Protein AF-0000000068963842 (afdb_homodimer)

Nearest PDB structures (foldseek):
  5c1f-assembly1_B  TM=7.246E-01  e=3.738E-05  Schizosaccharomyces pombe 972h-
  7aan-assembly1_B  TM=7.174E-01  e=6.398E-05  Homo sapiens
  2efk-assembly1_A-2  TM=7.625E-01  e=1.760E-03  Homo sapiens
  2efl-assembly1_A-2  TM=6.367E-01  e=5.491E-04  Homo sapiens
  6xj1-assembly1_B  TM=7.177E-01  e=2.880E-03  Schizosaccharomyces pombe 972h-

pLDDT: mean 76.81, std 21.11, range [18.81, 98.31]

InterPro domains:
  IPR001060 FCH domain [PF00611] (25-94)
  IPR001060 FCH domain [SM00055] (15-101)
  IPR027267 AH/BAR domain superfamily [G3DSA:1.20.1270.60] (12-269)
  IPR027267 AH/BAR domain superfamily [SSF103657] (15-261)

Sequence (878 aa):
MGDGAGSGETGAAPPSFVGDLWTDFDVVVRCCENGYKSINELIAFLRERIRCERVHCRNLTKLSRRAVGQGEFGTLASAIDRLRVDVVQGANERLSYSSSLETDVLPELAEMKDLYEKVNGKLIQEGRRVTKALMDARDRMHRKADSDHAESASSSTTVAFFRAKFKPAKSDDDGGAGVARHLKQAESIYTDVMISVLEGVQSNEEARIRCFRAALRKIVVFETSLVANRSYDMKDMAAVMEGVDHTEVLQRFIASVRSQHHQRPASPSLTALARDVVQVLPGALATGQIDPAWSSAVHDAHQQWKARMPAAPRDPTPDEAEQIRVIAGIVHSCRSVQVDVVLSPDVFATAATAFRLVVAALLESNQFPLVADLLDIAARVRAQDDARTPMTTAIVESDECGRRLDLFRVWQATVDVVTRPSSGGDDVASSAAVSDQGTMGDGAGSGETGAAPPSFVGDLWTDFDVVVRCCENGYKSINELIAFLRERIRCERVHCRNLTKLSRRAVGQGEFGTLASAIDRLRVDVVQGANERLSYSSSLETDVLPELAEMKDLYEKVNGKLIQEGRRVTKALMDARDRMHRKADSDHAESASSSTTVAFFRAKFKPAKSDDDGGAGVARHLKQAESIYTDVMISVLEGVQSNEEARIRCFRAALRKIVVFETSLVANRSYDMKDMAAVMEGVDHTEVLQRFIASVRSQHHQRPASPSLTALARDVVQVLPGALATGQIDPAWSSAVHDAHQQWKARMPAAPRDPTPDEAEQIRVIAGIVHSCRSVQVDVVLSPDVFATAATAFRLVVAALLESNQFPLVADLLDIAARVRAQDDARTPMTTAIVESDECGRRLDLFRVWQATVDVVTRPSSGGDDVASSAAVSDQGT

Solvent-accessible surface area (backbone atoms only — not comparable to full-atom values): 46778 Å² total; per-residue (Å²): 132,79,83,73,74,68,74,73,69,78,70,71,76,76,69,40,49,47,80,73,35,50,81,37,58,68,58,53,51,50,49,53,54,43,50,52,50,27,51,51,27,46,52,51,50,50,52,50,50,35,50,48,49,50,52,42,28,52,48,34,49,58,56,44,71,53,77,55,42,73,81,52,38,54,37,50,28,51,31,47,49,48,56,37,49,46,39,43,50,54,25,51,50,49,48,51,45,39,48,47,43,59,68,67,35,48,54,57,52,52,50,48,46,53,50,51,51,54,54,47,48,54,35,51,51,50,44,50,50,37,50,50,49,34,50,52,34,48,51,52,44,49,52,49,51,53,49,52,52,52,47,55,70,65,56,70,63,84,69,65,61,63,52,65,72,72,48,75,75,70,70,72,60,48,54,64,52,41,42,51,49,48,33,50,50,30,50,54,50,31,52,55,49,43,46,52,32,33,48,49,48,49,53,49,50,43,50,49,45,50,49,50,35,52,43,48,43,47,52,45,51,49,49,47,50,49,44,52,53,50,50,53,52,45,55,54,48,46,54,43,32,67,56,43,39,54,63,57,19,48,40,45,47,52,49,53,52,50,54,54,41,70,72,36,79,64,72,66,49,56,46,53,41,16,44,66,27,47,65,47,47,51,50,27,67,70,70,42,46,63,59,68,70,53,50,51,48,36,52,49,40,49,54,52,54,70,68,54,68,75,71,57,96,65,82,75,49,74,67,47,49,51,39,47,49,53,43,48,53,52,53,57,62,39,58,71,62,85,59,80,33,66,17,47,60,68,43,33,52,50,50,40,51,24,50,17,42,32,39,25,27,30,42,72,63,66,37,51,73,59,40,52,52,49,43,57,47,28,52,34,27,20,25,62,86,40,77,83,51,36,38,35,56,59,26,56,69,24,84,62,18,31,74,51,38,50,62,40,47,52,50,47,50,53,50,48,62,68,64,54,74,82,77,74,80,75,80,83,72,78,85,62,82,67,83,82,69,80,121,132,79,82,73,76,69,76,74,68,78,72,69,76,76,71,43,48,49,80,72,35,52,78,37,55,69,58,53,52,49,49,51,52,44,51,52,51,26,51,52,26,48,53,51,48,50,55,50,52,35,50,47,49,52,52,42,28,53,49,33,49,58,57,44,69,53,77,54,42,72,83,52,38,55,38,51,29,51,32,47,47,48,56,39,50,46,40,43,49,54,25,51,51,49,48,50,47,38,49,46,43,59,68,67,36,48,53,58,53,51,50,49,47,54,50,51,51,53,53,46,50,53,35,51,50,52,45,50,50,37,51,49,49,34,52,50,34,49,49,52,42,50,52,49,51,52,48,52,50,54,49,56,69,66,57,70,66,83,68,67,64,61,48,66,72,73,46,73,76,68,69,72,61,47,54,64,51,41,41,50,51,47,33,51,51,31,48,52,49,31,53,55,49,42,48,52,32,32,48,49,48,48,53,49,49,44,49,48,45,50,50,50,36,51,43,50,43,49,51,46,51,49,51,46,50,50,43,52,53,49,52,52,52,45,54,55,49,46,53,42,31,67,56,43,38,54,63,57,20,48,39,44,47,52,50,54,51,49,54,54,41,69,70,36,83,65,73,67,50,56,47,54,42,16,46,66,29,48,65,51,47,51,49,26,67,73,69,41,44,64,59,68,69,50,50,50,49,36,52,51,42,49,53,52,55,70,67,54,69,76,70,55,94,69,83,77,49,73,66,50,48,51,40,48,49,53,44,49,54,52,53,57,63,40,58,70,62,85,60,78,34,64,18,46,60,68,43,34,54,48,49,41,51,25,50,19,44,33,41,23,26,31,42,74,65,67,38,50,72,59,40,52,53,48,42,58,49,28,51,36,28,22,25,64,87,40,77,82,50,35,40,35,56,60,27,57,67,24,83,64,20,32,72,51,38,49,62,40,48,52,50,46,50,52,50,48,61,67,63,55,76,82,79,72,79,72,78,86,73,82,71,83,66,71,78,79,62,86,119

Structure (mmCIF, N/CA/C/O backbone):
data_AF-0000000068963842-model_v1
#
loop_
_entity.id
_entity.type
_entity.pdbx_description
1 polymer 'FCH domain-containing protein'
#
loop_
_atom_site.group_PDB
_atom_site.id
_atom_site.type_symbol
_atom_site.label_atom_id
_atom_site.label_alt_id
_atom_site.label_comp_id
_atom_site.label_asym_id
_atom_site.label_entity_id
_atom_site.label_seq_id
_atom_site.pdbx_PDB_ins_code
_atom_site.Cartn_x
_atom_site.Cartn_y
_atom_site.Cartn_z
_atom_site.occupancy
_atom_site.B_iso_or_equiv
_atom_site.auth_seq_id
_atom_site.auth_comp_id
_atom_site.auth_asym_id
_atom_site.auth_atom_id
_atom_site.pdbx_PDB_model_num
ATOM 1 N N . MET A 1 1 ? -46 22.031 8.086 1 24.8 1 MET A N 1
ATOM 2 C CA . MET A 1 1 ? -45.438 23.359 7.836 1 24.8 1 MET A CA 1
ATOM 3 C C . MET A 1 1 ? -44.312 23.672 8.82 1 24.8 1 MET A C 1
ATOM 5 O O . MET A 1 1 ? -44.562 23.922 10 1 24.8 1 MET A O 1
ATOM 9 N N . GLY A 1 2 ? -43.375 22.781 9 1 28.22 2 GLY A N 1
ATOM 10 C CA . GLY A 1 2 ? -42.5 22.641 10.141 1 28.22 2 GLY A CA 1
ATOM 11 C C . GLY A 1 2 ? -41.594 23.844 10.336 1 28.22 2 GLY A C 1
ATOM 12 O O . GLY A 1 2 ? -41.094 24.422 9.359 1 28.22 2 GLY A O 1
ATOM 13 N N . ASP A 1 3 ? -41.906 24.672 11.352 1 28.47 3 ASP A N 1
ATOM 14 C CA . ASP A 1 3 ? -41.25 25.922 11.773 1 28.47 3 ASP A CA 1
ATOM 15 C C . ASP A 1 3 ? -39.75 25.75 11.875 1 28.47 3 ASP A C 1
ATOM 17 O O . ASP A 1 3 ? -39.25 24.953 12.688 1 28.47 3 ASP A O 1
ATOM 21 N N . GLY A 1 4 ? -39 25.688 10.781 1 28.83 4 GLY A N 1
ATOM 22 C CA . GLY A 1 4 ? -37.562 25.609 10.68 1 28.83 4 GLY A CA 1
ATOM 23 C C . GLY A 1 4 ? -36.844 26.734 11.406 1 28.83 4 GLY A C 1
ATOM 24 O O . GLY A 1 4 ? -36.812 27.875 10.922 1 28.83 4 GLY A O 1
ATOM 25 N N . ALA A 1 5 ? -37.031 26.781 12.789 1 36.19 5 ALA A N 1
ATOM 26 C CA . ALA A 1 5 ? -36.281 27.734 13.609 1 36.19 5 ALA A CA 1
ATOM 27 C C . ALA A 1 5 ? -34.844 27.844 13.156 1 36.19 5 ALA A C 1
ATOM 29 O O . ALA A 1 5 ? -34.125 26.828 13.102 1 36.19 5 ALA A O 1
ATOM 30 N N . GLY A 1 6 ? -34.719 28.672 12.195 1 31.09 6 GLY A N 1
ATOM 31 C CA . GLY A 1 6 ? -33.406 29.109 11.766 1 31.09 6 GLY A CA 1
ATOM 32 C C . GLY A 1 6 ? -32.469 29.422 12.914 1 31.09 6 GLY A C 1
ATOM 33 O O . GLY A 1 6 ? -32.75 30.297 13.734 1 31.09 6 GLY A O 1
ATOM 34 N N . SER A 1 7 ? -32.031 28.359 13.633 1 34.09 7 SER A N 1
ATOM 35 C CA . SER A 1 7 ? -30.969 28.578 14.609 1 34.09 7 SER A CA 1
ATOM 36 C C . SER A 1 7 ? -30.047 29.703 14.172 1 34.09 7 SER A C 1
ATOM 38 O O . SER A 1 7 ? -29.422 29.641 13.109 1 34.09 7 SER A O 1
ATOM 40 N N . GLY A 1 8 ? -30.531 30.953 14.297 1 33.06 8 GLY A N 1
ATOM 41 C CA . GLY A 1 8 ? -29.719 32.156 14.125 1 33.06 8 GLY A CA 1
ATOM 42 C C . GLY A 1 8 ? -28.297 31.984 14.617 1 33.06 8 GLY A C 1
ATOM 43 O O . GLY A 1 8 ? -28.062 31.812 15.812 1 33.06 8 GLY A O 1
ATOM 44 N N . GLU A 1 9 ? -27.469 31.156 13.977 1 38.06 9 GLU A N 1
ATOM 45 C CA . GLU A 1 9 ? -26.031 31.109 14.203 1 38.06 9 GLU A CA 1
ATOM 46 C C . GLU A 1 9 ? -25.5 32.469 14.625 1 38.06 9 GLU A C 1
ATOM 48 O O . GLU A 1 9 ? -25.641 33.469 13.898 1 38.06 9 GLU A O 1
ATOM 53 N N . THR A 1 10 ? -25.797 33 15.758 1 42 10 THR A N 1
ATOM 54 C CA . THR A 1 10 ? -25.094 34.125 16.328 1 42 10 THR A CA 1
ATOM 55 C C . THR A 1 10 ? -23.703 34.281 15.719 1 42 10 THR A C 1
ATOM 57 O O . THR A 1 10 ? -22.828 33.438 15.914 1 42 10 THR A O 1
ATOM 60 N N . GLY A 1 11 ? -23.531 34.656 14.523 1 47.09 11 GLY A N 1
ATOM 61 C CA . GLY A 1 11 ? -22.438 34.875 13.609 1 47.09 11 GLY A CA 1
ATOM 62 C C . GLY A 1 11 ? -21.234 35.531 14.281 1 47.09 11 GLY A C 1
ATOM 63 O O . GLY A 1 11 ? -21.266 36.719 14.617 1 47.09 11 GLY A O 1
ATOM 64 N N . ALA A 1 12 ? -20.516 34.938 15.141 1 56.62 12 ALA A N 1
ATOM 65 C CA . ALA A 1 12 ? -19.266 35.406 15.734 1 56.62 12 ALA A CA 1
ATOM 66 C C . ALA A 1 12 ? -18.484 36.281 14.75 1 56.62 12 ALA A C 1
ATOM 68 O O . ALA A 1 12 ? -18.547 36.062 13.539 1 56.62 12 ALA A O 1
ATOM 69 N N . ALA A 1 13 ? -18.312 37.531 15.031 1 71.81 13 ALA A N 1
ATOM 70 C CA . ALA A 1 13 ? -17.547 38.469 14.203 1 71.81 13 ALA A CA 1
ATOM 71 C C . ALA A 1 13 ? -16.312 37.781 13.609 1 71.81 13 ALA A C 1
ATOM 73 O O . ALA A 1 13 ? -15.758 36.844 14.219 1 71.81 13 ALA A O 1
ATOM 74 N N . PRO A 1 14 ? -16.109 38 12.305 1 83.25 14 PRO A N 1
ATOM 75 C CA . PRO A 1 14 ? -14.945 37.406 11.656 1 83.25 14 PRO A CA 1
ATOM 76 C C . PRO A 1 14 ? -13.641 37.688 12.406 1 83.25 14 PRO A C 1
ATOM 78 O O . PRO A 1 14 ? -13.508 38.75 13.023 1 83.25 14 PRO A O 1
ATOM 81 N N . PRO A 1 15 ? -12.852 36.719 12.555 1 87.12 15 PRO A N 1
ATOM 82 C CA . PRO A 1 15 ? -11.562 36.938 13.211 1 87.12 15 PRO A CA 1
ATOM 83 C C . PRO A 1 15 ? -10.773 38.062 12.586 1 87.12 15 PRO A C 1
ATOM 85 O O . PRO A 1 15 ? -10.773 38.25 11.367 1 87.12 15 PRO A O 1
ATOM 88 N N . SER A 1 16 ? -10.328 38.906 13.422 1 91.38 16 SER A N 1
ATOM 89 C CA . SER A 1 16 ? -9.531 40.031 12.961 1 91.38 16 SER A CA 1
ATOM 90 C C . SER A 1 16 ? -8.289 40.219 13.828 1 91.38 16 SER A C 1
ATOM 92 O O . SER A 1 16 ? -8.398 40.531 15.016 1 91.38 16 SER A O 1
ATOM 94 N N . PHE A 1 17 ? -7.125 40.156 13.188 1 93.94 17 PHE A N 1
ATOM 95 C CA . PHE A 1 17 ? -5.887 40.375 13.93 1 93.94 17 PHE A CA 1
ATOM 96 C C . PHE A 1 17 ? -5.805 41.812 14.43 1 93.94 17 PHE A C 1
ATOM 98 O O . PHE A 1 17 ? -5.359 42.062 15.555 1 93.94 17 PHE A O 1
ATOM 105 N N . VAL A 1 18 ? -6.352 42.688 13.562 1 90.69 18 VAL A N 1
ATOM 106 C CA . VAL A 1 18 ? -6.324 44.094 13.938 1 90.69 18 VAL A CA 1
ATOM 107 C C . VAL A 1 18 ? -7.219 44.312 15.156 1 90.69 18 VAL A C 1
ATOM 109 O O . VAL A 1 18 ? -6.828 45 16.094 1 90.69 18 VAL A O 1
ATOM 112 N N . GLY A 1 19 ? -8.312 43.688 15.156 1 84.44 19 GLY A N 1
ATOM 113 C CA . GLY A 1 19 ? -9.266 43.906 16.234 1 84.44 19 GLY A CA 1
ATOM 114 C C . GLY A 1 19 ? -8.914 43.125 17.484 1 84.44 19 GLY A C 1
ATOM 115 O O . GLY A 1 19 ? -9.102 43.625 18.609 1 84.44 19 GLY A O 1
ATOM 116 N N . ASP A 1 20 ? -8.305 42.031 17.312 1 84.56 20 ASP A N 1
ATOM 117 C CA . ASP A 1 20 ? -8.211 41.094 18.422 1 84.56 20 ASP A CA 1
ATOM 118 C C . ASP A 1 20 ? -6.773 41 18.938 1 84.56 20 ASP A C 1
ATOM 120 O O . ASP A 1 20 ? -6.535 40.594 20.062 1 84.56 20 ASP A O 1
ATOM 124 N N . LEU A 1 21 ? -5.766 41.375 18.078 1 87.44 21 LEU A N 1
ATOM 125 C CA . LEU A 1 21 ? -4.379 41.125 18.469 1 87.44 21 LEU A CA 1
ATOM 126 C C . LEU A 1 21 ? -3.533 42.375 18.359 1 87.44 21 LEU A C 1
ATOM 128 O O . LEU A 1 21 ? -2.318 42.312 18.172 1 87.44 21 LEU A O 1
ATOM 132 N N . TRP A 1 22 ? -4.145 43.438 18.516 1 83.31 22 TRP A N 1
ATOM 133 C CA . TRP A 1 22 ? -3.506 44.75 18.344 1 83.31 22 TRP A CA 1
ATOM 134 C C . TRP A 1 22 ? -2.293 44.875 19.25 1 83.31 22 TRP A C 1
ATOM 136 O O . TRP A 1 22 ? -1.243 45.375 18.828 1 83.31 22 TRP A O 1
ATOM 146 N N . THR A 1 23 ? -2.357 44.438 20.516 1 76.44 23 THR A N 1
ATOM 147 C CA . THR A 1 23 ? -1.284 44.625 21.484 1 76.44 23 THR A CA 1
ATOM 148 C C . THR A 1 23 ? -0.402 43.375 21.547 1 76.44 23 THR A C 1
ATOM 150 O O . THR A 1 23 ? 0.508 43.312 22.375 1 76.44 23 THR A O 1
ATOM 153 N N . ASP A 1 24 ? -0.691 42.469 20.734 1 83.44 24 ASP A N 1
ATOM 154 C CA . ASP A 1 24 ? -0.005 41.188 20.812 1 83.44 24 ASP A CA 1
ATOM 155 C C . ASP A 1 24 ? 0.812 40.906 19.562 1 83.44 24 ASP A C 1
ATOM 157 O O . ASP A 1 24 ? 0.747 39.812 19 1 83.44 24 ASP A O 1
ATOM 161 N N . PHE A 1 25 ? 1.501 41.906 19.109 1 89.38 25 PHE A N 1
ATOM 162 C CA . PHE A 1 25 ? 2.283 41.75 17.875 1 89.38 25 PHE A CA 1
ATOM 163 C C . PHE A 1 25 ? 3.285 40.594 18.016 1 89.38 25 PHE A C 1
ATOM 165 O O . PHE A 1 25 ? 3.547 39.875 17.047 1 89.38 25 PHE A O 1
ATOM 172 N N . ASP A 1 26 ? 3.863 40.344 19.203 1 86.12 26 ASP A N 1
ATOM 173 C CA . ASP A 1 26 ? 4.82 39.281 19.406 1 86.12 26 ASP A CA 1
ATOM 174 C C . ASP A 1 26 ? 4.16 37.906 19.219 1 86.12 26 ASP A C 1
ATOM 176 O O . ASP A 1 26 ? 4.793 36.969 18.719 1 86.12 26 ASP A O 1
ATOM 180 N N . VAL A 1 27 ? 2.926 37.812 19.656 1 89.75 27 VAL A N 1
ATOM 181 C CA . VAL A 1 27 ? 2.189 36.562 19.469 1 89.75 27 VAL A CA 1
ATOM 182 C C . VAL A 1 27 ? 1.932 36.312 17.984 1 89.75 27 VAL A C 1
ATOM 184 O O . VAL A 1 27 ? 1.99 35.188 17.516 1 89.75 27 VAL A O 1
ATOM 187 N N . VAL A 1 28 ? 1.626 37.406 17.281 1 95.31 28 VAL A N 1
ATOM 188 C CA . VAL A 1 28 ? 1.411 37.312 15.836 1 95.31 28 VAL A CA 1
ATOM 189 C C . VAL A 1 28 ? 2.689 36.844 15.148 1 95.31 28 VAL A C 1
ATOM 191 O O . VAL A 1 28 ? 2.641 36 14.242 1 95.31 28 VAL A O 1
ATOM 194 N N . VAL A 1 29 ? 3.811 37.344 15.586 1 93.69 29 VAL A N 1
ATOM 195 C CA . VAL A 1 29 ? 5.098 36.938 15.031 1 93.69 29 VAL A CA 1
ATOM 196 C C . VAL A 1 29 ? 5.32 35.469 15.297 1 93.69 29 VAL A C 1
ATOM 198 O O . VAL A 1 29 ? 5.738 34.719 14.398 1 93.69 29 VAL A O 1
ATOM 201 N N . ARG A 1 30 ? 5.016 34.969 16.438 1 91.69 30 ARG A N 1
ATOM 202 C CA . ARG A 1 30 ? 5.16 33.531 16.766 1 91.69 30 ARG A CA 1
ATOM 203 C C . ARG A 1 30 ? 4.23 32.688 15.93 1 91.69 30 ARG A C 1
ATOM 205 O O . ARG A 1 30 ? 4.586 31.562 15.539 1 91.69 30 ARG A O 1
ATOM 212 N N . CYS A 1 31 ? 3.041 33.188 15.703 1 94.5 31 CYS A N 1
ATOM 213 C CA . CYS A 1 31 ? 2.102 32.5 14.828 1 94.5 31 CYS A CA 1
ATOM 214 C C . CYS A 1 31 ? 2.707 32.281 13.453 1 94.5 31 CYS A C 1
ATOM 216 O O . CYS A 1 31 ? 2.604 31.188 12.898 1 94.5 31 CYS A O 1
ATOM 218 N N . CYS A 1 32 ? 3.326 33.312 12.914 1 95.69 32 CYS A N 1
ATOM 219 C CA . CYS A 1 32 ? 3.965 33.219 11.609 1 95.69 32 CYS A CA 1
ATOM 220 C C . CYS A 1 32 ? 5.086 32.188 11.625 1 95.69 32 CYS A C 1
ATOM 222 O O . CYS A 1 32 ? 5.23 31.422 10.688 1 95.69 32 CYS A O 1
ATOM 224 N N . GLU A 1 33 ? 5.855 32.219 12.695 1 93.88 33 GLU A N 1
ATOM 225 C CA . GLU A 1 33 ? 6.941 31.266 12.82 1 93.88 33 GLU A CA 1
ATOM 226 C C . GLU A 1 33 ? 6.41 29.844 12.883 1 93.88 33 GLU A C 1
ATOM 228 O O . GLU A 1 33 ? 6.965 28.938 12.25 1 93.88 33 GLU A O 1
ATOM 233 N N . ASN A 1 34 ? 5.383 29.672 13.617 1 93.06 34 ASN A N 1
ATOM 234 C CA . ASN A 1 34 ? 4.746 28.375 13.703 1 93.06 34 ASN A CA 1
ATOM 235 C C . ASN A 1 34 ? 4.16 27.938 12.359 1 93.06 34 ASN A C 1
ATOM 237 O O . ASN A 1 34 ? 4.199 26.766 12.008 1 93.06 34 ASN A O 1
ATOM 241 N N . GLY A 1 35 ? 3.551 28.922 11.688 1 96.56 35 GLY A N 1
ATOM 242 C CA . GLY A 1 35 ? 3.047 28.625 10.359 1 96.56 35 GLY A CA 1
ATOM 243 C C . GLY A 1 35 ? 4.121 28.125 9.414 1 96.56 35 GLY A C 1
ATOM 244 O O . GLY A 1 35 ? 3.912 27.156 8.68 1 96.56 35 GLY A O 1
ATOM 245 N N . TYR A 1 36 ? 5.227 28.766 9.492 1 96.31 36 TYR A N 1
ATOM 246 C CA . TYR A 1 36 ? 6.352 28.375 8.656 1 96.31 36 TYR A CA 1
ATOM 247 C C . TYR A 1 36 ? 6.828 26.969 9.016 1 96.31 36 TYR A C 1
ATOM 249 O O . TYR A 1 36 ? 7.09 26.141 8.133 1 96.31 36 TYR A O 1
ATOM 257 N N . LYS A 1 37 ? 6.984 26.703 10.258 1 95.38 37 LYS A N 1
ATOM 258 C CA . LYS A 1 37 ? 7.379 25.375 10.742 1 95.38 37 LYS A CA 1
ATOM 259 C C . LYS A 1 37 ? 6.395 24.312 10.273 1 95.38 37 LYS A C 1
ATOM 261 O O . LYS A 1 37 ? 6.805 23.219 9.859 1 95.38 37 LYS A O 1
ATOM 266 N N . SER A 1 38 ? 5.152 24.641 10.359 1 96.19 38 SER A N 1
ATOM 267 C CA . SER A 1 38 ? 4.105 23.703 9.969 1 96.19 38 SER A CA 1
ATOM 268 C C . SER A 1 38 ? 4.211 23.344 8.492 1 96.19 38 SER A C 1
ATOM 270 O O . SER A 1 38 ? 4.043 22.172 8.117 1 96.19 38 SER A O 1
ATOM 272 N N . ILE A 1 39 ? 4.445 24.297 7.629 1 97.44 39 ILE A N 1
ATOM 273 C CA . ILE A 1 39 ? 4.605 24.031 6.203 1 97.44 39 ILE A CA 1
ATOM 274 C C . ILE A 1 39 ? 5.793 23.094 5.984 1 97.44 39 ILE A C 1
ATOM 276 O O . ILE A 1 39 ? 5.699 22.125 5.227 1 97.44 39 ILE A O 1
ATOM 280 N N . ASN A 1 40 ? 6.871 23.359 6.688 1 96.44 40 ASN A N 1
ATOM 281 C CA . ASN A 1 40 ? 8.078 22.547 6.559 1 96.44 40 ASN A CA 1
ATOM 282 C C . ASN A 1 40 ? 7.832 21.109 7.016 1 96.44 40 ASN A C 1
ATOM 284 O O . ASN A 1 40 ? 8.297 20.156 6.379 1 96.44 40 ASN A O 1
ATOM 288 N N . GLU A 1 41 ? 7.145 21 8.07 1 95.94 41 GLU A N 1
ATOM 289 C CA . GLU A 1 41 ? 6.844 19.672 8.609 1 95.94 41 GLU A CA 1
ATOM 290 C C . GLU A 1 41 ? 5.969 18.875 7.645 1 95.94 41 GLU A C 1
ATOM 292 O O . GLU A 1 41 ? 6.184 17.688 7.449 1 95.94 41 GLU A O 1
ATOM 297 N N . LEU A 1 42 ? 4.973 19.531 7.066 1 97.06 42 LEU A N 1
ATOM 298 C CA . LEU A 1 42 ? 4.094 18.844 6.129 1 97.06 42 LEU A CA 1
ATOM 299 C C . LEU A 1 42 ? 4.863 18.406 4.887 1 97.06 42 LEU A C 1
ATOM 301 O O . LEU A 1 42 ? 4.688 17.281 4.406 1 97.06 42 LEU A O 1
ATOM 305 N N . ILE A 1 43 ? 5.707 19.297 4.406 1 97.56 43 ILE A N 1
ATOM 306 C CA . ILE A 1 43 ? 6.527 18.969 3.246 1 97.56 43 ILE A CA 1
ATOM 307 C C . ILE A 1 43 ? 7.422 17.766 3.566 1 97.56 43 ILE A C 1
ATOM 309 O O . ILE A 1 43 ? 7.504 16.812 2.783 1 97.56 43 ILE A O 1
ATOM 313 N N . ALA A 1 44 ? 8.039 17.766 4.715 1 96.75 44 ALA A N 1
ATOM 314 C CA . ALA A 1 44 ? 8.914 16.672 5.129 1 96.75 44 ALA A CA 1
ATOM 315 C C . ALA A 1 44 ? 8.133 15.375 5.27 1 96.75 44 ALA A C 1
ATOM 317 O O . ALA A 1 44 ? 8.617 14.305 4.883 1 96.75 44 ALA A O 1
ATOM 318 N N . PHE A 1 45 ? 6.973 15.469 5.77 1 97.44 45 PHE A N 1
ATOM 319 C CA . PHE A 1 45 ? 6.109 14.305 5.941 1 97.44 45 PHE A CA 1
ATOM 320 C C . PHE A 1 45 ? 5.77 13.68 4.594 1 97.44 45 PHE A C 1
ATOM 322 O O . PHE A 1 45 ? 5.863 12.461 4.43 1 97.44 45 PHE A O 1
ATOM 329 N N . LEU A 1 46 ? 5.441 14.5 3.711 1 97.5 46 LEU A N 1
ATOM 330 C CA . LEU A 1 46 ? 5.047 14.008 2.395 1 97.5 46 LEU A CA 1
ATOM 331 C C . LEU A 1 46 ? 6.242 13.414 1.655 1 97.5 46 LEU A C 1
ATOM 333 O O . LEU A 1 46 ? 6.113 12.398 0.967 1 97.5 46 LEU A O 1
ATOM 337 N N . ARG A 1 47 ? 7.379 14.047 1.771 1 97.62 47 ARG A N 1
ATOM 338 C CA . ARG A 1 47 ? 8.578 13.508 1.143 1 97.62 47 ARG A CA 1
ATOM 339 C C . ARG A 1 47 ? 8.914 12.125 1.688 1 97.62 47 ARG A C 1
ATOM 341 O O . ARG A 1 47 ? 9.297 11.227 0.931 1 97.62 47 ARG A O 1
ATOM 348 N N . GLU A 1 48 ? 8.734 11.977 2.953 1 97.31 48 GLU A N 1
ATOM 349 C CA . GLU A 1 48 ? 8.984 10.672 3.557 1 97.31 48 GLU A CA 1
ATOM 350 C C . GLU A 1 48 ? 7.938 9.648 3.119 1 97.31 48 GLU A C 1
ATOM 352 O O . GLU A 1 48 ? 8.258 8.477 2.912 1 97.31 48 GLU A O 1
ATOM 357 N N . ARG A 1 49 ? 6.746 10.062 3.035 1 96.81 49 ARG A N 1
ATOM 358 C CA . ARG A 1 49 ? 5.691 9.188 2.529 1 96.81 49 ARG A CA 1
ATOM 359 C C . ARG A 1 49 ? 6.016 8.695 1.123 1 96.81 49 ARG A C 1
ATOM 361 O O . ARG A 1 49 ? 5.863 7.508 0.824 1 96.81 49 ARG A O 1
ATOM 368 N N . ILE A 1 50 ? 6.453 9.633 0.327 1 97.38 50 ILE A N 1
ATOM 369 C CA . ILE A 1 50 ? 6.836 9.297 -1.041 1 97.38 50 ILE A CA 1
ATOM 370 C C . ILE A 1 50 ? 7.977 8.289 -1.026 1 97.38 50 ILE A C 1
ATOM 372 O O . ILE A 1 50 ? 7.953 7.301 -1.766 1 97.38 50 ILE A O 1
ATOM 376 N N . ARG A 1 51 ? 8.906 8.477 -0.199 1 97.25 51 ARG A N 1
ATOM 377 C CA . ARG A 1 51 ? 10.039 7.562 -0.089 1 97.25 51 ARG A CA 1
ATOM 378 C C . ARG A 1 51 ? 9.586 6.172 0.336 1 97.25 51 ARG A C 1
ATOM 380 O O . ARG A 1 51 ? 10.031 5.168 -0.223 1 97.25 51 ARG A O 1
ATOM 387 N N . CYS A 1 52 ? 8.703 6.105 1.342 1 96 52 CYS A N 1
ATOM 388 C CA . CYS A 1 52 ? 8.172 4.832 1.811 1 96 52 CYS A CA 1
ATOM 389 C C . CYS A 1 52 ? 7.484 4.078 0.679 1 96 52 CYS A C 1
ATOM 391 O O . CYS A 1 52 ? 7.703 2.875 0.505 1 96 52 CYS A O 1
ATOM 393 N N . GLU A 1 53 ? 6.746 4.781 -0.075 1 96.81 53 GLU A N 1
ATOM 394 C CA . GLU A 1 53 ? 6.035 4.164 -1.19 1 96.81 53 GLU A CA 1
ATOM 395 C C . GLU A 1 53 ? 7.004 3.65 -2.25 1 96.81 53 GLU A C 1
ATOM 397 O O . GLU A 1 53 ? 6.832 2.549 -2.773 1 96.81 53 GLU A O 1
ATOM 402 N N . ARG A 1 54 ? 7.969 4.422 -2.559 1 96.25 54 ARG A N 1
ATOM 403 C CA . ARG A 1 54 ? 8.93 4.035 -3.59 1 96.25 54 ARG A CA 1
ATOM 404 C C . ARG A 1 54 ? 9.719 2.805 -3.17 1 96.25 54 ARG A C 1
ATOM 406 O O . ARG A 1 54 ? 9.992 1.927 -3.99 1 96.25 54 ARG A O 1
ATOM 413 N N . VAL A 1 55 ? 10.062 2.746 -1.938 1 96.44 55 VAL A N 1
ATOM 414 C CA . VAL A 1 55 ? 10.766 1.576 -1.421 1 96.44 55 VAL A CA 1
ATOM 415 C C . VAL A 1 55 ? 9.867 0.345 -1.523 1 96.44 55 VAL A C 1
ATOM 417 O O . VAL A 1 55 ? 10.32 -0.726 -1.938 1 96.44 55 VAL A O 1
ATOM 420 N N . HIS A 1 56 ? 8.625 0.476 -1.158 1 96.69 56 HIS A N 1
ATOM 421 C CA . HIS A 1 56 ? 7.676 -0.629 -1.252 1 96.69 56 HIS A CA 1
ATOM 422 C C . HIS A 1 56 ? 7.508 -1.09 -2.695 1 96.69 56 HIS A C 1
ATOM 424 O O . HIS A 1 56 ? 7.492 -2.293 -2.971 1 96.69 56 HIS A O 1
ATOM 430 N N . CYS A 1 57 ? 7.449 -0.14 -3.574 1 95.69 57 CYS A N 1
ATOM 431 C CA . CYS A 1 57 ? 7.316 -0.455 -4.992 1 95.69 57 CYS A CA 1
ATOM 432 C C . CYS A 1 57 ? 8.523 -1.237 -5.492 1 95.69 57 CYS A C 1
ATOM 434 O O . CYS A 1 57 ? 8.375 -2.199 -6.246 1 95.69 57 CYS A O 1
ATOM 436 N N . ARG A 1 58 ? 9.664 -0.879 -5.121 1 94.94 58 ARG A N 1
ATOM 437 C CA . ARG A 1 58 ? 10.883 -1.578 -5.52 1 94.94 58 ARG A CA 1
ATOM 438 C C . ARG A 1 58 ? 10.875 -3.02 -5.02 1 94.94 58 ARG A C 1
ATOM 440 O O . ARG A 1 58 ? 11.258 -3.938 -5.75 1 94.94 58 ARG A O 1
ATOM 447 N N . ASN A 1 59 ? 10.445 -3.176 -3.775 1 95.69 59 ASN A N 1
ATOM 448 C CA . ASN A 1 59 ? 10.359 -4.516 -3.203 1 95.69 59 ASN A CA 1
ATOM 449 C C . ASN A 1 59 ? 9.352 -5.383 -3.951 1 95.69 59 ASN A C 1
ATOM 451 O O . ASN A 1 59 ? 9.625 -6.555 -4.223 1 95.69 59 ASN A O 1
ATOM 455 N N . LEU A 1 60 ? 8.234 -4.836 -4.316 1 94.62 60 LEU A N 1
ATOM 456 C CA . LEU A 1 60 ? 7.211 -5.57 -5.051 1 94.62 60 LEU A CA 1
ATOM 457 C C . LEU A 1 60 ? 7.695 -5.926 -6.453 1 94.62 60 LEU A C 1
ATOM 459 O O . LEU A 1 60 ? 7.434 -7.023 -6.945 1 94.62 60 LEU A O 1
ATOM 463 N N . THR A 1 61 ? 8.414 -4.977 -7.059 1 91.31 61 THR A N 1
ATOM 464 C CA . THR A 1 61 ? 8.961 -5.242 -8.383 1 91.31 61 THR A CA 1
ATOM 465 C C . THR A 1 61 ? 9.953 -6.398 -8.344 1 91.31 61 THR A C 1
ATOM 467 O O . THR A 1 61 ? 9.953 -7.262 -9.227 1 91.31 61 THR A O 1
ATOM 470 N N . LYS A 1 62 ? 10.766 -6.434 -7.359 1 93.12 62 LYS A N 1
ATOM 471 C CA . LYS A 1 62 ? 11.695 -7.543 -7.184 1 93.12 62 LYS A CA 1
ATOM 472 C C . LYS A 1 62 ? 10.945 -8.859 -6.988 1 93.12 62 LYS A C 1
ATOM 474 O O . LYS A 1 62 ? 11.344 -9.891 -7.543 1 93.12 62 LYS A O 1
ATOM 479 N N . LEU A 1 63 ? 9.883 -8.852 -6.215 1 94.56 63 LEU A N 1
ATOM 480 C CA . LEU A 1 63 ? 9.062 -10.031 -5.969 1 94.56 63 LEU A CA 1
ATOM 481 C C . LEU A 1 63 ? 8.461 -10.555 -7.266 1 94.56 63 LEU A C 1
ATOM 483 O O . LEU A 1 63 ? 8.398 -11.766 -7.48 1 94.56 63 LEU A O 1
ATOM 487 N N . SER A 1 64 ? 8.031 -9.641 -8.109 1 89.19 64 SER A N 1
ATOM 488 C CA . SER A 1 64 ? 7.336 -10.023 -9.336 1 89.19 64 SER A CA 1
ATOM 489 C C . SER A 1 64 ? 8.266 -10.766 -10.289 1 89.19 64 SER A C 1
ATOM 491 O O . SER A 1 64 ? 7.805 -11.461 -11.203 1 89.19 64 SER A O 1
ATOM 493 N N . ARG A 1 65 ? 9.555 -10.711 -10.148 1 86.69 65 ARG A N 1
ATOM 494 C CA . ARG A 1 65 ? 10.531 -11.352 -11.031 1 86.69 65 ARG A CA 1
ATOM 495 C C . ARG A 1 65 ? 10.805 -12.789 -10.586 1 86.69 65 ARG A C 1
ATOM 497 O O . ARG A 1 65 ? 11.414 -13.562 -11.328 1 86.69 65 ARG A O 1
ATOM 504 N N . ARG A 1 66 ? 10.328 -13.156 -9.477 1 87.25 66 ARG A N 1
ATOM 505 C CA . ARG A 1 66 ? 10.539 -14.508 -8.977 1 87.25 66 ARG A CA 1
ATOM 506 C C . ARG A 1 66 ? 9.727 -15.516 -9.781 1 87.25 66 ARG A C 1
ATOM 508 O O . ARG A 1 66 ? 8.594 -15.242 -10.172 1 87.25 66 ARG A O 1
ATOM 515 N N . ALA A 1 67 ? 10.391 -16.625 -9.945 1 83.06 67 ALA A N 1
ATOM 516 C CA . ALA A 1 67 ? 9.727 -17.703 -10.672 1 83.06 67 ALA A CA 1
ATOM 517 C C . ALA A 1 67 ? 8.633 -18.344 -9.828 1 83.06 67 ALA A C 1
ATOM 519 O O . ALA A 1 67 ? 8.852 -18.672 -8.656 1 83.06 67 ALA A O 1
ATOM 520 N N . VAL A 1 68 ? 7.41 -18.359 -10.391 1 89.62 68 VAL A N 1
ATOM 521 C CA . VAL A 1 68 ? 6.297 -19.016 -9.711 1 89.62 68 VAL A CA 1
ATOM 522 C C . VAL A 1 68 ? 5.402 -19.703 -10.734 1 89.62 68 VAL A C 1
ATOM 524 O O . VAL A 1 68 ? 4.973 -19.078 -11.711 1 89.62 68 VAL A O 1
ATOM 527 N N . GLY A 1 69 ? 5.227 -20.984 -10.5 1 85.31 69 GLY A N 1
ATOM 528 C CA . GLY A 1 69 ? 4.285 -21.734 -11.312 1 85.31 69 GLY A CA 1
ATOM 529 C C . GLY A 1 69 ? 4.816 -22.062 -12.695 1 85.31 69 GLY A C 1
ATOM 530 O O . GLY A 1 69 ? 4.051 -22.125 -13.664 1 85.31 69 GLY A O 1
ATOM 531 N N . GLN A 1 70 ? 6.23 -22.141 -12.633 1 80.81 70 GLN A N 1
ATOM 532 C CA . GLN A 1 70 ? 6.832 -22.516 -13.914 1 80.81 70 GLN A CA 1
ATOM 533 C C . GLN A 1 70 ? 6.535 -23.969 -14.266 1 80.81 70 GLN A C 1
ATOM 535 O O . GLN A 1 70 ? 6.699 -24.859 -13.43 1 80.81 70 GLN A O 1
ATOM 540 N N . GLY A 1 71 ? 5.656 -24.266 -15.141 1 84.25 71 GLY A N 1
ATOM 541 C CA . GLY A 1 71 ? 5.348 -25.609 -15.57 1 84.25 71 GLY A CA 1
ATOM 542 C C . GLY A 1 71 ? 3.881 -25.969 -15.414 1 84.25 71 GLY A C 1
ATOM 543 O O . GLY A 1 71 ? 3.471 -27.094 -15.727 1 84.25 71 GLY A O 1
ATOM 544 N N . GLU A 1 72 ? 3.277 -25.047 -14.773 1 93.56 72 GLU A N 1
ATOM 545 C CA . GLU A 1 72 ? 1.844 -25.297 -14.633 1 93.56 72 GLU A CA 1
ATOM 546 C C . GLU A 1 72 ? 1.125 -25.141 -15.969 1 93.56 72 GLU A C 1
ATOM 548 O O . GLU A 1 72 ? 1.671 -24.562 -16.906 1 93.56 72 GLU A O 1
ATOM 553 N N . PHE A 1 73 ? -0.054 -25.625 -16.031 1 92.81 73 PHE A N 1
ATOM 554 C CA . PHE A 1 73 ? -0.795 -25.641 -17.281 1 92.81 73 PHE A CA 1
ATOM 555 C C . PHE A 1 73 ? -2.182 -25.031 -17.109 1 92.81 73 PHE A C 1
ATOM 557 O O . PHE A 1 73 ? -2.689 -24.953 -15.992 1 92.81 73 PHE A O 1
ATOM 564 N N . GLY A 1 74 ? -2.738 -24.5 -18.219 1 93.06 74 GLY A N 1
ATOM 565 C CA . GLY A 1 74 ? -4.141 -24.141 -18.328 1 93.06 74 GLY A CA 1
ATOM 566 C C . GLY A 1 74 ? -4.531 -23 -17.391 1 93.06 74 GLY A C 1
ATOM 567 O O . GLY A 1 74 ? -3.822 -22 -17.297 1 93.06 74 GLY A O 1
ATOM 568 N N . THR A 1 75 ? -5.672 -23.234 -16.797 1 96.44 75 THR A N 1
ATOM 569 C CA . THR A 1 75 ? -6.273 -22.172 -15.977 1 96.44 75 THR A CA 1
ATOM 570 C C . THR A 1 75 ? -5.441 -21.922 -14.719 1 96.44 75 THR A C 1
ATOM 572 O O . THR A 1 75 ? -5.422 -20.812 -14.195 1 96.44 75 THR A O 1
ATOM 575 N N . LEU A 1 76 ? -4.754 -22.953 -14.242 1 97.62 76 LEU A N 1
ATOM 576 C CA . LEU A 1 76 ? -3.9 -22.75 -13.078 1 97.62 76 LEU A CA 1
ATOM 577 C C . LEU A 1 76 ? -2.697 -21.891 -13.422 1 97.62 76 LEU A C 1
ATOM 579 O O . LEU A 1 76 ? -2.326 -20.984 -12.656 1 97.62 76 LEU A O 1
ATOM 583 N N . ALA A 1 77 ? -2.104 -22.156 -14.562 1 93.88 77 ALA A N 1
ATOM 584 C CA . ALA A 1 77 ? -1.003 -21.312 -15.039 1 93.88 77 ALA A CA 1
ATOM 585 C C . ALA A 1 77 ? -1.434 -19.859 -15.164 1 93.88 77 ALA A C 1
ATOM 587 O O . ALA A 1 77 ? -0.713 -18.953 -14.734 1 93.88 77 ALA A O 1
ATOM 588 N N . SER A 1 78 ? -2.559 -19.641 -15.719 1 93.94 78 SER A N 1
ATOM 589 C CA . SER A 1 78 ? -3.1 -18.297 -15.898 1 93.94 78 SER A CA 1
ATOM 590 C C . SER A 1 78 ? -3.344 -17.609 -14.555 1 93.94 78 SER A C 1
ATOM 592 O O . SER A 1 78 ? -3.082 -16.422 -14.406 1 93.94 78 SER A O 1
ATOM 594 N N . ALA A 1 79 ? -3.865 -18.359 -13.648 1 97.12 79 ALA A N 1
ATOM 595 C CA . ALA A 1 79 ? -4.164 -17.797 -12.328 1 97.12 79 ALA A CA 1
ATOM 596 C C . ALA A 1 79 ? -2.889 -17.375 -11.609 1 97.12 79 ALA A C 1
ATOM 598 O O . ALA A 1 79 ? -2.83 -16.297 -11.023 1 97.12 79 ALA A O 1
ATOM 599 N N . ILE A 1 80 ? -1.896 -18.172 -11.664 1 95.25 80 ILE A N 1
ATOM 600 C CA . ILE A 1 80 ? -0.63 -17.875 -11 1 95.25 80 ILE A CA 1
ATOM 601 C C . ILE A 1 80 ? 0.038 -16.688 -11.68 1 95.25 80 ILE A C 1
ATOM 603 O O . ILE A 1 80 ? 0.586 -15.805 -11.008 1 95.25 80 ILE A O 1
ATOM 607 N N . ASP A 1 81 ? -0.035 -16.656 -12.977 1 91.56 81 ASP A N 1
ATOM 608 C CA . ASP A 1 81 ? 0.512 -15.516 -13.703 1 91.56 81 ASP A CA 1
ATOM 609 C C . ASP A 1 81 ? -0.218 -14.227 -13.336 1 91.56 81 ASP A C 1
ATOM 611 O O . ASP A 1 81 ? 0.401 -13.164 -13.227 1 91.56 81 ASP A O 1
ATOM 615 N N . ARG A 1 82 ? -1.5 -14.383 -13.203 1 93.81 82 ARG A N 1
ATOM 616 C CA . ARG A 1 82 ? -2.279 -13.203 -12.828 1 93.81 82 ARG A CA 1
ATOM 617 C C . ARG A 1 82 ? -1.86 -12.688 -11.461 1 93.81 82 ARG A C 1
ATOM 619 O O . ARG A 1 82 ? -1.865 -11.477 -11.219 1 93.81 82 ARG A O 1
ATOM 626 N N . LEU A 1 83 ? -1.546 -13.586 -10.547 1 94.25 83 LEU A N 1
ATOM 627 C CA . LEU A 1 83 ? -1.043 -13.203 -9.234 1 94.25 83 LEU A CA 1
ATOM 628 C C . LEU A 1 83 ? 0.238 -12.383 -9.352 1 94.25 83 LEU A C 1
ATOM 630 O O . LEU A 1 83 ? 0.392 -11.359 -8.688 1 94.25 83 LEU A O 1
ATOM 634 N N . ARG A 1 84 ? 1.104 -12.789 -10.203 1 91.12 84 ARG A N 1
ATOM 635 C CA . ARG A 1 84 ? 2.363 -12.094 -10.445 1 91.12 84 ARG A CA 1
ATOM 636 C C . ARG A 1 84 ? 2.117 -10.727 -11.078 1 91.12 84 ARG A C 1
ATOM 638 O O . ARG A 1 84 ? 2.701 -9.727 -10.656 1 91.12 84 ARG A O 1
ATOM 645 N N . VAL A 1 85 ? 1.294 -10.703 -12.078 1 89.44 85 VAL A N 1
ATOM 646 C CA . VAL A 1 85 ? 0.98 -9.477 -12.805 1 89.44 85 VAL A CA 1
ATOM 647 C C . VAL A 1 85 ? 0.338 -8.469 -11.852 1 89.44 85 VAL A C 1
ATOM 649 O O . VAL A 1 85 ? 0.593 -7.262 -11.945 1 89.44 85 VAL A O 1
ATOM 652 N N . ASP A 1 86 ? -0.445 -9.008 -10.953 1 94.38 86 ASP A N 1
ATOM 653 C CA . ASP A 1 86 ? -1.102 -8.133 -9.992 1 94.38 86 ASP A CA 1
ATOM 654 C C . ASP A 1 86 ? -0.077 -7.398 -9.125 1 94.38 86 ASP A C 1
ATOM 656 O O . ASP A 1 86 ? -0.266 -6.227 -8.789 1 94.38 86 ASP A O 1
ATOM 660 N N . VAL A 1 87 ? 0.95 -8.023 -8.742 1 94.38 87 VAL A N 1
ATOM 661 C CA . VAL A 1 87 ? 2 -7.406 -7.941 1 94.38 87 VAL A CA 1
ATOM 662 C C . VAL A 1 87 ? 2.639 -6.258 -8.719 1 94.38 87 VAL A C 1
ATOM 664 O O . VAL A 1 87 ? 2.867 -5.18 -8.164 1 94.38 87 VAL A O 1
ATOM 667 N N . VAL A 1 88 ? 2.812 -6.469 -10 1 90.75 88 VAL A N 1
ATOM 668 C CA . VAL A 1 88 ? 3.41 -5.453 -10.859 1 90.75 88 VAL A CA 1
ATOM 669 C C . VAL A 1 88 ? 2.451 -4.273 -11.008 1 90.75 88 VAL A C 1
ATOM 671 O O . VAL A 1 88 ? 2.857 -3.115 -10.914 1 90.75 88 VAL A O 1
ATOM 674 N N . GLN A 1 89 ? 1.271 -4.629 -11.227 1 91.56 89 GLN A N 1
ATOM 675 C CA . GLN A 1 89 ? 0.258 -3.594 -11.391 1 91.56 89 GLN A CA 1
ATOM 676 C C . GLN A 1 89 ? 0.105 -2.764 -10.117 1 91.56 89 GLN A C 1
ATOM 678 O O . GLN A 1 89 ? 0.022 -1.535 -10.18 1 91.56 89 GLN A O 1
ATOM 683 N N . GLY A 1 90 ? 0.041 -3.477 -9 1 93.31 90 GLY A N 1
ATOM 684 C CA . GLY A 1 90 ? -0.036 -2.775 -7.727 1 93.31 90 GLY A CA 1
ATOM 685 C C . GLY A 1 90 ? 1.141 -1.849 -7.484 1 93.31 90 GLY A C 1
ATOM 686 O O . GLY A 1 90 ? 0.964 -0.721 -7.02 1 93.31 90 GLY A O 1
ATOM 687 N N . ALA A 1 91 ? 2.303 -2.27 -7.824 1 94.06 91 ALA A N 1
ATOM 688 C CA . ALA A 1 91 ? 3.508 -1.455 -7.684 1 94.06 91 ALA A CA 1
ATOM 689 C C . ALA A 1 91 ? 3.445 -0.223 -8.578 1 94.06 91 ALA A C 1
ATOM 691 O O . ALA A 1 91 ? 3.764 0.887 -8.148 1 94.06 91 ALA A O 1
ATOM 692 N N . ASN A 1 92 ? 3.01 -0.4 -9.789 1 92 92 ASN A N 1
ATOM 693 C CA . ASN A 1 92 ? 2.934 0.701 -10.75 1 92 92 ASN A CA 1
ATOM 694 C C . ASN A 1 92 ? 1.921 1.754 -10.305 1 92 92 ASN A C 1
ATOM 696 O O . ASN A 1 92 ? 2.158 2.953 -10.461 1 92 92 ASN A O 1
ATOM 700 N N . GLU A 1 93 ? 0.83 1.328 -9.828 1 94.5 93 GLU A N 1
ATOM 701 C CA . GLU A 1 93 ? -0.199 2.244 -9.344 1 94.5 93 GLU A CA 1
ATOM 702 C C . GLU A 1 93 ? 0.306 3.072 -8.164 1 94.5 93 GLU A C 1
ATOM 704 O O . GLU A 1 93 ? 0.04 4.273 -8.086 1 94.5 93 GLU A O 1
ATOM 709 N N . ARG A 1 94 ? 1.007 2.477 -7.293 1 95.62 94 ARG A N 1
ATOM 710 C CA . ARG A 1 94 ? 1.562 3.174 -6.137 1 95.62 94 ARG A CA 1
ATOM 711 C C . ARG A 1 94 ? 2.66 4.145 -6.559 1 95.62 94 ARG A C 1
ATOM 713 O O . ARG A 1 94 ? 2.803 5.219 -5.973 1 95.62 94 ARG A O 1
ATOM 720 N N . LEU A 1 95 ? 3.375 3.744 -7.547 1 94.56 95 LEU A N 1
ATOM 721 C CA . LEU A 1 95 ? 4.383 4.645 -8.094 1 94.56 95 LEU A CA 1
ATOM 722 C C . LEU A 1 95 ? 3.729 5.883 -8.703 1 94.56 95 LEU A C 1
ATOM 724 O O . LEU A 1 95 ? 4.238 6.996 -8.555 1 94.56 95 LEU A O 1
ATOM 728 N N . SER A 1 96 ? 2.65 5.66 -9.375 1 94.19 96 SER A N 1
ATOM 729 C CA . SER A 1 96 ? 1.896 6.773 -9.938 1 94.19 96 SER A CA 1
ATOM 730 C C . SER A 1 96 ? 1.374 7.699 -8.844 1 94.19 96 SER A C 1
ATOM 732 O O . SER A 1 96 ? 1.433 8.922 -8.984 1 94.19 96 SER A O 1
ATOM 734 N N . TYR A 1 97 ? 0.895 7.09 -7.777 1 96.38 97 TYR A N 1
ATOM 735 C CA . TYR A 1 97 ? 0.444 7.852 -6.617 1 96.38 97 TYR A CA 1
ATOM 736 C C . TYR A 1 97 ? 1.571 8.711 -6.059 1 96.38 97 TYR A C 1
ATOM 738 O O . TYR A 1 97 ? 1.396 9.914 -5.836 1 96.38 97 TYR A O 1
ATOM 746 N N . SER A 1 98 ? 2.689 8.109 -5.852 1 96.75 98 SER A N 1
ATOM 747 C CA . SER A 1 98 ? 3.846 8.82 -5.32 1 96.75 98 SER A CA 1
ATOM 748 C C . SER A 1 98 ? 4.273 9.953 -6.246 1 96.75 98 SER A C 1
ATOM 750 O O . SER A 1 98 ? 4.625 11.039 -5.785 1 96.75 98 SER A O 1
ATOM 752 N N . SER A 1 99 ? 4.219 9.719 -7.52 1 96.12 99 SER A N 1
ATOM 753 C CA . SER A 1 99 ? 4.602 10.727 -8.508 1 96.12 99 SER A CA 1
ATOM 754 C C . SER A 1 99 ? 3.637 11.914 -8.492 1 96.12 99 SER A C 1
ATOM 756 O O . SER A 1 99 ? 4.047 13.055 -8.672 1 96.12 99 SER A O 1
ATOM 758 N N . SER A 1 100 ? 2.385 11.633 -8.312 1 96.62 100 SER A N 1
ATOM 759 C CA . SER A 1 100 ? 1.383 12.688 -8.242 1 96.62 100 SER A CA 1
ATOM 760 C C . SER A 1 100 ? 1.611 13.594 -7.039 1 96.62 100 SER A C 1
ATOM 762 O O . SER A 1 100 ? 1.442 14.812 -7.129 1 96.62 100 SER A O 1
ATOM 764 N N . LEU A 1 101 ? 1.981 13.016 -5.941 1 97.56 101 LEU A N 1
ATOM 765 C CA . LEU A 1 101 ? 2.295 13.82 -4.762 1 97.56 101 LEU A CA 1
ATOM 766 C C . LEU A 1 101 ? 3.502 14.711 -5.02 1 97.56 101 LEU A C 1
ATOM 768 O O . LEU A 1 101 ? 3.508 15.883 -4.633 1 97.56 101 LEU A O 1
ATOM 772 N N . GLU A 1 102 ? 4.438 14.188 -5.691 1 97.31 102 GLU A N 1
ATOM 773 C CA . GLU A 1 102 ? 5.703 14.875 -5.941 1 97.31 102 GLU A CA 1
ATOM 774 C C . GLU A 1 102 ? 5.527 16.016 -6.945 1 97.31 102 GLU A C 1
ATOM 776 O O . GLU A 1 102 ? 6.168 17.047 -6.824 1 97.31 102 GLU A O 1
ATOM 781 N N . THR A 1 103 ? 4.617 15.812 -7.883 1 97.12 103 THR A N 1
ATOM 782 C CA . THR A 1 103 ? 4.535 16.766 -8.984 1 97.12 103 THR A CA 1
ATOM 783 C C . THR A 1 103 ? 3.393 17.75 -8.766 1 97.12 103 THR A C 1
ATOM 785 O O . THR A 1 103 ? 3.453 18.891 -9.234 1 97.12 103 THR A O 1
ATOM 788 N N . ASP A 1 104 ? 2.398 17.312 -8.031 1 97.12 104 ASP A N 1
ATOM 789 C CA . ASP A 1 104 ? 1.195 18.141 -7.992 1 97.12 104 ASP A CA 1
ATOM 790 C C . ASP A 1 104 ? 0.978 18.734 -6.602 1 97.12 104 ASP A C 1
ATOM 792 O O . ASP A 1 104 ? 0.229 19.688 -6.441 1 97.12 104 ASP A O 1
ATOM 796 N N . VAL A 1 105 ? 1.566 18.141 -5.586 1 98.19 105 VAL A N 1
ATOM 797 C CA . VAL A 1 105 ? 1.271 18.594 -4.23 1 98.19 105 VAL A CA 1
ATOM 798 C C . VAL A 1 105 ? 2.486 19.312 -3.65 1 98.19 105 VAL A C 1
ATOM 800 O O . VAL A 1 105 ? 2.383 20.453 -3.207 1 98.19 105 VAL A O 1
ATOM 803 N N . LEU A 1 106 ? 3.633 18.75 -3.732 1 98.25 106 LEU A N 1
ATOM 804 C CA . LEU A 1 106 ? 4.836 19.25 -3.07 1 98.25 106 LEU A CA 1
ATOM 805 C C . LEU A 1 106 ? 5.242 20.609 -3.629 1 98.25 106 LEU A C 1
ATOM 807 O O . LEU A 1 106 ? 5.578 21.531 -2.869 1 98.25 106 LEU A O 1
ATOM 811 N N . PRO A 1 107 ? 5.172 20.844 -4.961 1 97.75 107 PRO A N 1
ATOM 812 C CA . PRO A 1 107 ? 5.594 22.141 -5.484 1 97.75 107 PRO A CA 1
ATOM 813 C C . PRO A 1 107 ? 4.711 23.281 -4.992 1 97.75 107 PRO A C 1
ATOM 815 O O . PRO A 1 107 ? 5.211 24.375 -4.719 1 97.75 107 PRO A O 1
ATOM 818 N N . GLU A 1 108 ? 3.449 23.031 -4.875 1 97.69 108 GLU A N 1
ATOM 819 C CA . GLU A 1 108 ? 2.537 24.062 -4.379 1 97.69 108 GLU A CA 1
ATOM 820 C C . GLU A 1 108 ? 2.861 24.438 -2.936 1 97.69 108 GLU A C 1
ATOM 822 O O . GLU A 1 108 ? 2.826 25.625 -2.572 1 97.69 108 GLU A O 1
ATOM 827 N N . LEU A 1 109 ? 3.129 23.469 -2.152 1 98.31 109 LEU A N 1
ATOM 828 C CA . LEU A 1 109 ? 3.492 23.719 -0.761 1 98.31 109 LEU A CA 1
ATOM 829 C C . LEU A 1 109 ? 4.828 24.453 -0.669 1 98.31 109 LEU A C 1
ATOM 831 O O . LEU A 1 109 ? 5 25.344 0.171 1 98.31 109 LEU A O 1
ATOM 835 N N . ALA A 1 110 ? 5.742 24.094 -1.493 1 97.75 110 ALA A N 1
ATOM 836 C CA . ALA A 1 110 ? 7.047 24.734 -1.512 1 97.75 110 ALA A CA 1
ATOM 837 C C . ALA A 1 110 ? 6.926 26.203 -1.914 1 97.75 110 ALA A C 1
ATOM 839 O O . ALA A 1 110 ? 7.59 27.078 -1.339 1 97.75 110 ALA A O 1
ATOM 840 N N . GLU A 1 111 ? 6.102 26.453 -2.877 1 98 111 GLU A N 1
ATOM 841 C CA . GLU A 1 111 ? 5.852 27.828 -3.295 1 98 111 GLU A CA 1
ATOM 842 C C . GLU A 1 111 ? 5.215 28.641 -2.17 1 98 111 GLU A C 1
ATOM 844 O O . GLU A 1 111 ? 5.594 29.781 -1.94 1 98 111 GLU A O 1
ATOM 849 N N . MET A 1 112 ? 4.258 28 -1.537 1 98.12 112 MET A N 1
ATOM 850 C CA . MET A 1 112 ? 3.627 28.656 -0.397 1 98.12 112 MET A CA 1
ATOM 851 C C . MET A 1 112 ? 4.648 28.953 0.697 1 98.12 112 MET A C 1
ATOM 853 O O . MET A 1 112 ? 4.613 30.016 1.314 1 98.12 112 MET A O 1
ATOM 857 N N . LYS A 1 113 ? 5.523 28.047 0.914 1 97.88 113 LYS A N 1
ATOM 858 C CA . LYS A 1 113 ? 6.566 28.219 1.92 1 97.88 113 LYS A CA 1
ATOM 859 C C . LYS A 1 113 ? 7.414 29.453 1.623 1 97.88 113 LYS A C 1
ATOM 861 O O . LYS A 1 113 ? 7.645 30.281 2.506 1 97.88 113 LYS A O 1
ATOM 866 N N . ASP A 1 114 ? 7.832 29.594 0.43 1 97.38 114 ASP A N 1
ATOM 867 C CA . ASP A 1 114 ? 8.688 30.703 0.027 1 97.38 114 ASP A CA 1
ATOM 868 C C . ASP A 1 114 ? 7.941 32.031 0.125 1 97.38 114 ASP A C 1
ATOM 870 O O . ASP A 1 114 ? 8.484 33.031 0.639 1 97.38 114 ASP A O 1
ATOM 874 N N . LEU A 1 115 ? 6.738 32 -0.37 1 97.38 115 LEU A N 1
ATOM 875 C CA . LEU A 1 115 ? 5.922 33.219 -0.32 1 97.38 115 LEU A CA 1
ATOM 876 C C . LEU A 1 115 ? 5.629 33.594 1.123 1 97.38 115 LEU A C 1
ATOM 878 O O . LEU A 1 115 ? 5.699 34.781 1.474 1 97.38 115 LEU A O 1
ATOM 882 N N . TYR A 1 116 ? 5.293 32.594 1.887 1 97.81 116 TYR A N 1
ATOM 883 C CA . TYR A 1 116 ? 4.953 32.812 3.289 1 97.81 116 TYR A CA 1
ATOM 884 C C . TYR A 1 116 ? 6.121 33.438 4.043 1 97.81 116 TYR A C 1
ATOM 886 O O . TYR A 1 116 ? 5.938 34.406 4.812 1 97.81 116 TYR A O 1
ATOM 894 N N . GLU A 1 117 ? 7.254 32.938 3.812 1 95.62 117 GLU A N 1
ATOM 895 C CA . GLU A 1 117 ? 8.461 33.438 4.469 1 95.62 117 GLU A CA 1
ATOM 896 C C . GLU A 1 117 ? 8.812 34.844 4.008 1 95.62 117 GLU A C 1
ATOM 898 O O . GLU A 1 117 ? 9.117 35.719 4.824 1 95.62 117 GLU A O 1
ATOM 903 N N . LYS A 1 118 ? 8.734 35.094 2.771 1 96.62 118 LYS A N 1
ATOM 904 C CA . LYS A 1 118 ? 9.102 36.375 2.199 1 96.62 118 LYS A CA 1
ATOM 905 C C . LYS A 1 118 ? 8.141 37.469 2.645 1 96.62 118 LYS A C 1
ATOM 907 O O . LYS A 1 118 ? 8.562 38.531 3.117 1 96.62 118 LYS A O 1
ATOM 912 N N . VAL A 1 119 ? 6.875 37.219 2.514 1 97.56 119 VAL A N 1
ATOM 913 C CA . VAL A 1 119 ? 5.863 38.219 2.803 1 97.56 119 VAL A CA 1
ATOM 914 C C . VAL A 1 119 ? 5.832 38.5 4.301 1 97.56 119 VAL A C 1
ATOM 916 O O . VAL A 1 119 ? 5.875 39.656 4.719 1 97.56 119 VAL A O 1
ATOM 919 N N . ASN A 1 120 ? 5.766 37.5 5.086 1 97.38 120 ASN A N 1
ATOM 920 C CA . ASN A 1 120 ? 5.73 37.719 6.531 1 97.38 120 ASN A CA 1
ATOM 921 C C . ASN A 1 120 ? 7.031 38.312 7.043 1 97.38 120 ASN A C 1
ATOM 923 O O . ASN A 1 120 ? 7.02 39.094 7.988 1 97.38 120 ASN A O 1
ATOM 927 N N . GLY A 1 121 ? 8.148 37.906 6.402 1 96.25 121 GLY A N 1
ATOM 928 C CA . GLY A 1 121 ? 9.406 38.531 6.785 1 96.25 121 GLY A CA 1
ATOM 929 C C . GLY A 1 121 ? 9.414 40.031 6.629 1 96.25 121 GLY A C 1
ATOM 930 O O . GLY A 1 121 ? 9.836 40.75 7.535 1 96.25 121 GLY A O 1
ATOM 931 N N . LYS A 1 122 ? 8.883 40.5 5.578 1 96.62 122 LYS A N 1
ATOM 932 C CA . LYS A 1 122 ? 8.805 41.938 5.309 1 96.62 122 LYS A CA 1
ATOM 933 C C . LYS A 1 122 ? 7.832 42.625 6.266 1 96.62 122 LYS A C 1
ATOM 935 O O . LYS A 1 122 ? 8.133 43.688 6.797 1 96.62 122 LYS A O 1
ATOM 940 N N . LEU A 1 123 ? 6.711 42 6.477 1 97.44 123 LEU A N 1
ATOM 941 C CA . LEU A 1 123 ? 5.688 42.594 7.332 1 97.44 123 LEU A CA 1
ATOM 942 C C . LEU A 1 123 ? 6.168 42.656 8.781 1 97.44 123 LEU A C 1
ATOM 944 O O . LEU A 1 123 ? 5.969 43.688 9.445 1 97.44 123 LEU A O 1
ATOM 948 N N . ILE A 1 124 ? 6.797 41.625 9.211 1 96.12 124 ILE A N 1
ATOM 949 C CA . ILE A 1 124 ? 7.293 41.562 10.578 1 96.12 124 ILE A CA 1
ATOM 950 C C . ILE A 1 124 ? 8.375 42.625 10.781 1 96.12 124 ILE A C 1
ATOM 952 O O . ILE A 1 124 ? 8.406 43.312 11.812 1 96.12 124 ILE A O 1
ATOM 956 N N . GLN A 1 125 ? 9.234 42.812 9.82 1 95.69 125 GLN A N 1
ATOM 957 C CA . GLN A 1 125 ? 10.273 43.844 9.898 1 95.69 125 GLN A CA 1
ATOM 958 C C . GLN A 1 125 ? 9.672 45.25 9.969 1 95.69 125 GLN A C 1
ATOM 960 O O . GLN A 1 125 ? 10.133 46.094 10.742 1 95.69 125 GLN A O 1
ATOM 965 N N . GLU A 1 126 ? 8.68 45.406 9.18 1 96.19 126 GLU A N 1
ATOM 966 C CA . GLU A 1 126 ? 7.996 46.688 9.211 1 96.19 126 GLU A CA 1
ATOM 967 C C . GLU A 1 126 ? 7.328 46.938 10.562 1 96.19 126 GLU A C 1
ATOM 969 O O . GLU A 1 126 ? 7.387 48.062 11.102 1 96.19 126 GLU A O 1
ATOM 974 N N . GLY A 1 127 ? 6.676 45.906 11.031 1 94.25 127 GLY A N 1
ATOM 975 C CA . GLY A 1 127 ? 6.059 46.031 12.344 1 94.25 127 GLY A CA 1
ATOM 976 C C . GLY A 1 127 ? 7.055 46.312 13.445 1 94.25 127 GLY A C 1
ATOM 977 O O . GLY A 1 127 ? 6.801 47.156 14.312 1 94.25 127 GLY A O 1
ATOM 978 N N . ARG A 1 128 ? 8.188 45.781 13.43 1 91.12 128 ARG A N 1
ATOM 979 C CA . ARG A 1 128 ? 9.234 46 14.422 1 91.12 128 ARG A CA 1
ATOM 980 C C . ARG A 1 128 ? 9.805 47.406 14.305 1 91.12 128 ARG A C 1
ATOM 982 O O . ARG A 1 128 ? 10.086 48.031 15.32 1 91.12 128 ARG A O 1
ATOM 989 N N . ARG A 1 129 ? 9.969 47.812 13.078 1 93.62 129 ARG A N 1
ATOM 990 C CA . ARG A 1 129 ? 10.523 49.156 12.82 1 93.62 129 ARG A CA 1
ATOM 991 C C . ARG A 1 129 ? 9.633 50.219 13.422 1 93.62 129 ARG A C 1
ATOM 993 O O . ARG A 1 129 ? 10.117 51.125 14.109 1 93.62 129 ARG A O 1
ATOM 1000 N N . VAL A 1 130 ? 8.359 50.094 13.148 1 91.56 130 VAL A N 1
ATOM 1001 C CA . VAL A 1 130 ? 7.449 51.156 13.617 1 91.56 130 VAL A CA 1
ATOM 1002 C C . VAL A 1 130 ? 7.273 51.031 15.125 1 91.56 130 VAL A C 1
ATOM 1004 O O . VAL A 1 130 ? 7.078 52.062 15.805 1 91.56 130 VAL A O 1
ATOM 1007 N N . THR A 1 131 ? 7.328 49.875 15.656 1 87.06 131 THR A N 1
ATOM 1008 C CA . THR A 1 131 ? 7.266 49.688 17.094 1 87.06 131 THR A CA 1
ATOM 1009 C C . THR A 1 131 ? 8.469 50.344 17.781 1 87.06 131 THR A C 1
ATOM 1011 O O . THR A 1 131 ? 8.32 51.031 18.781 1 87.06 131 THR A O 1
ATOM 1014 N N . LYS A 1 132 ? 9.633 50.125 17.25 1 87.5 132 LYS A N 1
ATOM 1015 C CA . LYS A 1 132 ? 10.852 50.719 17.781 1 87.5 132 LYS A CA 1
ATOM 1016 C C . LYS A 1 132 ? 10.805 52.25 17.688 1 87.5 132 LYS A C 1
ATOM 1018 O O . LYS A 1 132 ? 11.18 52.938 18.641 1 87.5 132 LYS A O 1
ATOM 1023 N N . ALA A 1 133 ? 10.328 52.75 16.562 1 87.62 133 ALA A N 1
ATOM 1024 C CA . ALA A 1 133 ? 10.234 54.188 16.359 1 87.62 133 ALA A CA 1
ATOM 1025 C C . ALA A 1 133 ? 9.289 54.812 17.391 1 87.62 133 ALA A C 1
ATOM 1027 O O . ALA A 1 133 ? 9.57 55.906 17.906 1 87.62 133 ALA A O 1
ATOM 1028 N N . LEU A 1 134 ? 8.227 54.125 17.578 1 84.56 134 LEU A N 1
ATOM 1029 C CA . LEU A 1 134 ? 7.262 54.625 18.562 1 84.56 134 LEU A CA 1
ATOM 1030 C C . LEU A 1 134 ? 7.867 54.594 19.953 1 84.56 134 LEU A C 1
ATOM 1032 O O . LEU A 1 134 ? 7.727 55.562 20.703 1 84.56 134 LEU A O 1
ATOM 1036 N N . MET A 1 135 ? 8.578 53.594 20.312 1 81.81 135 MET A N 1
ATOM 1037 C CA . MET A 1 135 ? 9.195 53.469 21.625 1 81.81 135 MET A CA 1
ATOM 1038 C C . MET A 1 135 ? 10.289 54.531 21.797 1 81.81 135 MET A C 1
ATOM 1040 O O . MET A 1 135 ? 10.43 55.125 22.875 1 81.81 135 MET A O 1
ATOM 1044 N N . ASP A 1 136 ? 11.078 54.781 20.766 1 82.75 136 ASP A N 1
ATOM 1045 C CA . ASP A 1 136 ? 12.117 55.812 20.812 1 82.75 136 ASP A CA 1
ATOM 1046 C C . ASP A 1 136 ? 11.508 57.188 21.031 1 82.75 136 ASP A C 1
ATOM 1048 O O . ASP A 1 136 ? 12.047 58 21.781 1 82.75 136 ASP A O 1
ATOM 1052 N N . ALA A 1 137 ? 10.422 57.406 20.266 1 80.94 137 ALA A N 1
ATOM 1053 C CA . ALA A 1 137 ? 9.742 58.688 20.406 1 80.94 137 ALA A CA 1
ATOM 1054 C C . ALA A 1 137 ? 9.195 58.844 21.828 1 80.94 137 ALA A C 1
ATOM 1056 O O . ALA A 1 137 ? 9.258 59.938 22.391 1 80.94 137 ALA A O 1
ATOM 1057 N N . ARG A 1 138 ? 8.797 57.844 22.359 1 74.19 138 ARG A N 1
ATOM 1058 C CA . ARG A 1 138 ? 8.281 57.844 23.734 1 74.19 138 ARG A CA 1
ATOM 1059 C C . ARG A 1 138 ? 9.406 58.094 24.734 1 74.19 138 ARG A C 1
ATOM 1061 O O . ARG A 1 138 ? 9.258 58.844 25.688 1 74.19 138 ARG A O 1
ATOM 1068 N N . ASP A 1 139 ? 10.5 57.469 24.594 1 76.06 139 ASP A N 1
ATOM 1069 C CA . ASP A 1 139 ? 11.664 57.594 25.453 1 76.06 139 ASP A CA 1
ATOM 1070 C C . ASP A 1 139 ? 12.195 59.031 25.422 1 76.06 139 ASP A C 1
ATOM 1072 O O . ASP A 1 139 ? 12.594 59.594 26.453 1 76.06 139 ASP A O 1
ATOM 1076 N N . ARG A 1 140 ? 12.188 59.594 24.25 1 75.81 140 ARG A N 1
ATOM 1077 C CA . ARG A 1 140 ? 12.633 60.969 24.109 1 75.81 140 ARG A CA 1
ATOM 1078 C C . ARG A 1 140 ? 11.719 61.938 24.875 1 75.81 140 ARG A C 1
ATOM 1080 O O . ARG A 1 140 ? 12.188 62.875 25.5 1 75.81 140 ARG A O 1
ATOM 1087 N N . MET A 1 141 ? 10.523 61.562 24.703 1 70.94 141 MET A N 1
ATOM 1088 C CA . MET A 1 141 ? 9.539 62.375 25.406 1 70.94 141 MET A CA 1
ATOM 1089 C C . MET A 1 141 ? 9.711 62.281 26.906 1 70.94 141 MET A C 1
ATOM 1091 O O . MET A 1 141 ? 9.625 63.281 27.625 1 70.94 141 MET A O 1
ATOM 1095 N N . HIS A 1 142 ? 10 61.125 27.375 1 65.19 142 HIS A N 1
ATOM 1096 C CA . HIS A 1 142 ? 10.195 60.906 28.797 1 65.19 142 HIS A CA 1
ATOM 1097 C C . HIS A 1 142 ? 11.477 61.562 29.297 1 65.19 142 HIS A C 1
ATOM 1099 O O . HIS A 1 142 ? 11.492 62.156 30.375 1 65.19 142 HIS A O 1
ATOM 1105 N N . ARG A 1 143 ? 12.484 61.594 28.609 1 70 143 ARG A N 1
ATOM 1106 C CA . ARG A 1 143 ? 13.75 62.25 28.984 1 70 143 ARG A CA 1
ATOM 1107 C C . ARG A 1 143 ? 13.594 63.75 29.062 1 70 143 ARG A C 1
ATOM 1109 O O . ARG A 1 143 ? 14.141 64.375 29.969 1 70 143 ARG A O 1
ATOM 1116 N N . LYS A 1 144 ? 12.805 64.188 28.094 1 65.31 144 LYS A N 1
ATOM 1117 C CA . LYS A 1 144 ? 12.57 65.625 28.109 1 65.31 144 LYS A CA 1
ATOM 1118 C C . LYS A 1 144 ? 11.75 66.062 29.328 1 65.31 144 LYS A C 1
ATOM 1120 O O . LYS A 1 144 ? 12.031 67.062 29.953 1 65.31 144 LYS A O 1
ATOM 1125 N N . ALA A 1 145 ? 10.852 65.25 29.594 1 56.91 145 ALA A N 1
ATOM 1126 C CA . ALA A 1 145 ? 10.023 65.5 30.766 1 56.91 145 ALA A CA 1
ATOM 1127 C C . ALA A 1 145 ? 10.852 65.438 32.031 1 56.91 145 ALA A C 1
ATOM 1129 O O . ALA A 1 145 ? 10.688 66.25 32.938 1 56.91 145 ALA A O 1
ATOM 1130 N N . ASP A 1 146 ? 11.703 64.562 32.156 1 59.47 146 ASP A N 1
ATOM 1131 C CA . ASP A 1 146 ? 12.586 64.438 33.312 1 59.47 146 ASP A CA 1
ATOM 1132 C C . ASP A 1 146 ? 13.523 65.625 33.406 1 59.47 146 ASP A C 1
ATOM 1134 O O . ASP A 1 146 ? 13.773 66.125 34.531 1 59.47 146 ASP A O 1
ATOM 1138 N N . SER A 1 147 ? 14.008 66.062 32.344 1 62.75 147 SER A N 1
ATOM 1139 C CA . SER A 1 147 ? 14.914 67.188 32.344 1 62.75 147 SER A CA 1
ATOM 1140 C C . SER A 1 147 ? 14.195 68.5 32.75 1 62.75 147 SER A C 1
ATOM 1142 O O . SER A 1 147 ? 14.75 69.312 33.5 1 62.75 147 SER A O 1
ATOM 1144 N N . ASP A 1 148 ? 13.055 68.625 32.25 1 52.53 148 ASP A N 1
ATOM 1145 C CA . ASP A 1 148 ? 12.273 69.812 32.594 1 52.53 148 ASP A CA 1
ATOM 1146 C C . ASP A 1 148 ? 11.922 69.812 34.094 1 52.53 148 ASP A C 1
ATOM 1148 O O . ASP A 1 148 ? 11.953 70.812 34.719 1 52.53 148 ASP A O 1
ATOM 1152 N N . HIS A 1 149 ? 11.695 68.688 34.562 1 50.75 149 HIS A N 1
ATOM 1153 C CA . HIS A 1 149 ? 11.422 68.562 35.969 1 50.75 149 HIS A CA 1
ATOM 1154 C C . HIS A 1 149 ? 12.656 68.875 36.812 1 50.75 149 HIS A C 1
ATOM 1156 O O . HIS A 1 149 ? 12.562 69.5 37.844 1 50.75 149 HIS A O 1
ATOM 1162 N N . ALA A 1 150 ? 13.656 68.5 36.375 1 51.97 150 ALA A N 1
ATOM 1163 C CA . ALA A 1 150 ? 14.906 68.75 37.062 1 51.97 150 ALA A CA 1
ATOM 1164 C C . ALA A 1 150 ? 15.258 70.25 37.031 1 51.97 150 ALA A C 1
ATOM 1166 O O . ALA A 1 150 ? 15.719 70.812 38.031 1 51.97 150 ALA A O 1
ATOM 1167 N N . GLU A 1 151 ? 15.031 70.812 35.969 1 51.62 151 GLU A N 1
ATOM 1168 C CA . GLU A 1 151 ? 15.312 72.25 35.844 1 51.62 151 GLU A CA 1
ATOM 1169 C C . GLU A 1 151 ? 14.336 73.125 36.656 1 51.62 151 GLU A C 1
ATOM 1171 O O . GLU A 1 151 ? 14.727 74.125 37.25 1 51.62 151 GLU A O 1
ATOM 1176 N N . SER A 1 152 ? 13.133 72.75 36.656 1 46.91 152 SER A N 1
ATOM 1177 C CA . SER A 1 152 ? 12.148 73.438 37.438 1 46.91 152 SER A CA 1
ATOM 1178 C C . SER A 1 152 ? 12.414 73.312 38.938 1 46.91 152 SER A C 1
ATOM 1180 O O . SER A 1 152 ? 12.211 74.25 39.719 1 46.91 152 SER A O 1
ATOM 1182 N N . ALA A 1 153 ? 12.914 72.312 39.312 1 43.94 153 ALA A N 1
ATOM 1183 C CA . ALA A 1 153 ? 13.258 72.125 40.719 1 43.94 153 ALA A CA 1
ATOM 1184 C C . ALA A 1 153 ? 14.469 72.938 41.094 1 43.94 153 ALA A C 1
ATOM 1186 O O . ALA A 1 153 ? 14.578 73.438 42.25 1 43.94 153 ALA A O 1
ATOM 1187 N N . SER A 1 154 ? 15.289 73.312 40.125 1 45.81 154 SER A N 1
ATOM 1188 C CA . SER A 1 154 ? 16.469 74.125 40.438 1 45.81 154 SER A CA 1
ATOM 1189 C C . SER A 1 154 ? 16.172 75.625 40.312 1 45.81 154 SER A C 1
ATOM 1191 O O . SER A 1 154 ? 16.859 76.438 40.938 1 45.81 154 SER A O 1
ATOM 1193 N N . SER A 1 155 ? 15.422 76.125 39.312 1 41.28 155 SER A N 1
ATOM 1194 C CA . SER A 1 155 ? 15.164 77.562 39.125 1 41.28 155 SER A CA 1
ATOM 1195 C C . SER A 1 155 ? 14.109 78.062 40.094 1 41.28 155 SER A C 1
ATOM 1197 O O . SER A 1 155 ? 13.586 79.188 39.938 1 41.28 155 SER A O 1
ATOM 1199 N N . SER A 1 156 ? 13.82 77.562 41.031 1 37.06 156 SER A N 1
ATOM 1200 C CA . SER A 1 156 ? 12.867 78.125 41.938 1 37.06 156 SER A CA 1
ATOM 1201 C C . SER A 1 156 ? 13.406 79.438 42.562 1 37.06 156 SER A C 1
ATOM 1203 O O . SER A 1 156 ? 12.883 79.938 43.562 1 37.06 156 SER A O 1
ATOM 1205 N N . THR A 1 157 ? 14.641 80.125 42.156 1 35 157 THR A N 1
ATOM 1206 C CA . THR A 1 157 ? 14.719 81.438 42.75 1 35 157 THR A CA 1
ATOM 1207 C C . THR A 1 157 ? 13.648 82.375 42.188 1 35 157 THR A C 1
ATOM 1209 O O . THR A 1 157 ? 13.047 82.062 41.156 1 35 157 THR A O 1
ATOM 1212 N N . THR A 1 158 ? 13.859 84 42.375 1 32.88 158 THR A N 1
ATOM 1213 C CA . THR A 1 158 ? 13.07 85.25 42.219 1 32.88 158 THR A CA 1
ATOM 1214 C C . THR A 1 158 ? 12.609 85.375 40.75 1 32.88 158 THR A C 1
ATOM 1216 O O . THR A 1 158 ? 11.5 85.812 40.5 1 32.88 158 THR A O 1
ATOM 1219 N N . VAL A 1 159 ? 13.586 85.562 39.719 1 33.78 159 VAL A N 1
ATOM 1220 C CA . VAL A 1 159 ? 13.508 86.188 38.406 1 33.78 159 VAL A CA 1
ATOM 1221 C C . VAL A 1 159 ? 12.57 85.438 37.5 1 33.78 159 VAL A C 1
ATOM 1223 O O . VAL A 1 159 ? 11.891 86.062 36.656 1 33.78 159 VAL A O 1
ATOM 1226 N N . ALA A 1 160 ? 12.469 84.25 37.562 1 35.66 160 ALA A N 1
ATOM 1227 C CA . ALA A 1 160 ? 11.836 83.438 36.5 1 35.66 160 ALA A CA 1
ATOM 1228 C C . ALA A 1 160 ? 10.32 83.562 36.562 1 35.66 160 ALA A C 1
ATOM 1230 O O . ALA A 1 160 ? 9.617 83.062 35.688 1 35.66 160 ALA A O 1
ATOM 1231 N N . PHE A 1 161 ? 9.742 84.125 37.688 1 33.12 161 PHE A N 1
ATOM 1232 C CA . PHE A 1 161 ? 8.297 84.25 37.781 1 33.12 161 PHE A CA 1
ATOM 1233 C C . PHE A 1 161 ? 7.77 85.25 36.781 1 33.12 161 PHE A C 1
ATOM 1235 O O . PHE A 1 161 ? 6.766 85.062 36.125 1 33.12 161 PHE A O 1
ATOM 1242 N N . PHE A 1 162 ? 8.438 86.562 36.844 1 31.16 162 PHE A N 1
ATOM 1243 C CA . PHE A 1 162 ? 8 87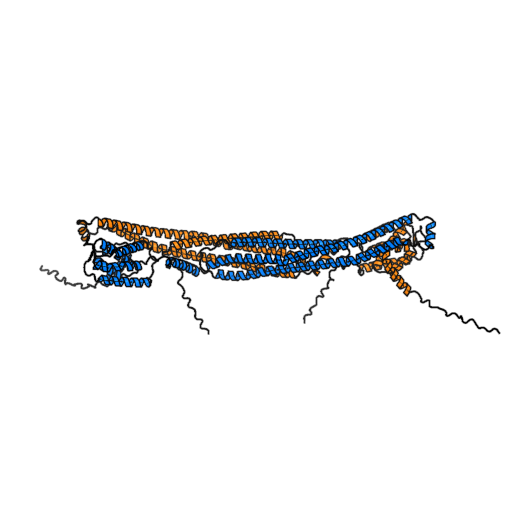.75 36.062 1 31.16 162 PHE A CA 1
ATOM 1244 C C . PHE A 1 162 ? 8.148 87.438 34.562 1 31.16 162 PHE A C 1
ATOM 1246 O O . PHE A 1 162 ? 7.312 87.875 33.75 1 31.16 162 PHE A O 1
ATOM 1253 N N . ARG A 1 163 ? 9.266 86.875 34.25 1 35.59 163 ARG A N 1
ATOM 1254 C CA . ARG A 1 163 ? 9.5 86.75 32.812 1 35.59 163 ARG A CA 1
ATOM 1255 C C . ARG A 1 163 ? 8.414 85.938 32.156 1 35.59 163 ARG A C 1
ATOM 1257 O O . ARG A 1 163 ? 8.102 86.125 30.984 1 35.59 163 ARG A O 1
ATOM 1264 N N . ALA A 1 164 ? 7.879 84.938 32.812 1 36.28 164 ALA A N 1
ATOM 1265 C CA . ALA A 1 164 ? 6.875 84.062 32.219 1 36.28 164 ALA A CA 1
ATOM 1266 C C . ALA A 1 164 ? 5.543 84.812 32.062 1 36.28 164 ALA A C 1
ATOM 1268 O O . ALA A 1 164 ? 4.602 84.25 31.469 1 36.28 164 ALA A O 1
ATOM 1269 N N . LYS A 1 165 ? 5.215 85.688 32.969 1 33.69 165 LYS A N 1
ATOM 1270 C CA . LYS A 1 165 ? 3.922 86.375 32.844 1 33.69 165 LYS A CA 1
ATOM 1271 C C . LYS A 1 165 ? 3.795 87.062 31.5 1 33.69 165 LYS A C 1
ATOM 1273 O O . LYS A 1 165 ? 2.715 87.062 30.891 1 33.69 165 LYS A O 1
ATOM 1278 N N . PHE A 1 166 ? 4.586 88.25 31.156 1 31.34 166 PHE A N 1
ATOM 1279 C CA . PHE A 1 166 ? 4.371 89.125 30.031 1 31.34 166 PHE A CA 1
ATOM 1280 C C . PHE A 1 166 ? 5.316 88.812 28.891 1 31.34 166 PHE A C 1
ATOM 1282 O O . PHE A 1 166 ? 5.324 89.5 27.859 1 31.34 166 PHE A O 1
ATOM 1289 N N . LYS A 1 167 ? 6.645 88.375 29.203 1 36.09 167 LYS A N 1
ATOM 1290 C CA . LYS A 1 167 ? 7.375 88.312 27.938 1 36.09 167 LYS A CA 1
ATOM 1291 C C . LYS A 1 167 ? 6.777 87.25 27 1 36.09 167 LYS A C 1
ATOM 1293 O O . LYS A 1 167 ? 6.312 86.188 27.438 1 36.09 167 LYS A O 1
ATOM 1298 N N . PRO A 1 168 ? 6.633 87.75 25.719 1 33.28 168 PRO A N 1
ATOM 1299 C CA . PRO A 1 168 ? 6.234 86.875 24.641 1 33.28 168 PRO A CA 1
ATOM 1300 C C . PRO A 1 168 ? 6.973 85.5 24.688 1 33.28 168 PRO A C 1
ATOM 1302 O O . PRO A 1 168 ? 8.172 85.5 24.969 1 33.28 168 PRO A O 1
ATOM 1305 N N . ALA A 1 169 ? 6.445 84.438 25.359 1 34.53 169 ALA A N 1
ATOM 1306 C CA . ALA A 1 169 ? 7.016 83.125 25.281 1 34.53 169 ALA A CA 1
ATOM 1307 C C . ALA A 1 169 ? 7.961 83 24.078 1 34.53 169 ALA A C 1
ATOM 1309 O O . ALA A 1 169 ? 7.52 83 22.938 1 34.53 169 ALA A O 1
ATOM 1310 N N . LYS A 1 170 ? 8.945 83.625 24.156 1 37.72 170 LYS A N 1
ATOM 1311 C CA . LYS A 1 170 ? 9.898 83.25 23.109 1 37.72 170 LYS A CA 1
ATOM 1312 C C . LYS A 1 170 ? 9.906 81.75 22.922 1 37.72 170 LYS A C 1
ATOM 1314 O O . LYS A 1 170 ? 9.898 81 23.891 1 37.72 170 LYS A O 1
ATOM 1319 N N . SER A 1 171 ? 9.43 81.188 21.828 1 35.06 171 SER A N 1
ATOM 1320 C CA . SER A 1 171 ? 9.172 79.875 21.188 1 35.06 171 SER A CA 1
ATOM 1321 C C . SER A 1 171 ? 10.32 78.875 21.422 1 35.06 171 SER A C 1
ATOM 1323 O O . SER A 1 171 ? 11.008 78.5 20.469 1 35.06 171 SER A O 1
ATOM 1325 N N . ASP A 1 172 ? 11.117 79.125 22.25 1 36.41 172 ASP A N 1
ATOM 1326 C CA . ASP A 1 172 ? 12.016 78 22.5 1 36.41 172 ASP A CA 1
ATOM 1327 C C . ASP A 1 172 ? 11.227 76.75 22.859 1 36.41 172 ASP A C 1
ATOM 1329 O O . ASP A 1 172 ? 11.812 75.75 23.266 1 36.41 172 ASP A O 1
ATOM 1333 N N . ASP A 1 173 ? 10.016 76.625 23.109 1 41.75 173 ASP A N 1
ATOM 1334 C CA . ASP A 1 173 ? 8.742 75.938 23.109 1 41.75 173 ASP A CA 1
ATOM 1335 C C . ASP A 1 173 ? 8.656 74.938 21.938 1 41.75 173 ASP A C 1
ATOM 1337 O O . ASP A 1 173 ? 7.66 74.25 21.781 1 41.75 173 ASP A O 1
ATOM 1341 N N . ASP A 1 174 ? 9.438 75.062 21.125 1 46.94 174 ASP A N 1
ATOM 1342 C CA . ASP A 1 174 ? 9.664 74.375 19.891 1 46.94 174 ASP A CA 1
ATOM 1343 C C . ASP A 1 174 ? 10.164 72.938 20.156 1 46.94 174 ASP A C 1
ATOM 1345 O O . ASP A 1 174 ? 9.812 72 19.438 1 46.94 174 ASP A O 1
ATOM 1349 N N . GLY A 1 175 ? 11.023 72.875 21.188 1 52.19 175 GLY A N 1
ATOM 1350 C CA . GLY A 1 175 ? 11.562 71.562 21.438 1 52.19 175 GLY A CA 1
ATOM 1351 C C . GLY A 1 175 ? 10.523 70.562 21.984 1 52.19 175 GLY A C 1
ATOM 1352 O O . GLY A 1 175 ? 10.406 69.438 21.484 1 52.19 175 GLY A O 1
ATOM 1353 N N . GLY A 1 176 ? 9.977 71.062 23.172 1 53.88 176 GLY A N 1
ATOM 1354 C CA . GLY A 1 176 ? 8.938 70.188 23.719 1 53.88 176 GLY A CA 1
ATOM 1355 C C . GLY A 1 176 ? 7.801 69.938 22.75 1 53.88 176 GLY A C 1
ATOM 1356 O O . GLY A 1 176 ? 7.328 68.812 22.609 1 53.88 176 GLY A O 1
ATOM 1357 N N . ALA A 1 177 ? 7.355 71.125 22.203 1 61.66 177 ALA A N 1
ATOM 1358 C CA . ALA A 1 177 ? 6.324 71 21.172 1 61.66 177 ALA A CA 1
ATOM 1359 C C . ALA A 1 177 ? 6.805 70.125 20.016 1 61.66 177 ALA A C 1
ATOM 1361 O O . ALA A 1 177 ? 6.016 69.375 19.422 1 61.66 177 ALA A O 1
ATOM 1362 N N . GLY A 1 178 ? 8.062 70.188 19.797 1 66.25 178 GLY A N 1
ATOM 1363 C CA . GLY A 1 178 ? 8.633 69.375 18.75 1 66.25 178 GLY A CA 1
ATOM 1364 C C . GLY A 1 178 ? 8.625 67.875 19.094 1 66.25 178 GLY A C 1
ATOM 1365 O O . GLY A 1 178 ? 8.273 67.062 18.25 1 66.25 178 GLY A O 1
ATOM 1366 N N . VAL A 1 179 ? 8.977 67.625 20.359 1 72.44 179 VAL A N 1
ATOM 1367 C CA . VAL A 1 179 ? 9.008 66.25 20.797 1 72.44 179 VAL A CA 1
ATOM 1368 C C . VAL A 1 179 ? 7.594 65.688 20.828 1 72.44 179 VAL A C 1
ATOM 1370 O O . VAL A 1 179 ? 7.371 64.5 20.438 1 72.44 179 VAL A O 1
ATOM 1373 N N . ALA A 1 180 ? 6.691 66.5 21.219 1 68.81 180 ALA A N 1
ATOM 1374 C CA . ALA A 1 180 ? 5.297 66.125 21.266 1 68.81 180 ALA A CA 1
ATOM 1375 C C . ALA A 1 180 ? 4.758 65.875 19.859 1 68.81 180 ALA A C 1
ATOM 1377 O O . ALA A 1 180 ? 4.023 64.875 19.609 1 68.81 180 ALA A O 1
ATOM 1378 N N . ARG A 1 181 ? 5.066 66.75 19 1 75.69 181 ARG A N 1
ATOM 1379 C CA . ARG A 1 181 ? 4.668 66.625 17.609 1 75.69 181 ARG A CA 1
ATOM 1380 C C . ARG A 1 181 ? 5.285 65.375 17 1 75.69 181 ARG A C 1
ATOM 1382 O O . ARG A 1 181 ? 4.625 64.625 16.25 1 75.69 181 ARG A O 1
ATOM 1389 N N . HIS A 1 182 ? 6.449 65.062 17.375 1 80.38 182 HIS A N 1
ATOM 1390 C CA . HIS A 1 182 ? 7.137 63.906 16.875 1 80.38 182 HIS A CA 1
ATOM 1391 C C . HIS A 1 182 ? 6.492 62.625 17.406 1 80.38 182 HIS A C 1
ATOM 1393 O O . HIS A 1 182 ? 6.41 61.625 16.688 1 80.38 182 HIS A O 1
ATOM 1399 N N . LEU A 1 183 ? 6.109 62.594 18.594 1 79.25 183 LEU A N 1
ATOM 1400 C CA . LEU A 1 183 ? 5.445 61.438 19.156 1 79.25 183 LEU A CA 1
ATOM 1401 C C . LEU A 1 183 ? 4.102 61.188 18.484 1 79.25 183 LEU A C 1
ATOM 1403 O O . LEU A 1 183 ? 3.768 60.031 18.156 1 79.25 183 LEU A O 1
ATOM 1407 N N . LYS A 1 184 ? 3.369 62.25 18.281 1 76.94 184 LYS A N 1
ATOM 1408 C CA . LYS A 1 184 ? 2.084 62.125 17.594 1 76.94 184 LYS A CA 1
ATOM 1409 C C . LYS A 1 184 ? 2.262 61.562 16.188 1 76.94 184 LYS A C 1
ATOM 1411 O O . LYS A 1 184 ? 1.458 60.75 15.727 1 76.94 184 LYS A O 1
ATOM 1416 N N . GLN A 1 185 ? 3.236 62.094 15.594 1 81.44 185 GLN A N 1
ATOM 1417 C CA . GLN A 1 185 ? 3.533 61.594 14.258 1 81.44 185 GLN A CA 1
ATOM 1418 C C . GLN A 1 185 ? 3.92 60.125 14.305 1 81.44 185 GLN A C 1
ATOM 1420 O O . GLN A 1 185 ? 3.479 59.344 13.461 1 81.44 185 GLN A O 1
ATOM 1425 N N . ALA A 1 186 ? 4.691 59.719 15.289 1 83.44 186 ALA A N 1
ATOM 1426 C CA . ALA A 1 186 ? 5.117 58.312 15.43 1 83.44 186 ALA A CA 1
ATOM 1427 C C . ALA A 1 186 ? 3.93 57.406 15.742 1 83.44 186 ALA A C 1
ATOM 1429 O O . ALA A 1 186 ? 3.865 56.281 15.258 1 83.44 186 ALA A O 1
ATOM 1430 N N . GLU A 1 187 ? 3.029 57.906 16.516 1 81.81 187 GLU A N 1
ATOM 1431 C CA . GLU A 1 187 ? 1.833 57.125 16.844 1 81.81 187 GLU A CA 1
ATOM 1432 C C . GLU A 1 187 ? 0.944 56.938 15.625 1 81.81 187 GLU A C 1
ATOM 1434 O O . GLU A 1 187 ? 0.392 55.844 15.43 1 81.81 187 GLU A O 1
ATOM 1439 N N . SER A 1 188 ? 0.766 58 14.859 1 83.75 188 SER A N 1
ATOM 1440 C CA . SER A 1 188 ? -0.03 57.906 13.633 1 83.75 188 SER A CA 1
ATOM 1441 C C . SER A 1 188 ? 0.581 56.906 12.656 1 83.75 188 SER A C 1
ATOM 1443 O O . SER A 1 188 ? -0.13 56.094 12.07 1 83.75 188 SER A O 1
ATOM 1445 N N . ILE A 1 189 ? 1.903 57 12.531 1 88.81 189 ILE A N 1
ATOM 1446 C CA . ILE A 1 189 ? 2.596 56.094 11.625 1 88.81 189 ILE A CA 1
ATOM 1447 C C . ILE A 1 189 ? 2.48 54.656 12.141 1 88.81 189 ILE A C 1
ATOM 1449 O O . ILE A 1 189 ? 2.232 53.719 11.375 1 88.81 189 ILE A O 1
ATOM 1453 N N . TYR A 1 190 ? 2.607 54.469 13.398 1 88.88 190 TYR A N 1
ATOM 1454 C CA . TYR A 1 190 ? 2.473 53.125 14.008 1 88.88 190 TYR A CA 1
ATOM 1455 C C . TYR A 1 190 ? 1.094 52.531 13.727 1 88.88 190 TYR A C 1
ATOM 1457 O O . TYR A 1 190 ? 0.977 51.375 13.328 1 88.88 190 TYR A O 1
ATOM 1465 N N . THR A 1 191 ? 0.056 53.375 13.961 1 87.75 191 THR A N 1
ATOM 1466 C CA . THR A 1 191 ? -1.311 52.906 13.781 1 87.75 191 THR A CA 1
ATOM 1467 C C . THR A 1 191 ? -1.553 52.469 12.336 1 87.75 191 THR A C 1
ATOM 1469 O O . THR A 1 191 ? -2.047 51.375 12.086 1 87.75 191 THR A O 1
ATOM 1472 N N . ASP A 1 192 ? -1.139 53.281 11.422 1 89.94 192 ASP A N 1
ATOM 1473 C CA . ASP A 1 192 ? -1.367 53 10.008 1 89.94 192 ASP A CA 1
ATOM 1474 C C . ASP A 1 192 ? -0.595 51.75 9.562 1 89.94 192 ASP A C 1
ATOM 1476 O O . ASP A 1 192 ? -1.155 50.875 8.914 1 89.94 192 ASP A O 1
ATOM 1480 N N . VAL A 1 193 ? 0.599 51.719 9.93 1 92.81 193 VAL A N 1
ATOM 1481 C CA . VAL A 1 193 ? 1.463 50.625 9.469 1 92.81 193 VAL A CA 1
ATOM 1482 C C . VAL A 1 193 ? 1.061 49.344 10.148 1 92.81 193 VAL A C 1
ATOM 1484 O O . VAL A 1 193 ? 1.024 48.281 9.508 1 92.81 193 VAL A O 1
ATOM 1487 N N . MET A 1 194 ? 0.726 49.406 11.406 1 92.12 194 MET A N 1
ATOM 1488 C CA . MET A 1 194 ? 0.384 48.219 12.141 1 92.12 194 MET A CA 1
ATOM 1489 C C . MET A 1 194 ? -0.924 47.625 11.625 1 92.12 194 MET A C 1
ATOM 1491 O O . MET A 1 194 ? -1.083 46.375 11.578 1 92.12 194 MET A O 1
ATOM 1495 N N . ILE A 1 195 ? -1.876 48.469 11.289 1 92.75 195 ILE A N 1
ATOM 1496 C CA . ILE A 1 195 ? -3.1 48 10.664 1 92.75 195 ILE A CA 1
ATOM 1497 C C . ILE A 1 195 ? -2.756 47.188 9.406 1 92.75 195 ILE A C 1
ATOM 1499 O O . ILE A 1 195 ? -3.227 46.062 9.234 1 92.75 195 ILE A O 1
ATOM 1503 N N . SER A 1 196 ? -1.867 47.75 8.586 1 94.5 196 SER A N 1
ATOM 1504 C CA . SER A 1 196 ? -1.464 47.125 7.348 1 94.5 196 SER A CA 1
ATOM 1505 C C . SER A 1 196 ? -0.714 45.812 7.625 1 94.5 196 SER A C 1
ATOM 1507 O O . SER A 1 196 ? -0.913 44.812 6.93 1 94.5 196 SER A O 1
ATOM 1509 N N . VAL A 1 197 ? 0.162 45.812 8.594 1 95.88 197 VAL A N 1
ATOM 1510 C CA . VAL A 1 197 ? 0.966 44.656 8.945 1 95.88 197 VAL A CA 1
ATOM 1511 C C . VAL A 1 197 ? 0.058 43.5 9.43 1 95.88 197 VAL A C 1
ATOM 1513 O O . VAL A 1 197 ? 0.15 42.375 8.945 1 95.88 197 VAL A O 1
ATOM 1516 N N . LEU A 1 198 ? -0.852 43.812 10.32 1 96 198 LEU A N 1
ATOM 1517 C CA . LEU A 1 198 ? -1.716 42.781 10.906 1 96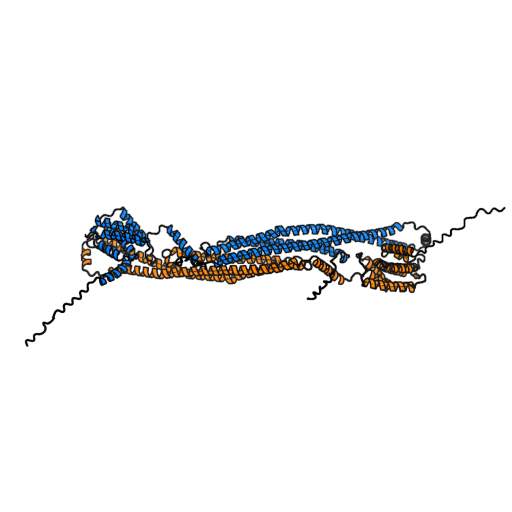 198 LEU A CA 1
ATOM 1518 C C . LEU A 1 198 ? -2.691 42.25 9.859 1 96 198 LEU A C 1
ATOM 1520 O O . LEU A 1 198 ? -2.955 41.031 9.82 1 96 198 LEU A O 1
ATOM 1524 N N . GLU A 1 199 ? -3.201 43.125 9.055 1 95.38 199 GLU A N 1
ATOM 1525 C CA . GLU A 1 199 ? -4.062 42.688 7.965 1 95.38 199 GLU A CA 1
ATOM 1526 C C . GLU A 1 199 ? -3.297 41.812 6.973 1 95.38 199 GLU A C 1
ATOM 1528 O O . GLU A 1 199 ? -3.83 40.844 6.469 1 95.38 199 GLU A O 1
ATOM 1533 N N . GLY A 1 200 ? -2.131 42.219 6.656 1 96.62 200 GLY A N 1
ATOM 1534 C CA . GLY A 1 200 ? -1.3 41.469 5.75 1 96.62 200 GLY A CA 1
ATOM 1535 C C . GLY A 1 200 ? -0.974 40.062 6.281 1 96.62 200 GLY A C 1
ATOM 1536 O O . GLY A 1 200 ? -1.075 39.094 5.551 1 96.62 200 GLY A O 1
ATOM 1537 N N . VAL A 1 201 ? -0.574 40 7.531 1 97.62 201 VAL A N 1
ATOM 1538 C CA . VAL A 1 201 ? -0.237 38.719 8.141 1 97.62 201 VAL A CA 1
ATOM 1539 C C . VAL A 1 201 ? -1.472 37.812 8.172 1 97.62 201 VAL A C 1
ATOM 1541 O O . VAL A 1 201 ? -1.383 36.625 7.891 1 97.62 201 VAL A O 1
ATOM 1544 N N . GLN A 1 202 ? -2.602 38.375 8.547 1 97.19 202 GLN A N 1
ATOM 1545 C CA . GLN A 1 202 ? -3.83 37.594 8.57 1 97.19 202 GLN A CA 1
ATOM 1546 C C . GLN A 1 202 ? -4.152 37.031 7.188 1 97.19 202 GLN A C 1
ATOM 1548 O O . GLN A 1 202 ? -4.52 35.875 7.055 1 97.19 202 GLN A O 1
ATOM 1553 N N . SER A 1 203 ? -4.078 37.875 6.215 1 96.81 203 SER A N 1
ATOM 1554 C CA . SER A 1 203 ? -4.34 37.438 4.848 1 96.81 203 SER A CA 1
ATOM 1555 C C . SER A 1 203 ? -3.404 36.281 4.441 1 96.81 203 SER A C 1
ATOM 1557 O O . SER A 1 203 ? -3.818 35.344 3.76 1 96.81 203 SER A O 1
ATOM 1559 N N . ASN A 1 204 ? -2.188 36.406 4.828 1 97.44 204 ASN A N 1
ATOM 1560 C CA . ASN A 1 204 ? -1.217 35.375 4.496 1 97.44 204 ASN A CA 1
ATOM 1561 C C . ASN A 1 204 ? -1.512 34.062 5.234 1 97.44 204 ASN A C 1
ATOM 1563 O O . ASN A 1 204 ? -1.284 32.969 4.703 1 97.44 204 ASN A O 1
ATOM 1567 N N . GLU A 1 205 ? -1.919 34.219 6.457 1 97.69 205 GLU A N 1
ATOM 1568 C CA . GLU A 1 205 ? -2.316 33.031 7.211 1 97.69 205 GLU A CA 1
ATOM 1569 C C . GLU A 1 205 ? -3.508 32.344 6.562 1 97.69 205 GLU A C 1
ATOM 1571 O O . GLU A 1 205 ? -3.541 31.125 6.473 1 97.69 205 GLU A O 1
ATOM 1576 N N . GLU A 1 206 ? -4.445 33.094 6.164 1 97.38 206 GLU A N 1
ATOM 1577 C CA . GLU A 1 206 ? -5.598 32.531 5.465 1 97.38 206 GLU A CA 1
ATOM 1578 C C . GLU A 1 206 ? -5.168 31.797 4.188 1 97.38 206 GLU A C 1
ATOM 1580 O O . GLU A 1 206 ? -5.66 30.719 3.889 1 97.38 206 GLU A O 1
ATOM 1585 N N . ALA A 1 207 ? -4.285 32.438 3.496 1 97.38 207 ALA A N 1
ATOM 1586 C CA . ALA A 1 207 ? -3.771 31.828 2.27 1 97.38 207 ALA A CA 1
ATOM 1587 C C . ALA A 1 207 ? -3.061 30.516 2.564 1 97.38 207 ALA A C 1
ATOM 1589 O O . ALA A 1 207 ? -3.199 29.547 1.813 1 97.38 207 ALA A O 1
ATOM 1590 N N . ARG A 1 208 ? -2.283 30.469 3.578 1 97.88 208 ARG A N 1
ATOM 1591 C CA . ARG A 1 208 ? -1.581 29.266 3.977 1 97.88 208 ARG A CA 1
ATOM 1592 C C . ARG A 1 208 ? -2.566 28.141 4.289 1 97.88 208 ARG A C 1
ATOM 1594 O O . ARG A 1 208 ? -2.396 27.016 3.828 1 97.88 208 ARG A O 1
ATOM 1601 N N . ILE A 1 209 ? -3.584 28.469 5.051 1 97.81 209 ILE A N 1
ATOM 1602 C CA . ILE A 1 209 ? -4.57 27.469 5.449 1 97.81 209 ILE A CA 1
ATOM 1603 C C . ILE A 1 209 ? -5.305 26.953 4.219 1 97.81 209 ILE A C 1
ATOM 1605 O O . ILE A 1 209 ? -5.543 25.75 4.094 1 97.81 209 ILE A O 1
ATOM 1609 N N . ARG A 1 210 ? -5.602 27.844 3.305 1 97.5 210 ARG A N 1
ATOM 1610 C CA . ARG A 1 210 ? -6.25 27.422 2.064 1 97.5 210 ARG A CA 1
ATOM 1611 C C . ARG A 1 210 ? -5.336 26.516 1.248 1 97.5 210 ARG A C 1
ATOM 1613 O O . ARG A 1 210 ? -5.801 25.547 0.636 1 97.5 210 ARG A O 1
ATOM 1620 N N . CYS A 1 211 ? -4.102 26.859 1.255 1 98.19 211 CYS A N 1
ATOM 1621 C CA . CYS A 1 211 ? -3.129 26.031 0.551 1 98.19 211 CYS A CA 1
ATOM 1622 C C . CYS A 1 211 ? -3.059 24.641 1.163 1 98.19 211 CYS A C 1
ATOM 1624 O O . CYS A 1 211 ? -3.041 23.641 0.442 1 98.19 211 CYS A O 1
ATOM 1626 N N . PHE A 1 212 ? -3.037 24.578 2.492 1 98 212 PHE A N 1
ATOM 1627 C CA . PHE A 1 212 ? -3.041 23.297 3.184 1 98 212 PHE A CA 1
ATOM 1628 C C . PHE A 1 212 ? -4.289 22.5 2.828 1 98 212 PHE A C 1
ATOM 1630 O O . PHE A 1 212 ? -4.199 21.312 2.523 1 98 212 PHE A O 1
ATOM 1637 N N . ARG A 1 213 ? -5.398 23.156 2.877 1 97.81 213 ARG A N 1
ATOM 1638 C CA . ARG A 1 213 ? -6.652 22.484 2.541 1 97.81 213 ARG A CA 1
ATOM 1639 C C . ARG A 1 213 ? -6.598 21.891 1.135 1 97.81 213 ARG A C 1
ATOM 1641 O O . ARG A 1 213 ? -6.992 20.75 0.921 1 97.81 213 ARG A O 1
ATOM 1648 N N . ALA A 1 214 ? -6.145 22.625 0.217 1 97.88 214 ALA A N 1
ATOM 1649 C CA . ALA A 1 214 ? -6.047 22.172 -1.167 1 97.88 214 ALA A CA 1
ATOM 1650 C C . ALA A 1 214 ? -5.109 20.984 -1.284 1 97.88 214 ALA A C 1
ATOM 1652 O O . ALA A 1 214 ? -5.414 20 -1.979 1 97.88 214 ALA A O 1
ATOM 1653 N N . ALA A 1 215 ? -3.986 21.094 -0.663 1 97.94 215 ALA A N 1
ATOM 1654 C CA . ALA A 1 215 ? -3.006 20 -0.693 1 97.94 215 ALA A CA 1
ATOM 1655 C C . ALA A 1 215 ? -3.582 18.719 -0.092 1 97.94 215 ALA A C 1
ATOM 1657 O O . ALA A 1 215 ? -3.457 17.641 -0.676 1 97.94 215 ALA A O 1
ATOM 1658 N N . LEU A 1 216 ? -4.23 18.859 1.018 1 97.38 216 LEU A N 1
ATOM 1659 C CA . LEU A 1 216 ? -4.805 17.719 1.71 1 97.38 216 LEU A CA 1
ATOM 1660 C C . LEU A 1 216 ? -5.914 17.078 0.88 1 97.38 216 LEU A C 1
ATOM 1662 O O . LEU A 1 216 ? -6.012 15.852 0.8 1 97.38 216 LEU A O 1
ATOM 1666 N N . ARG A 1 217 ? -6.699 17.906 0.297 1 97.19 217 ARG A N 1
ATOM 1667 C CA . ARG A 1 217 ? -7.75 17.391 -0.579 1 97.19 217 ARG A CA 1
ATOM 1668 C C . ARG A 1 217 ? -7.156 16.625 -1.754 1 97.19 217 ARG A C 1
ATOM 1670 O O . ARG A 1 217 ? -7.668 15.562 -2.129 1 97.19 217 ARG A O 1
ATOM 1677 N N . LYS A 1 218 ? -6.133 17.156 -2.332 1 97.5 218 LYS A N 1
ATOM 1678 C CA . LYS A 1 218 ? -5.48 16.469 -3.449 1 97.5 218 LYS A CA 1
ATOM 1679 C C . LYS A 1 218 ? -4.93 15.117 -3.021 1 97.5 218 LYS A C 1
ATOM 1681 O O . LYS A 1 218 ? -5.031 14.141 -3.766 1 97.5 218 LYS A O 1
ATOM 1686 N N . ILE A 1 219 ? -4.348 15.07 -1.875 1 97.38 219 ILE A N 1
ATOM 1687 C CA . ILE A 1 219 ? -3.807 13.82 -1.35 1 97.38 219 ILE A CA 1
ATOM 1688 C C . ILE A 1 219 ? -4.91 12.766 -1.287 1 97.38 219 ILE A C 1
ATOM 1690 O O . ILE A 1 219 ? -4.719 11.633 -1.729 1 97.38 219 ILE A O 1
ATOM 1694 N N . VAL A 1 220 ? -6.055 13.172 -0.761 1 97.31 220 VAL A N 1
ATOM 1695 C CA . VAL A 1 220 ? -7.168 12.242 -0.601 1 97.31 220 VAL A CA 1
ATOM 1696 C C . VAL A 1 220 ? -7.695 11.828 -1.972 1 97.31 220 VAL A C 1
ATOM 1698 O O . VAL A 1 220 ? -8.039 10.664 -2.184 1 97.31 220 VAL A O 1
ATOM 1701 N N . VAL A 1 221 ? -7.734 12.773 -2.873 1 97.44 221 VAL A N 1
ATOM 1702 C CA . VAL A 1 221 ? -8.211 12.461 -4.219 1 97.44 221 VAL A CA 1
ATOM 1703 C C . VAL A 1 221 ? -7.285 11.438 -4.871 1 97.44 221 VAL A C 1
ATOM 1705 O O . VAL A 1 221 ? -7.754 10.453 -5.457 1 97.44 221 VAL A O 1
ATOM 1708 N N . PHE A 1 222 ? -6.008 11.641 -4.785 1 97.5 222 PHE A N 1
ATOM 1709 C CA . PHE A 1 222 ? -5.051 10.719 -5.387 1 97.5 222 PHE A CA 1
ATOM 1710 C C . PHE A 1 222 ? -5.133 9.352 -4.73 1 97.5 222 PHE A C 1
ATOM 1712 O O . PHE A 1 222 ? -5.059 8.32 -5.41 1 97.5 222 PHE A O 1
ATOM 1719 N N . GLU A 1 223 ? -5.262 9.281 -3.449 1 96.94 223 GLU A N 1
ATOM 1720 C CA . GLU A 1 223 ? -5.363 8 -2.756 1 96.94 223 GLU A CA 1
ATOM 1721 C C . GLU A 1 223 ? -6.676 7.297 -3.094 1 96.94 223 GLU A C 1
ATOM 1723 O O . GLU A 1 223 ? -6.715 6.07 -3.209 1 96.94 223 GLU A O 1
ATOM 1728 N N . THR A 1 224 ? -7.738 8.078 -3.174 1 96.5 224 THR A N 1
ATOM 1729 C CA . THR A 1 224 ? -9.023 7.508 -3.562 1 96.5 224 THR A CA 1
ATOM 1730 C C . THR A 1 224 ? -8.938 6.875 -4.949 1 96.5 224 THR A C 1
ATOM 1732 O O . THR A 1 224 ? -9.492 5.801 -5.184 1 96.5 224 THR A O 1
ATOM 1735 N N . SER A 1 225 ? -8.258 7.543 -5.82 1 96.75 225 SER A N 1
ATOM 1736 C CA . SER A 1 225 ? -8.055 6.984 -7.152 1 96.75 225 SER A CA 1
ATOM 1737 C C . SER A 1 225 ? -7.266 5.684 -7.09 1 96.75 225 SER A C 1
ATOM 1739 O O . SER A 1 225 ? -7.562 4.734 -7.824 1 96.75 225 SER A O 1
ATOM 1741 N N . LEU A 1 226 ? -6.273 5.637 -6.293 1 96.38 226 LEU A N 1
ATOM 1742 C CA . LEU A 1 226 ? -5.473 4.43 -6.109 1 96.38 226 LEU A CA 1
ATOM 1743 C C . LEU A 1 226 ? -6.34 3.275 -5.617 1 96.38 226 LEU A C 1
ATOM 1745 O O . LEU A 1 226 ? -6.258 2.164 -6.145 1 96.38 226 LEU A O 1
ATOM 1749 N N . VAL A 1 227 ? -7.18 3.533 -4.637 1 96.5 227 VAL A N 1
ATOM 1750 C CA . VAL A 1 227 ? -8.047 2.52 -4.043 1 96.5 227 VAL A CA 1
ATOM 1751 C C . VAL A 1 227 ? -9.07 2.049 -5.074 1 96.5 227 VAL A C 1
ATOM 1753 O O . VAL A 1 227 ? -9.375 0.856 -5.16 1 96.5 227 VAL A O 1
ATOM 1756 N N . ALA A 1 228 ? -9.594 2.934 -5.848 1 96.12 228 ALA A N 1
ATOM 1757 C CA . ALA A 1 228 ? -10.562 2.584 -6.887 1 96.12 228 ALA A CA 1
ATOM 1758 C C . ALA A 1 228 ? -9.938 1.653 -7.922 1 96.12 228 ALA A C 1
ATOM 1760 O O . ALA A 1 228 ? -10.539 0.656 -8.32 1 96.12 228 ALA A O 1
ATOM 1761 N N . ASN A 1 229 ? -8.758 1.969 -8.352 1 95.06 229 ASN A N 1
ATOM 1762 C CA . ASN A 1 229 ? -8.047 1.123 -9.305 1 95.06 229 ASN A CA 1
ATOM 1763 C C . ASN A 1 229 ? -7.812 -0.277 -8.75 1 95.06 229 ASN A C 1
ATOM 1765 O O . ASN A 1 229 ? -7.992 -1.271 -9.453 1 95.06 229 ASN A O 1
ATOM 1769 N N . ARG A 1 230 ? -7.414 -0.327 -7.52 1 96.12 230 ARG A N 1
ATOM 1770 C CA . ARG A 1 230 ? -7.172 -1.616 -6.879 1 96.12 230 ARG A CA 1
ATOM 1771 C C . ARG A 1 230 ? -8.453 -2.439 -6.809 1 96.12 230 ARG A C 1
ATOM 1773 O O . ARG A 1 230 ? -8.422 -3.66 -6.969 1 96.12 230 ARG A O 1
ATOM 1780 N N . SER A 1 231 ? -9.539 -1.761 -6.531 1 95.31 231 SER A N 1
ATOM 1781 C CA . SER A 1 231 ? -10.828 -2.447 -6.469 1 95.31 231 SER A CA 1
ATOM 1782 C C . SER A 1 231 ? -11.164 -3.109 -7.797 1 95.31 231 SER A C 1
ATOM 1784 O O . SER A 1 231 ? -11.664 -4.238 -7.828 1 95.31 231 SER A O 1
ATOM 1786 N N . TYR A 1 232 ? -10.844 -2.449 -8.812 1 94.69 232 TYR A N 1
ATOM 1787 C CA . TYR A 1 232 ? -11.07 -3 -10.148 1 94.69 232 TYR A CA 1
ATOM 1788 C C . TYR A 1 232 ? -10.172 -4.199 -10.398 1 94.69 232 TYR A C 1
ATOM 1790 O O . TYR A 1 232 ? -10.625 -5.23 -10.906 1 94.69 232 TYR A O 1
ATOM 1798 N N . ASP A 1 233 ? -8.938 -4.055 -10.094 1 94.44 233 ASP A N 1
ATOM 1799 C CA . ASP A 1 233 ? -7.992 -5.152 -10.273 1 94.44 233 ASP A CA 1
ATOM 1800 C C . ASP A 1 233 ? -8.438 -6.395 -9.5 1 94.44 233 ASP A C 1
ATOM 1802 O O . ASP A 1 233 ? -8.273 -7.52 -9.984 1 94.44 233 ASP A O 1
ATOM 1806 N N . MET A 1 234 ? -8.984 -6.199 -8.305 1 95.88 234 MET A N 1
ATOM 1807 C CA . MET A 1 234 ? -9.375 -7.328 -7.465 1 95.88 234 MET A CA 1
ATOM 1808 C C . MET A 1 234 ? -10.547 -8.086 -8.07 1 95.88 234 MET A C 1
ATOM 1810 O O . MET A 1 234 ? -10.617 -9.312 -7.98 1 95.88 234 MET A O 1
ATOM 1814 N N . LYS A 1 235 ? -11.445 -7.406 -8.688 1 95.12 235 LYS A N 1
ATOM 1815 C CA . LYS A 1 235 ? -12.562 -8.07 -9.359 1 95.12 235 LYS A CA 1
ATOM 1816 C C . LYS A 1 235 ? -12.078 -8.953 -10.5 1 95.12 235 LYS A C 1
ATOM 1818 O O . LYS A 1 235 ? -12.523 -10.094 -10.641 1 95.12 235 LYS A O 1
ATOM 1823 N N . ASP A 1 236 ? -11.18 -8.359 -11.227 1 94.12 236 ASP A N 1
ATOM 1824 C CA . ASP A 1 236 ? -10.594 -9.117 -12.32 1 94.12 236 ASP A CA 1
ATOM 1825 C C . ASP A 1 236 ? -9.844 -10.344 -11.797 1 94.12 236 ASP A C 1
ATOM 1827 O O . ASP A 1 236 ? -9.977 -11.438 -12.344 1 94.12 236 ASP A O 1
ATOM 1831 N N . MET A 1 237 ? -9.094 -10.203 -10.766 1 95.62 237 MET A N 1
ATOM 1832 C CA . MET A 1 237 ? -8.336 -11.289 -10.164 1 95.62 237 MET A CA 1
ATOM 1833 C C . MET A 1 237 ? -9.266 -12.383 -9.641 1 95.62 237 MET A C 1
ATOM 1835 O O . MET A 1 237 ? -8.984 -13.57 -9.797 1 95.62 237 MET A O 1
ATOM 1839 N N . ALA A 1 238 ? -10.312 -11.969 -9.008 1 96.62 238 ALA A N 1
ATOM 1840 C CA . ALA A 1 238 ? -11.266 -12.93 -8.461 1 96.62 238 ALA A CA 1
ATOM 1841 C C . ALA A 1 238 ? -11.836 -13.828 -9.555 1 96.62 238 ALA A C 1
ATOM 1843 O O . ALA A 1 238 ? -11.969 -15.039 -9.367 1 96.62 238 ALA A O 1
ATOM 1844 N N . ALA A 1 239 ? -12.117 -13.266 -10.664 1 96.12 239 ALA A N 1
ATOM 1845 C CA . ALA A 1 239 ? -12.672 -14.023 -11.781 1 96.12 239 ALA A CA 1
ATOM 1846 C C . ALA A 1 239 ? -11.672 -15.047 -12.297 1 96.12 239 ALA A C 1
ATOM 1848 O O . ALA A 1 239 ? -12.039 -16.188 -12.586 1 96.12 239 ALA A O 1
ATOM 1849 N N . VAL A 1 240 ? -10.43 -14.648 -12.375 1 96.31 240 VAL A N 1
ATOM 1850 C CA . VAL A 1 240 ? -9.391 -15.539 -12.891 1 96.31 240 VAL A CA 1
ATOM 1851 C C . VAL A 1 240 ? -9.164 -16.688 -11.914 1 96.31 240 VAL A C 1
ATOM 1853 O O . VAL A 1 240 ? -9.031 -17.844 -12.32 1 96.31 240 VAL A O 1
ATOM 1856 N N . MET A 1 241 ? -9.141 -16.406 -10.617 1 97.12 241 MET A N 1
ATOM 1857 C CA . MET A 1 241 ? -8.906 -17.438 -9.609 1 97.12 241 MET A CA 1
ATOM 1858 C C . MET A 1 241 ? -10.062 -18.422 -9.555 1 97.12 241 MET A C 1
ATOM 1860 O O . MET A 1 241 ? -9.859 -19.625 -9.359 1 97.12 241 MET A O 1
ATOM 1864 N N . GLU A 1 242 ? -11.266 -17.875 -9.75 1 95.5 242 GLU A N 1
ATOM 1865 C CA . GLU A 1 242 ? -12.453 -18.734 -9.734 1 95.5 242 GLU A CA 1
ATOM 1866 C C . GLU A 1 242 ? -12.492 -19.641 -10.961 1 95.5 242 GLU A C 1
ATOM 1868 O O . GLU A 1 242 ? -13.102 -20.719 -10.922 1 95.5 242 GLU A O 1
ATOM 1873 N N . GLY A 1 243 ? -11.828 -19.266 -11.961 1 96.06 243 GLY A N 1
ATOM 1874 C CA . GLY A 1 243 ? -11.844 -20 -13.219 1 96.06 243 GLY A CA 1
ATOM 1875 C C . GLY A 1 243 ? -10.891 -21.188 -13.234 1 96.06 243 GLY A C 1
ATOM 1876 O O . GLY A 1 243 ? -10.859 -21.953 -14.195 1 96.06 243 GLY A O 1
ATOM 1877 N N . VAL A 1 244 ? -10.133 -21.422 -12.125 1 97.56 244 VAL A N 1
ATOM 1878 C CA . VAL A 1 244 ? -9.219 -22.547 -12.086 1 97.56 244 VAL A CA 1
ATOM 1879 C C . VAL A 1 244 ? -10.008 -23.859 -12.055 1 97.56 244 VAL A C 1
ATOM 1881 O O . VAL A 1 244 ? -10.82 -24.078 -11.148 1 97.56 244 VAL A O 1
ATOM 1884 N N . ASP A 1 245 ? -9.75 -24.672 -13.047 1 96.56 245 ASP A N 1
ATOM 1885 C CA . ASP A 1 245 ? -10.445 -25.938 -13.203 1 96.56 245 ASP A CA 1
ATOM 1886 C C . ASP A 1 245 ? -9.445 -27.094 -13.344 1 96.56 245 ASP A C 1
ATOM 1888 O O . ASP A 1 245 ? -8.758 -27.203 -14.359 1 96.56 245 ASP A O 1
ATOM 1892 N N . HIS A 1 246 ? -9.555 -27.984 -12.375 1 95.25 246 HIS A N 1
ATOM 1893 C CA . HIS A 1 246 ? -8.57 -29.062 -12.367 1 95.25 246 HIS A CA 1
ATOM 1894 C C . HIS A 1 246 ? -8.734 -29.969 -13.578 1 95.25 246 HIS A C 1
ATOM 1896 O O . HIS A 1 246 ? -7.746 -30.5 -14.094 1 95.25 246 HIS A O 1
ATOM 1902 N N . THR A 1 247 ? -9.938 -30.109 -14.117 1 95.69 247 THR A N 1
ATOM 1903 C CA . THR A 1 247 ? -10.164 -30.938 -15.297 1 95.69 247 THR A CA 1
ATOM 1904 C C . THR A 1 247 ? -9.492 -30.344 -16.516 1 95.69 247 THR A C 1
ATOM 1906 O O . THR A 1 247 ? -8.805 -31.031 -17.266 1 95.69 247 THR A O 1
ATOM 1909 N N . GLU A 1 248 ? -9.688 -29.109 -16.656 1 94.69 248 GLU A N 1
ATOM 1910 C CA . GLU A 1 248 ? -9.078 -28.406 -17.797 1 94.69 248 GLU A CA 1
ATOM 1911 C C . GLU A 1 248 ? -7.555 -28.422 -17.703 1 94.69 248 GLU A C 1
ATOM 1913 O O . GLU A 1 248 ? -6.867 -28.578 -18.703 1 94.69 248 GLU A O 1
ATOM 1918 N N . VAL A 1 249 ? -6.996 -28.328 -16.531 1 96.69 249 VAL A N 1
ATOM 1919 C CA . VAL A 1 249 ? -5.555 -28.312 -16.312 1 96.69 249 VAL A CA 1
ATOM 1920 C C . VAL A 1 249 ? -4.957 -29.656 -16.703 1 96.69 249 VAL A C 1
ATOM 1922 O O . VAL A 1 249 ? -3.971 -29.719 -17.438 1 96.69 249 VAL A O 1
ATOM 1925 N N . LEU A 1 250 ? -5.574 -30.703 -16.234 1 96.5 250 LEU A N 1
ATOM 1926 C CA . LEU A 1 250 ? -5.059 -32.031 -16.531 1 96.5 250 LEU A CA 1
ATOM 1927 C C . LEU A 1 250 ? -5.215 -32.344 -18.016 1 96.5 250 LEU A C 1
ATOM 1929 O O . LEU A 1 250 ? -4.348 -33 -18.609 1 96.5 250 LEU A O 1
ATOM 1933 N N . GLN A 1 251 ? -6.281 -31.859 -18.641 1 94.75 251 GLN A N 1
ATOM 1934 C CA . GLN A 1 251 ? -6.477 -32.062 -20.078 1 94.75 251 GLN A CA 1
ATOM 1935 C C . GLN A 1 251 ? -5.371 -31.375 -20.875 1 94.75 251 GLN A C 1
ATOM 1937 O O . GLN A 1 251 ? -4.863 -31.953 -21.844 1 94.75 251 GLN A O 1
ATOM 1942 N N . ARG A 1 252 ? -5.043 -30.281 -20.438 1 91.75 252 ARG A N 1
ATOM 1943 C CA . ARG A 1 252 ? -3.99 -29.547 -21.141 1 91.75 252 ARG A CA 1
ATOM 1944 C C . ARG A 1 252 ? -2.637 -30.219 -20.938 1 91.75 252 ARG A C 1
ATOM 1946 O O . ARG A 1 252 ? -1.814 -30.25 -21.859 1 91.75 252 ARG A O 1
ATOM 1953 N N . PHE A 1 253 ? -2.453 -30.719 -19.75 1 95.19 253 PHE A N 1
ATOM 1954 C CA . PHE A 1 253 ? -1.223 -31.453 -19.5 1 95.19 253 PHE A CA 1
ATOM 1955 C C . PHE A 1 253 ? -1.134 -32.688 -20.406 1 95.19 253 PHE A C 1
ATOM 1957 O O . PHE A 1 253 ? -0.129 -32.875 -21.094 1 95.19 253 PHE A O 1
ATOM 1964 N N . ILE A 1 254 ? -2.174 -33.406 -20.469 1 93.31 254 ILE A N 1
ATOM 1965 C CA . ILE A 1 254 ? -2.213 -34.625 -21.266 1 93.31 254 ILE A CA 1
ATOM 1966 C C . ILE A 1 254 ? -2.025 -34.25 -22.734 1 93.31 254 ILE A C 1
ATOM 1968 O O . ILE A 1 254 ? -1.277 -34.938 -23.453 1 93.31 254 ILE A O 1
ATOM 1972 N N . ALA A 1 255 ? -2.645 -33.219 -23.156 1 87.38 255 ALA A N 1
ATOM 1973 C CA . ALA A 1 255 ? -2.51 -32.75 -24.531 1 87.38 255 ALA A CA 1
ATOM 1974 C C . ALA A 1 255 ? -1.062 -32.375 -24.844 1 87.38 255 ALA A C 1
ATOM 1976 O O . ALA A 1 255 ? -0.576 -32.656 -25.953 1 87.38 255 ALA A O 1
ATOM 1977 N N . SER A 1 256 ? -0.439 -31.812 -23.906 1 85.88 256 SER A N 1
ATOM 1978 C CA . SER A 1 256 ? 0.954 -31.422 -24.094 1 85.88 256 SER A CA 1
ATOM 1979 C C . SER A 1 256 ? 1.854 -32.656 -24.25 1 85.88 256 SER A C 1
ATOM 1981 O O . SER A 1 256 ? 2.826 -32.625 -25 1 85.88 256 SER A O 1
ATOM 1983 N N . VAL A 1 257 ? 1.554 -33.656 -23.531 1 85.88 257 VAL A N 1
ATOM 1984 C CA . VAL A 1 257 ? 2.328 -34.906 -23.609 1 85.88 257 VAL A CA 1
ATOM 1985 C C . VAL A 1 257 ? 2.088 -35.594 -24.969 1 85.88 257 VAL A C 1
ATOM 1987 O O . VAL A 1 257 ? 3.031 -36.031 -25.609 1 85.88 257 VAL A O 1
ATOM 1990 N N . ARG A 1 258 ? 0.886 -35.531 -25.422 1 80.44 258 ARG A N 1
ATOM 1991 C CA . ARG A 1 258 ? 0.524 -36.156 -26.703 1 80.44 258 ARG A CA 1
ATOM 1992 C C . ARG A 1 258 ? 1.22 -35.438 -27.859 1 80.44 258 ARG A C 1
ATOM 1994 O O . ARG A 1 258 ? 1.662 -36.062 -28.812 1 80.44 258 ARG A O 1
ATOM 2001 N N . SER A 1 259 ? 1.214 -34.25 -27.688 1 75.69 259 SER A N 1
ATOM 2002 C CA . SER A 1 259 ? 1.844 -33.469 -28.734 1 75.69 259 SER A CA 1
ATOM 2003 C C . SER A 1 259 ? 3.34 -33.75 -28.828 1 75.69 259 SER A C 1
ATOM 2005 O O . SER A 1 259 ? 3.912 -33.75 -29.922 1 75.69 259 SER A O 1
ATOM 2007 N N . GLN A 1 260 ? 3.998 -34 -27.719 1 67.5 260 GLN A N 1
ATOM 2008 C CA . GLN A 1 260 ? 5.418 -34.344 -27.719 1 67.5 260 GLN A CA 1
ATOM 2009 C C . GLN A 1 260 ? 5.652 -35.688 -28.328 1 67.5 260 GLN A C 1
ATOM 2011 O O . GLN A 1 260 ? 6.68 -35.938 -28.969 1 67.5 260 GLN A O 1
ATOM 2016 N N . HIS A 1 261 ? 4.711 -36.594 -28.094 1 63.84 261 HIS A N 1
ATOM 2017 C CA . HIS A 1 261 ? 4.793 -37.938 -28.688 1 63.84 261 HIS A CA 1
ATOM 2018 C C . HIS A 1 261 ? 4.625 -37.875 -30.188 1 63.84 261 HIS A C 1
ATOM 2020 O O . HIS A 1 261 ? 5.246 -38.656 -30.922 1 63.84 261 HIS A O 1
ATOM 2026 N N . HIS A 1 262 ? 3.592 -37.125 -30.516 1 52.81 262 HIS A N 1
ATOM 2027 C CA . HIS A 1 262 ? 3.436 -37 -31.969 1 52.81 262 HIS A CA 1
ATOM 2028 C C . HIS A 1 262 ? 4.723 -36.5 -32.625 1 52.81 262 HIS A C 1
ATOM 2030 O O . HIS A 1 262 ? 4.984 -36.812 -33.781 1 52.81 262 HIS A O 1
ATOM 2036 N N . GLN A 1 263 ? 5.441 -35.688 -31.922 1 46.97 263 GLN A N 1
ATOM 2037 C CA . GLN A 1 263 ? 6.715 -35.312 -32.5 1 46.97 263 GLN A CA 1
ATOM 2038 C C . GLN A 1 263 ? 7.738 -36.438 -32.438 1 46.97 263 GLN A C 1
ATOM 2040 O O . GLN A 1 263 ? 8.711 -36.438 -33.188 1 46.97 263 GLN A O 1
ATOM 2045 N N . ARG A 1 264 ? 7.586 -37.281 -31.484 1 48.12 264 ARG A N 1
ATOM 2046 C CA . ARG A 1 264 ? 8.469 -38.469 -31.438 1 48.12 264 ARG A CA 1
ATOM 2047 C C . ARG A 1 264 ? 7.914 -39.594 -32.281 1 48.12 264 ARG A C 1
ATOM 2049 O O . ARG A 1 264 ? 6.711 -39.844 -32.281 1 48.12 264 ARG A O 1
ATOM 2056 N N . PRO A 1 265 ? 8.484 -40 -33.219 1 42.09 265 PRO A N 1
ATOM 2057 C CA . PRO A 1 265 ? 7.984 -41.125 -34 1 42.09 265 PRO A CA 1
ATOM 2058 C C . PRO A 1 265 ? 7.395 -42.25 -33.156 1 42.09 265 PRO A C 1
ATOM 2060 O O . PRO A 1 265 ? 7.996 -42.656 -32.156 1 42.09 265 PRO A O 1
ATOM 2063 N N . ALA A 1 266 ? 6.082 -42.188 -32.906 1 45.5 266 ALA A N 1
ATOM 2064 C CA . ALA A 1 266 ? 5.324 -43.188 -32.156 1 45.5 266 ALA A CA 1
ATOM 2065 C C . ALA A 1 266 ? 5.918 -44.562 -32.344 1 45.5 266 ALA A C 1
ATOM 2067 O O . ALA A 1 266 ? 6.332 -44.938 -33.438 1 45.5 266 ALA A O 1
ATOM 2068 N N . SER A 1 267 ? 6.555 -45.031 -31.469 1 49.09 267 SER A N 1
ATOM 2069 C CA . SER A 1 267 ? 6.938 -46.438 -31.625 1 49.09 267 SER A CA 1
ATOM 2070 C C . SER A 1 267 ? 5.824 -47.219 -32.281 1 49.09 267 SER A C 1
ATOM 2072 O O . SER A 1 267 ? 4.656 -47.094 -31.906 1 49.09 267 SER A O 1
ATOM 2074 N N . PRO A 1 268 ? 5.992 -47.625 -33.469 1 53.06 268 PRO A N 1
ATOM 2075 C CA . PRO A 1 268 ? 4.945 -48.312 -34.219 1 53.06 268 PRO A CA 1
ATOM 2076 C C . PRO A 1 268 ? 4.16 -49.312 -33.344 1 53.06 268 PRO A C 1
ATOM 2078 O O . PRO A 1 268 ? 4.715 -49.906 -32.406 1 53.06 268 PRO A O 1
ATOM 2081 N N . SER A 1 269 ? 2.887 -49 -33.312 1 63.19 269 SER A N 1
ATOM 2082 C CA . SER A 1 269 ? 2.051 -50 -32.656 1 63.19 269 SER A CA 1
ATOM 2083 C C . SER A 1 269 ? 2.467 -51.406 -33.062 1 63.19 269 SER A C 1
ATOM 2085 O O . SER A 1 269 ? 3.09 -51.594 -34.125 1 63.19 269 SER A O 1
ATOM 2087 N N . LEU A 1 270 ? 2.295 -52.281 -32.156 1 68.12 270 LEU A N 1
ATOM 2088 C CA . LEU A 1 270 ? 2.621 -53.656 -32.5 1 68.12 270 LEU A CA 1
ATOM 2089 C C . LEU A 1 270 ? 1.938 -54.062 -33.812 1 68.12 270 LEU A C 1
ATOM 2091 O O . LEU A 1 270 ? 2.512 -54.812 -34.625 1 68.12 270 LEU A O 1
ATOM 2095 N N . THR A 1 271 ? 0.797 -53.469 -34.031 1 71.12 271 THR A N 1
ATOM 2096 C CA . THR A 1 271 ? 0.064 -53.781 -35.25 1 71.12 271 THR A CA 1
ATOM 2097 C C . THR A 1 271 ? 0.753 -53.219 -36.469 1 71.12 271 THR A C 1
ATOM 2099 O O . THR A 1 271 ? 0.781 -53.844 -37.531 1 71.12 271 THR A O 1
ATOM 2102 N N . ALA A 1 272 ? 1.329 -52.156 -36.312 1 73 272 ALA A N 1
ATOM 2103 C CA . ALA A 1 272 ? 2.043 -51.531 -37.438 1 73 272 ALA A CA 1
ATOM 2104 C C . ALA A 1 272 ? 3.318 -52.312 -37.75 1 73 272 ALA A C 1
ATOM 2106 O O . ALA A 1 272 ? 3.631 -52.562 -38.906 1 73 272 ALA A O 1
ATOM 2107 N N . LEU A 1 273 ? 3.963 -52.688 -36.719 1 74.62 273 LEU A N 1
ATOM 2108 C CA . LEU A 1 273 ? 5.156 -53.5 -36.906 1 74.62 273 LEU A CA 1
ATOM 2109 C C . LEU A 1 273 ? 4.809 -54.812 -37.594 1 74.62 273 LEU A C 1
ATOM 2111 O O . LEU A 1 273 ? 5.523 -55.25 -38.5 1 74.62 273 LEU A O 1
ATOM 2115 N N . ALA A 1 274 ? 3.723 -55.406 -37.125 1 79.69 274 ALA A N 1
ATOM 2116 C CA . ALA A 1 274 ? 3.275 -56.688 -37.656 1 79.69 274 ALA A CA 1
ATOM 2117 C C . ALA A 1 274 ? 2.898 -56.562 -39.125 1 79.69 274 ALA A C 1
ATOM 2119 O O . ALA A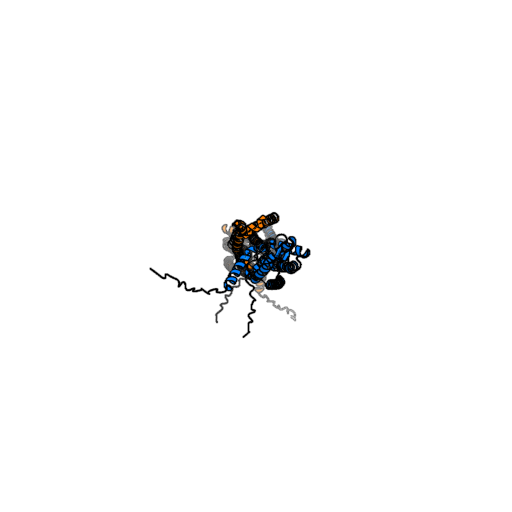 1 274 ? 3.189 -57.438 -39.938 1 79.69 274 ALA A O 1
ATOM 2120 N N . ARG A 1 275 ? 2.297 -55.469 -39.531 1 79 275 ARG A N 1
ATOM 2121 C CA . ARG A 1 275 ? 1.913 -55.219 -40.906 1 79 275 ARG A CA 1
ATOM 2122 C C . ARG A 1 275 ? 3.137 -55.188 -41.812 1 79 275 ARG A C 1
ATOM 2124 O O . ARG A 1 275 ? 3.109 -55.719 -42.938 1 79 275 ARG A O 1
ATOM 2131 N N . ASP A 1 276 ? 4.141 -54.688 -41.344 1 76.62 276 ASP A N 1
ATOM 2132 C CA . ASP A 1 276 ? 5.34 -54.531 -42.156 1 76.62 276 ASP A CA 1
ATOM 2133 C C . ASP A 1 276 ? 6.066 -55.875 -42.312 1 76.62 276 ASP A C 1
ATOM 2135 O O . ASP A 1 276 ? 6.668 -56.156 -43.375 1 76.62 276 ASP A O 1
ATOM 2139 N N . VAL A 1 277 ? 5.949 -56.625 -41.25 1 80.81 277 VAL A N 1
ATOM 2140 C CA . VAL A 1 277 ? 6.754 -57.844 -41.25 1 80.81 277 VAL A CA 1
ATOM 2141 C C . VAL A 1 277 ? 5.945 -59 -41.844 1 80.81 277 VAL A C 1
ATOM 2143 O O . VAL A 1 277 ? 6.516 -59.938 -42.406 1 80.81 277 VAL A O 1
ATOM 2146 N N . VAL A 1 278 ? 4.59 -58.844 -41.875 1 81.75 278 VAL A N 1
ATOM 2147 C CA . VAL A 1 278 ? 3.74 -59.938 -42.344 1 81.75 278 VAL A CA 1
ATOM 2148 C C . VAL A 1 278 ? 3.924 -60.125 -43.844 1 81.75 278 VAL A C 1
ATOM 2150 O O . VAL A 1 278 ? 3.734 -61.219 -44.375 1 81.75 278 VAL A O 1
ATOM 2153 N N . GLN A 1 279 ? 4.367 -59.125 -44.5 1 80.56 279 GLN A N 1
ATOM 2154 C CA . GLN A 1 279 ? 4.523 -59.156 -45.969 1 80.56 279 GLN A CA 1
ATOM 2155 C C . GLN A 1 279 ? 5.633 -60.125 -46.375 1 80.56 279 GLN A C 1
ATOM 2157 O O . GLN A 1 279 ? 5.68 -60.562 -47.531 1 80.56 279 GLN A O 1
ATOM 2162 N N . VAL A 1 280 ? 6.453 -60.469 -45.5 1 80.94 280 VAL A N 1
ATOM 2163 C CA . VAL A 1 280 ? 7.59 -61.344 -45.781 1 80.94 280 VAL A CA 1
ATOM 2164 C C . VAL A 1 280 ? 7.121 -62.781 -45.875 1 80.94 280 VAL A C 1
ATOM 2166 O O . VAL A 1 280 ? 7.738 -63.625 -46.562 1 80.94 280 VAL A O 1
ATOM 2169 N N . LEU A 1 281 ? 5.961 -63.062 -45.344 1 83.88 281 LEU A N 1
ATOM 2170 C CA . LEU A 1 281 ? 5.582 -64.438 -45.125 1 83.88 281 LEU A CA 1
ATOM 2171 C C . LEU A 1 281 ? 5.137 -65.125 -46.406 1 83.88 281 LEU A C 1
ATOM 2173 O O . LEU A 1 281 ? 5.609 -66.188 -46.75 1 83.88 281 LEU A O 1
ATOM 2177 N N . PRO A 1 282 ? 4.289 -64.5 -47.25 1 81.5 282 PRO A N 1
ATOM 2178 C CA . PRO A 1 282 ? 3.9 -65.188 -48.469 1 81.5 282 PRO A CA 1
ATOM 2179 C C . PRO A 1 282 ? 5.094 -65.5 -49.375 1 81.5 282 PRO A C 1
ATOM 2181 O O . PRO A 1 282 ? 5.184 -66.625 -49.938 1 81.5 282 PRO A O 1
ATOM 2184 N N . GLY A 1 283 ? 5.945 -64.562 -49.469 1 79.94 283 GLY A N 1
ATOM 2185 C CA . GLY A 1 283 ? 7.121 -64.812 -50.281 1 79.94 283 GLY A CA 1
ATOM 2186 C C . GLY A 1 283 ? 8.047 -65.875 -49.719 1 79.94 283 GLY A C 1
ATOM 2187 O O . GLY A 1 283 ? 8.539 -66.75 -50.469 1 79.94 283 GLY A O 1
ATOM 2188 N N . ALA A 1 284 ? 8.227 -65.812 -48.5 1 82.62 284 ALA A N 1
ATOM 2189 C CA . ALA A 1 284 ? 9.094 -66.812 -47.844 1 82.62 284 ALA A CA 1
ATOM 2190 C C . ALA A 1 284 ? 8.508 -68.25 -48 1 82.62 284 ALA A C 1
ATOM 2192 O O . ALA A 1 284 ? 9.242 -69.188 -48.25 1 82.62 284 ALA A O 1
ATOM 2193 N N . LEU A 1 285 ? 7.238 -68.375 -47.906 1 83.5 285 LEU A N 1
ATOM 2194 C CA . LEU A 1 285 ? 6.578 -69.688 -47.938 1 83.5 285 LEU A CA 1
ATOM 2195 C C . LEU A 1 285 ? 6.469 -70.188 -49.344 1 83.5 285 LEU A C 1
ATOM 2197 O O . LEU A 1 285 ? 6.492 -71.438 -49.562 1 83.5 285 LEU A O 1
ATOM 2201 N N . ALA A 1 286 ? 6.414 -69.312 -50.25 1 81.38 286 ALA A N 1
ATOM 2202 C CA . ALA A 1 286 ? 6.27 -69.688 -51.656 1 81.38 286 ALA A CA 1
ATOM 2203 C C . ALA A 1 286 ? 7.625 -70.062 -52.281 1 81.38 286 ALA A C 1
ATOM 2205 O O . ALA A 1 286 ? 7.762 -71 -53 1 81.38 286 ALA A O 1
ATOM 2206 N N . THR A 1 287 ? 8.594 -69.25 -52 1 81.69 287 THR A N 1
ATOM 2207 C CA . THR A 1 287 ? 9.859 -69.375 -52.719 1 81.69 287 THR A CA 1
ATOM 2208 C C . THR A 1 287 ? 10.938 -70 -51.781 1 81.69 287 THR A C 1
ATOM 2210 O O . THR A 1 287 ? 11.992 -70.438 -52.25 1 81.69 287 THR A O 1
ATOM 2213 N N . GLY A 1 288 ? 10.594 -70.062 -50.5 1 81 288 GLY A N 1
ATOM 2214 C CA . GLY A 1 288 ? 11.586 -70.562 -49.562 1 81 288 GLY A CA 1
ATOM 2215 C C . GLY A 1 288 ? 12.719 -69.562 -49.344 1 81 288 GLY A C 1
ATOM 2216 O O . GLY A 1 288 ? 13.75 -69.938 -48.75 1 81 288 GLY A O 1
ATOM 2217 N N . GLN A 1 289 ? 12.523 -68.375 -49.875 1 82.12 289 GLN A N 1
ATOM 2218 C CA . GLN A 1 289 ? 13.562 -67.375 -49.781 1 82.12 289 GLN A CA 1
ATOM 2219 C C . GLN A 1 289 ? 13 -66.062 -49.219 1 82.12 289 GLN A C 1
ATOM 2221 O O . GLN A 1 289 ? 11.797 -65.812 -49.312 1 82.12 289 GLN A O 1
ATOM 2226 N N . ILE A 1 290 ? 13.867 -65.375 -48.438 1 82.94 290 ILE A N 1
ATOM 2227 C CA . ILE A 1 290 ? 13.516 -64.062 -47.906 1 82.94 290 ILE A CA 1
ATOM 2228 C C . ILE A 1 290 ? 14.531 -63 -48.406 1 82.94 290 ILE A C 1
ATOM 2230 O O . ILE A 1 290 ? 15.734 -63.188 -48.25 1 82.94 290 ILE A O 1
ATOM 2234 N N . ASP A 1 291 ? 14.023 -62.031 -49.125 1 80.31 291 ASP A N 1
ATOM 2235 C CA . ASP A 1 291 ? 14.867 -60.906 -49.531 1 80.31 291 ASP A CA 1
ATOM 2236 C C . ASP A 1 291 ? 15.617 -60.312 -48.344 1 80.31 291 ASP A C 1
ATOM 2238 O O . ASP A 1 291 ? 15.031 -60.094 -47.281 1 80.31 291 ASP A O 1
ATOM 2242 N N . PRO A 1 292 ? 16.906 -60.188 -48.469 1 79.25 292 PRO A N 1
ATOM 2243 C CA . PRO A 1 292 ? 17.719 -59.625 -47.406 1 79.25 292 PRO A CA 1
ATOM 2244 C C . PRO A 1 292 ? 17.125 -58.344 -46.844 1 79.25 292 PRO A C 1
ATOM 2246 O O . PRO A 1 292 ? 17.219 -58.062 -45.625 1 79.25 292 PRO A O 1
ATOM 2249 N N . ALA A 1 293 ? 16.484 -57.594 -47.656 1 77.88 293 ALA A N 1
ATOM 2250 C CA . ALA A 1 293 ? 15.867 -56.375 -47.188 1 77.88 293 ALA A CA 1
ATOM 2251 C C . ALA A 1 293 ? 14.75 -56.656 -46.188 1 77.88 293 ALA A C 1
ATOM 2253 O O . ALA A 1 293 ? 14.602 -55.969 -45.188 1 77.88 293 ALA A O 1
ATOM 2254 N N . TRP A 1 294 ? 14.102 -57.656 -46.406 1 78.88 294 TRP A N 1
ATOM 2255 C CA . TRP A 1 294 ? 12.992 -58.031 -45.562 1 78.88 294 TRP A CA 1
ATOM 2256 C C . TRP A 1 294 ? 13.508 -58.656 -44.25 1 78.88 294 TRP A C 1
ATOM 2258 O O . TRP A 1 294 ? 12.922 -58.438 -43.188 1 78.88 294 TRP A O 1
ATOM 2268 N N . SER A 1 295 ? 14.609 -59.312 -44.406 1 81.06 295 SER A N 1
ATOM 2269 C CA . SER A 1 295 ? 15.219 -59.875 -43.188 1 81.06 295 SER A CA 1
ATOM 2270 C C . SER A 1 295 ? 15.633 -58.781 -42.219 1 81.06 295 SER A C 1
ATOM 2272 O O . SER A 1 295 ? 15.398 -58.875 -41 1 81.06 295 SER A O 1
ATOM 2274 N N . SER A 1 296 ? 16.109 -57.812 -42.781 1 79.88 296 SER A N 1
ATOM 2275 C CA . SER A 1 296 ? 16.5 -56.656 -41.938 1 79.88 296 SER A CA 1
ATOM 2276 C C . SER A 1 296 ? 15.289 -55.969 -41.344 1 79.88 296 SER A C 1
ATOM 2278 O O . SER A 1 296 ? 15.32 -55.562 -40.156 1 79.88 296 SER A O 1
ATOM 2280 N N . ALA A 1 297 ? 14.289 -55.875 -42.094 1 78.94 297 ALA A N 1
ATOM 2281 C CA . ALA A 1 297 ? 13.07 -55.25 -41.594 1 78.94 297 ALA A CA 1
ATOM 2282 C C . ALA A 1 297 ? 12.469 -56.031 -40.438 1 78.94 297 ALA A C 1
ATOM 2284 O O . ALA A 1 297 ? 11.992 -55.438 -39.469 1 78.94 297 ALA A O 1
ATOM 2285 N N . VAL A 1 298 ? 12.484 -57.312 -40.562 1 81.62 298 VAL A N 1
ATOM 2286 C CA . VAL A 1 298 ? 11.961 -58.156 -39.5 1 81.62 298 VAL A CA 1
ATOM 2287 C C . VAL A 1 298 ? 12.82 -58 -38.25 1 81.62 298 VAL A C 1
ATOM 2289 O O . VAL A 1 298 ? 12.289 -57.906 -37.125 1 81.62 298 VAL A O 1
ATOM 2292 N N . HIS A 1 299 ? 14.047 -57.938 -38.438 1 80.75 299 HIS A N 1
ATOM 2293 C CA . HIS A 1 299 ? 14.945 -57.75 -37.281 1 80.75 299 HIS A CA 1
ATOM 2294 C C . HIS A 1 299 ? 14.711 -56.406 -36.625 1 80.75 299 HIS A C 1
ATOM 2296 O O . HIS A 1 299 ? 14.625 -56.312 -35.375 1 80.75 299 HIS A O 1
ATOM 2302 N N . ASP A 1 300 ? 14.508 -55.469 -37.406 1 77.69 300 ASP A N 1
ATOM 2303 C CA . ASP A 1 300 ? 14.25 -54.125 -36.844 1 77.69 300 ASP A CA 1
ATOM 2304 C C . ASP A 1 300 ? 12.93 -54.094 -36.094 1 77.69 300 ASP A C 1
ATOM 2306 O O . ASP A 1 300 ? 12.852 -53.5 -35 1 77.69 300 ASP A O 1
ATOM 2310 N N . ALA A 1 301 ? 11.984 -54.625 -36.656 1 77 301 ALA A N 1
ATOM 2311 C CA . ALA A 1 301 ? 10.68 -54.688 -36 1 77 301 ALA A CA 1
ATOM 2312 C C . ALA A 1 301 ? 10.758 -55.438 -34.688 1 77 301 ALA A C 1
ATOM 2314 O O . ALA A 1 301 ? 10.117 -55.031 -33.688 1 77 301 ALA A O 1
ATOM 2315 N N . HIS A 1 302 ? 11.562 -56.406 -34.656 1 76.5 302 HIS A N 1
ATOM 2316 C CA . HIS A 1 302 ? 11.734 -57.188 -33.438 1 76.5 302 HIS A CA 1
ATOM 2317 C C . HIS A 1 302 ? 12.414 -56.375 -32.344 1 76.5 302 HIS A C 1
ATOM 2319 O O . HIS A 1 302 ? 12.008 -56.406 -31.172 1 76.5 302 HIS A O 1
ATOM 2325 N N . GLN A 1 303 ? 13.258 -55.625 -32.719 1 71.19 303 GLN A N 1
ATOM 2326 C CA . GLN A 1 303 ? 13.945 -54.75 -31.766 1 71.19 303 GLN A CA 1
ATOM 2327 C C . GLN A 1 303 ? 13.016 -53.688 -31.219 1 71.19 303 GLN A C 1
ATOM 2329 O O . GLN A 1 303 ? 13.047 -53.375 -30.016 1 71.19 303 GLN A O 1
ATOM 2334 N N . GLN A 1 304 ? 12.219 -53.25 -32.094 1 70.12 304 GLN A N 1
ATOM 2335 C CA . GLN A 1 304 ? 11.25 -52.25 -31.641 1 70.12 304 GLN A CA 1
ATOM 2336 C C . GLN A 1 304 ? 10.242 -52.844 -30.672 1 70.12 304 GLN A C 1
ATOM 2338 O O . GLN A 1 304 ? 9.844 -52.188 -29.703 1 70.12 304 GLN A O 1
ATOM 2343 N N . TRP A 1 305 ? 9.867 -54.062 -30.984 1 67.62 305 TRP A N 1
ATOM 2344 C CA . TRP A 1 305 ? 8.953 -54.781 -30.094 1 67.62 305 TRP A CA 1
ATOM 2345 C C . TRP A 1 305 ? 9.578 -54.969 -28.719 1 67.62 305 TRP A C 1
ATOM 2347 O O . TRP A 1 305 ? 8.922 -54.781 -27.703 1 67.62 305 TRP A O 1
ATOM 2357 N N . LYS A 1 306 ? 10.695 -55.281 -28.719 1 62.06 306 LYS A N 1
ATOM 2358 C CA . LYS A 1 306 ? 11.391 -55.562 -27.469 1 62.06 306 LYS A CA 1
ATOM 2359 C C . LYS A 1 306 ? 11.445 -54.312 -26.594 1 62.06 306 LYS A C 1
ATOM 2361 O O . LYS A 1 306 ? 11.383 -54.406 -25.359 1 62.06 306 LYS A O 1
ATOM 2366 N N . ALA A 1 307 ? 11.352 -53.312 -27.25 1 59.34 307 ALA A N 1
ATOM 2367 C CA . ALA A 1 307 ? 11.523 -52.031 -26.531 1 59.34 307 ALA A CA 1
ATOM 2368 C C . ALA A 1 307 ? 10.172 -51.469 -26.109 1 59.34 307 ALA A C 1
ATOM 2370 O O . ALA A 1 307 ? 10.117 -50.5 -25.344 1 59.34 307 ALA A O 1
ATOM 2371 N N . ARG A 1 308 ? 9.141 -52.125 -26.531 1 59.59 308 ARG A N 1
ATOM 2372 C CA . ARG A 1 308 ? 7.816 -51.531 -26.359 1 59.59 308 ARG A CA 1
ATOM 2373 C C . ARG A 1 308 ? 7.273 -51.812 -24.953 1 59.59 308 ARG A C 1
ATOM 2375 O O . ARG A 1 308 ? 7.457 -52.906 -24.422 1 59.59 308 ARG A O 1
ATOM 2382 N N . MET A 1 309 ? 6.676 -50.781 -24.234 1 55.41 309 MET A N 1
ATOM 2383 C CA . MET A 1 309 ? 5.965 -50.938 -22.969 1 55.41 309 MET A CA 1
ATOM 2384 C C . MET A 1 309 ? 4.559 -51.5 -23.203 1 55.41 309 MET A C 1
ATOM 2386 O O . MET A 1 309 ? 3.971 -51.281 -24.266 1 55.41 309 MET A O 1
ATOM 2390 N N . PRO A 1 310 ? 4.043 -52.438 -22.266 1 51.41 310 PRO A N 1
ATOM 2391 C CA . PRO A 1 310 ? 2.688 -52.969 -22.438 1 51.41 310 PRO A CA 1
ATOM 2392 C C . PRO A 1 310 ? 1.635 -51.875 -22.547 1 51.41 310 PRO A C 1
ATOM 2394 O O . PRO A 1 310 ? 1.728 -50.844 -21.859 1 51.41 310 PRO A O 1
ATOM 2397 N N . ALA A 1 311 ? 0.976 -51.906 -23.641 1 53.75 311 ALA A N 1
ATOM 2398 C CA . ALA A 1 311 ? -0.078 -50.906 -23.875 1 53.75 311 ALA A CA 1
ATOM 2399 C C . ALA A 1 311 ? -1.169 -51.031 -22.812 1 53.75 311 ALA A C 1
ATOM 2401 O O . ALA A 1 311 ? -1.366 -52.094 -22.219 1 53.75 311 ALA A O 1
ATOM 2402 N N . ALA A 1 312 ? -1.652 -49.969 -22.391 1 49 312 ALA A N 1
ATOM 2403 C CA . ALA A 1 312 ? -2.848 -50 -21.562 1 49 312 ALA A CA 1
ATOM 2404 C C . ALA A 1 312 ? -3.973 -50.781 -22.234 1 49 312 ALA A C 1
ATOM 2406 O O . ALA A 1 312 ? -4.074 -50.781 -23.453 1 49 312 ALA A O 1
ATOM 2407 N N . PRO A 1 313 ? -4.691 -51.688 -21.5 1 44.44 313 PRO A N 1
ATOM 2408 C CA . PRO A 1 313 ? -5.812 -52.406 -22.094 1 44.44 313 PRO A CA 1
ATOM 2409 C C . PRO A 1 313 ? -6.82 -51.5 -22.766 1 44.44 313 PRO A C 1
ATOM 2411 O O . PRO A 1 313 ? -7.277 -50.531 -22.156 1 44.44 313 PRO A O 1
ATOM 2414 N N . ARG A 1 314 ? -6.758 -51.375 -24.125 1 54.09 314 ARG A N 1
ATOM 2415 C CA . ARG A 1 314 ? -7.754 -50.562 -24.812 1 54.09 314 ARG A CA 1
ATOM 2416 C C . ARG A 1 314 ? -8.289 -51.25 -26.047 1 54.09 314 ARG A C 1
ATOM 2418 O O . ARG A 1 314 ? -7.699 -52.25 -26.516 1 54.09 314 ARG A O 1
ATOM 2425 N N . ASP A 1 315 ? -9.523 -50.875 -26.5 1 53.41 315 ASP A N 1
ATOM 2426 C CA . ASP A 1 315 ? -10.062 -51.344 -27.766 1 53.41 315 ASP A CA 1
ATOM 2427 C C . ASP A 1 315 ? -9.211 -50.844 -28.938 1 53.41 315 ASP A C 1
ATOM 2429 O O . ASP A 1 315 ? -8.617 -49.75 -28.859 1 53.41 315 ASP A O 1
ATOM 2433 N N . PRO A 1 316 ? -8.922 -51.656 -29.969 1 57.81 316 PRO A N 1
ATOM 2434 C CA . PRO A 1 316 ? -8.094 -51.25 -31.109 1 57.81 316 PRO A CA 1
ATOM 2435 C C . PRO A 1 316 ? -8.586 -49.969 -31.781 1 57.81 316 PRO A C 1
ATOM 2437 O O . PRO A 1 316 ? -9.797 -49.781 -31.938 1 57.81 316 PRO A O 1
ATOM 2440 N N . THR A 1 317 ? -7.797 -49.031 -32.094 1 65.88 317 THR A N 1
ATOM 2441 C CA . THR A 1 317 ? -8.109 -47.781 -32.812 1 65.88 317 THR A CA 1
ATOM 2442 C C . THR A 1 317 ? -8.5 -48.094 -34.25 1 65.88 317 THR A C 1
ATOM 2444 O O . THR A 1 317 ? -8.227 -49.219 -34.75 1 65.88 317 THR A O 1
ATOM 2447 N N . PRO A 1 318 ? -9.227 -47.219 -34.938 1 66.31 318 PRO A N 1
ATOM 2448 C CA . PRO A 1 318 ? -9.586 -47.469 -36.312 1 66.31 318 PRO A CA 1
ATOM 2449 C C . PRO A 1 318 ? -8.375 -47.75 -37.219 1 66.31 318 PRO A C 1
ATOM 2451 O O . PRO A 1 318 ? -8.438 -48.625 -38.094 1 66.31 318 PRO A O 1
ATOM 2454 N N . ASP A 1 319 ? -7.316 -47.156 -37 1 71.38 319 ASP A N 1
ATOM 2455 C CA . ASP A 1 319 ? -6.105 -47.406 -37.781 1 71.38 319 ASP A CA 1
ATOM 2456 C C . ASP A 1 319 ? -5.566 -48.812 -37.531 1 71.38 319 ASP A C 1
ATOM 2458 O O . ASP A 1 319 ? -5.148 -49.5 -38.438 1 71.38 319 ASP A O 1
ATOM 2462 N N . GLU A 1 320 ? -5.68 -49.094 -36.281 1 69.19 320 GLU A N 1
ATOM 2463 C CA . GLU A 1 320 ? -5.242 -50.438 -35.938 1 69.19 320 GLU A CA 1
ATOM 2464 C C . GLU A 1 320 ? -6.156 -51.5 -36.562 1 69.19 320 GLU A C 1
ATOM 2466 O O . GLU A 1 320 ? -5.688 -52.531 -37.031 1 69.19 320 GLU A O 1
ATOM 2471 N N . ALA A 1 321 ? -7.352 -51.125 -36.562 1 73.06 321 ALA A N 1
ATOM 2472 C CA . ALA A 1 321 ? -8.312 -52.031 -37.156 1 73.06 321 ALA A CA 1
ATOM 2473 C C . ALA A 1 321 ? -8.016 -52.219 -38.656 1 73.06 321 ALA A C 1
ATOM 2475 O O . ALA A 1 321 ? -8.125 -53.344 -39.188 1 73.06 321 ALA A O 1
ATOM 2476 N N . GLU A 1 322 ? -7.66 -51.219 -39.344 1 79.06 322 GLU A N 1
ATOM 2477 C CA . GLU A 1 322 ? -7.301 -51.281 -40.75 1 79.06 322 GLU A CA 1
ATOM 2478 C C . GLU A 1 322 ? -6.035 -52.125 -40.969 1 79.06 322 GLU A C 1
ATOM 2480 O O . GLU A 1 322 ? -5.953 -52.938 -41.875 1 79.06 322 GLU A O 1
ATOM 2485 N N . GLN A 1 323 ? -5.109 -51.906 -40.094 1 78.5 323 GLN A N 1
ATOM 2486 C CA . GLN A 1 323 ? -3.883 -52.688 -40.188 1 78.5 323 GLN A CA 1
ATOM 2487 C C . GLN A 1 323 ? -4.16 -54.156 -39.969 1 78.5 323 GLN A C 1
ATOM 2489 O O . GLN A 1 323 ? -3.598 -55 -40.656 1 78.5 323 GLN A O 1
ATOM 2494 N N . ILE A 1 324 ? -5.07 -54.312 -39.094 1 80.94 324 ILE A N 1
ATOM 2495 C CA . ILE A 1 324 ? -5.453 -55.688 -38.812 1 80.94 324 ILE A CA 1
ATOM 2496 C C . ILE A 1 324 ? -6.121 -56.312 -40.062 1 80.94 324 ILE A C 1
ATOM 2498 O O . ILE A 1 324 ? -5.887 -57.469 -40.375 1 80.94 324 ILE A O 1
ATOM 2502 N N . ARG A 1 325 ? -6.848 -55.531 -40.719 1 81.81 325 ARG A N 1
ATOM 2503 C CA . ARG A 1 325 ? -7.48 -56 -41.938 1 81.81 325 ARG A CA 1
ATOM 2504 C C . ARG A 1 325 ? -6.434 -56.344 -43 1 81.81 325 ARG A C 1
ATOM 2506 O O . ARG A 1 325 ? -6.559 -57.375 -43.688 1 81.81 325 ARG A O 1
ATOM 2513 N N . VAL A 1 326 ? -5.441 -55.562 -43.156 1 82.75 326 VAL A N 1
ATOM 2514 C CA . VAL A 1 326 ? -4.371 -55.812 -44.094 1 82.75 326 VAL A CA 1
ATOM 2515 C C . VAL A 1 326 ? -3.633 -57.094 -43.719 1 82.75 326 VAL A C 1
ATOM 2517 O O . VAL A 1 326 ? -3.357 -57.938 -44.562 1 82.75 326 VAL A O 1
ATOM 2520 N N . ILE A 1 327 ? -3.4 -57.156 -42.438 1 84.88 327 ILE A N 1
ATOM 2521 C CA . ILE A 1 327 ? -2.732 -58.375 -41.969 1 84.88 327 ILE A CA 1
ATOM 2522 C C . ILE A 1 327 ? -3.586 -59.594 -42.281 1 84.88 327 ILE A C 1
ATOM 2524 O O . ILE A 1 327 ? -3.07 -60.594 -42.75 1 84.88 327 ILE A O 1
ATOM 2528 N N . ALA A 1 328 ? -4.84 -59.438 -42.094 1 83.94 328 ALA A N 1
ATOM 2529 C CA . ALA A 1 328 ? -5.77 -60.531 -42.375 1 83.94 328 ALA A CA 1
ATOM 2530 C C . ALA A 1 328 ? -5.734 -60.938 -43.844 1 83.94 328 ALA A C 1
ATOM 2532 O O . ALA A 1 328 ? -5.738 -62.125 -44.188 1 83.94 328 ALA A O 1
ATOM 2533 N N . GLY A 1 329 ? -5.723 -60.031 -44.688 1 82.12 329 GLY A N 1
ATOM 2534 C CA . GLY A 1 329 ? -5.621 -60.281 -46.094 1 82.12 329 GLY A CA 1
ATOM 2535 C C . GLY A 1 329 ? -4.375 -61.062 -46.469 1 82.12 329 GLY A C 1
ATOM 2536 O O . GLY A 1 329 ? -4.441 -62.031 -47.25 1 82.12 329 GLY A O 1
ATOM 2537 N N . ILE A 1 330 ? -3.371 -60.719 -45.875 1 83.88 330 ILE A N 1
ATOM 2538 C CA . ILE A 1 330 ? -2.104 -61.375 -46.219 1 83.88 330 ILE A CA 1
ATOM 2539 C C . ILE A 1 330 ? -2.082 -62.781 -45.625 1 83.88 330 ILE A C 1
ATOM 2541 O O . ILE A 1 330 ? -1.614 -63.719 -46.25 1 83.88 330 ILE A O 1
ATOM 2545 N N . VAL A 1 331 ? -2.609 -62.906 -44.469 1 82.69 331 VAL A N 1
ATOM 2546 C CA . VAL A 1 331 ? -2.689 -64.25 -43.844 1 82.69 331 VAL A CA 1
ATOM 2547 C C . VAL A 1 331 ? -3.551 -65.125 -44.719 1 82.69 331 VAL A C 1
ATOM 2549 O O . VAL A 1 331 ? -3.207 -66.312 -44.906 1 82.69 331 VAL A O 1
ATOM 2552 N N . HIS A 1 332 ? -4.547 -64.562 -45.188 1 81.5 332 HIS A N 1
ATOM 2553 C CA . HIS A 1 332 ? -5.414 -65.375 -46.062 1 81.5 332 HIS A CA 1
ATOM 2554 C C . HIS A 1 332 ? -4.684 -65.812 -47.312 1 81.5 332 HIS A C 1
ATOM 2556 O O . HIS A 1 332 ? -4.855 -66.938 -47.781 1 81.5 332 HIS A O 1
ATOM 2562 N N . SER A 1 333 ? -3.865 -65 -47.75 1 79.94 333 SER A N 1
ATOM 2563 C CA . SER A 1 333 ? -3.09 -65.375 -48.938 1 79.94 333 SER A CA 1
ATOM 2564 C C . SER A 1 333 ? -2.076 -66.438 -48.656 1 79.94 333 SER A C 1
ATOM 2566 O O . SER A 1 333 ? -1.694 -67.25 -49.531 1 79.94 333 SER A O 1
ATOM 2568 N N . CYS A 1 334 ? -1.675 -66.562 -47.438 1 79.19 334 CYS A N 1
ATOM 2569 C CA . CYS A 1 334 ? -0.713 -67.562 -47.062 1 79.19 334 CYS A CA 1
ATOM 2570 C C . CYS A 1 334 ? -1.395 -68.938 -46.906 1 79.19 334 CYS A C 1
ATOM 2572 O O . CYS A 1 334 ? -0.727 -69.938 -46.844 1 79.19 334 CYS A O 1
ATOM 2574 N N . ARG A 1 335 ? -2.629 -68.938 -46.781 1 73.75 335 ARG A N 1
ATOM 2575 C CA . ARG A 1 335 ? -3.371 -70.125 -46.562 1 73.75 335 ARG A CA 1
ATOM 2576 C C . ARG A 1 335 ? -3.279 -71.062 -47.781 1 73.75 335 ARG A C 1
ATOM 2578 O O . ARG A 1 335 ? -3.584 -72.25 -47.688 1 73.75 335 ARG A O 1
ATOM 2585 N N . SER A 1 336 ? -2.943 -70.5 -48.812 1 67.56 336 SER A N 1
ATOM 2586 C CA . SER A 1 336 ? -2.812 -71.312 -50 1 67.56 336 SER A CA 1
ATOM 2587 C C . SER A 1 336 ? -1.629 -72.25 -49.906 1 67.56 336 SER A C 1
ATOM 2589 O O . SER A 1 336 ? -1.442 -73.125 -50.75 1 67.56 336 SER A O 1
ATOM 2591 N N . VAL A 1 337 ? -0.914 -72.125 -48.906 1 63 337 VAL A N 1
ATOM 2592 C CA . VAL A 1 337 ? 0.203 -73.062 -48.656 1 63 337 VAL A CA 1
ATOM 2593 C C . VAL A 1 337 ? -0.322 -74.375 -48.188 1 63 337 VAL A C 1
ATOM 2595 O O . VAL A 1 337 ? -0.857 -74.5 -47.094 1 63 337 VAL A O 1
ATOM 2598 N N . GLN A 1 338 ? -0.601 -75.375 -49.094 1 59.56 338 GLN A N 1
ATOM 2599 C CA . GLN A 1 338 ? -1.206 -76.688 -48.844 1 59.56 338 GLN A CA 1
ATOM 2600 C C . GLN A 1 338 ? -0.14 -77.75 -48.625 1 59.56 338 GLN A C 1
ATOM 2602 O O . GLN A 1 338 ? -0.449 -78.875 -48.219 1 59.56 338 GLN A O 1
ATOM 2607 N N . VAL A 1 339 ? 1.109 -77.375 -48.906 1 65.12 339 VAL A N 1
ATOM 2608 C CA . VAL A 1 339 ? 2.15 -78.375 -48.844 1 65.12 339 VAL A CA 1
ATOM 2609 C C . VAL A 1 339 ? 3.174 -78 -47.781 1 65.12 339 VAL A C 1
ATOM 2611 O O . VAL A 1 339 ? 3.305 -76.812 -47.406 1 65.12 339 VAL A O 1
ATOM 2614 N N . ASP A 1 340 ? 3.801 -79 -47.219 1 77.06 340 ASP A N 1
ATOM 2615 C CA . ASP A 1 340 ? 4.863 -78.812 -46.25 1 77.06 340 ASP A CA 1
ATOM 2616 C C . ASP A 1 340 ? 6.035 -78.062 -46.812 1 77.06 340 ASP A C 1
ATOM 2618 O O . ASP A 1 340 ? 6.543 -78.375 -47.906 1 77.06 340 ASP A O 1
ATOM 2622 N N . VAL A 1 341 ? 6.273 -76.938 -46.25 1 83.62 341 VAL A N 1
ATOM 2623 C CA . VAL A 1 341 ? 7.332 -76.062 -46.719 1 83.62 341 VAL A CA 1
ATOM 2624 C C . VAL A 1 341 ? 8.578 -76.25 -45.844 1 83.62 341 VAL A C 1
ATOM 2626 O O . VAL A 1 341 ? 8.492 -76.188 -44.625 1 83.62 341 VAL A O 1
ATOM 2629 N N . VAL A 1 342 ? 9.633 -76.562 -46.531 1 86 342 VAL A N 1
ATOM 2630 C CA . VAL A 1 342 ? 10.914 -76.75 -45.844 1 86 342 VAL A CA 1
ATOM 2631 C C . VAL A 1 342 ? 11.797 -75.5 -46.188 1 86 342 VAL A C 1
ATOM 2633 O O . VAL A 1 342 ? 12.031 -75.188 -47.344 1 86 342 VAL A O 1
ATOM 2636 N N . LEU A 1 343 ? 12.172 -74.812 -45.188 1 85.69 343 LEU A N 1
ATOM 2637 C CA . LEU A 1 343 ? 12.953 -73.625 -45.375 1 85.69 343 LEU A CA 1
ATOM 2638 C C . LEU A 1 343 ? 14.383 -73.812 -44.844 1 85.69 343 LEU A C 1
ATOM 2640 O O . LEU A 1 343 ? 14.617 -74.625 -43.969 1 85.69 343 LEU A O 1
ATOM 2644 N N . SER A 1 344 ? 15.289 -73 -45.531 1 86.94 344 SER A N 1
ATOM 2645 C CA . SER A 1 344 ? 16.641 -72.938 -45 1 86.94 344 SER A CA 1
ATOM 2646 C C . SER A 1 344 ? 16.656 -72.375 -43.594 1 86.94 344 SER A C 1
ATOM 2648 O O . SER A 1 344 ? 15.75 -71.625 -43.219 1 86.94 344 SER A O 1
ATOM 2650 N N . PRO A 1 345 ? 17.578 -72.812 -42.719 1 83.81 345 PRO A N 1
ATOM 2651 C CA . PRO A 1 345 ? 17.594 -72.375 -41.312 1 83.81 345 PRO A CA 1
ATOM 2652 C C . PRO A 1 345 ? 17.547 -70.875 -41.156 1 83.81 345 PRO A C 1
ATOM 2654 O O . PRO A 1 345 ? 16.875 -70.375 -40.25 1 83.81 345 PRO A O 1
ATOM 2657 N N . ASP A 1 346 ? 18.156 -70.188 -42.031 1 82 346 ASP A N 1
ATOM 2658 C CA . ASP A 1 346 ? 18.172 -68.75 -41.906 1 82 346 ASP A CA 1
ATOM 2659 C C . ASP A 1 346 ? 16.812 -68.125 -42.25 1 82 346 ASP A C 1
ATOM 2661 O O . ASP A 1 346 ? 16.328 -67.25 -41.562 1 82 346 ASP A O 1
ATOM 2665 N N . VAL A 1 347 ? 16.328 -68.688 -43.344 1 83.56 347 VAL A N 1
ATOM 2666 C CA . VAL A 1 347 ? 15.008 -68.188 -43.75 1 83.56 347 VAL A CA 1
ATOM 2667 C C . VAL A 1 347 ? 13.953 -68.625 -42.75 1 83.56 347 VAL A C 1
ATOM 2669 O O . VAL A 1 347 ? 13.047 -67.812 -42.438 1 83.56 347 VAL A O 1
ATOM 2672 N N . PHE A 1 348 ? 14.156 -69.75 -42.188 1 86.44 348 PHE A N 1
ATOM 2673 C CA . PHE A 1 348 ? 13.25 -70.25 -41.156 1 86.44 348 PHE A CA 1
ATOM 2674 C C . PHE A 1 348 ? 13.273 -69.312 -39.938 1 86.44 348 PHE A C 1
ATOM 2676 O O . PHE A 1 348 ? 12.219 -68.938 -39.406 1 86.44 348 PHE A O 1
ATOM 2683 N N . ALA A 1 349 ? 14.422 -68.938 -39.5 1 84 349 ALA A N 1
ATOM 2684 C CA . ALA A 1 349 ? 14.555 -68.062 -38.344 1 84 349 ALA A CA 1
ATOM 2685 C C . ALA A 1 349 ? 13.891 -66.75 -38.562 1 84 349 ALA A C 1
ATOM 2687 O O . ALA A 1 349 ? 13.188 -66.25 -37.688 1 84 349 ALA A O 1
ATOM 2688 N N . THR A 1 350 ? 14.102 -66.25 -39.719 1 83.88 350 THR A N 1
ATOM 2689 C CA . THR A 1 350 ? 13.523 -64.938 -40.031 1 83.88 350 THR A CA 1
ATOM 2690 C C . THR A 1 350 ? 12 -65.062 -40.156 1 83.88 350 THR A C 1
ATOM 2692 O O . THR A 1 350 ? 11.273 -64.188 -39.625 1 83.88 350 THR A O 1
ATOM 2695 N N . ALA A 1 351 ? 11.578 -66 -40.844 1 84.62 351 ALA A N 1
ATOM 2696 C CA . ALA A 1 351 ? 10.133 -66.25 -40.969 1 84.62 351 ALA A CA 1
ATOM 2697 C C . ALA A 1 351 ? 9.484 -66.5 -39.594 1 84.62 351 ALA A C 1
ATOM 2699 O O . ALA A 1 351 ? 8.398 -66 -39.344 1 84.62 351 ALA A O 1
ATOM 2700 N N . ALA A 1 352 ? 10.172 -67.188 -38.781 1 84.62 352 ALA A N 1
ATOM 2701 C CA . ALA A 1 352 ? 9.664 -67.438 -37.438 1 84.62 352 ALA A CA 1
ATOM 2702 C C . ALA A 1 352 ? 9.484 -66.125 -36.688 1 84.62 352 ALA A C 1
ATOM 2704 O O . 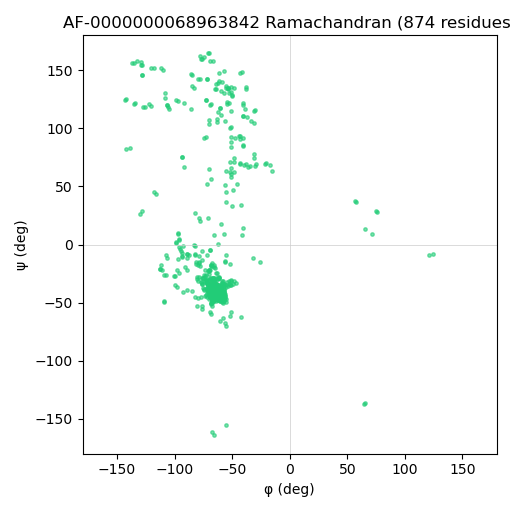ALA A 1 352 ? 8.469 -65.938 -36 1 84.62 352 ALA A O 1
ATOM 2705 N N . THR A 1 353 ? 10.445 -65.312 -36.781 1 82.94 353 THR A N 1
ATOM 2706 C CA . THR A 1 353 ? 10.367 -64 -36.125 1 82.94 353 THR A CA 1
ATOM 2707 C C . THR A 1 353 ? 9.188 -63.219 -36.656 1 82.94 353 THR A C 1
ATOM 2709 O O . THR A 1 353 ? 8.461 -62.594 -35.875 1 82.94 353 THR A O 1
ATOM 2712 N N . ALA A 1 354 ? 9.039 -63.219 -37.938 1 84.88 354 ALA A N 1
ATOM 2713 C CA . ALA A 1 354 ? 7.914 -62.5 -38.562 1 84.88 354 ALA A CA 1
ATOM 2714 C C . ALA A 1 354 ? 6.582 -63.062 -38.062 1 84.88 354 ALA A C 1
ATOM 2716 O O . ALA A 1 354 ? 5.691 -62.312 -37.656 1 84.88 354 ALA A O 1
ATOM 2717 N N . PHE A 1 355 ? 6.465 -64.375 -38.031 1 85.19 355 PHE A N 1
ATOM 2718 C CA . PHE A 1 355 ? 5.262 -65 -37.5 1 85.19 355 PHE A CA 1
ATOM 2719 C C . PHE A 1 355 ? 5 -64.562 -36.062 1 85.19 355 PHE A C 1
ATOM 2721 O O . PHE A 1 355 ? 3.871 -64.25 -35.719 1 85.19 355 PHE A O 1
ATOM 2728 N N . ARG A 1 356 ? 5.996 -64.562 -35.312 1 81.38 356 ARG A N 1
ATOM 2729 C CA . ARG A 1 356 ? 5.871 -64.25 -33.906 1 81.38 356 ARG A CA 1
ATOM 2730 C C . ARG A 1 356 ? 5.355 -62.812 -33.719 1 81.38 356 ARG A C 1
ATOM 2732 O O . ARG A 1 356 ? 4.461 -62.562 -32.906 1 81.38 356 ARG A O 1
ATOM 2739 N N . LEU A 1 357 ? 5.895 -61.938 -34.375 1 80.12 357 LEU A N 1
ATOM 2740 C CA . LEU A 1 357 ? 5.496 -60.531 -34.281 1 80.12 357 LEU A CA 1
ATOM 2741 C C . LEU A 1 357 ? 4.051 -60.344 -34.719 1 80.12 357 LEU A C 1
ATOM 2743 O O . LEU A 1 357 ? 3.293 -59.625 -34.062 1 80.12 357 LEU A O 1
ATOM 2747 N N . VAL A 1 358 ? 3.695 -61.062 -35.812 1 83.75 358 VAL A N 1
ATOM 2748 C CA . VAL A 1 358 ? 2.332 -60.938 -36.312 1 83.75 358 VAL A CA 1
ATOM 2749 C C . VAL A 1 358 ? 1.358 -61.562 -35.312 1 83.75 358 VAL A C 1
ATOM 2751 O O . VAL A 1 358 ? 0.326 -60.969 -35 1 83.75 358 VAL A O 1
ATOM 2754 N N . VAL A 1 359 ? 1.731 -62.656 -34.812 1 81.25 359 VAL A N 1
ATOM 2755 C CA . VAL A 1 359 ? 0.882 -63.312 -33.844 1 81.25 359 VAL A CA 1
ATOM 2756 C C . VAL A 1 359 ? 0.74 -62.469 -32.594 1 81.25 359 VAL A C 1
ATOM 2758 O O . VAL A 1 359 ? -0.365 -62.281 -32.062 1 81.25 359 VAL A O 1
ATOM 2761 N N . ALA A 1 360 ? 1.776 -61.906 -32.188 1 75.69 360 ALA A N 1
ATOM 2762 C CA . ALA A 1 360 ? 1.748 -61.062 -31 1 75.69 360 ALA A CA 1
ATOM 2763 C C . ALA A 1 360 ? 0.824 -59.875 -31.203 1 75.69 360 ALA A C 1
ATOM 2765 O O . ALA A 1 360 ? 0.045 -59.5 -30.328 1 75.69 360 ALA A O 1
ATOM 2766 N N . ALA A 1 361 ? 0.949 -59.281 -32.312 1 75.88 361 ALA A N 1
ATOM 2767 C CA . ALA A 1 361 ? 0.108 -58.125 -32.625 1 75.88 361 ALA A CA 1
ATOM 2768 C C . ALA A 1 361 ? -1.367 -58.5 -32.656 1 75.88 361 ALA A C 1
ATOM 2770 O O . ALA A 1 361 ? -2.219 -57.781 -32.156 1 75.88 361 ALA A O 1
ATOM 2771 N N . LEU A 1 362 ? -1.604 -59.719 -33.281 1 78.12 362 LEU A N 1
ATOM 2772 C CA . LEU A 1 362 ? -2.98 -60.188 -33.406 1 78.12 362 LEU A CA 1
ATOM 2773 C C . LEU A 1 362 ? -3.531 -60.594 -32.031 1 78.12 362 LEU A C 1
ATOM 2775 O O . LEU A 1 362 ? -4.715 -60.375 -31.75 1 78.12 362 LEU A O 1
ATOM 2779 N N . LEU A 1 363 ? -2.699 -61.031 -31.234 1 72.56 363 LEU A N 1
ATOM 2780 C CA . LEU A 1 363 ? -3.125 -61.406 -29.875 1 72.56 363 LEU A CA 1
ATOM 2781 C C . LEU A 1 363 ? -3.473 -60.156 -29.062 1 72.56 363 LEU A C 1
ATOM 2783 O O . LEU A 1 363 ? -4.465 -60.156 -28.328 1 72.56 363 LEU A O 1
ATOM 2787 N N . GLU A 1 364 ? -2.781 -59.188 -29.234 1 69.56 364 GLU A N 1
ATOM 2788 C CA . GLU A 1 364 ? -3.016 -57.938 -28.5 1 69.56 364 GLU A CA 1
ATOM 2789 C C . GLU A 1 364 ? -4.34 -57.312 -28.922 1 69.56 364 GLU A C 1
ATOM 2791 O O . GLU A 1 364 ? -4.977 -56.625 -28.109 1 69.56 364 GLU A O 1
ATOM 2796 N N . SER A 1 365 ? -4.672 -57.594 -30.156 1 68.5 365 SER A N 1
ATOM 2797 C CA . SER A 1 365 ? -5.918 -57.031 -30.656 1 68.5 365 SER A CA 1
ATOM 2798 C C . SER A 1 365 ? -7.059 -58.031 -30.562 1 68.5 365 SER A C 1
ATOM 2800 O O . SER A 1 365 ? -8.125 -57.844 -31.156 1 68.5 365 SER A O 1
ATOM 2802 N N . ASN A 1 366 ? -6.832 -59.125 -29.891 1 71.44 366 ASN A N 1
ATOM 2803 C CA . ASN A 1 366 ? -7.793 -60.188 -29.656 1 71.44 366 ASN A CA 1
ATOM 2804 C C . ASN A 1 366 ? -8.352 -60.75 -30.969 1 71.44 366 ASN A C 1
ATOM 2806 O O . ASN A 1 366 ? -9.539 -61.031 -31.078 1 71.44 366 ASN A O 1
ATOM 2810 N N . GLN A 1 367 ? -7.5 -60.844 -31.984 1 78.19 367 GLN A N 1
ATOM 2811 C CA . GLN A 1 367 ? -7.895 -61.438 -33.25 1 78.19 367 GLN A CA 1
ATOM 2812 C C . GLN A 1 367 ? -7.562 -62.906 -33.312 1 78.19 367 GLN A C 1
ATOM 2814 O O . GLN A 1 367 ? -6.738 -63.344 -34.125 1 78.19 367 GLN A O 1
ATOM 2819 N N . PHE A 1 368 ? -8.359 -63.656 -32.625 1 78.75 368 PHE A N 1
ATOM 2820 C CA . PHE A 1 368 ? -8 -65.062 -32.344 1 78.75 368 PHE A CA 1
ATOM 2821 C C . PHE A 1 368 ? -8.18 -65.938 -33.594 1 78.75 368 PHE A C 1
ATOM 2823 O O . PHE A 1 368 ? -7.348 -66.75 -33.875 1 78.75 368 PHE A O 1
ATOM 2830 N N . PRO A 1 369 ? -9.234 -65.688 -34.406 1 80.81 369 PRO A N 1
ATOM 2831 C CA . PRO A 1 369 ? -9.352 -66.5 -35.625 1 80.81 369 PRO A CA 1
ATOM 2832 C C . PRO A 1 369 ? -8.148 -66.375 -36.562 1 80.81 369 PRO A C 1
ATOM 2834 O O . PRO A 1 369 ? -7.695 -67.375 -37.125 1 80.81 369 PRO A O 1
ATOM 2837 N N . LEU A 1 370 ? -7.637 -65.25 -36.656 1 82.81 370 LEU A N 1
ATOM 2838 C CA . LEU A 1 370 ? -6.488 -65 -37.531 1 82.81 370 LEU A CA 1
ATOM 2839 C C . LEU A 1 370 ? -5.23 -65.625 -36.969 1 82.81 370 LEU A C 1
ATOM 2841 O O . LEU A 1 370 ? -4.375 -66.125 -37.719 1 82.81 370 LEU A O 1
ATOM 2845 N N . VAL A 1 371 ? -5.215 -65.625 -35.688 1 83.38 371 VAL A N 1
ATOM 2846 C CA . VAL A 1 371 ? -4.094 -66.25 -35.031 1 83.38 371 VAL A CA 1
ATOM 2847 C C . VAL A 1 371 ? -4.125 -67.75 -35.344 1 83.38 371 VAL A C 1
ATOM 2849 O O . VAL A 1 371 ? -3.092 -68.375 -35.656 1 83.38 371 VAL A O 1
ATOM 2852 N N . ALA A 1 372 ? -5.27 -68.312 -35.25 1 81.06 372 ALA A N 1
ATOM 2853 C CA . ALA A 1 372 ? -5.426 -69.75 -35.562 1 81.06 372 ALA A CA 1
ATOM 2854 C C . ALA A 1 372 ? -4.969 -70.062 -37 1 81.06 372 ALA A C 1
ATOM 2856 O O . ALA A 1 372 ? -4.27 -71 -37.219 1 81.06 372 ALA A O 1
ATOM 2857 N N . ASP A 1 373 ? -5.344 -69.25 -37.906 1 82.31 373 ASP A N 1
ATOM 2858 C CA . ASP A 1 373 ? -4.941 -69.438 -39.281 1 82.31 373 ASP A CA 1
ATOM 2859 C C . ASP A 1 373 ? -3.42 -69.375 -39.438 1 82.31 373 ASP A C 1
ATOM 2861 O O . ASP A 1 373 ? -2.838 -70.188 -40.125 1 82.31 373 ASP A O 1
ATOM 2865 N N . LEU A 1 374 ? -2.891 -68.5 -38.781 1 85.06 374 LEU A N 1
ATOM 2866 C CA . LEU A 1 374 ? -1.446 -68.312 -38.875 1 85.06 374 LEU A CA 1
ATOM 2867 C C . LEU A 1 374 ? -0.713 -69.5 -38.281 1 85.06 374 LEU A C 1
ATOM 2869 O O . LEU A 1 374 ? 0.306 -69.938 -38.812 1 85.06 374 LEU A O 1
ATOM 2873 N N . LEU A 1 375 ? -1.26 -69.938 -37.25 1 81.88 375 LEU A N 1
ATOM 2874 C CA . LEU A 1 375 ? -0.63 -71.062 -36.625 1 81.88 375 LEU A CA 1
ATOM 2875 C C . LEU A 1 375 ? -0.779 -72.312 -37.5 1 81.88 375 LEU A C 1
ATOM 2877 O O . LEU A 1 375 ? 0.12 -73.188 -37.531 1 81.88 375 LEU A O 1
ATOM 2881 N N . ASP A 1 376 ? -1.895 -72.438 -38.188 1 82.19 376 ASP A N 1
ATOM 2882 C CA . ASP A 1 376 ? -2.082 -73.5 -39.125 1 82.19 376 ASP A CA 1
ATOM 2883 C C . ASP A 1 376 ? -1.05 -73.438 -40.25 1 82.19 376 ASP A C 1
ATOM 2885 O O . ASP A 1 376 ? -0.507 -74.5 -40.656 1 82.19 376 ASP A O 1
ATOM 2889 N N . ILE A 1 377 ? -0.814 -72.312 -40.625 1 83.69 377 ILE A N 1
ATOM 2890 C CA . ILE A 1 377 ? 0.189 -72.125 -41.688 1 83.69 377 ILE A CA 1
ATOM 2891 C C . ILE A 1 377 ? 1.573 -72.5 -41.125 1 83.69 377 ILE A C 1
ATOM 2893 O O . ILE A 1 377 ? 2.34 -73.188 -41.781 1 83.69 377 ILE A O 1
ATOM 2897 N N . ALA A 1 378 ? 1.812 -72 -40 1 84.31 378 ALA A N 1
ATOM 2898 C CA . ALA A 1 378 ? 3.113 -72.188 -39.375 1 84.31 378 ALA A CA 1
ATOM 2899 C C . ALA A 1 378 ? 3.354 -73.688 -39.125 1 84.31 378 ALA A C 1
ATOM 2901 O O . ALA A 1 378 ? 4.496 -74.125 -39.125 1 84.31 378 ALA A O 1
ATOM 2902 N N . ALA A 1 379 ? 2.328 -74.438 -38.938 1 81.69 379 ALA A N 1
ATOM 2903 C CA . ALA A 1 379 ? 2.43 -75.875 -38.656 1 81.69 379 ALA A CA 1
ATOM 2904 C C . ALA A 1 379 ? 2.971 -76.625 -39.875 1 81.69 379 ALA A C 1
ATOM 2906 O O . ALA A 1 379 ? 3.484 -77.75 -39.75 1 81.69 379 ALA A O 1
ATOM 2907 N N . ARG A 1 380 ? 2.879 -76 -40.969 1 83.5 380 ARG A N 1
ATOM 2908 C CA . ARG A 1 380 ? 3.293 -76.625 -42.219 1 83.5 380 ARG A CA 1
ATOM 2909 C C . ARG A 1 380 ? 4.695 -76.188 -42.625 1 83.5 380 ARG A C 1
ATOM 2911 O O . ARG A 1 380 ? 5.195 -76.625 -43.656 1 83.5 380 ARG A O 1
ATOM 2918 N N . VAL A 1 381 ? 5.195 -75.438 -41.844 1 83.69 381 VAL A N 1
ATOM 2919 C CA . VAL A 1 381 ? 6.512 -74.938 -42.188 1 83.69 381 VAL A CA 1
ATOM 2920 C C . VAL A 1 381 ? 7.574 -75.562 -41.281 1 83.69 381 VAL A C 1
ATOM 2922 O O . VAL A 1 381 ? 7.402 -75.625 -40.062 1 83.69 381 VAL A O 1
ATOM 2925 N N . ARG A 1 382 ? 8.625 -76.062 -42 1 84.25 382 ARG A N 1
ATOM 2926 C CA . ARG A 1 382 ? 9.727 -76.688 -41.25 1 84.25 382 ARG A CA 1
ATOM 2927 C C . ARG A 1 382 ? 11.07 -76.188 -41.719 1 84.25 382 ARG A C 1
ATOM 2929 O O . ARG A 1 382 ? 11.172 -75.562 -42.812 1 84.25 382 ARG A O 1
ATOM 2936 N N . ALA A 1 383 ? 11.984 -76.312 -40.906 1 84.25 383 ALA A N 1
ATOM 2937 C CA . ALA A 1 383 ? 13.359 -75.938 -41.281 1 84.25 383 ALA A CA 1
ATOM 2938 C C . ALA A 1 383 ? 14.039 -77.125 -41.969 1 84.25 383 ALA A C 1
ATOM 2940 O O . ALA A 1 383 ? 13.766 -78.312 -41.656 1 84.25 383 ALA A O 1
ATOM 2941 N N . GLN A 1 384 ? 14.906 -76.875 -42.906 1 80.94 384 GLN A N 1
ATOM 2942 C CA . GLN A 1 384 ? 15.609 -77.875 -43.656 1 80.94 384 GLN A CA 1
ATOM 2943 C C . GLN A 1 384 ? 16.406 -78.812 -42.719 1 80.94 384 GLN A C 1
ATOM 2945 O O . GLN A 1 384 ? 16.547 -80 -42.969 1 80.94 384 GLN A O 1
ATOM 2950 N N . ASP A 1 385 ? 16.891 -78.125 -41.688 1 75.81 385 ASP A N 1
ATOM 2951 C CA . ASP A 1 385 ? 17.766 -78.875 -40.812 1 75.81 385 ASP A CA 1
ATOM 2952 C C . ASP A 1 385 ? 16.984 -79.562 -39.719 1 75.81 385 ASP A C 1
ATOM 2954 O O . ASP A 1 385 ? 17.531 -80.375 -38.969 1 75.81 385 ASP A O 1
ATOM 2958 N N . ASP A 1 386 ? 15.711 -79.312 -39.562 1 71.38 386 ASP A N 1
ATOM 2959 C CA . ASP A 1 386 ? 14.836 -79.938 -38.594 1 71.38 386 ASP A CA 1
ATOM 2960 C C . ASP A 1 386 ? 13.453 -80.188 -39.188 1 71.38 386 ASP A C 1
ATOM 2962 O O . ASP A 1 386 ? 12.531 -79.375 -39 1 71.38 386 ASP A O 1
ATOM 2966 N N . ALA A 1 387 ? 13.289 -81.25 -39.906 1 68.56 387 ALA A N 1
ATOM 2967 C CA . ALA A 1 387 ? 12.062 -81.562 -40.656 1 68.56 387 ALA A CA 1
ATOM 2968 C C . ALA A 1 387 ? 10.961 -82.062 -39.688 1 68.56 387 ALA A C 1
ATOM 2970 O O . ALA A 1 387 ? 9.797 -82.125 -40.094 1 68.56 387 ALA A O 1
ATOM 2971 N N . ARG A 1 388 ? 11.203 -82.25 -38.5 1 72.88 388 ARG A N 1
ATOM 2972 C CA . ARG A 1 388 ? 10.211 -82.812 -37.562 1 72.88 388 ARG A CA 1
ATOM 2973 C C . ARG A 1 388 ? 9.5 -81.688 -36.812 1 72.88 388 ARG A C 1
ATOM 2975 O O . ARG A 1 388 ? 8.352 -81.812 -36.406 1 72.88 388 ARG A O 1
ATOM 2982 N N . THR A 1 389 ? 10.156 -80.562 -36.719 1 74.31 389 THR A N 1
ATOM 2983 C CA . THR A 1 389 ? 9.578 -79.5 -35.875 1 74.31 389 THR A CA 1
ATOM 2984 C C . THR A 1 389 ? 8.953 -78.375 -36.719 1 74.31 389 THR A C 1
ATOM 2986 O O . THR A 1 389 ? 9.656 -77.688 -37.469 1 74.31 389 THR A O 1
ATOM 2989 N N . PRO A 1 390 ? 7.652 -78.312 -36.5 1 81.81 390 PRO A N 1
ATOM 2990 C CA . PRO A 1 390 ? 7.016 -77.25 -37.25 1 81.81 390 PRO A CA 1
ATOM 2991 C C . PRO A 1 390 ? 7.285 -75.812 -36.688 1 81.81 390 PRO A C 1
ATOM 2993 O O . PRO A 1 390 ? 7.695 -75.75 -35.531 1 81.81 390 PRO A O 1
ATOM 2996 N N . MET A 1 391 ? 7.105 -74.875 -37.375 1 82.62 391 MET A N 1
ATOM 2997 C CA . MET A 1 391 ? 7.332 -73.438 -37 1 82.62 391 MET A CA 1
ATOM 2998 C C . MET A 1 391 ? 6.43 -73.062 -35.844 1 82.62 391 MET A C 1
ATOM 3000 O O . MET A 1 391 ? 6.758 -72.125 -35.094 1 82.62 391 MET A O 1
ATOM 3004 N N . THR A 1 392 ? 5.32 -73.688 -35.719 1 80.25 392 THR A N 1
ATOM 3005 C CA . THR A 1 392 ? 4.387 -73.375 -34.625 1 80.25 392 THR A CA 1
ATOM 3006 C C . THR A 1 392 ? 5.094 -73.438 -33.281 1 80.25 392 THR A C 1
ATOM 3008 O O . THR A 1 392 ? 4.789 -72.688 -32.375 1 80.25 392 THR A O 1
ATOM 3011 N N . THR A 1 393 ? 5.973 -74.25 -33.281 1 73.94 393 THR A N 1
ATOM 3012 C CA . THR A 1 393 ? 6.699 -74.438 -32.031 1 73.94 393 THR A CA 1
ATOM 3013 C C . THR A 1 393 ? 7.523 -73.188 -31.719 1 73.94 393 THR A C 1
ATOM 3015 O O . THR A 1 393 ? 7.539 -72.688 -30.578 1 73.94 393 THR A O 1
ATOM 3018 N N . ALA A 1 394 ? 8.102 -72.688 -32.719 1 74.56 394 ALA A N 1
ATOM 3019 C CA . ALA A 1 394 ? 8.898 -71.438 -32.562 1 74.56 394 ALA A CA 1
ATOM 3020 C C . ALA A 1 394 ? 8.023 -70.25 -32.188 1 74.56 394 ALA A C 1
ATOM 3022 O O . ALA A 1 394 ? 8.477 -69.375 -31.484 1 74.56 394 ALA A O 1
ATOM 3023 N N . ILE A 1 395 ? 6.816 -70.312 -32.625 1 77.31 395 ILE A N 1
ATOM 3024 C CA . ILE A 1 395 ? 5.895 -69.188 -32.375 1 77.31 395 ILE A CA 1
ATOM 3025 C C . ILE A 1 395 ? 5.348 -69.312 -30.953 1 77.31 395 ILE A C 1
ATOM 3027 O O . ILE A 1 395 ? 5.375 -68.312 -30.188 1 77.31 395 ILE A O 1
ATOM 3031 N N . VAL A 1 396 ? 4.82 -70.438 -30.656 1 67.25 396 VAL A N 1
ATOM 3032 C CA . VAL A 1 396 ? 4.141 -70.688 -29.375 1 67.25 396 VAL A CA 1
ATOM 3033 C C . VAL A 1 396 ? 5.137 -70.5 -28.234 1 67.25 396 VAL A C 1
ATOM 3035 O O . VAL A 1 396 ? 4.781 -70 -27.156 1 67.25 396 VAL A O 1
ATOM 3038 N N . GLU A 1 397 ? 6.211 -70.75 -28.641 1 61.78 397 GLU A N 1
ATOM 3039 C CA . GLU A 1 397 ? 7.207 -70.75 -27.562 1 61.78 397 GLU A CA 1
ATOM 3040 C C . GLU A 1 397 ? 7.914 -69.375 -27.5 1 61.78 397 GLU A C 1
ATOM 3042 O O . GLU A 1 397 ? 8.766 -69.188 -26.625 1 61.78 397 GLU A O 1
ATOM 3047 N N . SER A 1 398 ? 7.496 -68.625 -28.406 1 64.5 398 SER A N 1
ATOM 3048 C CA . SER A 1 398 ? 8.164 -67.312 -28.469 1 64.5 398 SER A CA 1
ATOM 3049 C C . SER A 1 398 ? 7.668 -66.375 -27.375 1 64.5 398 SER A C 1
ATOM 3051 O O . SER A 1 398 ? 6.531 -66.5 -26.906 1 64.5 398 SER A O 1
ATOM 3053 N N . ASP A 1 399 ? 8.492 -65.438 -27.156 1 59.44 399 ASP A N 1
ATOM 3054 C CA . ASP A 1 399 ? 8.203 -64.438 -26.125 1 59.44 399 ASP A CA 1
ATOM 3055 C C . ASP A 1 399 ? 7.102 -63.469 -26.562 1 59.44 399 ASP A C 1
ATOM 3057 O O . ASP A 1 399 ? 6.316 -62.969 -25.75 1 59.44 399 ASP A O 1
ATOM 3061 N N . GLU A 1 400 ? 7.105 -63.281 -27.906 1 61.25 400 GLU A N 1
ATOM 3062 C CA . GLU A 1 400 ? 6.156 -62.344 -28.484 1 61.25 400 GLU A CA 1
ATOM 3063 C C . GLU A 1 400 ? 4.719 -62.812 -28.312 1 61.25 400 GLU A C 1
ATOM 3065 O O . GLU A 1 400 ? 3.809 -62.031 -28.094 1 61.25 400 GLU A O 1
ATOM 3070 N N . CYS A 1 401 ? 4.535 -64.125 -28.484 1 61.94 401 CYS A N 1
ATOM 3071 C CA . CYS A 1 401 ? 3.199 -64.688 -28.609 1 61.94 401 CYS A CA 1
ATOM 3072 C C . CYS A 1 401 ? 2.826 -65.5 -27.344 1 61.94 401 CYS A C 1
ATOM 3074 O O . CYS A 1 401 ? 1.644 -65.688 -27.062 1 61.94 401 CYS A O 1
ATOM 3076 N N . GLY A 1 402 ? 3.752 -65.938 -26.75 1 54.12 402 GLY A N 1
ATOM 3077 C CA . GLY A 1 402 ? 3.512 -67 -25.781 1 54.12 402 GLY A CA 1
ATOM 3078 C C . GLY A 1 402 ? 2.42 -66.688 -24.781 1 54.12 402 GLY A C 1
ATOM 3079 O O . GLY A 1 402 ? 1.483 -67.5 -24.609 1 54.12 402 GLY A O 1
ATOM 3080 N N . ARG A 1 403 ? 2.553 -65.625 -24.031 1 52.69 403 ARG A N 1
ATOM 3081 C CA . ARG A 1 403 ? 1.587 -65.375 -22.953 1 52.69 403 ARG A CA 1
ATOM 3082 C C . ARG A 1 403 ? 0.219 -65 -23.531 1 52.69 403 ARG A C 1
ATOM 3084 O O . ARG A 1 403 ? -0.812 -65.375 -22.938 1 52.69 403 ARG A O 1
ATOM 3091 N N . ARG A 1 404 ? 0.175 -64.5 -24.641 1 58.09 404 ARG A N 1
ATOM 3092 C CA . ARG A 1 404 ? -1.065 -64.062 -25.25 1 58.09 404 ARG A CA 1
ATOM 3093 C C . ARG A 1 404 ? -1.818 -65.188 -25.906 1 58.09 404 ARG A C 1
ATOM 3095 O O . ARG A 1 404 ? -3.02 -65.062 -26.172 1 58.09 404 ARG A O 1
ATOM 3102 N N . LEU A 1 405 ? -0.982 -66.188 -25.875 1 60.53 405 LEU A N 1
ATOM 3103 C CA . LEU A 1 405 ? -1.564 -67.312 -26.562 1 60.53 405 LEU A CA 1
ATOM 3104 C C . LEU A 1 405 ? -2.523 -68.062 -25.656 1 60.53 405 LEU A C 1
ATOM 3106 O O . LEU A 1 405 ? -3.373 -68.812 -26.141 1 60.53 405 LEU A O 1
ATOM 3110 N N . ASP A 1 406 ? -2.404 -67.75 -24.328 1 57.22 406 ASP A N 1
ATOM 3111 C CA . ASP A 1 406 ? -3.338 -68.375 -23.422 1 57.22 406 ASP A CA 1
ATOM 3112 C C . ASP A 1 406 ? -4.781 -68 -23.75 1 57.22 406 ASP A C 1
ATOM 3114 O O . ASP A 1 406 ? -5.664 -68.875 -23.766 1 57.22 406 ASP A O 1
ATOM 3118 N N . LEU A 1 407 ? -4.938 -66.75 -23.906 1 59.09 407 LEU A N 1
ATOM 3119 C CA . LEU A 1 407 ? -6.285 -66.312 -24.281 1 59.09 407 LEU A CA 1
ATOM 3120 C C . LEU A 1 407 ? -6.727 -67 -25.578 1 59.09 407 LEU A C 1
ATOM 3122 O O . LEU A 1 407 ? -7.891 -67.375 -25.734 1 59.09 407 LEU A O 1
ATOM 3126 N N . PHE A 1 408 ? -5.727 -67.188 -26.359 1 66.94 408 PHE A N 1
ATOM 3127 C CA . PHE A 1 408 ? -6.016 -67.875 -27.609 1 66.94 408 PHE A CA 1
ATOM 3128 C C . PHE A 1 408 ? -6.375 -69.312 -27.375 1 66.94 408 PHE A C 1
ATOM 3130 O O . PHE A 1 408 ? -7.316 -69.875 -27.984 1 66.94 408 PHE A O 1
ATOM 3137 N N . ARG A 1 409 ? -5.676 -69.875 -26.406 1 63.16 409 ARG A N 1
ATOM 3138 C CA . ARG A 1 409 ? -5.961 -71.312 -26.094 1 63.16 409 ARG A CA 1
ATOM 3139 C C . ARG A 1 409 ? -7.363 -71.438 -25.516 1 63.16 409 ARG A C 1
ATOM 3141 O O . ARG A 1 409 ? -8.078 -72.375 -25.844 1 63.16 409 ARG A O 1
ATOM 3148 N N . VAL A 1 410 ? -7.691 -70.562 -24.766 1 57.66 410 VAL A N 1
ATOM 3149 C CA . VAL A 1 410 ? -9.039 -70.562 -24.203 1 57.66 410 VAL A CA 1
ATOM 3150 C C . VAL A 1 410 ? -10.062 -70.375 -25.328 1 57.66 410 VAL A C 1
ATOM 3152 O O . VAL A 1 410 ? -11.07 -71.062 -25.375 1 57.66 410 VAL A O 1
ATOM 3155 N N . TRP A 1 411 ? -9.781 -69.5 -26.094 1 60.91 411 TRP A N 1
ATOM 3156 C CA . TRP A 1 411 ? -10.672 -69.312 -27.234 1 60.91 411 TRP A CA 1
ATOM 3157 C C . TRP A 1 411 ? -10.742 -70.5 -28.109 1 60.91 411 TRP A C 1
ATOM 3159 O O . TRP A 1 411 ? -11.828 -70.938 -28.531 1 60.91 411 TRP A O 1
ATOM 3169 N N . GLN A 1 412 ? -9.641 -71.188 -28.25 1 63.09 412 GLN A N 1
ATOM 3170 C CA . GLN A 1 412 ? -9.594 -72.375 -29.062 1 63.09 412 GLN A CA 1
ATOM 3171 C C . GLN A 1 412 ? -10.383 -73.5 -28.422 1 63.09 412 GLN A C 1
ATOM 3173 O O . GLN A 1 412 ? -11.109 -74.25 -29.109 1 63.09 412 GLN A O 1
ATOM 3178 N N . ALA A 1 413 ? -10.164 -73.5 -27.203 1 57.25 413 ALA A N 1
ATOM 3179 C CA . ALA A 1 413 ? -10.898 -74.5 -26.484 1 57.25 413 ALA A CA 1
ATOM 3180 C C . ALA A 1 413 ? -12.398 -74.312 -26.547 1 57.25 413 ALA A C 1
ATOM 3182 O O . ALA A 1 413 ? -13.18 -75.25 -26.672 1 57.25 413 ALA A O 1
ATOM 3183 N N . THR A 1 414 ? -12.742 -73.188 -26.562 1 57.41 414 THR A N 1
ATOM 3184 C CA . THR A 1 414 ? -14.164 -72.812 -26.641 1 57.41 414 THR A CA 1
ATOM 3185 C C . THR A 1 414 ? -14.719 -73.125 -28.031 1 57.41 414 THR A C 1
ATOM 3187 O O . THR A 1 414 ? -15.828 -73.625 -28.156 1 57.41 414 THR A O 1
ATOM 3190 N N . VAL A 1 415 ? -13.922 -72.875 -28.953 1 58.25 415 VAL A N 1
ATOM 3191 C CA . VAL A 1 415 ? -14.352 -73.188 -30.328 1 58.25 415 VAL A CA 1
ATOM 3192 C C . VAL A 1 415 ? -14.414 -74.688 -30.562 1 58.25 415 VAL A C 1
ATOM 3194 O O . VAL A 1 415 ? -15.336 -75.188 -31.219 1 58.25 415 VAL A O 1
ATOM 3197 N N . ASP A 1 416 ? -13.43 -75.438 -30 1 54.56 416 ASP A N 1
ATOM 3198 C CA . ASP A 1 416 ? -13.398 -76.875 -30.156 1 54.56 416 ASP A CA 1
ATOM 3199 C C . ASP A 1 416 ? -14.602 -77.5 -29.484 1 54.56 416 ASP A C 1
ATOM 3201 O O . ASP A 1 416 ? -15.148 -78.5 -30 1 54.56 416 ASP A O 1
ATOM 3205 N N . VAL A 1 417 ? -14.922 -77.062 -28.422 1 48.69 417 VAL A N 1
ATOM 3206 C CA . VAL A 1 417 ? -16.078 -77.562 -27.719 1 48.69 417 VAL A CA 1
ATOM 3207 C C . VAL A 1 417 ? -17.344 -77.312 -28.531 1 48.69 417 VAL A C 1
ATOM 3209 O O . VAL A 1 417 ? -18.219 -78.188 -28.625 1 48.69 417 VAL A O 1
ATOM 3212 N N . VAL A 1 418 ? -17.328 -76.25 -29.078 1 49.25 418 VAL A N 1
ATOM 3213 C CA . VAL A 1 418 ? -18.547 -75.938 -29.828 1 49.25 418 VAL A CA 1
ATOM 3214 C C . VAL A 1 418 ? -18.562 -76.75 -31.141 1 49.25 418 VAL A C 1
ATOM 3216 O O . VAL A 1 418 ? -19.641 -77.188 -31.594 1 49.25 418 VAL A O 1
ATOM 3219 N N . THR A 1 419 ? -17.453 -77.062 -31.641 1 46.91 419 THR A N 1
ATOM 3220 C CA . THR A 1 419 ? -17.438 -77.812 -32.906 1 46.91 419 THR A CA 1
ATOM 3221 C C . THR A 1 419 ? -17.359 -79.312 -32.719 1 46.91 419 THR A C 1
ATOM 3223 O O . THR A 1 419 ? -17.375 -80.062 -33.688 1 46.91 419 THR A O 1
ATOM 3226 N N . ARG A 1 420 ? -17.172 -79.938 -31.547 1 49.25 420 ARG A N 1
ATOM 3227 C CA . ARG A 1 420 ? -17.219 -81.375 -31.375 1 49.25 420 ARG A CA 1
ATOM 3228 C C . ARG A 1 420 ? -18.609 -81.938 -31.719 1 49.25 420 ARG A C 1
ATOM 3230 O O . ARG A 1 420 ? -19.625 -81.438 -31.203 1 49.25 420 ARG A O 1
ATOM 3237 N N . PRO A 1 421 ? -18.641 -82.688 -32.719 1 41.81 421 PRO A N 1
ATOM 3238 C CA . PRO A 1 421 ? -19.875 -83.375 -33 1 41.81 421 PRO A CA 1
ATOM 3239 C C . PRO A 1 421 ? -20.328 -84.312 -31.844 1 41.81 421 PRO A C 1
ATOM 3241 O O . PRO A 1 421 ? -19.5 -84.688 -31.047 1 41.81 421 PRO A O 1
ATOM 3244 N N . SER A 1 422 ? -21.578 -84.312 -31.375 1 38.22 422 SER A N 1
ATOM 3245 C CA . SER A 1 422 ? -22.312 -85.125 -30.406 1 38.22 422 SER A CA 1
ATOM 3246 C C . SER A 1 422 ? -22.172 -86.625 -30.734 1 38.22 422 SER A C 1
ATOM 3248 O O . SER A 1 422 ? -22.734 -87.062 -31.719 1 38.22 422 SER A O 1
ATOM 3250 N N . SER A 1 423 ? -21.047 -87.25 -30.734 1 36.94 423 SER A N 1
ATOM 3251 C CA . SER A 1 423 ? -21 -88.688 -31 1 36.94 423 SER A CA 1
ATOM 3252 C C . SER A 1 423 ? -21.906 -89.438 -30.031 1 36.94 423 SER A C 1
ATOM 3254 O O . SER A 1 423 ? -21.484 -90.438 -29.422 1 36.94 423 SER A O 1
ATOM 3256 N N . GLY A 1 424 ? -23.109 -89.062 -29.531 1 33.38 424 GLY A N 1
ATOM 3257 C CA . GLY A 1 424 ? -23.984 -89.875 -28.703 1 33.38 424 GLY A CA 1
ATOM 3258 C C . GLY A 1 424 ? -24.375 -91.188 -29.344 1 33.38 424 GLY A C 1
ATOM 3259 O O . GLY A 1 424 ? -25.375 -91.812 -28.953 1 33.38 424 GLY A O 1
ATOM 3260 N N . GLY A 1 425 ? -23.938 -91.812 -30.469 1 31.61 425 GLY A N 1
ATOM 3261 C CA . GLY A 1 425 ? -24.531 -93.062 -30.781 1 31.61 425 GLY A CA 1
ATOM 3262 C C . GLY A 1 425 ? -24.125 -94.188 -29.828 1 31.61 425 GLY A C 1
ATOM 3263 O O . GLY A 1 425 ? -23 -94.688 -29.891 1 31.61 425 GLY A O 1
ATOM 3264 N N . ASP A 1 426 ? -24.469 -94.188 -28.5 1 29.86 426 ASP A N 1
ATOM 3265 C CA . ASP A 1 426 ? -24.391 -95.312 -27.547 1 29.86 426 ASP A CA 1
ATOM 3266 C C . ASP A 1 426 ? -24.984 -96.562 -28.141 1 29.86 426 ASP A C 1
ATOM 3268 O O . ASP A 1 426 ? -26.141 -96.562 -28.547 1 29.86 426 ASP A O 1
ATOM 3272 N N . ASP A 1 427 ? -24.172 -97.438 -28.812 1 27.91 427 ASP A N 1
ATOM 3273 C CA . ASP A 1 427 ? -24.422 -98.812 -29.156 1 27.91 427 ASP A CA 1
ATOM 3274 C C . ASP A 1 427 ? -24.875 -99.625 -27.922 1 27.91 427 ASP A C 1
ATOM 3276 O O . ASP A 1 427 ? -24.141 -99.688 -26.938 1 27.91 427 ASP A O 1
ATOM 3280 N N . VAL A 1 428 ? -26.234 -99.688 -27.578 1 31.69 428 VAL A N 1
ATOM 3281 C CA . VAL A 1 428 ? -27.062 -100.562 -26.797 1 31.69 428 VAL A CA 1
ATOM 3282 C C . VAL A 1 428 ? -26.812 -102 -27.234 1 31.69 428 VAL A C 1
ATOM 3284 O O . VAL A 1 428 ? -27.375 -102.5 -28.234 1 31.69 428 VAL A O 1
ATOM 3287 N N . ALA A 1 429 ? -25.578 -102.375 -27.656 1 27.64 429 ALA A N 1
ATOM 3288 C CA . ALA A 1 429 ? -25.406 -103.812 -27.922 1 27.64 429 ALA A CA 1
ATOM 3289 C C . ALA A 1 429 ? -25.812 -104.625 -26.703 1 27.64 429 ALA A C 1
ATOM 3291 O O . ALA A 1 429 ? -25.641 -104.188 -25.562 1 27.64 429 ALA A O 1
ATOM 3292 N N . SER A 1 430 ? -26.875 -105.625 -26.938 1 26.45 430 SER A N 1
ATOM 3293 C CA . SER A 1 430 ? -27.656 -106.688 -26.359 1 26.45 430 SER A CA 1
ATOM 3294 C C . SER A 1 430 ? -26.75 -107.75 -25.656 1 26.45 430 SER A C 1
ATOM 3296 O O . SER A 1 430 ? -26.031 -108.5 -26.312 1 26.45 430 SER A O 1
ATOM 3298 N N . SER A 1 431 ? -25.953 -107.25 -24.672 1 22.62 431 SER A N 1
ATOM 3299 C CA . SER A 1 431 ? -25.312 -108.312 -23.891 1 22.62 431 SER A CA 1
ATOM 3300 C C . SER A 1 431 ? -26.312 -109.375 -23.422 1 22.62 431 SER A C 1
ATOM 3302 O O . SER A 1 431 ? -26.984 -109.125 -22.406 1 22.62 431 SER A O 1
ATOM 3304 N N . ALA A 1 432 ? -27.219 -109.875 -24.328 1 25.06 432 ALA A N 1
ATOM 3305 C CA . ALA A 1 432 ? -28.109 -111 -24.125 1 25.06 432 ALA A CA 1
ATOM 3306 C C . ALA A 1 432 ? -27.359 -112.25 -23.625 1 25.06 432 ALA A C 1
ATOM 3308 O O . ALA A 1 432 ? -27.969 -113.25 -23.25 1 25.06 432 ALA A O 1
ATOM 3309 N N . ALA A 1 433 ? -26.094 -112.562 -24.031 1 27.83 433 ALA A N 1
ATOM 3310 C CA . ALA A 1 433 ? -25.844 -114 -24.078 1 27.83 433 ALA A CA 1
ATOM 3311 C C . ALA A 1 433 ? -25.766 -114.562 -22.672 1 27.83 433 ALA A C 1
ATOM 3313 O O . ALA A 1 433 ? -24.703 -115 -22.25 1 27.83 433 ALA A O 1
ATOM 3314 N N . VAL A 1 434 ? -26.344 -113.938 -21.625 1 24.55 434 VAL A N 1
ATOM 3315 C CA . VAL A 1 434 ? -25.984 -114.625 -20.391 1 24.55 434 VAL A CA 1
ATOM 3316 C C . VAL A 1 434 ? -26.359 -116.062 -20.484 1 24.55 434 VAL A C 1
ATOM 3318 O O . VAL A 1 434 ? -27.141 -116.5 -21.359 1 24.55 434 VAL A O 1
ATOM 3321 N N . SER A 1 435 ? -26.594 -116.75 -19.344 1 23.05 435 SER A N 1
ATOM 3322 C CA . SER A 1 435 ? -26.203 -118 -18.625 1 23.05 435 SER A CA 1
ATOM 3323 C C . SER A 1 435 ? -27.141 -119.125 -18.969 1 23.05 435 SER A C 1
ATOM 3325 O O . SER A 1 435 ? -28.328 -119.125 -18.641 1 23.05 435 SER A O 1
ATOM 3327 N N . ASP A 1 436 ? -27.219 -119.688 -20.266 1 22.39 436 ASP A N 1
ATOM 3328 C CA . ASP A 1 436 ? -27.781 -121 -20.422 1 22.39 436 ASP A CA 1
ATOM 3329 C C . ASP A 1 436 ? -27.125 -122 -19.453 1 22.39 436 ASP A C 1
ATOM 3331 O O . ASP A 1 436 ? -25.906 -122.188 -19.484 1 22.39 436 ASP A O 1
ATOM 3335 N N . GLN A 1 437 ? -27.719 -122.188 -18.234 1 22.69 437 GLN A N 1
ATOM 3336 C CA . GLN A 1 437 ? -27.734 -123.25 -17.25 1 22.69 437 GLN A CA 1
ATOM 3337 C C . GLN A 1 437 ? -28.016 -124.625 -17.891 1 22.69 437 GLN A C 1
ATOM 3339 O O . GLN A 1 437 ? -29.109 -124.875 -18.406 1 22.69 437 GLN A O 1
ATOM 3344 N N . GLY A 1 438 ? -27.297 -125.312 -18.812 1 20.25 438 GLY A N 1
ATOM 3345 C CA . GLY A 1 438 ? -27.422 -126.812 -18.797 1 20.25 438 GLY A CA 1
ATOM 3346 C C . GLY A 1 438 ? -27.078 -127.438 -17.453 1 20.25 438 GLY A C 1
ATOM 3347 O O . GLY A 1 438 ? -27.359 -128.625 -17.219 1 20.25 438 GLY A O 1
ATOM 3348 N N . THR A 1 439 ? -26.547 -127.312 -16.312 1 22.16 439 THR A N 1
ATOM 3349 C CA . THR A 1 439 ? -27.156 -128.125 -15.289 1 22.16 439 THR A CA 1
ATOM 3350 C C . THR A 1 439 ? -28.547 -127.625 -14.922 1 22.16 439 THR A C 1
ATOM 3352 O O . THR A 1 439 ? -28.75 -126.438 -14.766 1 22.16 439 THR A O 1
ATOM 3355 N N . MET B 1 1 ? -39.781 -17.297 -27.781 1 25.19 1 MET B N 1
ATOM 3356 C CA . MET B 1 1 ? -39.531 -18.562 -27.109 1 25.19 1 MET B CA 1
ATOM 3357 C C . MET B 1 1 ? -38.188 -19.172 -27.531 1 25.19 1 MET B C 1
ATOM 3359 O O . MET B 1 1 ? -38.062 -19.625 -28.672 1 25.19 1 MET B O 1
ATOM 3363 N N . GLY B 1 2 ? -37.125 -18.438 -27.5 1 28.08 2 GLY B N 1
ATOM 3364 C CA . GLY B 1 2 ? -35.938 -18.562 -28.312 1 28.08 2 GLY B CA 1
ATOM 3365 C C . GLY B 1 2 ? -35.188 -19.875 -28.094 1 28.08 2 GLY B C 1
ATOM 3366 O O . GLY B 1 2 ? -35.156 -20.391 -26.969 1 28.08 2 GLY B O 1
ATOM 3367 N N . ASP B 1 3 ? -35.25 -20.781 -29.078 1 28.89 3 ASP B N 1
ATOM 3368 C CA . ASP B 1 3 ? -34.688 -22.125 -29.156 1 28.89 3 ASP B CA 1
ATOM 3369 C C . ASP B 1 3 ? -33.219 -22.125 -28.75 1 28.89 3 ASP B C 1
ATOM 3371 O O . ASP B 1 3 ? -32.375 -21.484 -29.391 1 28.89 3 ASP B O 1
ATOM 3375 N N . GLY B 1 4 ? -32.906 -21.938 -27.469 1 29.02 4 GLY B N 1
ATOM 3376 C CA . GLY B 1 4 ? -31.547 -21.984 -26.922 1 29.02 4 GLY B CA 1
ATOM 3377 C C . GLY B 1 4 ? -30.797 -23.25 -27.297 1 29.02 4 GLY B C 1
ATOM 3378 O O . GLY B 1 4 ? -31.141 -24.344 -26.812 1 29.02 4 GLY B O 1
ATOM 3379 N N . ALA B 1 5 ? -30.391 -23.391 -28.609 1 36.16 5 ALA B N 1
ATOM 3380 C CA . ALA B 1 5 ? -29.516 -24.469 -29.094 1 36.16 5 ALA B CA 1
ATOM 3381 C C . ALA B 1 5 ? -28.406 -24.75 -28.094 1 36.16 5 ALA B C 1
ATOM 3383 O O . ALA B 1 5 ? -27.656 -23.844 -27.703 1 36.16 5 ALA B O 1
ATOM 3384 N N . GLY B 1 6 ? -28.781 -25.594 -27.172 1 31.45 6 GLY B N 1
ATOM 3385 C CA . GLY B 1 6 ? -27.828 -26.188 -26.25 1 31.45 6 GLY B CA 1
ATOM 3386 C C . GLY B 1 6 ? -26.547 -26.641 -26.922 1 31.45 6 GLY B C 1
ATOM 3387 O O . GLY B 1 6 ? -26.578 -27.516 -27.797 1 31.45 6 GLY B O 1
ATOM 3388 N N . SER B 1 7 ? -25.734 -25.656 -27.375 1 34.56 7 SER B N 1
ATOM 3389 C CA . SER B 1 7 ? -24.406 -26.047 -27.844 1 34.56 7 SER B CA 1
ATOM 3390 C C . SER B 1 7 ? -23.891 -27.266 -27.094 1 34.56 7 SER B C 1
ATOM 3392 O O . SER B 1 7 ? -23.75 -27.234 -25.875 1 34.56 7 SER B O 1
ATOM 3394 N N . GLY B 1 8 ? -24.375 -28.453 -27.438 1 33.75 8 GLY B N 1
ATOM 3395 C CA . GLY B 1 8 ? -23.891 -29.75 -26.984 1 33.75 8 GLY B CA 1
ATOM 3396 C C . GLY B 1 8 ? -22.375 -29.781 -26.812 1 33.75 8 GLY B C 1
ATOM 3397 O O . GLY B 1 8 ? -21.641 -29.688 -27.781 1 33.75 8 GLY B O 1
ATOM 3398 N N . GLU B 1 9 ? -21.797 -29.047 -25.859 1 38.16 9 GLU B N 1
ATOM 3399 C CA . GLU B 1 9 ? -20.406 -29.188 -25.453 1 38.16 9 GLU B CA 1
ATOM 3400 C C . GLU B 1 9 ? -19.906 -30.609 -25.656 1 38.16 9 GLU B C 1
ATOM 3402 O O . GLU B 1 9 ? -20.484 -31.562 -25.094 1 38.16 9 GLU B O 1
ATOM 3407 N N . THR B 1 10 ? -19.719 -31.109 -26.812 1 41.94 10 THR B N 1
ATOM 3408 C CA . THR B 1 10 ? -18.969 -32.344 -27.047 1 41.94 10 THR B CA 1
ATOM 3409 C C . THR B 1 10 ? -18.031 -32.656 -25.891 1 41.94 10 THR B C 1
ATOM 3411 O O . THR B 1 10 ? -17.078 -31.906 -25.641 1 41.94 10 THR B O 1
ATOM 3414 N N . GLY B 1 11 ? -18.453 -33 -24.766 1 47 11 GLY B N 1
ATOM 3415 C CA . GLY B 1 11 ? -17.906 -33.344 -23.469 1 47 11 GLY B CA 1
ATOM 3416 C C . GLY B 1 11 ? -16.625 -34.156 -23.562 1 47 11 GLY B C 1
ATOM 3417 O O . GLY B 1 11 ? -16.625 -35.312 -23.938 1 47 11 GLY B O 1
ATOM 3418 N N . ALA B 1 12 ? -15.516 -33.688 -23.984 1 56.59 12 ALA B N 1
ATOM 3419 C CA . ALA B 1 12 ? -14.203 -34.312 -23.984 1 56.59 12 ALA B CA 1
ATOM 3420 C C . ALA B 1 12 ? -14.055 -35.281 -22.797 1 56.59 12 ALA B C 1
ATOM 3422 O O . ALA B 1 12 ? -14.617 -35.031 -21.719 1 56.59 12 ALA B O 1
ATOM 3423 N N . ALA B 1 13 ? -13.898 -36.531 -23.016 1 71.5 13 ALA B N 1
ATOM 3424 C CA . ALA B 1 13 ? -13.688 -37.531 -21.969 1 71.5 13 ALA B CA 1
ATOM 3425 C C . ALA B 1 13 ? -12.797 -36.969 -20.859 1 71.5 13 ALA B C 1
ATOM 3427 O O . ALA B 1 13 ? -11.914 -36.156 -21.109 1 71.5 13 ALA B O 1
ATOM 3428 N N . PRO B 1 14 ? -13.211 -37.219 -19.625 1 83.12 14 PRO B N 1
ATOM 3429 C CA . PRO B 1 14 ? -12.406 -36.75 -18.484 1 83.12 14 PRO B CA 1
ATOM 3430 C C . PRO B 1 14 ? -10.953 -37.219 -18.578 1 83.12 14 PRO B C 1
ATOM 3432 O O . PRO B 1 14 ? -10.672 -38.281 -19.109 1 83.12 14 PRO B O 1
ATOM 3435 N N . PRO B 1 15 ? -10.078 -36.312 -18.328 1 87.06 15 PRO B N 1
ATOM 3436 C CA . PRO B 1 15 ? -8.664 -36.719 -18.328 1 87.06 15 PRO B CA 1
ATOM 3437 C C . PRO B 1 15 ? -8.383 -37.938 -17.469 1 87.06 15 PRO B C 1
ATOM 3439 O O . PRO B 1 15 ? -8.953 -38.062 -16.375 1 87.06 15 PRO B O 1
ATOM 3442 N N . SER B 1 16 ? -7.707 -38.812 -18.031 1 91.38 16 SER B N 1
ATOM 3443 C CA . SER B 1 16 ? -7.348 -40.031 -17.312 1 91.38 16 SER B CA 1
ATOM 3444 C C . SER B 1 16 ? -5.883 -40.375 -17.531 1 91.38 16 SER B C 1
ATOM 3446 O O . SER B 1 16 ? -5.484 -40.719 -18.656 1 91.38 16 SER B O 1
ATOM 3448 N N . PHE B 1 17 ? -5.137 -40.438 -16.422 1 94.06 17 PHE B N 1
ATOM 3449 C CA . PHE B 1 17 ? -3.734 -40.844 -16.531 1 94.06 17 PHE B CA 1
ATOM 3450 C C . PHE B 1 17 ? -3.607 -42.281 -16.984 1 94.06 17 PHE B C 1
ATOM 3452 O O . PHE B 1 17 ? -2.734 -42.625 -17.781 1 94.06 17 PHE B O 1
ATOM 3459 N N . VAL B 1 18 ? -4.578 -43.062 -16.484 1 90.62 18 VAL B N 1
ATOM 3460 C CA . VAL B 1 18 ? -4.555 -44.469 -16.844 1 90.62 18 VAL B CA 1
ATOM 3461 C C . VAL B 1 18 ? -4.82 -44.625 -18.344 1 90.62 18 VAL B C 1
ATOM 3463 O O . VAL B 1 18 ? -4.125 -45.375 -19.031 1 90.62 18 VAL B O 1
ATOM 3466 N N . GLY B 1 19 ? -5.715 -43.875 -18.812 1 84.62 19 GLY B N 1
ATOM 3467 C CA . GLY B 1 19 ? -6.094 -44 -20.219 1 84.62 19 GLY B CA 1
ATOM 3468 C C . GLY B 1 19 ? -5.121 -43.312 -21.156 1 84.62 19 GLY B C 1
ATOM 3469 O O . GLY B 1 19 ? -4.844 -43.812 -22.25 1 84.62 19 GLY B O 1
ATOM 3470 N N . ASP B 1 20 ? -4.539 -42.281 -20.688 1 84.69 20 ASP B N 1
ATOM 3471 C CA . ASP B 1 20 ? -3.838 -41.406 -21.625 1 84.69 20 ASP B CA 1
ATOM 3472 C C . ASP B 1 20 ? -2.326 -41.469 -21.406 1 84.69 20 ASP B C 1
ATOM 3474 O O . ASP B 1 20 ? -1.554 -41.125 -22.312 1 84.69 20 ASP B O 1
ATOM 3478 N N . LEU B 1 21 ? -1.858 -41.969 -20.219 1 87.56 21 LEU B N 1
ATOM 3479 C CA . LEU B 1 21 ? -0.434 -41.844 -19.922 1 87.56 21 LEU B CA 1
ATOM 3480 C C . LEU B 1 21 ? 0.125 -43.219 -19.484 1 87.56 21 LEU B C 1
ATOM 3482 O O . LEU B 1 21 ? 1.121 -43.281 -18.75 1 87.56 21 LEU B O 1
ATOM 3486 N N . TRP B 1 22 ? -0.458 -44.188 -19.906 1 83.5 22 TRP B N 1
ATOM 3487 C CA . TRP B 1 22 ? -0.122 -45.562 -19.5 1 83.5 22 TRP B CA 1
ATOM 3488 C C . TRP B 1 22 ? 1.347 -45.844 -19.781 1 83.5 22 TRP B C 1
ATOM 3490 O O . TRP B 1 22 ? 2.031 -46.438 -18.938 1 83.5 22 TRP B O 1
ATOM 3500 N N . THR B 1 23 ? 1.897 -45.469 -20.922 1 76.31 23 THR B N 1
ATOM 3501 C CA . THR B 1 23 ? 3.26 -45.812 -21.312 1 76.31 23 THR B CA 1
ATOM 3502 C C . THR B 1 23 ? 4.223 -44.656 -20.953 1 76.31 23 THR B C 1
ATOM 3504 O O . THR B 1 23 ? 5.406 -44.719 -21.281 1 76.31 23 THR B O 1
ATOM 3507 N N . ASP B 1 24 ? 3.699 -43.719 -20.328 1 83.38 24 ASP B N 1
ATOM 3508 C CA . ASP B 1 24 ? 4.508 -42.531 -20.062 1 83.38 24 ASP B CA 1
ATOM 3509 C C . ASP B 1 24 ? 4.691 -42.312 -18.562 1 83.38 24 ASP B C 1
ATOM 3511 O O . ASP B 1 24 ? 4.512 -41.188 -18.062 1 83.38 24 ASP B O 1
ATOM 3515 N N . PHE B 1 25 ? 4.988 -43.344 -17.875 1 89.25 25 PHE B N 1
ATOM 3516 C CA . PHE B 1 25 ? 5.141 -43.25 -16.422 1 89.25 25 PHE B CA 1
ATOM 3517 C C . PHE B 1 25 ? 6.223 -42.25 -16.047 1 89.25 25 PHE B C 1
ATOM 3519 O O . PHE B 1 25 ? 6.098 -41.531 -15.055 1 89.25 25 PHE B O 1
ATOM 3526 N N . ASP B 1 26 ? 7.297 -42.094 -16.844 1 86 26 ASP B N 1
ATOM 3527 C CA . ASP B 1 26 ? 8.367 -41.156 -16.578 1 86 26 ASP B CA 1
ATOM 3528 C C . ASP B 1 26 ? 7.859 -39.719 -16.656 1 86 26 ASP B C 1
ATOM 3530 O O . ASP B 1 26 ? 8.312 -38.844 -15.906 1 86 26 ASP B O 1
ATOM 3534 N N . VAL B 1 27 ? 6.969 -39.5 -17.594 1 89.25 27 VAL B N 1
ATOM 3535 C CA . VAL B 1 27 ? 6.387 -38.156 -17.734 1 89.25 27 VAL B CA 1
ATOM 3536 C C . VAL B 1 27 ? 5.512 -37.844 -16.516 1 89.25 27 VAL B C 1
ATOM 3538 O O . VAL B 1 27 ? 5.488 -36.719 -16.031 1 89.25 27 VAL B O 1
ATOM 3541 N N . VAL B 1 28 ? 4.797 -38.875 -16.047 1 95.19 28 VAL B N 1
ATOM 3542 C CA . VAL B 1 28 ? 3.969 -38.719 -14.852 1 95.19 28 VAL B CA 1
ATOM 3543 C C . VAL B 1 28 ? 4.848 -38.375 -13.656 1 95.19 28 VAL B C 1
ATOM 3545 O O . VAL B 1 28 ? 4.496 -37.5 -12.844 1 95.19 28 VAL B O 1
ATOM 3548 N N . VAL B 1 29 ? 5.965 -39 -13.555 1 93.81 29 VAL B N 1
ATOM 3549 C CA . VAL B 1 29 ? 6.906 -38.75 -12.469 1 93.81 29 VAL B CA 1
ATOM 3550 C C . VAL B 1 29 ? 7.402 -37.312 -12.562 1 93.81 29 VAL B C 1
ATOM 3552 O O . VAL B 1 29 ? 7.449 -36.594 -11.555 1 93.81 29 VAL B O 1
ATOM 3555 N N . ARG B 1 30 ? 7.695 -36.812 -13.703 1 91.62 30 ARG B N 1
ATOM 3556 C CA . ARG B 1 30 ? 8.148 -35.438 -13.898 1 91.62 30 ARG B CA 1
ATOM 3557 C C . ARG B 1 30 ? 7.043 -34.438 -13.539 1 91.62 30 ARG B C 1
ATOM 3559 O O . ARG B 1 30 ? 7.316 -33.375 -13 1 91.62 30 ARG B O 1
ATOM 3566 N N . CYS B 1 31 ? 5.836 -34.812 -13.891 1 94.38 31 CYS B N 1
ATOM 3567 C CA . CYS B 1 31 ? 4.691 -34 -13.516 1 94.38 31 CYS B CA 1
ATOM 3568 C C . CYS B 1 31 ? 4.629 -33.812 -12.008 1 94.38 31 CYS B C 1
ATOM 3570 O O . CYS B 1 31 ? 4.418 -32.688 -11.531 1 94.38 31 CYS B O 1
ATOM 3572 N N . CYS B 1 32 ? 4.824 -34.875 -11.289 1 95.56 32 CYS B N 1
ATOM 3573 C CA . CYS B 1 32 ? 4.805 -34.812 -9.836 1 95.56 32 CYS B CA 1
ATOM 3574 C C . CYS B 1 32 ? 5.93 -33.938 -9.312 1 95.56 32 CYS B C 1
ATOM 3576 O O . CYS B 1 32 ? 5.727 -33.156 -8.375 1 95.56 32 CYS B O 1
ATOM 3578 N N . GLU B 1 33 ? 7.078 -34.094 -9.922 1 93.81 33 GLU B N 1
ATOM 3579 C CA . GLU B 1 33 ? 8.211 -33.25 -9.508 1 93.81 33 GLU B CA 1
ATOM 3580 C C . GLU B 1 33 ? 7.938 -31.781 -9.766 1 93.81 33 GLU B C 1
ATOM 3582 O O . GLU B 1 33 ? 8.25 -30.922 -8.93 1 93.81 33 GLU B O 1
ATOM 3587 N N . ASN B 1 34 ? 7.395 -31.516 -10.867 1 93.19 34 ASN B N 1
ATOM 3588 C CA . ASN B 1 34 ? 7.023 -30.141 -11.195 1 93.19 34 ASN B CA 1
ATOM 3589 C C . ASN B 1 34 ? 5.953 -29.609 -10.25 1 93.19 34 ASN B C 1
ATOM 3591 O O . ASN B 1 34 ? 5.973 -28.438 -9.875 1 93.19 34 ASN B O 1
ATOM 3595 N N . GLY B 1 35 ? 4.992 -30.5 -9.938 1 96.5 35 GLY B N 1
ATOM 3596 C CA . GLY B 1 35 ? 3.98 -30.109 -8.969 1 96.5 35 GLY B CA 1
ATOM 3597 C C . GLY B 1 35 ? 4.562 -29.719 -7.625 1 96.5 35 GLY B C 1
ATOM 3598 O O . GLY B 1 35 ? 4.16 -28.719 -7.035 1 96.5 35 GLY B O 1
ATOM 3599 N N . TYR B 1 36 ? 5.5 -30.484 -7.227 1 96.19 36 TYR B N 1
ATOM 3600 C CA . TYR B 1 36 ? 6.172 -30.203 -5.965 1 96.19 36 TYR B CA 1
ATOM 3601 C C . TYR B 1 36 ? 6.918 -28.875 -6.031 1 96.19 36 TYR B C 1
ATOM 3603 O O . TYR B 1 36 ? 6.844 -28.062 -5.102 1 96.19 36 TYR B O 1
ATOM 3611 N N . LYS B 1 37 ? 7.637 -28.656 -7.055 1 95.25 37 LYS B N 1
ATOM 3612 C CA . LYS B 1 37 ? 8.359 -27.406 -7.27 1 95.25 37 LYS B CA 1
ATOM 3613 C C . LYS B 1 37 ? 7.406 -26.219 -7.266 1 95.25 37 LYS B C 1
ATOM 3615 O O . LYS B 1 37 ? 7.703 -25.188 -6.668 1 95.25 37 LYS B O 1
ATOM 3620 N N . SER B 1 38 ? 6.297 -26.406 -7.91 1 96.19 38 SER B N 1
ATOM 3621 C CA . SER B 1 38 ? 5.305 -25.344 -8.008 1 96.19 38 SER B CA 1
ATOM 3622 C C . SER B 1 38 ? 4.773 -24.953 -6.629 1 96.19 38 SER B C 1
ATOM 3624 O O . SER B 1 38 ? 4.602 -23.781 -6.332 1 96.19 38 SER B O 1
ATOM 3626 N N . ILE B 1 39 ? 4.496 -25.922 -5.785 1 97.5 39 ILE B N 1
ATOM 3627 C CA . ILE B 1 39 ? 4.02 -25.641 -4.43 1 97.5 39 ILE B CA 1
ATOM 3628 C C . ILE B 1 39 ? 5.078 -24.844 -3.666 1 97.5 39 ILE B C 1
ATOM 3630 O O . ILE B 1 39 ? 4.766 -23.859 -3.004 1 97.5 39 ILE B O 1
ATOM 3634 N N . ASN B 1 40 ? 6.309 -25.25 -3.822 1 96.44 40 ASN B N 1
ATOM 3635 C CA . ASN B 1 40 ? 7.41 -24.578 -3.137 1 96.44 40 ASN B CA 1
ATOM 3636 C C . ASN B 1 40 ? 7.57 -23.141 -3.607 1 96.44 40 ASN B C 1
ATOM 3638 O O . ASN B 1 40 ? 7.805 -22.234 -2.797 1 96.44 40 ASN B O 1
ATOM 3642 N N . GLU B 1 41 ? 7.453 -22.984 -4.855 1 96.06 41 GLU B N 1
ATOM 3643 C CA . GLU B 1 41 ? 7.59 -21.641 -5.426 1 96.06 41 GLU B CA 1
ATOM 3644 C C . GLU B 1 41 ? 6.473 -20.719 -4.941 1 96.06 41 GLU B C 1
ATOM 3646 O O . GLU B 1 41 ? 6.719 -19.547 -4.633 1 96.06 41 GLU B O 1
ATOM 3651 N N . LEU B 1 42 ? 5.254 -21.234 -4.898 1 97.06 42 LEU B N 1
ATOM 3652 C CA . LEU B 1 42 ? 4.133 -20.422 -4.438 1 97.06 42 LEU B CA 1
ATOM 3653 C C . LEU B 1 42 ? 4.301 -20.047 -2.969 1 97.06 42 LEU B C 1
ATOM 3655 O O . LEU B 1 42 ? 4.062 -18.906 -2.588 1 97.06 42 LEU B O 1
ATOM 3659 N N . ILE B 1 43 ? 4.738 -21.016 -2.182 1 97.62 43 ILE B N 1
ATOM 3660 C CA . ILE B 1 43 ? 4.977 -20.75 -0.766 1 97.62 43 ILE B CA 1
ATOM 3661 C C . ILE B 1 43 ? 6.055 -19.688 -0.609 1 97.62 43 ILE B C 1
ATOM 3663 O O . ILE B 1 43 ? 5.887 -18.734 0.16 1 97.62 43 ILE B O 1
ATOM 3667 N N . ALA B 1 44 ? 7.105 -19.797 -1.361 1 96.75 44 ALA B N 1
ATOM 3668 C CA . ALA B 1 44 ? 8.195 -18.812 -1.299 1 96.75 44 ALA B CA 1
ATOM 3669 C C . ALA B 1 44 ? 7.727 -17.438 -1.741 1 96.75 44 ALA B C 1
ATOM 3671 O O . ALA B 1 44 ? 8.102 -16.422 -1.144 1 96.75 44 ALA B O 1
ATOM 3672 N N . PHE B 1 45 ? 6.91 -17.406 -2.713 1 97.38 45 PHE B N 1
ATOM 3673 C CA . PHE B 1 45 ? 6.359 -16.156 -3.225 1 97.38 45 PHE B CA 1
ATOM 3674 C C . PHE B 1 45 ? 5.523 -15.453 -2.158 1 97.38 45 PHE B C 1
ATOM 3676 O O . PHE B 1 45 ? 5.68 -14.258 -1.934 1 97.38 45 PHE B O 1
ATOM 3683 N N . LEU B 1 46 ? 4.75 -16.219 -1.524 1 97.44 46 LEU B N 1
ATOM 3684 C CA . LEU B 1 46 ? 3.865 -15.656 -0.512 1 97.44 46 LEU B CA 1
ATOM 3685 C C . LEU B 1 46 ? 4.66 -15.188 0.705 1 97.44 46 LEU B C 1
ATOM 3687 O O . LEU B 1 46 ? 4.352 -14.148 1.294 1 97.44 46 LEU B O 1
ATOM 3691 N N . ARG B 1 47 ? 5.645 -15.938 1.078 1 97.62 47 ARG B N 1
ATOM 3692 C CA . ARG B 1 47 ? 6.488 -15.531 2.197 1 97.62 47 ARG B CA 1
ATOM 3693 C C . ARG B 1 47 ? 7.195 -14.211 1.905 1 97.62 47 ARG B C 1
ATOM 3695 O O . ARG B 1 47 ? 7.297 -13.352 2.779 1 97.62 47 ARG B O 1
ATOM 3702 N N . GLU B 1 48 ? 7.613 -14.062 0.686 1 97.38 48 GLU B N 1
ATOM 3703 C CA . GLU B 1 48 ? 8.266 -12.82 0.3 1 97.38 48 GLU B CA 1
ATOM 3704 C C . GLU B 1 48 ? 7.262 -11.664 0.247 1 97.38 48 GLU B C 1
ATOM 3706 O O . GLU B 1 48 ? 7.59 -10.531 0.609 1 97.38 48 GLU B O 1
ATOM 3711 N N . ARG B 1 49 ? 6.113 -11.945 -0.216 1 96.75 49 ARG B N 1
ATOM 3712 C CA . ARG B 1 49 ? 5.055 -10.938 -0.215 1 96.75 49 ARG B CA 1
ATOM 3713 C C . ARG B 1 49 ? 4.766 -10.445 1.201 1 96.75 49 ARG B C 1
ATOM 3715 O O . ARG B 1 49 ? 4.637 -9.242 1.433 1 96.75 49 ARG B O 1
ATOM 3722 N N . ILE B 1 50 ? 4.695 -11.398 2.078 1 97.44 50 ILE B N 1
ATOM 3723 C CA . ILE B 1 50 ? 4.461 -11.078 3.482 1 97.44 50 ILE B CA 1
ATOM 3724 C C . ILE B 1 50 ? 5.602 -10.219 4.016 1 97.44 50 ILE B C 1
ATOM 3726 O O . ILE B 1 50 ? 5.363 -9.211 4.695 1 97.44 50 ILE B O 1
ATOM 3730 N N . ARG B 1 51 ? 6.766 -10.539 3.686 1 97.38 51 ARG B N 1
ATOM 3731 C CA . ARG B 1 51 ? 7.93 -9.773 4.125 1 97.38 51 ARG B CA 1
ATOM 3732 C C . ARG B 1 51 ? 7.887 -8.352 3.582 1 97.38 51 ARG B C 1
ATOM 3734 O O . ARG B 1 51 ? 8.148 -7.395 4.312 1 97.38 51 ARG B O 1
ATOM 3741 N N . CYS B 1 52 ? 7.559 -8.203 2.287 1 96.06 52 CYS B N 1
ATOM 3742 C CA . CYS B 1 52 ? 7.453 -6.887 1.665 1 96.06 52 CYS B CA 1
ATOM 3743 C C . CYS B 1 52 ? 6.422 -6.023 2.387 1 96.06 52 CYS B C 1
ATOM 3745 O O . CYS B 1 52 ? 6.68 -4.855 2.676 1 96.06 52 CYS B O 1
ATOM 3747 N N . GLU B 1 53 ? 5.352 -6.605 2.725 1 96.88 53 GLU B N 1
ATOM 3748 C CA . GLU B 1 53 ? 4.293 -5.883 3.418 1 96.88 53 GLU B CA 1
ATOM 3749 C C . GLU B 1 53 ? 4.734 -5.461 4.816 1 96.88 53 GLU B C 1
ATOM 3751 O O . GLU B 1 53 ? 4.48 -4.328 5.238 1 96.88 53 GLU B O 1
ATOM 3756 N N . ARG B 1 54 ? 5.359 -6.32 5.492 1 96.25 54 ARG B N 1
ATOM 3757 C CA . ARG B 1 54 ? 5.793 -6.027 6.855 1 96.25 54 ARG B CA 1
ATOM 3758 C C . ARG B 1 54 ? 6.832 -4.91 6.875 1 96.25 54 ARG B C 1
ATOM 3760 O O . ARG B 1 54 ? 6.812 -4.051 7.758 1 96.25 54 ARG B O 1
ATOM 3767 N N . VAL B 1 55 ? 7.699 -4.926 5.93 1 96.31 55 VAL B N 1
ATOM 3768 C CA . VAL B 1 55 ? 8.695 -3.865 5.816 1 96.31 55 VAL B CA 1
ATOM 3769 C C . VAL B 1 55 ? 7.996 -2.533 5.543 1 96.31 55 VAL B C 1
ATOM 3771 O O . VAL B 1 55 ? 8.336 -1.514 6.148 1 96.31 55 VAL B O 1
ATOM 3774 N N . HIS B 1 56 ? 7.035 -2.523 4.66 1 96.56 56 HIS B N 1
ATOM 3775 C CA . HIS B 1 56 ? 6.281 -1.313 4.355 1 96.56 56 HIS B CA 1
ATOM 3776 C C . HIS B 1 56 ? 5.543 -0.797 5.586 1 96.56 56 HIS B C 1
ATOM 3778 O O . HIS B 1 56 ? 5.551 0.405 5.859 1 96.56 56 HIS B O 1
ATOM 3784 N N . CYS B 1 57 ? 4.988 -1.715 6.309 1 95.56 57 CYS B N 1
ATOM 3785 C CA . CYS B 1 57 ? 4.273 -1.352 7.527 1 95.56 57 CYS B CA 1
ATOM 3786 C C . CYS B 1 57 ? 5.211 -0.707 8.539 1 95.56 57 CYS B C 1
ATOM 3788 O O . CYS B 1 57 ? 4.855 0.283 9.18 1 95.56 57 CYS B O 1
ATOM 3790 N N . ARG B 1 58 ? 6.328 -1.203 8.695 1 94.81 58 ARG B N 1
ATOM 3791 C CA . ARG B 1 58 ? 7.312 -0.647 9.617 1 94.81 58 ARG B CA 1
ATOM 3792 C C . ARG B 1 58 ? 7.703 0.771 9.211 1 94.81 58 ARG B C 1
ATOM 3794 O O . ARG B 1 58 ? 7.824 1.654 10.062 1 94.81 58 ARG B O 1
ATOM 3801 N N . ASN B 1 59 ? 7.91 0.948 7.918 1 95.5 59 ASN B N 1
ATOM 3802 C CA . ASN B 1 59 ? 8.258 2.271 7.41 1 95.5 59 ASN B CA 1
ATOM 3803 C C . ASN B 1 59 ? 7.133 3.275 7.648 1 95.5 59 ASN B C 1
ATOM 3805 O O . ASN B 1 59 ? 7.383 4.414 8.047 1 95.5 59 ASN B O 1
ATOM 3809 N N . LEU B 1 60 ? 5.91 2.857 7.457 1 94.31 60 LEU B N 1
ATOM 3810 C CA . LEU B 1 60 ? 4.758 3.727 7.676 1 94.31 60 LEU B CA 1
ATOM 3811 C C . LEU B 1 60 ? 4.602 4.062 9.156 1 94.31 60 LEU B C 1
ATOM 3813 O O . LEU B 1 60 ? 4.273 5.199 9.508 1 94.31 60 LEU B O 1
ATOM 3817 N N . THR B 1 61 ? 4.852 3.066 9.984 1 91.19 61 THR B N 1
ATOM 3818 C CA . THR B 1 61 ? 4.77 3.299 11.422 1 91.19 61 THR B CA 1
ATOM 3819 C C . THR B 1 61 ? 5.805 4.332 11.859 1 91.19 61 THR B C 1
ATOM 3821 O O . THR B 1 61 ? 5.508 5.207 12.672 1 91.19 61 THR B O 1
ATOM 3824 N N . LYS B 1 62 ? 6.961 4.242 11.344 1 92.69 62 LYS B N 1
ATOM 3825 C CA . LYS B 1 62 ? 7.992 5.23 11.633 1 92.69 62 LYS B CA 1
ATOM 3826 C C . LYS B 1 62 ? 7.57 6.621 11.156 1 92.69 62 LYS B C 1
ATOM 3828 O O . LYS B 1 62 ? 7.793 7.613 11.852 1 92.69 62 LYS B O 1
ATOM 3833 N N . LEU B 1 63 ? 6.969 6.711 9.977 1 93.75 63 LEU B N 1
ATOM 3834 C CA . LEU B 1 63 ? 6.488 7.969 9.414 1 93.75 63 LEU B CA 1
ATOM 3835 C C . LEU B 1 63 ? 5.434 8.602 10.32 1 93.75 63 LEU B C 1
ATOM 3837 O O . LEU B 1 63 ? 5.426 9.82 10.516 1 93.75 63 LEU B O 1
ATOM 3841 N N . SER B 1 64 ? 4.582 7.766 10.883 1 89.06 64 SER B N 1
ATOM 3842 C CA . SER B 1 64 ? 3.463 8.258 11.68 1 89.06 64 SER B CA 1
ATOM 3843 C C . SER B 1 64 ? 3.949 8.914 12.969 1 89.06 64 SER B C 1
ATOM 3845 O O . SER B 1 64 ? 3.217 9.688 13.594 1 89.06 64 SER B O 1
ATOM 3847 N N . ARG B 1 65 ? 5.152 8.727 13.406 1 86.31 65 ARG B N 1
ATOM 3848 C CA . ARG B 1 65 ? 5.699 9.273 14.641 1 86.31 65 ARG B CA 1
ATOM 3849 C C . ARG B 1 65 ? 6.316 10.648 14.406 1 86.31 65 ARG B C 1
ATOM 3851 O O . ARG B 1 65 ? 6.617 11.367 15.359 1 86.31 65 ARG B O 1
ATOM 3858 N N . ARG B 1 66 ? 6.418 11.031 13.195 1 87 66 ARG B N 1
ATOM 3859 C CA . ARG B 1 66 ? 6.992 12.336 12.883 1 87 66 ARG B CA 1
ATOM 3860 C C . ARG B 1 66 ? 6.035 13.461 13.273 1 87 66 ARG B C 1
ATOM 3862 O O . ARG B 1 66 ? 4.82 13.336 13.109 1 87 66 ARG B O 1
ATOM 3869 N N . ALA B 1 67 ? 6.688 14.461 13.75 1 82.94 67 ALA B N 1
ATOM 3870 C CA . ALA B 1 67 ? 5.906 15.633 14.133 1 82.94 67 ALA B CA 1
ATOM 3871 C C . ALA B 1 67 ? 5.395 16.375 12.906 1 82.94 67 ALA B C 1
ATOM 3873 O O . ALA B 1 67 ? 6.152 16.641 11.969 1 82.94 67 ALA B O 1
ATOM 3874 N N . VAL B 1 68 ? 4.066 16.562 12.844 1 89.81 68 VAL B N 1
ATOM 3875 C CA . VAL B 1 68 ? 3.467 17.328 11.758 1 89.81 68 VAL B CA 1
ATOM 3876 C C . VAL B 1 68 ? 2.297 18.156 12.297 1 89.81 68 VAL B C 1
ATOM 3878 O O . VAL B 1 68 ? 1.4 17.625 12.953 1 89.81 68 VAL B O 1
ATOM 3881 N N . GLY B 1 69 ? 2.387 19.438 12.039 1 85.19 69 GLY B N 1
ATOM 3882 C CA . GLY B 1 69 ? 1.282 20.328 12.359 1 85.19 69 GLY B CA 1
ATOM 3883 C C . GLY B 1 69 ? 1.164 20.625 13.844 1 85.19 69 GLY B C 1
ATOM 3884 O O . GLY B 1 69 ? 0.06 20.797 14.359 1 85.19 69 GLY B O 1
ATOM 3885 N N . GLN B 1 70 ? 2.459 20.547 14.422 1 81.25 70 GLN B N 1
ATOM 3886 C CA . GLN B 1 70 ? 2.449 20.891 15.836 1 81.25 70 GLN B CA 1
ATOM 3887 C C . GLN B 1 70 ? 2.188 22.375 16.047 1 81.25 70 GLN B C 1
ATOM 3889 O O . GLN B 1 70 ? 2.811 23.219 15.398 1 81.25 70 GLN B O 1
ATOM 3894 N N . GLY B 1 71 ? 1.063 22.797 16.5 1 83.81 71 GLY B N 1
ATOM 3895 C CA . GLY B 1 71 ? 0.765 24.188 16.766 1 83.81 71 GLY B CA 1
ATOM 3896 C C . GLY B 1 71 ? -0.418 24.703 15.969 1 83.81 71 GLY B C 1
ATOM 3897 O O . GLY B 1 71 ? -0.789 25.875 16.094 1 83.81 71 GLY B O 1
ATOM 3898 N N . GLU B 1 72 ? -0.785 23.844 15.086 1 93.5 72 GLU B N 1
ATOM 3899 C CA . GLU B 1 72 ? -1.96 24.25 14.312 1 93.5 72 GLU B CA 1
ATOM 3900 C C . GLU B 1 72 ? -3.217 24.234 15.18 1 93.5 72 GLU B C 1
ATOM 3902 O O . GLU B 1 72 ? -3.23 23.625 16.25 1 93.5 72 GLU B O 1
ATOM 3907 N N . PHE B 1 73 ? -4.227 24.844 14.711 1 92.94 73 PHE B N 1
ATOM 3908 C CA . PHE B 1 73 ? -5.445 25 15.5 1 92.94 73 PHE B CA 1
ATOM 3909 C C . PHE B 1 73 ? -6.664 24.547 14.695 1 92.94 73 PHE B C 1
ATOM 3911 O O . PHE B 1 73 ? -6.617 24.484 13.469 1 92.94 73 PHE B O 1
ATOM 3918 N N . GLY B 1 74 ? -7.73 24.125 15.43 1 93.25 74 GLY B N 1
ATOM 3919 C CA . GLY B 1 74 ? -9.062 23.922 14.875 1 93.25 74 GLY B CA 1
ATOM 3920 C C . GLY B 1 74 ? -9.117 22.812 13.836 1 93.25 74 GLY B C 1
ATOM 3921 O O . GLY B 1 74 ? -8.57 21.734 14.047 1 93.25 74 GLY B O 1
ATOM 3922 N N . THR B 1 75 ? -9.836 23.141 12.797 1 96.38 75 THR B N 1
ATOM 3923 C CA . THR B 1 75 ? -10.117 22.141 11.773 1 96.38 75 THR B CA 1
ATOM 3924 C C . THR B 1 75 ? -8.844 21.766 11.023 1 96.38 75 THR B C 1
ATOM 3926 O O . THR B 1 75 ? -8.727 20.641 10.523 1 96.38 75 THR B O 1
ATOM 3929 N N . LEU B 1 76 ? -7.898 22.703 10.914 1 97.62 76 LEU B N 1
ATOM 3930 C CA . LEU B 1 76 ? -6.641 22.359 10.258 1 97.62 76 LEU B CA 1
ATOM 3931 C C . LEU B 1 76 ? -5.836 21.375 11.086 1 97.62 76 LEU B C 1
ATOM 3933 O O . LEU B 1 76 ? -5.27 20.422 10.547 1 97.62 76 LEU B O 1
ATOM 3937 N N . ALA B 1 77 ? -5.793 21.609 12.391 1 93.88 77 ALA B N 1
ATOM 3938 C CA . ALA B 1 77 ? -5.133 20.672 13.289 1 93.88 77 ALA B CA 1
ATOM 3939 C C . ALA B 1 77 ? -5.742 19.266 13.164 1 93.88 77 ALA B C 1
ATOM 3941 O O . ALA B 1 77 ? -5.023 18.281 13.086 1 93.88 77 ALA B O 1
ATOM 3942 N N . SER B 1 78 ? -7.008 19.188 13.156 1 94 78 SER B N 1
ATOM 3943 C CA . SER B 1 78 ? -7.727 17.938 13.039 1 94 78 SER B CA 1
ATOM 3944 C C . SER B 1 78 ? -7.418 17.234 11.711 1 94 78 SER B C 1
ATOM 3946 O O . SER B 1 78 ? -7.262 16.016 11.664 1 94 78 SER B O 1
ATOM 3948 N N . ALA B 1 79 ? -7.395 18.016 10.68 1 97.06 79 ALA B N 1
ATOM 3949 C CA . ALA B 1 79 ? -7.129 17.469 9.352 1 97.06 79 ALA B CA 1
ATOM 3950 C C . ALA B 1 79 ? -5.723 16.875 9.273 1 97.06 79 ALA B C 1
ATOM 3952 O O . ALA B 1 79 ? -5.531 15.781 8.742 1 97.06 79 ALA B O 1
ATOM 3953 N N . ILE B 1 80 ? -4.773 17.547 9.789 1 95.12 80 ILE B N 1
ATOM 3954 C CA . ILE B 1 80 ? -3.393 17.078 9.766 1 95.12 80 ILE B CA 1
ATOM 3955 C C . ILE B 1 80 ? -3.254 15.836 10.641 1 95.12 80 ILE B C 1
ATOM 3957 O O . ILE B 1 80 ? -2.57 14.883 10.273 1 95.12 80 ILE B O 1
ATOM 3961 N N . ASP B 1 81 ? -3.895 15.852 11.773 1 91.06 81 ASP B N 1
ATOM 3962 C CA . ASP B 1 81 ? -3.877 14.68 12.641 1 91.06 81 ASP B CA 1
ATOM 3963 C C . ASP B 1 81 ? -4.512 13.477 11.945 1 91.06 81 ASP B C 1
ATOM 3965 O O . ASP B 1 81 ? -4.043 12.344 12.102 1 91.06 81 ASP B O 1
ATOM 3969 N N . ARG B 1 82 ? -5.559 13.758 11.273 1 93.75 82 ARG B N 1
ATOM 3970 C CA . ARG B 1 82 ? -6.219 12.672 10.555 1 93.75 82 ARG B CA 1
ATOM 3971 C C . ARG B 1 82 ? -5.293 12.07 9.508 1 93.75 82 ARG B C 1
ATOM 3973 O O . ARG B 1 82 ? -5.336 10.859 9.258 1 93.75 82 ARG B O 1
ATOM 3980 N N . LEU B 1 83 ? -4.52 12.898 8.836 1 94.31 83 LEU B N 1
ATOM 3981 C CA . LEU B 1 83 ? -3.525 12.422 7.879 1 94.31 83 LEU B CA 1
ATOM 3982 C C . LEU B 1 83 ? -2.545 11.461 8.547 1 94.31 83 LEU B C 1
ATOM 3984 O O . LEU B 1 83 ? -2.232 10.406 7.996 1 94.31 83 LEU B O 1
ATOM 3988 N N . ARG B 1 84 ? -2.104 11.797 9.703 1 90.88 84 ARG B N 1
ATOM 3989 C CA . ARG B 1 84 ? -1.182 10.961 10.461 1 90.88 84 ARG B CA 1
ATOM 3990 C C . ARG B 1 84 ? -1.847 9.648 10.875 1 90.88 84 ARG B C 1
ATOM 3992 O O . ARG B 1 84 ? -1.258 8.578 10.742 1 90.88 84 ARG B O 1
ATOM 3999 N N . VAL B 1 85 ? -3.033 9.758 11.398 1 89.12 85 VAL B N 1
ATOM 4000 C CA . VAL B 1 85 ? -3.777 8.594 11.867 1 89.12 85 VAL B CA 1
ATOM 4001 C C . VAL B 1 85 ? -4.039 7.641 10.703 1 89.12 85 VAL B C 1
ATOM 4003 O O . VAL B 1 85 ? -4 6.422 10.867 1 89.12 85 VAL B O 1
ATOM 4006 N N . ASP B 1 86 ? -4.277 8.242 9.578 1 94.38 86 ASP B N 1
ATOM 4007 C CA . ASP B 1 86 ? -4.523 7.422 8.398 1 94.38 86 ASP B CA 1
ATOM 4008 C C . ASP B 1 86 ? -3.318 6.543 8.078 1 94.38 86 ASP B C 1
ATOM 4010 O O . ASP B 1 86 ? -3.475 5.395 7.66 1 94.38 86 ASP B O 1
ATOM 4014 N N . VAL B 1 87 ? -2.148 7.043 8.203 1 94.38 87 VAL B N 1
ATOM 4015 C CA . VAL B 1 87 ? -0.932 6.281 7.945 1 94.38 87 VAL B CA 1
ATOM 4016 C C . VAL B 1 87 ? -0.858 5.086 8.898 1 94.38 87 VAL B C 1
ATOM 4018 O O . VAL B 1 87 ? -0.532 3.973 8.477 1 94.38 87 VAL B O 1
ATOM 4021 N N . VAL B 1 88 ? -1.252 5.301 10.125 1 90.44 88 VAL B N 1
ATOM 4022 C CA . VAL B 1 88 ? -1.232 4.242 11.133 1 90.44 88 VAL B CA 1
ATOM 4023 C C . VAL B 1 88 ? -2.291 3.193 10.797 1 90.44 88 VAL B C 1
ATOM 4025 O O . VAL B 1 88 ? -2.023 1.992 10.859 1 90.44 88 VAL B O 1
ATOM 4028 N N . GLN B 1 89 ? -3.389 3.684 10.477 1 91.31 89 GLN B N 1
ATOM 4029 C CA . GLN B 1 89 ? -4.484 2.779 10.141 1 91.31 89 GLN B CA 1
ATOM 4030 C C . GLN B 1 89 ? -4.141 1.938 8.914 1 91.31 89 GLN B C 1
ATOM 4032 O O . GLN B 1 89 ? -4.387 0.73 8.898 1 91.31 89 GLN B O 1
ATOM 4037 N N . GLY B 1 90 ? -3.629 2.629 7.902 1 93.12 90 GLY B N 1
ATOM 4038 C CA . GLY B 1 90 ? -3.207 1.904 6.715 1 93.12 90 GLY B CA 1
ATOM 4039 C C . GLY B 1 90 ? -2.168 0.837 7.004 1 93.12 90 GLY B C 1
ATOM 4040 O O . GLY B 1 90 ? -2.244 -0.272 6.473 1 93.12 90 GLY B O 1
ATOM 4041 N N . ALA B 1 91 ? -1.23 1.126 7.84 1 93.88 91 ALA B N 1
ATOM 4042 C CA . ALA B 1 91 ? -0.201 0.168 8.234 1 93.88 91 ALA B CA 1
ATOM 4043 C C . ALA B 1 91 ? -0.81 -1.021 8.969 1 93.88 91 ALA B C 1
ATOM 4045 O O . ALA B 1 91 ? -0.469 -2.174 8.688 1 93.88 91 ALA B O 1
ATOM 4046 N N . ASN B 1 92 ? -1.715 -0.765 9.859 1 91.62 92 ASN B N 1
ATOM 4047 C CA . ASN B 1 92 ? -2.346 -1.822 10.648 1 91.62 92 ASN B CA 1
ATOM 4048 C C . ASN B 1 92 ? -3.168 -2.758 9.766 1 91.62 92 ASN B C 1
ATOM 4050 O O . ASN B 1 92 ? -3.17 -3.973 9.977 1 91.62 92 ASN B O 1
ATOM 4054 N N . GLU B 1 93 ? -3.877 -2.217 8.867 1 94.56 93 GLU B N 1
ATOM 4055 C CA . GLU B 1 93 ? -4.676 -3.02 7.949 1 94.56 93 GLU B CA 1
ATOM 4056 C C . GLU B 1 93 ? -3.793 -3.938 7.109 1 94.56 93 GLU B C 1
ATOM 4058 O O . GLU B 1 93 ? -4.129 -5.102 6.891 1 94.56 93 GLU B O 1
ATOM 4063 N N . ARG B 1 94 ? -2.711 -3.447 6.641 1 95.75 94 ARG B N 1
ATOM 4064 C CA . ARG B 1 94 ? -1.785 -4.242 5.84 1 95.75 94 ARG B CA 1
ATOM 4065 C C . ARG B 1 94 ? -1.117 -5.32 6.684 1 95.75 94 ARG B C 1
ATOM 4067 O O . ARG B 1 94 ? -0.848 -6.422 6.199 1 95.75 94 ARG B O 1
ATOM 4074 N N . LEU B 1 95 ? -0.882 -4.977 7.902 1 94.75 95 LEU B N 1
ATOM 4075 C CA . LEU B 1 95 ? -0.345 -5.98 8.812 1 94.75 95 LEU B CA 1
ATOM 4076 C C . LEU B 1 95 ? -1.345 -7.113 9.031 1 94.75 95 LEU B C 1
ATOM 4078 O O . LEU B 1 95 ? -0.959 -8.281 9.086 1 94.75 95 LEU B O 1
ATOM 4082 N N . SER B 1 96 ? -2.564 -6.742 9.148 1 94.44 96 SER B N 1
ATOM 4083 C CA . SER B 1 96 ? -3.615 -7.746 9.281 1 94.44 96 SER B CA 1
ATOM 4084 C C . SER B 1 96 ? -3.693 -8.633 8.047 1 94.44 96 SER B C 1
ATOM 4086 O O . SER B 1 96 ? -3.844 -9.852 8.156 1 94.44 96 SER B O 1
ATOM 4088 N N . TYR B 1 97 ? -3.576 -8.008 6.891 1 96.44 97 TYR B N 1
ATOM 4089 C CA . TYR B 1 97 ? -3.545 -8.742 5.633 1 96.44 97 TYR B CA 1
ATOM 4090 C C . TYR B 1 97 ? -2.396 -9.742 5.613 1 96.44 97 TYR B C 1
ATOM 4092 O O . TYR B 1 97 ? -2.596 -10.922 5.305 1 96.44 97 TYR B O 1
ATOM 4100 N N . SER B 1 98 ? -1.241 -9.273 5.945 1 96.88 98 SER B N 1
ATOM 4101 C CA . SER B 1 98 ? -0.062 -10.133 5.965 1 96.88 98 SER B CA 1
ATOM 4102 C C . SER B 1 98 ? -0.234 -11.289 6.949 1 96.88 98 SER B C 1
ATOM 4104 O O . SER B 1 98 ? 0.156 -12.422 6.664 1 96.88 98 SER B O 1
ATOM 4106 N N . SER B 1 99 ? -0.817 -11.023 8.07 1 96.25 99 SER B N 1
ATOM 4107 C CA . SER B 1 99 ? -1.04 -12.047 9.086 1 96.25 99 SER B CA 1
ATOM 4108 C C . SER B 1 99 ? -2.027 -13.102 8.602 1 96.25 99 SER B C 1
ATOM 4110 O O . SER B 1 99 ? -1.875 -14.289 8.906 1 96.25 99 SER B O 1
ATOM 4112 N N . SER B 1 100 ? -3.025 -12.688 7.902 1 96.88 100 SER B N 1
ATOM 4113 C CA . SER B 1 100 ? -4.008 -13.625 7.359 1 96.88 100 SER B CA 1
ATOM 4114 C C . SER B 1 100 ? -3.365 -14.578 6.359 1 96.88 100 SER B C 1
ATOM 4116 O O . SER B 1 100 ? -3.695 -15.766 6.324 1 96.88 100 SER B O 1
ATOM 4118 N N . LEU B 1 101 ? -2.482 -14.07 5.559 1 97.62 101 LEU B N 1
ATOM 4119 C CA . LEU B 1 101 ? -1.771 -14.938 4.625 1 97.62 101 LEU B CA 1
ATOM 4120 C C . LEU B 1 101 ? -0.928 -15.969 5.371 1 97.62 101 LEU B C 1
ATOM 4122 O O . LEU B 1 101 ? -0.887 -17.141 4.988 1 97.62 101 LEU B O 1
ATOM 4126 N N . GLU B 1 102 ? -0.342 -15.555 6.418 1 97.25 102 GLU B N 1
ATOM 4127 C CA . GLU B 1 102 ? 0.578 -16.391 7.191 1 97.25 102 GLU B CA 1
ATOM 4128 C C . GLU B 1 102 ? -0.171 -17.469 7.969 1 97.25 102 GLU B C 1
ATOM 4130 O O . GLU B 1 102 ? 0.32 -18.578 8.109 1 97.25 102 GLU B O 1
ATOM 4135 N N . THR B 1 103 ? -1.373 -17.125 8.398 1 97.06 103 THR B N 1
ATOM 4136 C CA . THR B 1 103 ? -2.064 -18.031 9.305 1 97.06 103 THR B CA 1
ATOM 4137 C C . THR B 1 103 ? -3.086 -18.875 8.555 1 97.06 103 THR B C 1
ATOM 4139 O O . THR B 1 103 ? -3.371 -20 8.953 1 97.06 103 THR B O 1
ATOM 4142 N N . ASP B 1 104 ? -3.578 -18.328 7.473 1 97.31 104 ASP B N 1
ATOM 4143 C CA . ASP B 1 104 ? -4.723 -19 6.867 1 97.31 104 ASP B CA 1
ATOM 4144 C C . ASP B 1 104 ? -4.355 -19.594 5.508 1 97.31 104 ASP B C 1
ATOM 4146 O O . ASP B 1 104 ? -5.066 -20.453 4.984 1 97.31 104 ASP B O 1
ATOM 4150 N N . VAL B 1 105 ? -3.307 -19.109 4.891 1 98.25 105 VAL B N 1
ATOM 4151 C CA . VAL B 1 105 ? -3.008 -19.562 3.535 1 98.25 105 VAL B CA 1
ATOM 4152 C C . VAL B 1 105 ? -1.758 -20.438 3.547 1 98.25 105 VAL B C 1
ATOM 4154 O O . VAL B 1 105 ? -1.785 -21.578 3.068 1 98.25 105 VAL B O 1
ATOM 4157 N N . LEU B 1 106 ? -0.707 -20.031 4.16 1 98.25 106 LEU B N 1
ATOM 4158 C CA . LEU B 1 106 ? 0.594 -20.688 4.094 1 98.25 106 LEU B CA 1
ATOM 4159 C C . LEU B 1 106 ? 0.538 -22.078 4.734 1 98.25 106 LEU B C 1
ATOM 4161 O O . LEU B 1 106 ? 1.072 -23.031 4.184 1 98.25 106 LEU B O 1
ATOM 4165 N N . PRO B 1 107 ? -0.144 -22.25 5.883 1 97.75 107 PRO B N 1
ATOM 4166 C CA . PRO B 1 107 ? -0.162 -23.578 6.496 1 97.75 107 PRO B CA 1
ATOM 4167 C C . PRO B 1 107 ? -0.856 -24.625 5.625 1 97.75 107 PRO B C 1
ATOM 4169 O O . PRO B 1 107 ? -0.419 -25.781 5.566 1 97.75 107 PRO B O 1
ATOM 4172 N N . GLU B 1 108 ? -1.891 -24.234 4.969 1 97.62 108 GLU B N 1
ATOM 4173 C CA . GLU B 1 108 ? -2.596 -25.156 4.082 1 97.62 108 GLU B CA 1
ATOM 4174 C C . GLU B 1 108 ? -1.701 -25.594 2.93 1 97.62 108 GLU B C 1
ATOM 4176 O O . GLU B 1 108 ? -1.711 -26.781 2.553 1 97.62 108 GLU B O 1
ATOM 4181 N N . LEU B 1 109 ? -1.002 -24.688 2.375 1 98.31 109 LEU B N 1
ATOM 4182 C CA . LEU B 1 109 ? -0.08 -25.016 1.293 1 98.31 109 LEU B CA 1
ATOM 4183 C C . LEU B 1 109 ? 1.056 -25.906 1.793 1 98.31 109 LEU B C 1
ATOM 4185 O O . LEU B 1 109 ? 1.481 -26.828 1.096 1 98.31 109 LEU B O 1
ATOM 4189 N N . ALA B 1 110 ? 1.536 -25.625 2.941 1 97.81 110 ALA B N 1
ATOM 4190 C CA . ALA B 1 110 ? 2.605 -26.422 3.529 1 97.81 110 ALA B CA 1
ATOM 4191 C C . ALA B 1 110 ? 2.139 -27.859 3.787 1 97.81 110 ALA B C 1
ATOM 4193 O O . ALA B 1 110 ? 2.881 -28.812 3.541 1 97.81 110 ALA B O 1
ATOM 4194 N N . GLU B 1 111 ? 0.948 -27.969 4.273 1 98 111 GLU B N 1
ATOM 4195 C CA . GLU B 1 111 ? 0.378 -29.297 4.492 1 98 111 GLU B CA 1
ATOM 4196 C C . GLU B 1 111 ? 0.229 -30.062 3.178 1 98 111 GLU B C 1
ATOM 4198 O O . GLU B 1 111 ? 0.533 -31.25 3.105 1 98 111 GLU B O 1
ATOM 4203 N N . MET B 1 112 ? -0.273 -29.344 2.205 1 98.19 112 MET B N 1
ATOM 4204 C CA . MET B 1 112 ? -0.393 -29.953 0.883 1 98.19 112 MET B CA 1
ATOM 4205 C C . MET B 1 112 ? 0.971 -30.391 0.361 1 98.19 112 MET B C 1
ATOM 4207 O O . MET B 1 112 ? 1.096 -31.469 -0.234 1 98.19 112 MET B O 1
ATOM 4211 N N . LYS B 1 113 ? 1.954 -29.594 0.575 1 97.88 113 LYS B N 1
ATOM 4212 C CA . LYS B 1 113 ? 3.311 -29.922 0.146 1 97.88 113 LYS B CA 1
ATOM 4213 C C . LYS B 1 113 ? 3.777 -31.234 0.757 1 97.88 113 LYS B C 1
ATOM 4215 O O . LYS B 1 113 ? 4.277 -32.125 0.048 1 97.88 113 LYS B O 1
ATOM 4220 N N . ASP B 1 114 ? 3.598 -31.375 2.014 1 97.38 114 ASP B N 1
ATOM 4221 C CA . ASP B 1 114 ? 4.039 -32.562 2.727 1 97.38 114 ASP B CA 1
ATOM 4222 C C . ASP B 1 114 ? 3.268 -33.812 2.258 1 97.38 114 ASP B C 1
ATOM 4224 O O . ASP B 1 114 ? 3.861 -34.844 2.008 1 97.38 114 ASP B O 1
ATOM 4228 N N . LEU B 1 115 ? 1.983 -33.625 2.152 1 97.38 115 LEU B N 1
ATOM 4229 C CA . LEU B 1 115 ? 1.143 -34.719 1.701 1 97.38 115 LEU B CA 1
ATOM 4230 C C . LEU B 1 115 ? 1.489 -35.125 0.269 1 97.38 115 LEU B C 1
ATOM 4232 O O . LEU B 1 115 ? 1.58 -36.312 -0.046 1 97.38 115 LEU B O 1
ATOM 4236 N N . TYR B 1 116 ? 1.646 -34.125 -0.551 1 97.88 116 TYR B N 1
ATOM 4237 C CA . TYR B 1 116 ? 1.953 -34.312 -1.961 1 97.88 116 TYR B CA 1
ATOM 4238 C C . TYR B 1 116 ? 3.252 -35.094 -2.127 1 97.88 116 TYR B C 1
ATOM 4240 O O . TYR B 1 116 ? 3.324 -36.031 -2.922 1 97.88 116 TYR B O 1
ATOM 4248 N N . GLU B 1 117 ? 4.211 -34.719 -1.391 1 95.69 117 GLU B N 1
ATOM 4249 C CA . GLU B 1 117 ? 5.516 -35.375 -1.449 1 95.69 117 GLU B CA 1
ATOM 4250 C C . GLU B 1 117 ? 5.449 -36.812 -0.923 1 95.69 117 GLU B C 1
ATOM 4252 O O . GLU B 1 117 ? 5.977 -37.719 -1.548 1 95.69 117 GLU B O 1
ATOM 4257 N N . LYS B 1 118 ? 4.801 -37 0.151 1 96.56 118 LYS B N 1
ATOM 4258 C CA . LYS B 1 118 ? 4.723 -38.312 0.792 1 96.56 118 LYS B CA 1
ATOM 4259 C C . LYS B 1 118 ? 3.939 -39.312 -0.07 1 96.56 118 LYS B C 1
ATOM 4261 O O . LYS B 1 118 ? 4.406 -40.406 -0.332 1 96.56 118 LYS B O 1
ATOM 4266 N N . VAL B 1 119 ? 2.793 -38.906 -0.511 1 97.69 119 VAL B N 1
ATOM 4267 C CA . VAL B 1 119 ? 1.91 -39.781 -1.255 1 97.69 119 VAL B CA 1
ATOM 4268 C C . VAL B 1 119 ? 2.523 -40.094 -2.615 1 97.69 119 VAL B C 1
ATOM 4270 O O . VAL B 1 119 ? 2.619 -41.281 -3.002 1 97.69 119 VAL B O 1
ATOM 4273 N N . ASN B 1 120 ? 2.93 -39.094 -3.318 1 97.44 120 ASN B N 1
ATOM 4274 C CA . ASN B 1 120 ? 3.527 -39.344 -4.629 1 97.44 120 ASN B CA 1
ATOM 4275 C C . ASN B 1 120 ? 4.832 -40.125 -4.516 1 97.44 120 ASN B C 1
ATOM 4277 O O . ASN B 1 120 ? 5.152 -40.938 -5.383 1 97.44 120 ASN B O 1
ATOM 4281 N N . GLY B 1 121 ? 5.59 -39.844 -3.434 1 96.19 121 GLY B N 1
ATOM 4282 C CA . GLY B 1 121 ? 6.809 -40.594 -3.225 1 96.19 121 GLY B CA 1
ATOM 4283 C C . GLY B 1 121 ? 6.562 -42.094 -3.129 1 96.19 121 GLY B C 1
ATOM 4284 O O . GLY B 1 121 ? 7.258 -42.875 -3.77 1 96.19 121 GLY B O 1
ATOM 4285 N N . LYS B 1 122 ? 5.547 -42.469 -2.441 1 96.75 122 LYS B N 1
ATOM 4286 C CA . LYS B 1 122 ? 5.184 -43.875 -2.283 1 96.75 122 LYS B CA 1
ATOM 4287 C C . LYS B 1 122 ? 4.684 -44.469 -3.6 1 96.75 122 LYS B C 1
ATOM 4289 O O . LYS B 1 122 ? 5.07 -45.562 -3.977 1 96.75 122 LYS B O 1
ATOM 4294 N N . LEU B 1 123 ? 3.869 -43.719 -4.258 1 97.31 123 LEU B N 1
ATOM 4295 C CA . LEU B 1 123 ? 3.285 -44.219 -5.508 1 97.31 123 LEU B CA 1
ATOM 4296 C C . LEU B 1 123 ? 4.355 -44.375 -6.578 1 97.31 123 LEU B C 1
ATOM 4298 O O . LEU B 1 123 ? 4.363 -45.375 -7.293 1 97.31 123 LEU B O 1
ATOM 4302 N N . ILE B 1 124 ? 5.219 -43.438 -6.664 1 96.19 124 ILE B N 1
ATOM 4303 C CA . ILE B 1 124 ? 6.285 -43.469 -7.66 1 96.19 124 ILE B CA 1
ATOM 4304 C C . ILE B 1 124 ? 7.211 -44.656 -7.379 1 96.19 124 ILE B C 1
ATOM 4306 O O . ILE B 1 124 ? 7.621 -45.375 -8.305 1 96.19 124 ILE B O 1
ATOM 4310 N N . GLN B 1 125 ? 7.512 -44.906 -6.137 1 95.88 125 GLN B N 1
ATOM 4311 C CA . GLN B 1 125 ? 8.344 -46.062 -5.766 1 95.88 125 GLN B CA 1
ATOM 4312 C C . GLN B 1 125 ? 7.68 -47.375 -6.145 1 95.88 125 GLN B C 1
ATOM 4314 O O . GLN B 1 125 ? 8.336 -48.281 -6.656 1 95.88 125 GLN B O 1
ATOM 4319 N N . GLU B 1 126 ? 6.43 -47.406 -5.887 1 96.12 126 GLU B N 1
ATOM 4320 C CA . GLU B 1 126 ? 5.688 -48.625 -6.258 1 96.12 126 GLU B CA 1
ATOM 4321 C C . GLU B 1 126 ? 5.68 -48.812 -7.773 1 96.12 126 GLU B C 1
ATOM 4323 O O . GLU B 1 126 ? 5.852 -49.938 -8.258 1 96.12 126 GLU B O 1
ATOM 4328 N N . GLY B 1 127 ? 5.438 -47.75 -8.461 1 94.19 127 GLY B N 1
ATOM 4329 C CA . GLY B 1 127 ? 5.473 -47.812 -9.914 1 94.19 127 GLY B CA 1
ATOM 4330 C C . GLY B 1 127 ? 6.816 -48.25 -10.461 1 94.19 127 GLY B C 1
ATOM 4331 O O . GLY B 1 127 ? 6.879 -49.094 -11.359 1 94.19 127 GLY B O 1
ATOM 4332 N N . ARG B 1 128 ? 7.875 -47.812 -9.922 1 91.12 128 ARG B N 1
ATOM 4333 C CA . ARG B 1 128 ? 9.219 -48.188 -10.344 1 91.12 128 ARG B CA 1
ATOM 4334 C C . ARG B 1 128 ? 9.508 -49.656 -10.023 1 91.12 128 ARG B C 1
ATOM 4336 O O . ARG B 1 128 ? 10.133 -50.344 -10.82 1 91.12 128 ARG B O 1
ATOM 4343 N N . ARG B 1 129 ? 9.055 -50.031 -8.852 1 93.75 129 ARG B N 1
ATOM 4344 C CA . ARG B 1 129 ? 9.273 -51.406 -8.414 1 93.75 129 ARG B CA 1
ATOM 4345 C C . ARG B 1 129 ? 8.625 -52.406 -9.375 1 93.75 129 ARG B C 1
ATOM 4347 O O . ARG B 1 129 ? 9.258 -53.375 -9.797 1 93.75 129 ARG B O 1
ATOM 4354 N N . VAL B 1 130 ? 7.387 -52.125 -9.703 1 91.44 130 VAL B N 1
ATOM 4355 C CA . VAL B 1 130 ? 6.668 -53.062 -10.562 1 91.44 130 VAL B CA 1
ATOM 4356 C C . VAL B 1 130 ? 7.207 -53 -11.984 1 91.44 130 VAL B C 1
ATOM 4358 O O . VAL B 1 130 ? 7.227 -54 -12.703 1 91.44 130 VAL B O 1
ATOM 4361 N N . THR B 1 131 ? 7.629 -51.844 -12.391 1 86.69 131 THR B N 1
ATOM 4362 C CA . THR B 1 131 ? 8.242 -51.719 -13.711 1 86.69 131 THR B CA 1
ATOM 4363 C C . THR B 1 131 ? 9.539 -52.5 -13.789 1 86.69 131 THR B C 1
ATOM 4365 O O . THR B 1 131 ? 9.773 -53.219 -14.766 1 86.69 131 THR B O 1
ATOM 4368 N N . LYS B 1 132 ? 10.359 -52.438 -12.773 1 87.5 132 LYS B N 1
ATOM 4369 C CA . LYS B 1 132 ? 11.609 -53.188 -12.727 1 87.5 132 LYS B CA 1
ATOM 4370 C C . LYS B 1 132 ? 11.352 -54.688 -12.703 1 87.5 132 LYS B C 1
ATOM 4372 O O . LYS B 1 132 ? 12.023 -55.438 -13.398 1 87.5 132 LYS B O 1
ATOM 4377 N N . ALA B 1 133 ? 10.367 -55.094 -11.914 1 87.44 133 ALA B N 1
ATOM 4378 C CA . ALA B 1 133 ? 10.023 -56.5 -11.828 1 87.44 133 ALA B CA 1
ATOM 4379 C C . ALA B 1 133 ? 9.578 -57.031 -13.18 1 87.44 133 ALA B C 1
ATOM 4381 O O . ALA B 1 133 ? 9.938 -58.156 -13.555 1 87.44 133 ALA B O 1
ATOM 4382 N N . LEU B 1 134 ? 8.797 -56.219 -13.805 1 84.19 134 LEU B N 1
ATOM 4383 C CA . LEU B 1 134 ? 8.328 -56.625 -15.125 1 84.19 134 LEU B CA 1
ATOM 4384 C C . LEU B 1 134 ? 9.5 -56.75 -16.109 1 84.19 134 LEU B C 1
ATOM 4386 O O . LEU B 1 134 ? 9.594 -57.719 -16.859 1 84.19 134 LEU B O 1
ATOM 4390 N N . MET B 1 135 ? 10.398 -55.812 -16.078 1 81.38 135 MET B N 1
ATOM 4391 C CA . MET B 1 135 ? 11.555 -55.812 -16.969 1 81.38 135 MET B CA 1
ATOM 4392 C C . MET B 1 135 ? 12.477 -57 -16.656 1 81.38 135 MET B C 1
ATOM 4394 O O . MET B 1 135 ? 13.016 -57.625 -17.578 1 81.38 135 MET B O 1
ATOM 4398 N N . ASP B 1 136 ? 12.688 -57.312 -15.383 1 82.5 136 ASP B N 1
ATOM 4399 C CA . ASP B 1 136 ? 13.5 -58.438 -14.977 1 82.5 136 ASP B CA 1
ATOM 4400 C C . ASP B 1 136 ? 12.898 -59.75 -15.484 1 82.5 136 ASP B C 1
ATOM 4402 O O . ASP B 1 136 ? 13.625 -60.625 -15.945 1 82.5 136 ASP B O 1
ATOM 4406 N N . ALA B 1 137 ? 11.578 -59.812 -15.297 1 80.69 137 ALA B N 1
ATOM 4407 C CA . ALA B 1 137 ? 10.883 -61.031 -15.766 1 80.69 137 ALA B CA 1
ATOM 4408 C C . ALA B 1 137 ? 11.023 -61.188 -17.281 1 80.69 137 ALA B C 1
ATOM 4410 O O . ALA B 1 137 ? 11.211 -62.281 -17.781 1 80.69 137 ALA B O 1
ATOM 4411 N N . ARG B 1 138 ? 11.023 -60.125 -17.906 1 73.94 138 ARG B N 1
ATOM 4412 C CA . ARG B 1 138 ? 11.18 -60.125 -19.359 1 73.94 138 ARG B CA 1
ATOM 4413 C C . ARG B 1 138 ? 12.602 -60.531 -19.75 1 73.94 138 ARG B C 1
ATOM 4415 O O . ARG B 1 138 ? 12.812 -61.312 -20.672 1 73.94 138 ARG B O 1
ATOM 4422 N N . ASP B 1 139 ? 13.578 -60.031 -19.109 1 76.44 139 ASP B N 1
ATOM 4423 C CA . ASP B 1 139 ? 14.984 -60.344 -19.359 1 76.44 139 ASP B CA 1
ATOM 4424 C C . ASP B 1 139 ? 15.266 -61.812 -19.125 1 76.44 139 ASP B C 1
ATOM 4426 O O . ASP B 1 139 ? 16 -62.438 -19.891 1 76.44 139 ASP B O 1
ATOM 4430 N N . ARG B 1 140 ? 14.664 -62.344 -18.078 1 75.12 140 ARG B N 1
ATOM 4431 C CA . ARG B 1 140 ? 14.828 -63.75 -17.781 1 75.12 140 ARG B CA 1
ATOM 4432 C C . ARG B 1 140 ? 14.258 -64.625 -18.891 1 75.12 140 ARG B C 1
ATOM 4434 O O . ARG B 1 140 ? 14.852 -65.625 -19.266 1 75.12 140 ARG B O 1
ATOM 4441 N N . MET B 1 141 ? 13.18 -64.125 -19.266 1 70.56 141 MET B N 1
ATOM 4442 C CA . MET B 1 141 ? 12.539 -64.875 -20.359 1 70.56 141 MET B CA 1
ATOM 4443 C C . MET B 1 141 ? 13.391 -64.812 -21.625 1 70.56 141 MET B C 1
ATOM 4445 O O . MET B 1 141 ? 13.539 -65.812 -22.297 1 70.56 141 MET B O 1
ATOM 4449 N N . HIS B 1 142 ? 13.984 -63.688 -21.875 1 64.5 142 HIS B N 1
A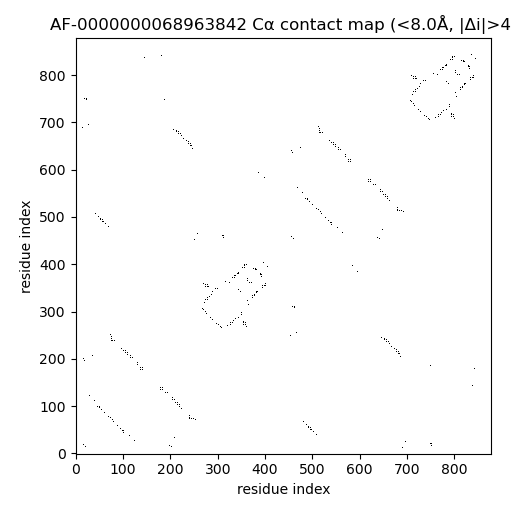TOM 4450 C CA . HIS B 1 142 ? 14.836 -63.531 -23.047 1 64.5 142 HIS B CA 1
ATOM 4451 C C . HIS B 1 142 ? 16.109 -64.375 -22.906 1 64.5 142 HIS B C 1
ATOM 4453 O O . HIS B 1 142 ? 16.547 -65 -23.891 1 64.5 142 HIS B O 1
ATOM 4459 N N . ARG B 1 143 ? 16.688 -64.5 -21.844 1 69.56 143 ARG B N 1
ATOM 4460 C CA . ARG B 1 143 ? 17.891 -65.312 -21.625 1 69.56 143 ARG B CA 1
ATOM 4461 C C . ARG B 1 143 ? 17.609 -66.75 -21.797 1 69.56 143 ARG B C 1
ATOM 4463 O O . ARG B 1 143 ? 18.438 -67.5 -22.391 1 69.56 143 ARG B O 1
ATOM 4470 N N . LYS B 1 144 ? 16.438 -67.062 -21.312 1 65.12 144 LYS B N 1
ATOM 4471 C CA . LYS B 1 144 ? 16.062 -68.5 -21.469 1 65.12 144 LYS B CA 1
ATOM 4472 C C . LYS B 1 144 ? 15.836 -68.875 -22.938 1 65.12 144 LYS B C 1
ATOM 4474 O O . LYS B 1 144 ? 16.266 -69.938 -23.406 1 65.12 144 LYS B O 1
ATOM 4479 N N . ALA B 1 145 ? 15.258 -67.938 -23.547 1 56.88 145 ALA B N 1
ATOM 4480 C CA . ALA B 1 145 ? 15.023 -68.188 -24.969 1 56.88 145 ALA B CA 1
ATOM 4481 C C . ALA B 1 145 ? 16.344 -68.25 -25.734 1 56.88 145 ALA B C 1
ATOM 4483 O O . ALA B 1 145 ? 16.5 -69.062 -26.641 1 56.88 145 ALA B O 1
ATOM 4484 N N . ASP B 1 146 ? 17.234 -67.5 -25.422 1 58.59 146 ASP B N 1
ATOM 4485 C CA . ASP B 1 146 ? 18.547 -67.5 -26.062 1 58.59 146 ASP B CA 1
ATOM 4486 C C . ASP B 1 146 ? 19.297 -68.75 -25.766 1 58.59 146 ASP B C 1
ATOM 4488 O O . ASP B 1 146 ? 19.953 -69.312 -26.641 1 58.59 146 ASP B O 1
ATOM 4492 N N . SER B 1 147 ? 19.203 -69.188 -24.594 1 62 147 SER B N 1
ATOM 4493 C CA . SER B 1 147 ? 19.875 -70.438 -24.203 1 62 147 SER B CA 1
ATOM 4494 C C . SER B 1 147 ? 19.266 -71.625 -24.922 1 62 147 SER B C 1
ATOM 4496 O O . SER B 1 147 ? 20 -72.562 -25.359 1 62 147 SER B O 1
ATOM 4498 N N . ASP B 1 148 ? 18 -71.625 -24.969 1 52.09 148 ASP B N 1
ATOM 4499 C CA . ASP B 1 148 ? 17.328 -72.75 -25.656 1 52.09 148 ASP B CA 1
ATOM 4500 C C . ASP B 1 148 ? 17.688 -72.75 -27.141 1 52.09 148 ASP B C 1
ATOM 4502 O O . ASP B 1 148 ? 17.891 -73.812 -27.734 1 52.09 148 ASP B O 1
ATOM 4506 N N . HIS B 1 149 ? 17.859 -71.625 -27.672 1 50.28 149 HIS B N 1
ATOM 4507 C CA . HIS B 1 149 ? 18.281 -71.5 -29.062 1 50.28 149 HIS B CA 1
ATOM 4508 C C . HIS B 1 149 ? 19.719 -72 -29.25 1 50.28 149 HIS B C 1
ATOM 4510 O O . HIS B 1 149 ? 20.031 -72.688 -30.234 1 50.28 149 HIS B O 1
ATOM 4516 N N . ALA B 1 150 ? 20.453 -71.688 -28.375 1 51.72 150 ALA B N 1
ATOM 4517 C CA . ALA B 1 150 ? 21.844 -72.125 -28.438 1 51.72 150 ALA B CA 1
ATOM 4518 C C . ALA B 1 150 ? 21.953 -73.625 -28.266 1 51.72 150 ALA B C 1
ATOM 4520 O O . ALA B 1 150 ? 22.75 -74.312 -28.953 1 51.72 150 ALA B O 1
ATOM 4521 N N . GLU B 1 151 ? 21.188 -74.188 -27.438 1 51.28 151 GLU B N 1
ATOM 4522 C CA . GLU B 1 151 ? 21.203 -75.625 -27.203 1 51.28 151 GLU B CA 1
ATOM 4523 C C . GLU B 1 151 ? 20.625 -76.375 -28.391 1 51.28 151 GLU B C 1
ATOM 4525 O O . GLU B 1 151 ? 21.109 -77.438 -28.766 1 51.28 151 GLU B O 1
ATOM 4530 N N . SER B 1 152 ? 19.609 -75.875 -28.938 1 47.06 152 SER B N 1
ATOM 4531 C CA . SER B 1 152 ? 19 -76.5 -30.109 1 47.06 152 SER B CA 1
ATOM 4532 C C . SER B 1 152 ? 19.938 -76.438 -31.312 1 47.06 152 SER B C 1
ATOM 4534 O O . SER B 1 152 ? 19.984 -77.375 -32.125 1 47.06 152 SER B O 1
ATOM 4536 N N . ALA B 1 153 ? 20.688 -75.562 -31.406 1 44.16 153 ALA B N 1
ATOM 4537 C CA . ALA B 1 153 ? 21.656 -75.438 -32.5 1 44.16 153 ALA B CA 1
ATOM 4538 C C . ALA B 1 153 ? 22.797 -76.438 -32.312 1 44.16 153 ALA B C 1
ATOM 4540 O O . ALA B 1 153 ? 23.344 -76.938 -33.281 1 44.16 153 ALA B O 1
ATOM 4541 N N . SER B 1 154 ? 23.031 -76.812 -31.078 1 45.88 154 SER B N 1
ATOM 4542 C CA . SER B 1 154 ? 24.109 -77.75 -30.828 1 45.88 154 SER B CA 1
ATOM 4543 C C . SER B 1 154 ? 23.609 -79.188 -30.906 1 45.88 154 SER B C 1
ATOM 4545 O O . SER B 1 154 ? 24.391 -80.125 -31.109 1 45.88 154 SER B O 1
ATOM 4547 N N . SER B 1 155 ? 22.422 -79.562 -30.422 1 41.66 155 SER B N 1
ATOM 4548 C CA . SER B 1 155 ? 21.922 -80.938 -30.406 1 41.66 155 SER B CA 1
ATOM 4549 C C . SER B 1 155 ? 21.375 -81.375 -31.766 1 41.66 155 SER B C 1
ATOM 4551 O O . SER B 1 155 ? 20.625 -82.312 -31.891 1 41.66 155 SER B O 1
ATOM 4553 N N . SER B 1 156 ? 21.688 -80.875 -32.75 1 36.88 156 SER B N 1
ATOM 4554 C CA . SER B 1 156 ? 21.219 -81.375 -34.031 1 36.88 156 SER B CA 1
ATOM 4555 C C . SER B 1 156 ? 21.703 -82.812 -34.281 1 36.88 156 SER B C 1
ATOM 4557 O O . SER B 1 156 ? 21.625 -83.312 -35.438 1 36.88 156 SER B O 1
ATOM 4559 N N . THR B 1 157 ? 22.5 -83.625 -33.406 1 34.84 157 THR B N 1
ATOM 4560 C CA . THR B 1 157 ? 22.656 -85 -33.938 1 34.84 157 THR B CA 1
ATOM 4561 C C . THR B 1 157 ? 21.297 -85.688 -33.938 1 34.84 157 THR B C 1
ATOM 4563 O O . THR B 1 157 ? 20.359 -85.312 -33.281 1 34.84 157 THR B O 1
ATOM 4566 N N . THR B 1 158 ? 21.297 -87.375 -34.094 1 32.5 158 THR B N 1
ATOM 4567 C CA . THR B 1 158 ? 20.344 -88.438 -34.312 1 32.5 158 THR B CA 1
ATOM 4568 C C . THR B 1 158 ? 19.266 -88.438 -33.219 1 32.5 158 THR B C 1
ATOM 4570 O O . THR B 1 158 ? 18.094 -88.75 -33.5 1 32.5 158 THR B O 1
ATOM 4573 N N . VAL B 1 159 ? 19.672 -88.688 -31.875 1 34.28 159 VAL B N 1
ATOM 4574 C CA . VAL B 1 159 ? 18.953 -89.312 -30.75 1 34.28 159 VAL B CA 1
ATOM 4575 C C . VAL B 1 159 ? 17.797 -88.375 -30.328 1 34.28 159 VAL B C 1
ATOM 4577 O O . VAL B 1 159 ? 16.734 -88.875 -29.953 1 34.28 159 VAL B O 1
ATOM 4580 N N . ALA B 1 160 ? 17.906 -87.188 -30.391 1 35.66 160 ALA B N 1
ATOM 4581 C CA . ALA B 1 160 ? 16.953 -86.312 -29.688 1 35.66 160 ALA B CA 1
ATOM 4582 C C . ALA B 1 160 ? 15.641 -86.188 -30.453 1 35.66 160 ALA B C 1
ATOM 4584 O O . ALA B 1 160 ? 14.68 -85.625 -29.984 1 35.66 160 ALA B O 1
ATOM 4585 N N . PHE B 1 161 ? 15.578 -86.688 -31.719 1 33.59 161 PHE B N 1
ATOM 4586 C CA . PHE B 1 161 ? 14.336 -86.625 -32.5 1 33.59 161 PHE B CA 1
ATOM 4587 C C . PHE B 1 161 ? 13.305 -87.562 -31.875 1 33.59 161 PHE B C 1
ATOM 4589 O O . PHE B 1 161 ? 12.133 -87.25 -31.719 1 33.59 161 PHE B O 1
ATOM 4596 N N . PHE B 1 162 ? 13.789 -88.938 -31.641 1 31.83 162 PHE B N 1
ATOM 4597 C CA . PHE B 1 162 ? 12.961 -90.062 -31.172 1 31.83 162 PHE B CA 1
ATOM 4598 C C . PHE B 1 162 ? 12.469 -89.812 -29.75 1 31.83 162 PHE B C 1
ATOM 4600 O O . PHE B 1 162 ? 11.344 -90.188 -29.406 1 31.83 162 PHE B O 1
ATOM 4607 N N . ARG B 1 163 ? 13.367 -89.312 -28.969 1 35.5 163 ARG B N 1
ATOM 4608 C CA . ARG B 1 163 ? 12.977 -89.188 -27.562 1 35.5 163 ARG B CA 1
ATOM 4609 C C . ARG B 1 163 ? 11.742 -88.312 -27.438 1 35.5 163 ARG B C 1
ATOM 4611 O O . ARG B 1 163 ? 10.914 -88.5 -26.547 1 35.5 163 ARG B O 1
ATOM 4618 N N . ALA B 1 164 ? 11.617 -87.188 -28.188 1 36.16 164 ALA B N 1
ATOM 4619 C CA . ALA B 1 164 ? 10.484 -86.312 -28.047 1 36.16 164 ALA B CA 1
ATOM 4620 C C . ALA B 1 164 ? 9.203 -86.938 -28.562 1 36.16 164 ALA B C 1
ATOM 4622 O O . ALA B 1 164 ? 8.117 -86.375 -28.438 1 36.16 164 ALA B O 1
ATOM 4623 N N . LYS B 1 165 ? 9.297 -87.812 -29.594 1 34 165 LYS B N 1
ATOM 4624 C CA . LYS B 1 165 ? 8.039 -88.375 -30.062 1 34 165 LYS B CA 1
ATOM 4625 C C . LYS B 1 165 ? 7.289 -89.062 -28.922 1 34 165 LYS B C 1
ATOM 4627 O O . LYS B 1 165 ? 6.062 -89 -28.844 1 34 165 LYS B O 1
ATOM 4632 N N . PHE B 1 166 ? 7.812 -90.312 -28.281 1 31.92 166 PHE B N 1
ATOM 4633 C CA . PHE B 1 166 ? 7.105 -91.188 -27.375 1 31.92 166 PHE B CA 1
ATOM 4634 C C . PHE B 1 166 ? 7.469 -90.875 -25.922 1 31.92 166 PHE B C 1
ATOM 4636 O O . PHE B 1 166 ? 6.98 -91.562 -25 1 31.92 166 PHE B O 1
ATOM 4643 N N . LYS B 1 167 ? 8.836 -90.5 -25.641 1 36.31 167 LYS B N 1
ATOM 4644 C CA . LYS B 1 167 ? 8.938 -90.438 -24.188 1 36.31 167 LYS B CA 1
ATOM 4645 C C . LYS B 1 167 ? 8.062 -89.312 -23.609 1 36.31 167 LYS B C 1
ATOM 4647 O O . LYS B 1 167 ? 7.934 -88.25 -24.219 1 36.31 167 LYS B O 1
ATOM 4652 N N . PRO B 1 168 ? 7.332 -89.75 -22.531 1 33.38 168 PRO B N 1
ATOM 4653 C CA . PRO B 1 168 ? 6.559 -88.75 -21.734 1 33.38 168 PRO B CA 1
ATOM 4654 C C . PRO B 1 168 ? 7.324 -87.5 -21.453 1 33.38 168 PRO B C 1
ATOM 4656 O O . PRO B 1 168 ? 8.531 -87.5 -21.188 1 33.38 168 PRO B O 1
ATOM 4659 N N . ALA B 1 169 ? 7.223 -86.438 -22.266 1 34.81 169 ALA B N 1
ATOM 4660 C CA . ALA B 1 169 ? 7.762 -85.125 -21.922 1 34.81 169 ALA B CA 1
ATOM 4661 C C . ALA B 1 169 ? 8.086 -85 -20.438 1 34.81 169 ALA B C 1
ATOM 4663 O O . ALA B 1 169 ? 7.184 -85 -19.594 1 34.81 169 ALA B O 1
ATOM 4664 N N . LYS B 1 170 ? 8.945 -85.75 -20.047 1 37.44 170 LYS B N 1
ATOM 4665 C CA . LYS B 1 170 ? 9.359 -85.438 -18.688 1 37.44 170 LYS B CA 1
ATOM 4666 C C . LYS B 1 170 ? 9.422 -83.938 -18.469 1 37.44 170 LYS B C 1
ATOM 4668 O O . LYS B 1 170 ? 9.867 -83.188 -19.328 1 37.44 170 LYS B O 1
ATOM 4673 N N . SER B 1 171 ? 8.625 -83.312 -17.578 1 35.22 171 SER B N 1
ATOM 4674 C CA . SER B 1 171 ? 8.242 -82 -17.047 1 35.22 171 SER B CA 1
ATOM 4675 C C . SER B 1 171 ? 9.461 -81.062 -16.844 1 35.22 171 SER B C 1
ATOM 4677 O O . SER B 1 171 ? 9.617 -80.5 -15.781 1 35.22 171 SER B O 1
ATOM 4679 N N . ASP B 1 172 ? 10.531 -81.375 -17.234 1 36.38 172 ASP B N 1
ATOM 4680 C CA . ASP B 1 172 ? 11.562 -80.375 -17.094 1 36.38 172 ASP B CA 1
ATOM 4681 C C . ASP B 1 172 ? 11.141 -79.062 -17.797 1 36.38 172 ASP B C 1
ATOM 4683 O O . ASP B 1 172 ? 11.93 -78.125 -17.891 1 36.38 172 ASP B O 1
ATOM 4687 N N . ASP B 1 173 ? 10.219 -78.938 -18.594 1 41.88 173 ASP B N 1
ATOM 4688 C CA . ASP B 1 173 ? 9.188 -78.062 -19.156 1 41.88 173 ASP B CA 1
ATOM 4689 C C . ASP B 1 173 ? 8.672 -77.062 -18.109 1 41.88 173 ASP B C 1
ATOM 4691 O O . ASP B 1 173 ? 7.824 -76.188 -18.406 1 41.88 173 ASP B O 1
ATOM 4695 N N . ASP B 1 174 ? 8.977 -77.25 -17.031 1 47.38 174 ASP B N 1
ATOM 4696 C CA . ASP B 1 174 ? 8.695 -76.5 -15.789 1 47.38 174 ASP B CA 1
ATOM 4697 C C . ASP B 1 174 ? 9.438 -75.188 -15.758 1 47.38 174 ASP B C 1
ATOM 4699 O O . ASP B 1 174 ? 8.914 -74.188 -15.242 1 47.38 174 ASP B O 1
ATOM 4703 N N . GLY B 1 175 ? 10.68 -75.25 -16.266 1 53.25 175 GLY B N 1
ATOM 4704 C CA . GLY B 1 175 ? 11.422 -74 -16.203 1 53.25 175 GLY B CA 1
ATOM 4705 C C . GLY B 1 175 ? 10.859 -72.938 -17.125 1 53.25 175 GLY B C 1
ATOM 4706 O O . GLY B 1 175 ? 10.664 -71.812 -16.719 1 53.25 175 GLY B O 1
ATOM 4707 N N . GLY B 1 176 ? 10.867 -73.312 -18.469 1 55.03 176 GLY B N 1
ATOM 4708 C CA . GLY B 1 176 ? 10.289 -72.375 -19.391 1 55.03 176 GLY B CA 1
ATOM 4709 C C . GLY B 1 176 ? 8.867 -72 -19.031 1 55.03 176 GLY B C 1
ATOM 4710 O O . GLY B 1 176 ? 8.516 -70.812 -19.094 1 55.03 176 GLY B O 1
ATOM 4711 N N . ALA B 1 177 ? 8.109 -73.062 -18.797 1 62.53 177 ALA B N 1
ATOM 4712 C CA . ALA B 1 177 ? 6.746 -72.812 -18.344 1 62.53 177 ALA B CA 1
ATOM 4713 C C . ALA B 1 177 ? 6.75 -72 -17.078 1 62.53 177 ALA B C 1
ATOM 4715 O O . ALA B 1 177 ? 5.871 -71.125 -16.875 1 62.53 177 ALA B O 1
ATOM 4716 N N . GLY B 1 178 ? 7.742 -72.25 -16.312 1 66.62 178 GLY B N 1
ATOM 4717 C CA . GLY B 1 178 ? 7.875 -71.438 -15.094 1 66.62 178 GLY B CA 1
ATOM 4718 C C . GLY B 1 178 ? 8.195 -70 -15.367 1 66.62 178 GLY B C 1
ATOM 4719 O O . GLY B 1 178 ? 7.602 -69.062 -14.758 1 66.62 178 GLY B O 1
ATOM 4720 N N . VAL B 1 179 ? 9.125 -69.812 -16.312 1 72.38 179 VAL B N 1
ATOM 4721 C CA . VAL B 1 179 ? 9.516 -68.438 -16.656 1 72.38 179 VAL B CA 1
ATOM 4722 C C . VAL B 1 179 ? 8.352 -67.688 -17.312 1 72.38 179 VAL B C 1
ATOM 4724 O O . VAL B 1 179 ? 8.109 -66.5 -17.031 1 72.38 179 VAL B O 1
ATOM 4727 N N . ALA B 1 180 ? 7.629 -68.438 -18.078 1 69.25 180 ALA B N 1
ATOM 4728 C CA . ALA B 1 180 ? 6.465 -67.875 -18.75 1 69.25 180 ALA B CA 1
ATOM 4729 C C . ALA B 1 180 ? 5.375 -67.562 -17.734 1 69.25 180 ALA B C 1
ATOM 4731 O O . ALA B 1 180 ? 4.73 -66.5 -17.828 1 69.25 180 ALA B O 1
ATOM 4732 N N . ARG B 1 181 ? 5.152 -68.438 -16.859 1 75.81 181 ARG B N 1
ATOM 4733 C CA . ARG B 1 181 ? 4.184 -68.188 -15.797 1 75.81 181 ARG B CA 1
ATOM 4734 C C . ARG B 1 181 ? 4.605 -67 -14.945 1 75.81 181 ARG B C 1
ATOM 4736 O O . ARG B 1 181 ? 3.77 -66.188 -14.562 1 75.81 181 ARG B O 1
ATOM 4743 N N . HIS B 1 182 ? 5.836 -66.875 -14.727 1 80.56 182 HIS B N 1
ATOM 4744 C CA . HIS B 1 182 ? 6.359 -65.812 -13.945 1 80.56 182 HIS B CA 1
ATOM 4745 C C . HIS B 1 182 ? 6.176 -64.438 -14.672 1 80.56 182 HIS B C 1
ATOM 4747 O O . HIS B 1 182 ? 5.887 -63.438 -14.047 1 80.56 182 HIS B O 1
ATOM 4753 N N . LEU B 1 183 ? 6.391 -64.438 -15.898 1 78.62 183 LEU B N 1
ATOM 4754 C CA . LEU B 1 183 ? 6.203 -63.219 -16.688 1 78.62 183 LEU B CA 1
ATOM 4755 C C . LEU B 1 183 ? 4.738 -62.781 -16.688 1 78.62 183 LEU B C 1
ATOM 4757 O O . LEU B 1 183 ? 4.43 -61.594 -16.5 1 78.62 183 LEU B O 1
ATOM 4761 N N . LYS B 1 184 ? 3.846 -63.75 -16.859 1 76.88 184 LYS B N 1
ATOM 4762 C CA . LYS B 1 184 ? 2.418 -63.438 -16.844 1 76.88 184 LYS B CA 1
ATOM 4763 C C . LYS B 1 184 ? 2.002 -62.875 -15.484 1 76.88 184 LYS B C 1
ATOM 4765 O O . LYS B 1 184 ? 1.188 -61.938 -15.422 1 76.88 184 LYS B O 1
ATOM 4770 N N . GLN B 1 185 ? 2.527 -63.531 -14.531 1 81.88 185 GLN B N 1
ATOM 4771 C CA . GLN B 1 185 ? 2.246 -63 -13.188 1 81.88 185 GLN B CA 1
ATOM 4772 C C . GLN B 1 185 ? 2.779 -61.594 -13.016 1 81.88 185 GLN B C 1
ATOM 4774 O O . GLN B 1 185 ? 2.1 -60.75 -12.445 1 81.88 185 GLN B O 1
ATOM 4779 N N . ALA B 1 186 ? 3.961 -61.312 -13.531 1 83.19 186 ALA B N 1
ATOM 4780 C CA . ALA B 1 186 ? 4.566 -60 -13.43 1 83.19 186 ALA B CA 1
ATOM 4781 C C . ALA B 1 186 ? 3.762 -58.969 -14.219 1 83.19 186 ALA B C 1
ATOM 4783 O O . ALA B 1 186 ? 3.613 -57.812 -13.781 1 83.19 186 ALA B O 1
ATOM 4784 N N . GLU B 1 187 ? 3.254 -59.375 -15.312 1 81.81 187 GLU B N 1
ATOM 4785 C CA . GLU B 1 187 ? 2.441 -58.469 -16.141 1 81.81 187 GLU B CA 1
ATOM 4786 C C . GLU B 1 187 ? 1.124 -58.125 -15.445 1 81.81 187 GLU B C 1
ATOM 4788 O O . GLU B 1 187 ? 0.678 -56.969 -15.484 1 81.81 187 GLU B O 1
ATOM 4793 N N . SER B 1 188 ? 0.505 -59.156 -14.883 1 83.38 188 SER B N 1
ATOM 4794 C CA . SER B 1 188 ? -0.74 -58.938 -14.156 1 83.38 188 SER B CA 1
ATOM 4795 C C . SER B 1 188 ? -0.529 -58 -12.969 1 83.38 188 SER B C 1
ATOM 4797 O O . SER B 1 188 ? -1.316 -57.062 -12.758 1 83.38 188 SER B O 1
ATOM 4799 N N . ILE B 1 189 ? 0.56 -58.219 -12.266 1 88.81 189 ILE B N 1
ATOM 4800 C CA . ILE B 1 189 ? 0.869 -57.375 -11.117 1 88.81 189 ILE B CA 1
ATOM 4801 C C . ILE B 1 189 ? 1.172 -55.969 -11.594 1 88.81 189 ILE B C 1
ATOM 4803 O O . ILE B 1 189 ? 0.715 -55 -10.984 1 88.81 189 ILE B O 1
ATOM 4807 N N . TYR B 1 190 ? 1.887 -55.812 -12.648 1 88.5 190 TYR B N 1
ATOM 4808 C CA . TYR B 1 190 ? 2.203 -54.531 -13.211 1 88.5 190 TYR B CA 1
ATOM 4809 C C . TYR B 1 190 ? 0.932 -53.75 -13.57 1 88.5 190 TYR B C 1
ATOM 4811 O O . TYR B 1 190 ? 0.785 -52.594 -13.227 1 88.5 190 TYR B O 1
ATOM 4819 N N . THR B 1 191 ? 0.014 -54.438 -14.258 1 87.38 191 THR B N 1
ATOM 4820 C CA . THR B 1 191 ? -1.215 -53.812 -14.711 1 87.38 191 THR B CA 1
ATOM 4821 C C . THR B 1 191 ? -2.033 -53.312 -13.516 1 87.38 191 THR B C 1
ATOM 4823 O O . THR B 1 191 ? -2.451 -52.156 -13.477 1 87.38 191 THR B O 1
ATOM 4826 N N . ASP B 1 192 ? -2.18 -54.125 -12.539 1 89.69 192 ASP B N 1
ATOM 4827 C CA . ASP B 1 192 ? -2.986 -53.781 -11.367 1 89.69 192 ASP B CA 1
ATOM 4828 C C . ASP B 1 192 ? -2.355 -52.625 -10.586 1 89.69 192 ASP B C 1
ATOM 4830 O O . ASP B 1 192 ? -3.033 -51.656 -10.25 1 89.69 192 ASP B O 1
ATOM 4834 N N . VAL B 1 193 ? -1.138 -52.75 -10.367 1 92.75 193 VAL B N 1
ATOM 4835 C CA . VAL B 1 193 ? -0.452 -51.781 -9.531 1 92.75 193 VAL B CA 1
ATOM 4836 C C . VAL B 1 193 ? -0.344 -50.438 -10.281 1 92.75 193 VAL B C 1
ATOM 4838 O O . VAL B 1 193 ? -0.544 -49.375 -9.695 1 92.75 193 VAL B O 1
ATOM 4841 N N . MET B 1 194 ? -0.08 -50.531 -11.57 1 91.88 194 MET B N 1
ATOM 4842 C CA . MET B 1 194 ? 0.093 -49.281 -12.336 1 91.88 194 MET B CA 1
ATOM 4843 C C . MET B 1 194 ? -1.225 -48.531 -12.453 1 91.88 194 MET B C 1
ATOM 4845 O O . MET B 1 194 ? -1.24 -47.312 -12.445 1 91.88 194 MET B O 1
ATOM 4849 N N . ILE B 1 195 ? -2.33 -49.281 -12.602 1 92.75 195 ILE B N 1
ATOM 4850 C CA . ILE B 1 195 ? -3.635 -48.625 -12.586 1 92.75 195 ILE B CA 1
ATOM 4851 C C . ILE B 1 195 ? -3.805 -47.844 -11.289 1 92.75 195 ILE B C 1
ATOM 4853 O O . ILE B 1 195 ? -4.16 -46.656 -11.32 1 92.75 195 ILE B O 1
ATOM 4857 N N . SER B 1 196 ? -3.451 -48.5 -10.18 1 94.5 196 SER B N 1
ATOM 4858 C CA . SER B 1 196 ? -3.578 -47.844 -8.867 1 94.5 196 SER B CA 1
ATOM 4859 C C . SER B 1 196 ? -2.635 -46.656 -8.742 1 94.5 196 SER B C 1
ATOM 4861 O O . SER B 1 196 ? -3.008 -45.625 -8.188 1 94.5 196 SER B O 1
ATOM 4863 N N . VAL B 1 197 ? -1.417 -46.781 -9.219 1 95.88 197 VAL B N 1
ATOM 4864 C CA . VAL B 1 197 ? -0.407 -45.75 -9.141 1 95.88 197 VAL B CA 1
ATOM 4865 C C . VAL B 1 197 ? -0.859 -44.531 -9.945 1 95.88 197 VAL B C 1
ATOM 4867 O O . VAL B 1 197 ? -0.865 -43.406 -9.438 1 95.88 197 VAL B O 1
ATOM 4870 N N . LEU B 1 198 ? -1.305 -44.719 -11.156 1 96.12 198 LEU B N 1
ATOM 4871 C CA . LEU B 1 198 ? -1.687 -43.625 -12.031 1 96.12 198 LEU B CA 1
ATOM 4872 C C . LEU B 1 198 ? -2.953 -42.938 -11.531 1 96.12 198 LEU B C 1
ATOM 4874 O O . LEU B 1 198 ? -3.061 -41.688 -11.57 1 96.12 198 LEU B O 1
ATOM 4878 N N . GLU B 1 199 ? -3.875 -43.75 -11.062 1 95.25 199 GLU B N 1
ATOM 4879 C CA . GLU B 1 199 ? -5.078 -43.156 -10.461 1 95.25 199 GLU B CA 1
ATOM 4880 C C . GLU B 1 199 ? -4.738 -42.375 -9.211 1 95.25 199 GLU B C 1
ATOM 4882 O O . GLU B 1 199 ? -5.32 -41.312 -8.977 1 95.25 199 GLU B O 1
ATOM 4887 N N . GLY B 1 200 ? -3.896 -42.906 -8.43 1 96.81 200 GLY B N 1
ATOM 4888 C CA . GLY B 1 200 ? -3.473 -42.219 -7.22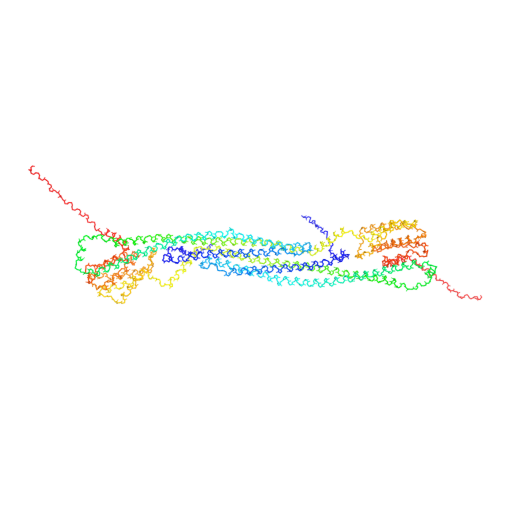7 1 96.81 200 GLY B CA 1
ATOM 4889 C C . GLY B 1 200 ? -2.785 -40.875 -7.512 1 96.81 200 GLY B C 1
ATOM 4890 O O . GLY B 1 200 ? -3.092 -39.875 -6.883 1 96.81 200 GLY B O 1
ATOM 4891 N N . VAL B 1 201 ? -1.865 -40.875 -8.438 1 97.56 201 VAL B N 1
ATOM 4892 C CA . VAL B 1 201 ? -1.14 -39.688 -8.797 1 97.56 201 VAL B CA 1
ATOM 4893 C C . VAL B 1 201 ? -2.111 -38.625 -9.352 1 97.56 201 VAL B C 1
ATOM 4895 O O . VAL B 1 201 ? -2.021 -37.438 -9.023 1 97.56 201 VAL B O 1
ATOM 4898 N N . GLN B 1 202 ? -3.006 -39.094 -10.203 1 97.19 202 GLN B N 1
ATOM 4899 C CA . GLN B 1 202 ? -3.99 -38.156 -10.758 1 97.19 202 GLN B CA 1
ATOM 4900 C C . GLN B 1 202 ? -4.832 -37.531 -9.648 1 97.19 202 GLN B C 1
ATOM 4902 O O . GLN B 1 202 ? -5.082 -36.344 -9.664 1 97.19 202 GLN B O 1
ATOM 4907 N N . SER B 1 203 ? -5.309 -38.344 -8.781 1 96.81 203 SER B N 1
ATOM 4908 C CA . SER B 1 203 ? -6.102 -37.844 -7.664 1 96.81 203 SER B CA 1
ATOM 4909 C C . SER B 1 203 ? -5.32 -36.812 -6.844 1 96.81 203 SER B C 1
ATOM 4911 O O . SER B 1 203 ? -5.879 -35.812 -6.402 1 96.81 203 SER B O 1
ATOM 4913 N N . ASN B 1 204 ? -4.078 -37.062 -6.652 1 97.31 204 ASN B N 1
ATOM 4914 C CA . ASN B 1 204 ? -3.244 -36.156 -5.887 1 97.31 204 ASN B CA 1
ATOM 4915 C C . ASN B 1 204 ? -3.018 -34.844 -6.641 1 97.31 204 ASN B C 1
ATOM 4917 O O . ASN B 1 204 ? -2.93 -33.781 -6.027 1 97.31 204 ASN B O 1
ATOM 4921 N N . GLU B 1 205 ? -2.852 -35 -7.914 1 97.69 205 GLU B N 1
ATOM 4922 C CA . GLU B 1 205 ? -2.723 -33.781 -8.734 1 97.69 205 GLU B CA 1
ATOM 4923 C C . GLU B 1 205 ? -3.986 -32.938 -8.664 1 97.69 205 GLU B C 1
ATOM 4925 O O . GLU B 1 205 ? -3.912 -31.703 -8.555 1 97.69 205 GLU B O 1
ATOM 4930 N N . GLU B 1 206 ? -5.09 -33.531 -8.75 1 97.38 206 GLU B N 1
ATOM 4931 C CA . GLU B 1 206 ? -6.355 -32.844 -8.625 1 97.38 206 GLU B CA 1
ATOM 4932 C C . GLU B 1 206 ? -6.465 -32.125 -7.27 1 97.38 206 GLU B C 1
ATOM 4934 O O . GLU B 1 206 ? -6.91 -30.984 -7.191 1 97.38 206 GLU B O 1
ATOM 4939 N N . ALA B 1 207 ? -6.066 -32.844 -6.277 1 97.38 207 ALA B N 1
ATOM 4940 C CA . ALA B 1 207 ? -6.094 -32.281 -4.934 1 97.38 207 ALA B CA 1
ATOM 4941 C C . ALA B 1 207 ? -5.176 -31.062 -4.836 1 97.38 207 ALA B C 1
ATOM 4943 O O . ALA B 1 207 ? -5.523 -30.062 -4.203 1 97.38 207 ALA B O 1
ATOM 4944 N N . ARG B 1 208 ? -4.027 -31.141 -5.395 1 97.81 208 ARG B N 1
ATOM 4945 C CA . ARG B 1 208 ? -3.084 -30.031 -5.395 1 97.81 208 ARG B CA 1
ATOM 4946 C C . ARG B 1 208 ? -3.68 -28.812 -6.086 1 97.81 208 ARG B C 1
ATOM 4948 O O . ARG B 1 208 ? -3.605 -27.703 -5.562 1 97.81 208 ARG B O 1
ATOM 4955 N N . ILE B 1 209 ? -4.285 -29.047 -7.242 1 97.75 209 ILE B N 1
ATOM 4956 C CA . ILE B 1 209 ? -4.863 -27.953 -8.016 1 97.75 209 ILE B CA 1
ATOM 4957 C C . ILE B 1 209 ? -6.008 -27.312 -7.23 1 97.75 209 ILE B C 1
ATOM 4959 O O . ILE B 1 209 ? -6.133 -26.094 -7.191 1 97.75 209 ILE B O 1
ATOM 4963 N N . ARG B 1 210 ? -6.773 -28.141 -6.57 1 97.44 210 ARG B N 1
ATOM 4964 C CA . ARG B 1 210 ? -7.859 -27.625 -5.742 1 97.44 210 ARG B CA 1
ATOM 4965 C C . ARG B 1 210 ? -7.316 -26.812 -4.574 1 97.44 210 ARG B C 1
ATOM 4967 O O . ARG B 1 210 ? -7.895 -25.781 -4.207 1 97.44 210 ARG B O 1
ATOM 4974 N N . CYS B 1 211 ? -6.25 -27.281 -4.035 1 98.19 211 CYS B N 1
ATOM 4975 C CA . CYS B 1 211 ? -5.613 -26.547 -2.941 1 98.19 211 CYS B CA 1
ATOM 4976 C C . CYS B 1 211 ? -5.109 -25.188 -3.41 1 98.19 211 CYS B C 1
ATOM 4978 O O . CYS B 1 211 ? -5.309 -24.188 -2.73 1 98.19 211 CYS B O 1
ATOM 4980 N N . PHE B 1 212 ? -4.504 -25.188 -4.582 1 98 212 PHE B N 1
ATOM 4981 C CA . PHE B 1 212 ? -4.043 -23.922 -5.16 1 98 212 PHE B CA 1
ATOM 4982 C C . PHE B 1 212 ? -5.211 -22.969 -5.379 1 98 212 PHE B C 1
ATOM 4984 O O . PHE B 1 212 ? -5.129 -21.797 -5.031 1 98 212 PHE B O 1
ATOM 4991 N N . ARG B 1 213 ? -6.25 -23.5 -5.934 1 97.75 213 ARG B N 1
ATOM 4992 C CA . ARG B 1 213 ? -7.43 -22.672 -6.18 1 97.75 213 ARG B CA 1
ATOM 4993 C C . ARG B 1 213 ? -7.945 -22.062 -4.883 1 97.75 213 ARG B C 1
ATOM 4995 O O . ARG B 1 213 ? -8.25 -20.859 -4.832 1 97.75 213 ARG B O 1
ATOM 5002 N N . ALA B 1 214 ? -8.031 -22.812 -3.896 1 97.88 214 ALA B N 1
ATOM 5003 C CA . ALA B 1 214 ? -8.516 -22.328 -2.604 1 97.88 214 ALA B CA 1
ATOM 5004 C C . ALA B 1 214 ? -7.598 -21.25 -2.039 1 97.88 214 ALA B C 1
ATOM 5006 O O . ALA B 1 214 ? -8.062 -20.234 -1.53 1 97.88 214 ALA B O 1
ATOM 5007 N N . ALA B 1 215 ? -6.34 -21.516 -2.096 1 97.94 215 ALA B N 1
ATOM 5008 C CA . ALA B 1 215 ? -5.359 -20.562 -1.593 1 97.94 215 ALA B CA 1
ATOM 5009 C C . ALA B 1 215 ? -5.445 -19.234 -2.348 1 97.94 215 ALA B C 1
ATOM 5011 O O . ALA B 1 215 ? -5.469 -18.172 -1.737 1 97.94 215 ALA B O 1
ATOM 5012 N N . LEU B 1 216 ? -5.543 -19.312 -3.625 1 97.38 216 LEU B N 1
ATOM 5013 C CA . LEU B 1 216 ? -5.605 -18.125 -4.469 1 97.38 216 LEU B CA 1
ATOM 5014 C C . LEU B 1 216 ? -6.887 -17.344 -4.207 1 97.38 216 LEU B C 1
ATOM 5016 O O . LEU B 1 216 ? -6.859 -16.109 -4.141 1 97.38 216 LEU B O 1
ATOM 5020 N N . ARG B 1 217 ? -7.938 -18.047 -4.055 1 97.12 217 ARG B N 1
ATOM 5021 C CA . ARG B 1 217 ? -9.203 -17.391 -3.734 1 97.12 217 ARG B CA 1
ATOM 5022 C C . ARG B 1 217 ? -9.125 -16.672 -2.393 1 97.12 217 ARG B C 1
ATOM 5024 O O . ARG B 1 217 ? -9.617 -15.547 -2.254 1 97.12 217 ARG B O 1
ATOM 5031 N N . LYS B 1 218 ? -8.523 -17.297 -1.434 1 97.5 218 LYS B N 1
ATOM 5032 C CA . LYS B 1 218 ? -8.367 -16.672 -0.121 1 97.5 218 LYS B CA 1
ATOM 5033 C C . LYS B 1 218 ? -7.531 -15.406 -0.209 1 97.5 218 LYS B C 1
ATOM 5035 O O . LYS B 1 218 ? -7.844 -14.406 0.437 1 97.5 218 LYS B O 1
ATOM 5040 N N . ILE B 1 219 ? -6.512 -15.453 -0.975 1 97.38 219 ILE B N 1
ATOM 5041 C CA . ILE B 1 219 ? -5.648 -14.297 -1.161 1 97.38 219 ILE B CA 1
ATOM 5042 C C . ILE B 1 219 ? -6.473 -13.117 -1.685 1 97.38 219 ILE B C 1
ATOM 5044 O O . ILE B 1 219 ? -6.367 -12 -1.172 1 97.38 219 ILE B O 1
ATOM 5048 N N . VAL B 1 220 ? -7.289 -13.406 -2.672 1 97.38 220 VAL B N 1
ATOM 5049 C CA . VAL B 1 220 ? -8.102 -12.359 -3.291 1 97.38 220 VAL B CA 1
ATOM 5050 C C . VAL B 1 220 ? -9.133 -11.844 -2.291 1 97.38 220 VAL B C 1
ATOM 5052 O O . VAL B 1 220 ? -9.398 -10.641 -2.225 1 97.38 220 VAL B O 1
ATOM 5055 N N . VAL B 1 221 ? -9.672 -12.75 -1.528 1 97.38 221 VAL B N 1
ATOM 5056 C CA . VAL B 1 221 ? -10.656 -12.352 -0.532 1 97.38 221 VAL B CA 1
ATOM 5057 C C . VAL B 1 221 ? -10.008 -11.43 0.496 1 97.38 221 VAL B C 1
ATOM 5059 O O . VAL B 1 221 ? -10.57 -10.383 0.839 1 97.38 221 VAL B O 1
ATOM 5062 N N . PHE B 1 222 ? -8.867 -11.773 0.974 1 97.5 222 PHE B N 1
ATOM 5063 C CA . PHE B 1 222 ? -8.18 -10.961 1.967 1 97.5 222 PHE B CA 1
ATOM 5064 C C . PHE B 1 222 ? -7.793 -9.609 1.383 1 97.5 222 PHE B C 1
ATOM 5066 O O . PHE B 1 222 ? -7.918 -8.578 2.051 1 97.5 222 PHE B O 1
ATOM 5073 N N . GLU B 1 223 ? -7.324 -9.578 0.181 1 96.94 223 GLU B N 1
ATOM 5074 C CA . GLU B 1 223 ? -6.953 -8.312 -0.451 1 96.94 223 GLU B CA 1
ATOM 5075 C C . GLU B 1 223 ? -8.18 -7.449 -0.721 1 96.94 223 GLU B C 1
ATOM 5077 O O . GLU B 1 223 ? -8.117 -6.223 -0.601 1 96.94 223 GLU B O 1
ATOM 5082 N N . THR B 1 224 ? -9.258 -8.086 -1.143 1 96.56 224 THR B N 1
ATOM 5083 C CA . THR B 1 224 ? -10.5 -7.352 -1.358 1 96.56 224 THR B CA 1
ATOM 5084 C C . THR B 1 224 ? -10.969 -6.691 -0.066 1 96.56 224 THR B C 1
ATOM 5086 O O . THR B 1 224 ? -11.445 -5.555 -0.081 1 96.56 224 THR B O 1
ATOM 5089 N N . SER B 1 225 ? -10.82 -7.41 0.999 1 96.62 225 SER B N 1
ATOM 5090 C CA . SER B 1 225 ? -11.18 -6.848 2.297 1 96.62 225 SER B CA 1
ATOM 5091 C C . SER B 1 225 ? -10.297 -5.648 2.637 1 96.62 225 SER B C 1
ATOM 5093 O O . SER B 1 225 ? -10.781 -4.652 3.18 1 96.62 225 SER B O 1
ATOM 5095 N N . LEU B 1 226 ? -9.062 -5.746 2.357 1 96.19 226 LEU B N 1
ATOM 5096 C CA . LEU B 1 226 ? -8.125 -4.652 2.582 1 96.19 226 LEU B CA 1
ATOM 5097 C C . LEU B 1 226 ? -8.531 -3.416 1.784 1 96.19 226 LEU B C 1
ATOM 5099 O O . LEU B 1 226 ? -8.547 -2.305 2.32 1 96.19 226 LEU B O 1
ATOM 5103 N N . VAL B 1 227 ? -8.875 -3.59 0.534 1 96.44 227 VAL B N 1
ATOM 5104 C CA . VAL B 1 227 ? -9.258 -2.5 -0.358 1 96.44 227 VAL B CA 1
ATOM 5105 C C . VAL B 1 227 ? -10.57 -1.882 0.115 1 96.44 227 VAL B C 1
ATOM 5107 O O . VAL B 1 227 ? -10.734 -0.659 0.092 1 96.44 227 VAL B O 1
ATOM 5110 N N . ALA B 1 228 ? -11.484 -2.674 0.555 1 96.06 228 ALA B N 1
ATOM 5111 C CA . ALA B 1 228 ? -12.766 -2.184 1.06 1 96.06 228 ALA B CA 1
ATOM 5112 C C . ALA B 1 228 ? -12.57 -1.307 2.293 1 96.06 228 ALA B C 1
ATOM 5114 O O . ALA B 1 228 ? -13.172 -0.233 2.398 1 96.06 228 ALA B O 1
ATOM 5115 N N . ASN B 1 229 ? -11.758 -1.753 3.197 1 95.06 229 ASN B N 1
ATOM 5116 C CA . ASN B 1 229 ? -11.461 -0.974 4.395 1 95.06 229 ASN B CA 1
ATOM 5117 C C . ASN B 1 229 ? -10.836 0.374 4.039 1 95.06 229 ASN B C 1
ATOM 5119 O O . ASN B 1 229 ? -11.188 1.399 4.621 1 95.06 229 ASN B O 1
ATOM 5123 N N . ARG B 1 230 ? -9.93 0.343 3.107 1 95.94 230 ARG B N 1
ATOM 5124 C CA . ARG B 1 230 ? -9.273 1.574 2.684 1 95.94 230 ARG B CA 1
ATOM 5125 C C . ARG B 1 230 ? -10.273 2.543 2.061 1 95.94 230 ARG B C 1
ATOM 5127 O O . ARG B 1 230 ? -10.172 3.758 2.248 1 95.94 230 ARG B O 1
ATOM 5134 N N . SER B 1 231 ? -11.188 2 1.323 1 95.06 231 SER B N 1
ATOM 5135 C CA . SER B 1 231 ? -12.219 2.834 0.703 1 95.06 231 SER B CA 1
ATOM 5136 C C . SER B 1 231 ? -13.039 3.568 1.754 1 95.06 231 SER B C 1
ATOM 5138 O O . SER B 1 231 ? -13.359 4.746 1.587 1 95.06 231 SER B O 1
ATOM 5140 N N . TYR B 1 232 ? -13.289 2.912 2.771 1 94.69 232 TYR B N 1
ATOM 5141 C CA . TYR B 1 232 ? -14.023 3.521 3.875 1 94.69 232 TYR B CA 1
ATOM 5142 C C . TYR B 1 232 ? -13.203 4.613 4.543 1 94.69 232 TYR B C 1
ATOM 5144 O O . TYR B 1 232 ? -13.711 5.703 4.82 1 94.69 232 TYR B O 1
ATOM 5152 N N . ASP B 1 233 ? -11.984 4.305 4.824 1 94.31 233 ASP B N 1
ATOM 5153 C CA . ASP B 1 233 ? -11.094 5.281 5.438 1 94.31 233 ASP B CA 1
ATOM 5154 C C . ASP B 1 233 ? -10.992 6.547 4.586 1 94.31 233 ASP B C 1
ATOM 5156 O O . ASP B 1 233 ? -10.93 7.656 5.117 1 94.31 233 ASP B O 1
ATOM 5160 N N . MET B 1 234 ? -10.977 6.391 3.266 1 95.88 234 MET B N 1
ATOM 5161 C CA . MET B 1 234 ? -10.805 7.531 2.371 1 95.88 234 MET B CA 1
ATOM 5162 C C . MET B 1 234 ? -12.023 8.438 2.4 1 95.88 234 MET B C 1
ATOM 5164 O O . MET B 1 234 ? -11.898 9.664 2.312 1 95.88 234 MET B O 1
ATOM 5168 N N . LYS B 1 235 ? -13.172 7.898 2.545 1 95.12 235 LYS B N 1
ATOM 5169 C CA . LYS B 1 235 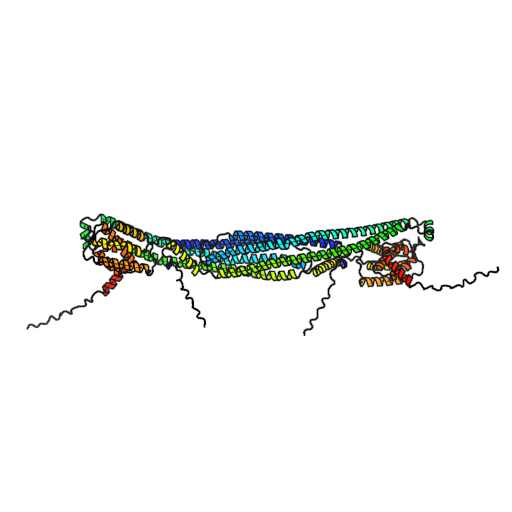? -14.391 8.703 2.654 1 95.12 235 LYS B CA 1
ATOM 5170 C C . LYS B 1 235 ? -14.359 9.562 3.916 1 95.12 235 LYS B C 1
ATOM 5172 O O . LYS B 1 235 ? -14.688 10.75 3.867 1 95.12 235 LYS B O 1
ATOM 5177 N N . ASP B 1 236 ? -13.961 8.883 4.941 1 94.12 236 ASP B N 1
ATOM 5178 C CA . ASP B 1 236 ? -13.836 9.602 6.207 1 94.12 236 ASP B CA 1
ATOM 5179 C C . ASP B 1 236 ? -12.797 10.719 6.105 1 94.12 236 ASP B C 1
ATOM 5181 O O . ASP B 1 236 ? -13.023 11.836 6.57 1 94.12 236 ASP B O 1
ATOM 5185 N N . MET B 1 237 ? -11.688 10.453 5.512 1 95.56 237 MET B N 1
ATOM 5186 C CA . MET B 1 237 ? -10.609 11.422 5.34 1 95.56 237 MET B CA 1
ATOM 5187 C C . MET B 1 237 ? -11.07 12.602 4.484 1 95.56 237 MET B C 1
ATOM 5189 O O . MET B 1 237 ? -10.742 13.75 4.781 1 95.56 237 MET B O 1
ATOM 5193 N N . ALA B 1 238 ? -11.766 12.297 3.455 1 96.5 238 ALA B N 1
ATOM 5194 C CA . ALA B 1 238 ? -12.242 13.352 2.559 1 96.5 238 ALA B CA 1
ATOM 5195 C C . ALA B 1 238 ? -13.133 14.344 3.303 1 96.5 238 ALA B C 1
ATOM 5197 O O . ALA B 1 238 ? -13.016 15.555 3.105 1 96.5 238 ALA B O 1
ATOM 5198 N N . ALA B 1 239 ? -13.938 13.844 4.148 1 96.06 239 ALA B N 1
ATOM 5199 C CA . ALA B 1 239 ? -14.844 14.695 4.918 1 96.06 239 ALA B CA 1
ATOM 5200 C C . ALA B 1 239 ? -14.07 15.609 5.855 1 96.06 239 ALA B C 1
ATOM 5202 O O . ALA B 1 239 ? -14.391 16.797 5.984 1 96.06 239 ALA B O 1
ATOM 5203 N N . VAL B 1 240 ? -13.062 15.07 6.473 1 96.19 240 VAL B N 1
ATOM 5204 C CA . VAL B 1 240 ? -12.266 15.836 7.422 1 96.19 240 VAL B CA 1
ATOM 5205 C C . VAL B 1 240 ? -11.484 16.922 6.68 1 96.19 240 VAL B C 1
ATOM 5207 O O . VAL B 1 240 ? -11.406 18.062 7.137 1 96.19 240 VAL B O 1
ATOM 5210 N N . MET B 1 241 ? -10.914 16.609 5.52 1 97.25 241 MET B N 1
ATOM 5211 C CA . MET B 1 241 ? -10.125 17.562 4.754 1 97.25 241 MET B CA 1
ATOM 5212 C C . MET B 1 241 ? -11.016 18.688 4.203 1 97.25 241 MET B C 1
ATOM 5214 O O . MET B 1 241 ? -10.602 19.844 4.164 1 97.25 241 MET B O 1
ATOM 5218 N N . GLU B 1 242 ? -12.219 18.297 3.834 1 95.5 242 GLU B N 1
AT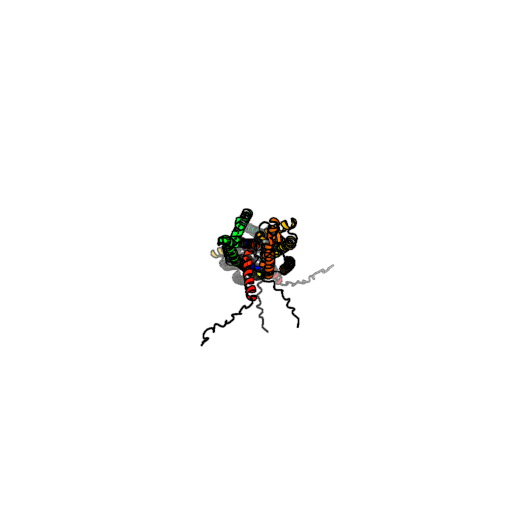OM 5219 C CA . GLU B 1 242 ? -13.156 19.281 3.305 1 95.5 242 GLU B CA 1
ATOM 5220 C C . GLU B 1 242 ? -13.641 20.234 4.402 1 95.5 242 GLU B C 1
ATOM 5222 O O . GLU B 1 242 ? -14.031 21.359 4.125 1 95.5 242 GLU B O 1
ATOM 5227 N N . GLY B 1 243 ? -13.547 19.812 5.586 1 96.19 243 GLY B N 1
ATOM 5228 C CA . GLY B 1 243 ? -14.047 20.578 6.719 1 96.19 243 GLY B CA 1
ATOM 5229 C C . GLY B 1 243 ? -13.078 21.641 7.203 1 96.19 243 GLY B C 1
ATOM 5230 O O . GLY B 1 243 ? -13.398 22.422 8.094 1 96.19 243 GLY B O 1
ATOM 5231 N N . VAL B 1 244 ? -11.875 21.75 6.551 1 97.56 244 VAL B N 1
ATOM 5232 C CA . VAL B 1 244 ? -10.914 22.75 6.965 1 97.56 244 VAL B CA 1
ATOM 5233 C C . VAL B 1 244 ? -11.438 24.141 6.613 1 97.56 244 VAL B C 1
ATOM 5235 O O . VAL B 1 244 ? -11.719 24.438 5.449 1 97.56 244 VAL B O 1
ATOM 5238 N N . ASP B 1 245 ? -11.578 24.938 7.656 1 96.69 245 ASP B N 1
ATOM 5239 C CA . ASP B 1 245 ? -12.102 26.297 7.52 1 96.69 245 ASP B CA 1
ATOM 5240 C C . ASP B 1 245 ? -11.148 27.328 8.125 1 96.69 245 ASP B C 1
ATOM 5242 O O . ASP B 1 245 ? -10.977 27.375 9.344 1 96.69 245 ASP B O 1
ATOM 5246 N N . HIS B 1 246 ? -10.695 28.203 7.219 1 95.44 246 HIS B N 1
ATOM 5247 C CA . HIS B 1 246 ? -9.688 29.141 7.691 1 95.44 246 HIS B CA 1
ATOM 5248 C C . HIS B 1 246 ? -10.266 30.094 8.727 1 95.44 246 HIS B C 1
ATOM 5250 O O . HIS B 1 246 ? -9.57 30.516 9.648 1 95.44 246 HIS B O 1
ATOM 5256 N N . THR B 1 247 ? -11.57 30.406 8.68 1 95.88 247 THR B N 1
ATOM 5257 C CA . THR B 1 247 ? -12.195 31.297 9.648 1 95.88 247 THR B CA 1
ATOM 5258 C C . THR B 1 247 ? -12.227 30.641 11.031 1 95.88 247 THR B C 1
ATOM 5260 O O . THR B 1 247 ? -11.883 31.281 12.031 1 95.88 247 THR B O 1
ATOM 5263 N N . GLU B 1 248 ? -12.602 29.438 11.031 1 94.81 248 GLU B N 1
ATOM 5264 C CA . GLU B 1 248 ? -12.664 28.703 12.289 1 94.81 248 GLU B CA 1
ATOM 5265 C C . GLU B 1 248 ? -11.273 28.531 12.891 1 94.81 248 GLU B C 1
ATOM 5267 O O . GLU B 1 248 ? -11.102 28.641 14.109 1 94.81 248 GLU B O 1
ATOM 5272 N N . VAL B 1 249 ? -10.258 28.344 12.086 1 96.81 249 VAL B N 1
ATOM 5273 C CA . VAL B 1 249 ? -8.883 28.156 12.539 1 96.81 249 VAL B CA 1
ATOM 5274 C C . VAL B 1 249 ? -8.367 29.422 13.195 1 96.81 249 VAL B C 1
ATOM 5276 O O . VAL B 1 249 ? -7.816 29.391 14.297 1 96.81 249 VAL B O 1
ATOM 5279 N N . LEU B 1 250 ? -8.594 30.531 12.547 1 96.62 250 LEU B N 1
ATOM 5280 C CA . LEU B 1 250 ? -8.117 31.812 13.078 1 96.62 250 LEU B CA 1
ATOM 5281 C C . LEU B 1 250 ? -8.883 32.188 14.344 1 96.62 250 LEU B C 1
ATOM 5283 O O . LEU B 1 250 ? -8.312 32.75 15.281 1 96.62 250 LEU B O 1
ATOM 5287 N N . GLN B 1 251 ? -10.172 31.844 14.406 1 94.88 251 GLN B N 1
ATOM 5288 C CA . GLN B 1 251 ? -10.969 32.094 15.602 1 94.88 251 GLN B CA 1
ATOM 5289 C C . GLN B 1 251 ? -10.43 31.312 16.797 1 94.88 251 GLN B C 1
ATOM 5291 O O . GLN B 1 251 ? -10.359 31.844 17.906 1 94.88 251 GLN B O 1
ATOM 5296 N N . ARG B 1 252 ? -10.055 30.172 16.516 1 92.06 252 ARG B N 1
ATOM 5297 C CA . ARG B 1 252 ? -9.523 29.344 17.594 1 92.06 252 ARG B CA 1
ATOM 5298 C C . ARG B 1 252 ? -8.156 29.844 18.047 1 92.06 252 ARG B C 1
ATOM 5300 O O . ARG B 1 252 ? -7.836 29.797 19.234 1 92.06 252 ARG B O 1
ATOM 5307 N N . PHE B 1 253 ? -7.41 30.266 17.094 1 95.38 253 PHE B N 1
ATOM 5308 C CA . PHE B 1 253 ? -6.121 30.859 17.438 1 95.38 253 PHE B CA 1
ATOM 5309 C C . PHE B 1 253 ? -6.305 32.094 18.328 1 95.38 253 PHE B C 1
ATOM 5311 O O . PHE B 1 253 ? -5.703 32.188 19.406 1 95.38 253 PHE B O 1
ATOM 5318 N N . ILE B 1 254 ? -7.172 32.906 17.922 1 93.38 254 ILE B N 1
ATOM 5319 C CA . ILE B 1 254 ? -7.426 34.156 18.656 1 93.38 254 ILE B CA 1
ATOM 5320 C C . ILE B 1 254 ? -7.965 33.812 20.047 1 93.38 254 ILE B C 1
ATOM 5322 O O . ILE B 1 254 ? -7.543 34.438 21.031 1 93.38 254 ILE B O 1
ATOM 5326 N N . ALA B 1 255 ? -8.812 32.875 20.109 1 87.5 255 ALA B N 1
ATOM 5327 C CA . ALA B 1 255 ? -9.375 32.438 21.391 1 87.5 255 ALA B CA 1
ATOM 5328 C C . ALA B 1 255 ? -8.281 31.891 22.312 1 87.5 255 ALA B C 1
ATOM 5330 O O . ALA B 1 255 ? -8.32 32.125 23.531 1 87.5 255 ALA B O 1
ATOM 5331 N N . SER B 1 256 ? -7.391 31.25 21.734 1 86.25 256 SER B N 1
ATOM 5332 C CA . SER B 1 256 ? -6.293 30.703 22.531 1 86.25 256 SER B CA 1
ATOM 5333 C C . SER B 1 256 ? -5.422 31.812 23.109 1 86.25 256 SER B C 1
ATOM 5335 O O . SER B 1 256 ? -4.902 31.688 24.219 1 86.25 256 SER B O 1
ATOM 5337 N N . VAL B 1 257 ? -5.238 32.844 22.359 1 86 257 VAL B N 1
ATOM 5338 C CA . VAL B 1 257 ? -4.441 33.969 22.812 1 86 257 VAL B CA 1
ATOM 5339 C C . VAL B 1 257 ? -5.18 34.719 23.922 1 86 257 VAL B C 1
ATOM 5341 O O . VAL B 1 257 ? -4.582 35.062 24.938 1 86 257 VAL B O 1
ATOM 5344 N N . ARG B 1 258 ? -6.457 34.844 23.781 1 80.44 258 ARG B N 1
ATOM 5345 C CA . ARG B 1 258 ? -7.281 35.5 24.781 1 80.44 258 ARG B CA 1
ATOM 5346 C C . ARG B 1 258 ? -7.281 34.75 26.094 1 80.44 258 ARG B C 1
ATOM 5348 O O . ARG B 1 258 ? -7.246 35.375 27.172 1 80.44 258 ARG B O 1
ATOM 5355 N N . SER B 1 259 ? -7.352 33.594 25.922 1 75.69 259 SER B N 1
ATOM 5356 C CA . SER B 1 259 ? -7.367 32.781 27.125 1 75.69 259 SER B CA 1
ATOM 5357 C C . SER B 1 259 ? -6.051 32.875 27.891 1 75.69 259 SER B C 1
ATOM 5359 O O . SER B 1 259 ? -6.039 32.844 29.109 1 75.69 259 SER B O 1
ATOM 5361 N N . GLN B 1 260 ? -4.953 33 27.188 1 67.62 260 GLN B N 1
ATOM 5362 C CA . GLN B 1 260 ? -3.654 33.188 27.844 1 67.62 260 GLN B CA 1
ATOM 5363 C C . GLN B 1 260 ? -3.559 34.531 28.531 1 67.62 260 GLN B C 1
ATOM 5365 O O . GLN B 1 260 ? -2.916 34.656 29.578 1 67.62 260 GLN B O 1
ATOM 5370 N N . HIS B 1 261 ? -4.18 35.531 27.891 1 64.06 261 HIS B N 1
ATOM 5371 C CA . HIS B 1 261 ? -4.211 36.875 28.484 1 64.06 261 HIS B CA 1
ATOM 5372 C C . HIS B 1 261 ? -5.043 36.906 29.766 1 64.06 261 HIS B C 1
ATOM 5374 O O . HIS B 1 261 ? -4.723 37.625 30.703 1 64.06 261 HIS B O 1
ATOM 5380 N N . HIS B 1 262 ? -6.18 36.312 29.594 1 52.19 262 HIS B N 1
ATOM 5381 C CA . HIS B 1 262 ? -6.977 36.25 30.812 1 52.19 262 HIS B CA 1
ATOM 5382 C C . HIS B 1 262 ? -6.184 35.656 31.969 1 52.19 262 HIS B C 1
ATOM 5384 O O . HIS B 1 262 ? -6.434 35.969 33.125 1 52.19 262 HIS B O 1
ATOM 5390 N N . GLN B 1 263 ? -5.348 34.75 31.641 1 46.41 263 GLN B N 1
ATOM 5391 C CA . GLN B 1 263 ? -4.531 34.25 32.719 1 46.41 263 GLN B CA 1
ATOM 5392 C C . GLN B 1 263 ? -3.461 35.25 33.156 1 46.41 263 GLN B C 1
ATOM 5394 O O . GLN B 1 263 ? -2.953 35.219 34.25 1 46.41 263 GLN B O 1
ATOM 5399 N N . ARG B 1 264 ? -3.1 36.094 32.219 1 48.25 264 ARG B N 1
ATOM 5400 C CA . ARG B 1 264 ? -2.152 37.125 32.625 1 48.25 264 ARG B CA 1
ATOM 5401 C C . ARG B 1 264 ? -2.877 38.375 33.094 1 48.25 264 ARG B C 1
ATOM 5403 O O . ARG B 1 264 ? -3.906 38.75 32.531 1 48.25 264 ARG B O 1
ATOM 5410 N N . PRO B 1 265 ? -2.717 38.812 34.156 1 42.16 265 PRO B N 1
ATOM 5411 C CA . PRO B 1 265 ? -3.379 40.031 34.625 1 42.16 265 PRO B CA 1
ATOM 5412 C C . PRO B 1 265 ? -3.381 41.156 33.594 1 42.16 265 PRO B C 1
ATOM 5414 O O . PRO B 1 265 ? -2.354 41.438 32.969 1 42.16 265 PRO B O 1
ATOM 5417 N N . ALA B 1 266 ? -4.445 41.25 32.812 1 45.72 266 ALA B N 1
ATOM 5418 C CA . ALA B 1 266 ? -4.668 42.281 31.797 1 45.72 266 ALA B CA 1
ATOM 5419 C C . ALA B 1 266 ? -4.074 43.625 32.219 1 45.72 266 ALA B C 1
ATOM 5421 O O . ALA B 1 266 ? -4.168 44 33.406 1 45.72 266 ALA B O 1
ATOM 5422 N N . SER B 1 267 ? -3.105 44.031 31.734 1 50.03 267 SER B N 1
ATOM 5423 C CA . SER B 1 267 ? -2.689 45.375 32.062 1 50.03 267 SER B CA 1
ATOM 5424 C C . SER B 1 267 ? -3.885 46.312 32.125 1 50.03 267 SER B C 1
ATOM 5426 O O . SER B 1 267 ? -4.75 46.312 31.25 1 50.03 267 SER B O 1
ATOM 5428 N N . PRO B 1 268 ? -4.219 46.75 33.25 1 53.16 268 PRO B N 1
ATOM 5429 C CA . PRO B 1 268 ? -5.41 47.594 33.438 1 53.16 268 PRO B CA 1
ATOM 5430 C C . PRO B 1 268 ? -5.594 48.625 32.344 1 53.16 268 PRO B C 1
ATOM 5432 O O . PRO B 1 268 ? -4.613 49.125 31.781 1 53.16 268 PRO B O 1
ATOM 5435 N N . SER B 1 269 ? -6.75 48.5 31.719 1 63.69 269 SER B N 1
ATOM 5436 C CA . SER B 1 269 ? -7.082 49.562 30.797 1 63.69 269 SER B CA 1
ATOM 5437 C C . SER B 1 269 ? -6.75 50.938 31.391 1 63.69 269 SER B C 1
ATOM 5439 O O . SER B 1 269 ? -6.652 51.094 32.594 1 63.69 269 SER B O 1
ATOM 5441 N N . LEU B 1 270 ? -6.398 51.781 30.516 1 68.75 270 LEU B N 1
ATOM 5442 C CA . LEU B 1 270 ? -6.113 53.125 31 1 68.75 270 LEU B CA 1
ATOM 5443 C C . LEU B 1 270 ? -7.262 53.656 31.875 1 68.75 270 LEU B C 1
ATOM 5445 O O . LEU B 1 270 ? -7.031 54.344 32.844 1 68.75 270 LEU B O 1
ATOM 5449 N N . THR B 1 271 ? -8.43 53.188 31.516 1 71.44 271 THR B N 1
ATOM 5450 C CA . THR B 1 271 ? -9.594 53.656 32.281 1 71.44 271 THR B CA 1
ATOM 5451 C C . THR B 1 271 ? -9.602 53.031 33.656 1 71.44 271 THR B C 1
ATOM 5453 O O . THR B 1 271 ? -9.992 53.688 34.625 1 71.44 271 THR B O 1
ATOM 5456 N N . ALA B 1 272 ? -9.125 51.938 33.781 1 73.69 272 ALA B N 1
ATOM 5457 C CA . ALA B 1 272 ? -9.055 51.281 35.094 1 73.69 272 ALA B CA 1
ATOM 5458 C C . ALA B 1 272 ? -7.988 51.938 35.969 1 73.69 272 ALA B C 1
ATOM 5460 O O . ALA B 1 272 ? -8.211 52.188 37.156 1 73.69 272 ALA B O 1
ATOM 5461 N N . LEU B 1 273 ? -6.918 52.188 35.344 1 74.75 273 LEU B N 1
ATOM 5462 C CA . LEU B 1 273 ? -5.852 52.906 36.062 1 74.75 273 LEU B CA 1
ATOM 5463 C C . LEU B 1 273 ? -6.324 54.25 36.531 1 74.75 273 LEU B C 1
ATOM 5465 O O . LEU B 1 273 ? -6.055 54.656 37.688 1 74.75 273 LEU B O 1
ATOM 5469 N N . ALA B 1 274 ? -7.012 54.969 35.656 1 79.75 274 ALA B N 1
ATOM 5470 C CA . ALA B 1 274 ? -7.52 56.281 35.969 1 79.75 274 ALA B CA 1
ATOM 5471 C C . ALA B 1 274 ? -8.531 56.25 37.094 1 79.75 274 ALA B C 1
ATOM 5473 O O . ALA B 1 274 ? -8.539 57.125 37.969 1 79.75 274 ALA B O 1
ATOM 5474 N N . ARG B 1 275 ? -9.352 55.25 37.156 1 79.38 275 ARG B N 1
ATOM 5475 C CA . ARG B 1 275 ? -10.336 55.094 38.219 1 79.38 275 ARG B CA 1
ATOM 5476 C C . ARG B 1 275 ? -9.664 54.969 39.594 1 79.38 275 ARG B C 1
ATOM 5478 O O . ARG B 1 275 ? -10.133 55.531 40.562 1 79.38 275 ARG B O 1
ATOM 5485 N N . ASP B 1 276 ? -8.617 54.344 39.594 1 76.56 276 ASP B N 1
ATOM 5486 C CA . ASP B 1 276 ? -7.934 54.094 40.875 1 76.56 276 ASP B CA 1
ATOM 5487 C C . ASP B 1 276 ? -7.227 55.344 41.375 1 76.56 276 ASP B C 1
ATOM 5489 O O . ASP B 1 276 ? -7.156 55.594 42.562 1 76.56 276 ASP B O 1
ATOM 5493 N N . VAL B 1 277 ? -6.77 56.062 40.375 1 80.69 277 VAL B N 1
ATOM 5494 C CA . VAL B 1 277 ? -5.934 57.188 40.75 1 80.69 277 VAL B CA 1
ATOM 5495 C C . VAL B 1 277 ? -6.801 58.438 40.969 1 80.69 277 VAL B C 1
ATOM 5497 O O . VAL B 1 277 ? -6.457 59.312 41.75 1 80.69 277 VAL B O 1
ATOM 5500 N N . VAL B 1 278 ? -8.008 58.438 40.375 1 82.75 278 VAL B N 1
ATOM 5501 C CA . VAL B 1 278 ? -8.859 59.625 40.438 1 82.75 278 VAL B CA 1
ATOM 5502 C C . VAL B 1 278 ? -9.359 59.812 41.844 1 82.75 278 VAL B C 1
ATOM 5504 O O . VAL B 1 278 ? -9.656 60.938 42.281 1 82.75 278 VAL B O 1
ATOM 5507 N N . GLN B 1 279 ? -9.383 58.812 42.625 1 80.44 279 GLN B N 1
ATOM 5508 C CA . GLN B 1 279 ? -9.898 58.875 43.969 1 80.44 279 GLN B CA 1
ATOM 5509 C C . GLN B 1 279 ? -9.016 59.719 44.875 1 80.44 279 GLN B C 1
ATOM 5511 O O . GLN B 1 279 ? -9.453 60.188 45.938 1 80.44 279 GLN B O 1
ATOM 5516 N N . VAL B 1 280 ? -7.848 59.938 44.5 1 80.06 280 VAL B N 1
ATOM 5517 C CA . VAL B 1 280 ? -6.879 60.688 45.312 1 80.06 280 VAL B CA 1
ATOM 5518 C C . VAL B 1 280 ? -7.164 62.188 45.188 1 80.06 280 VAL B C 1
ATOM 5520 O O . VAL B 1 280 ? -6.832 62.969 46.094 1 80.06 280 VAL B O 1
ATOM 5523 N N . LEU B 1 281 ? -7.941 62.594 44.219 1 83.62 281 LEU B N 1
ATOM 5524 C CA . LEU B 1 281 ? -8.008 64 43.844 1 83.62 281 LEU B CA 1
ATOM 5525 C C . LEU B 1 281 ? -8.914 64.75 44.812 1 83.62 281 LEU B C 1
ATOM 5527 O O . LEU B 1 281 ? -8.523 65.812 45.344 1 83.62 281 LEU B O 1
ATOM 5531 N N . PRO B 1 282 ? -10.094 64.25 45.156 1 81.06 282 PRO B N 1
ATOM 5532 C CA . PRO B 1 282 ? -10.922 65 46.094 1 81.06 282 PRO B CA 1
ATOM 5533 C C . PRO B 1 282 ? -10.25 65.25 47.438 1 81.06 282 PRO B C 1
ATOM 5535 O O . PRO B 1 282 ? -10.289 66.375 47.969 1 81.06 282 PRO B O 1
ATOM 5538 N N . GLY B 1 283 ? -9.656 64.25 47.875 1 79.94 283 GLY B N 1
ATOM 5539 C CA . GLY B 1 283 ? -8.969 64.375 49.156 1 79.94 283 GLY B CA 1
ATOM 5540 C C . GLY B 1 283 ? -7.777 65.312 49.125 1 79.94 283 GLY B C 1
ATOM 5541 O O . GLY B 1 283 ? -7.586 66.125 50.031 1 79.94 283 GLY B O 1
ATOM 5542 N N . ALA B 1 284 ? -7.074 65.188 48.094 1 82.25 284 ALA B N 1
ATOM 5543 C CA . ALA B 1 284 ? -5.902 66.062 47.938 1 82.25 284 ALA B CA 1
ATOM 5544 C C . ALA B 1 284 ? -6.312 67.562 47.812 1 82.25 284 ALA B C 1
ATOM 5546 O O . ALA B 1 284 ? -5.672 68.438 48.406 1 82.25 284 ALA B O 1
ATOM 5547 N N . LEU B 1 285 ? -7.367 67.812 47.188 1 83.31 285 LEU B N 1
ATOM 5548 C CA . LEU B 1 285 ? -7.809 69.188 46.938 1 83.31 285 LEU B CA 1
ATOM 5549 C C . LEU B 1 285 ? -8.492 69.75 48.156 1 83.31 285 LEU B C 1
ATOM 5551 O O . LEU B 1 285 ? -8.43 71 48.375 1 83.31 285 LEU B O 1
ATOM 5555 N N . ALA B 1 286 ? -9.055 68.875 48.906 1 81.12 286 ALA B N 1
ATOM 5556 C CA . ALA B 1 286 ? -9.758 69.375 50.094 1 81.12 286 ALA B CA 1
ATOM 5557 C C . ALA B 1 286 ? -8.797 69.562 51.281 1 81.12 286 ALA B C 1
ATOM 5559 O O . ALA B 1 286 ? -8.891 70.562 52 1 81.12 286 ALA B O 1
ATOM 5560 N N . THR B 1 287 ? -7.91 68.688 51.469 1 81.56 287 THR B N 1
ATOM 5561 C CA . THR B 1 287 ? -7.094 68.688 52.656 1 81.56 287 THR B CA 1
ATOM 5562 C C . THR B 1 287 ? -5.664 69.125 52.344 1 81.56 287 THR B C 1
ATOM 5564 O O . THR B 1 287 ? -4.891 69.5 53.25 1 81.56 287 THR B O 1
ATOM 5567 N N . GLY B 1 288 ? -5.363 69.25 51.062 1 80.69 288 GLY B N 1
ATOM 5568 C CA . GLY B 1 288 ? -4.004 69.562 50.656 1 80.69 288 GLY B CA 1
ATOM 5569 C C . GLY B 1 288 ? -3.01 68.5 50.969 1 80.69 288 GLY B C 1
ATOM 5570 O O . GLY B 1 288 ? -1.798 68.688 50.906 1 80.69 288 GLY B O 1
ATOM 5571 N N . GLN B 1 289 ? -3.555 67.312 51.312 1 82.38 289 GLN B N 1
ATOM 5572 C CA . GLN B 1 289 ? -2.695 66.188 51.688 1 82.38 289 GLN B CA 1
ATOM 5573 C C . GLN B 1 289 ? -3.07 64.938 50.875 1 82.38 289 GLN B C 1
ATOM 5575 O O . GLN B 1 289 ? -4.207 64.812 50.438 1 82.38 289 GLN B O 1
ATOM 5580 N N . ILE B 1 290 ? -2.004 64.125 50.562 1 83.06 290 ILE B N 1
ATOM 5581 C CA . ILE B 1 290 ? -2.221 62.844 49.938 1 83.06 290 ILE B CA 1
ATOM 5582 C C . ILE B 1 290 ? -1.641 61.75 50.781 1 83.06 290 ILE B C 1
ATOM 5584 O O . ILE B 1 290 ? -0.482 61.812 51.219 1 83.06 290 ILE B O 1
ATOM 5588 N N . ASP B 1 291 ? -2.523 60.812 51.188 1 80.31 291 ASP B N 1
ATOM 5589 C CA . ASP B 1 291 ? -2.078 59.625 51.906 1 80.31 291 ASP B CA 1
ATOM 5590 C C . ASP B 1 291 ? -0.943 58.938 51.188 1 80.31 291 ASP B C 1
ATOM 5592 O O . ASP B 1 291 ? -0.998 58.75 49.969 1 80.31 291 ASP B O 1
ATOM 5596 N N . PRO B 1 292 ? 0.137 58.656 51.875 1 79.06 292 PRO B N 1
ATOM 5597 C CA . PRO B 1 292 ? 1.276 57.969 51.25 1 79.06 292 PRO B CA 1
ATOM 5598 C C . PRO B 1 292 ? 0.862 56.75 50.469 1 79.06 292 PRO B C 1
ATOM 5600 O O . PRO B 1 292 ? 1.47 56.438 49.438 1 79.06 292 PRO B O 1
ATOM 5603 N N . ALA B 1 293 ? -0.158 56.125 50.906 1 77.81 293 ALA B N 1
ATOM 5604 C CA . ALA B 1 293 ? -0.635 54.938 50.188 1 77.81 293 ALA B CA 1
ATOM 5605 C C . ALA B 1 293 ? -1.142 55.344 48.812 1 77.81 293 ALA B C 1
ATOM 5607 O O . ALA B 1 293 ? -0.896 54.625 47.812 1 77.81 293 ALA B O 1
ATOM 5608 N N . TRP B 1 294 ? -1.711 56.375 48.75 1 79.44 294 TRP B N 1
ATOM 5609 C CA . TRP B 1 294 ? -2.256 56.844 47.469 1 79.44 294 TRP B CA 1
ATOM 5610 C C . TRP B 1 294 ? -1.149 57.375 46.562 1 79.44 294 TRP B C 1
ATOM 5612 O O . TRP B 1 294 ? -1.206 57.219 45.344 1 79.44 294 TRP B O 1
ATOM 5622 N N . SER B 1 295 ? -0.157 57.938 47.188 1 80.94 295 SER B N 1
ATOM 5623 C CA . SER B 1 295 ? 0.986 58.375 46.406 1 80.94 295 SER B CA 1
ATOM 5624 C C . SER B 1 295 ? 1.667 57.219 45.688 1 80.94 295 SER B C 1
ATOM 5626 O O . SER B 1 295 ? 2.014 57.312 44.5 1 80.94 295 SER B O 1
ATOM 5628 N N . SER B 1 296 ? 1.725 56.219 46.375 1 80.06 296 SER B N 1
ATOM 5629 C CA . SER B 1 296 ? 2.322 55 45.781 1 80.06 296 SER B CA 1
ATOM 5630 C C . SER B 1 296 ? 1.443 54.438 44.688 1 80.06 296 SER B C 1
ATOM 5632 O O . SER B 1 296 ? 1.947 54 43.656 1 80.06 296 SER B O 1
ATOM 5634 N N . ALA B 1 297 ? 0.21 54.469 44.906 1 79.31 297 ALA B N 1
ATOM 5635 C CA . ALA B 1 297 ? -0.724 53.938 43.906 1 79.31 297 ALA B CA 1
ATOM 5636 C C . ALA B 1 297 ? -0.655 54.75 42.625 1 79.31 297 ALA B C 1
ATOM 5638 O O . ALA B 1 297 ? -0.707 54.188 41.531 1 79.31 297 ALA B O 1
ATOM 5639 N N . VAL B 1 298 ? -0.569 56.031 42.75 1 81.12 298 VAL B N 1
ATOM 5640 C CA . VAL B 1 298 ? -0.466 56.906 41.594 1 81.12 298 VAL B CA 1
ATOM 5641 C C . VAL B 1 298 ? 0.839 56.625 40.844 1 81.12 298 VAL B C 1
ATOM 5643 O O . VAL B 1 298 ? 0.859 56.531 39.625 1 81.12 298 VAL B O 1
ATOM 5646 N N . HIS B 1 299 ? 1.842 56.406 41.562 1 80.5 299 HIS B N 1
ATOM 5647 C CA . HIS B 1 299 ? 3.127 56.094 40.938 1 80.5 299 HIS B CA 1
ATOM 5648 C C . HIS B 1 299 ? 3.082 54.75 40.219 1 80.5 299 HIS B C 1
ATOM 5650 O O . HIS B 1 299 ? 3.553 54.656 39.062 1 80.5 299 HIS B O 1
ATOM 5656 N N . ASP B 1 300 ? 2.457 53.875 40.812 1 78 300 ASP B N 1
ATOM 5657 C CA . ASP B 1 300 ? 2.332 52.562 40.188 1 78 300 ASP B CA 1
ATOM 5658 C C . ASP B 1 300 ? 1.5 52.625 38.906 1 78 300 ASP B C 1
ATOM 5660 O O . ASP B 1 300 ? 1.856 52.031 37.906 1 78 300 ASP B O 1
ATOM 5664 N N . ALA B 1 301 ? 0.447 53.281 39 1 76.75 301 ALA B N 1
ATOM 5665 C CA . ALA B 1 301 ? -0.411 53.438 37.812 1 76.75 301 ALA B CA 1
ATOM 5666 C C . ALA B 1 301 ? 0.337 54.125 36.688 1 76.75 301 ALA B C 1
ATOM 5668 O O . ALA B 1 301 ? 0.163 53.781 35.531 1 76.75 301 ALA B O 1
ATOM 5669 N N . HIS B 1 302 ? 1.171 55.031 37.031 1 76.62 302 HIS B N 1
ATOM 5670 C CA . HIS B 1 302 ? 1.96 55.75 36.031 1 76.62 302 HIS B CA 1
ATOM 5671 C C . HIS B 1 302 ? 2.961 54.844 35.375 1 76.62 302 HIS B C 1
ATOM 5673 O O . HIS B 1 302 ? 3.137 54.875 34.156 1 76.62 302 HIS B O 1
ATOM 5679 N N . GLN B 1 303 ? 3.447 54 36.094 1 71.38 303 GLN B N 1
ATOM 5680 C CA . GLN B 1 303 ? 4.395 53.031 35.531 1 71.38 303 GLN B CA 1
ATOM 5681 C C . GLN B 1 303 ? 3.697 52.062 34.594 1 71.38 303 GLN B C 1
ATOM 5683 O O . GLN B 1 303 ? 4.23 51.719 33.531 1 71.38 303 GLN B O 1
ATOM 5688 N N . GLN B 1 304 ? 2.551 51.75 34.969 1 70.25 304 GLN B N 1
ATOM 5689 C CA . GLN B 1 304 ? 1.777 50.844 34.125 1 70.25 304 GLN B CA 1
ATOM 5690 C C . GLN B 1 304 ? 1.386 51.531 32.812 1 70.25 304 GLN B C 1
ATOM 5692 O O . GLN B 1 304 ? 1.393 50.875 31.766 1 70.25 304 GLN B O 1
ATOM 5697 N N . TRP B 1 305 ? 1.059 52.781 32.938 1 68.19 305 TRP B N 1
ATOM 5698 C CA . TRP B 1 305 ? 0.72 53.562 31.75 1 68.19 305 TRP B CA 1
ATOM 5699 C C . TRP B 1 305 ? 1.914 53.656 30.812 1 68.19 305 TRP B C 1
ATOM 5701 O O . TRP B 1 305 ? 1.769 53.5 29.594 1 68.19 305 TRP B O 1
ATOM 5711 N N . LYS B 1 306 ? 2.953 53.812 31.344 1 62.19 306 LYS B N 1
ATOM 5712 C CA . LYS B 1 306 ? 4.164 53.969 30.547 1 62.19 306 LYS B CA 1
ATOM 5713 C C . LYS B 1 306 ? 4.477 52.719 29.75 1 62.19 306 LYS B C 1
ATOM 5715 O O . LYS B 1 306 ? 4.984 52.781 28.641 1 62.19 306 LYS B O 1
ATOM 5720 N N . ALA B 1 307 ? 3.986 51.75 30.266 1 60.56 307 ALA B N 1
ATOM 5721 C CA . ALA B 1 307 ? 4.324 50.438 29.688 1 60.56 307 ALA B CA 1
ATOM 5722 C C . ALA B 1 307 ? 3.258 50 28.688 1 60.56 307 ALA B C 1
ATOM 5724 O O . ALA B 1 307 ? 3.453 49.031 27.953 1 60.56 307 ALA B O 1
ATOM 5725 N N . ARG B 1 308 ? 2.236 50.812 28.594 1 60.59 308 ARG B N 1
ATOM 5726 C CA . ARG B 1 308 ? 1.079 50.344 27.828 1 60.59 308 ARG B CA 1
ATOM 5727 C C . ARG B 1 308 ? 1.263 50.625 26.344 1 60.59 308 ARG B C 1
ATOM 5729 O O . ARG B 1 308 ? 1.794 51.656 25.953 1 60.59 308 ARG B O 1
ATOM 5736 N N . MET B 1 309 ? 0.916 49.594 25.453 1 56.75 309 MET B N 1
ATOM 5737 C CA . MET B 1 309 ? 0.88 49.781 24 1 56.75 309 MET B CA 1
ATOM 5738 C C . MET B 1 309 ? -0.404 50.469 23.562 1 56.75 309 MET B C 1
ATOM 5740 O O . MET B 1 309 ? -1.427 50.375 24.25 1 56.75 309 MET B O 1
ATOM 5744 N N . PRO B 1 310 ? -0.309 51.438 22.469 1 52.59 310 PRO B N 1
ATOM 5745 C CA . PRO B 1 310 ? -1.523 52.094 22 1 52.59 310 PRO B CA 1
ATOM 5746 C C . PRO B 1 310 ? -2.637 51.125 21.641 1 52.59 310 PRO B C 1
ATOM 5748 O O . PRO B 1 310 ? -2.367 50.031 21.109 1 52.59 310 PRO B O 1
ATOM 5751 N N . ALA B 1 311 ? -3.707 51.312 22.297 1 53.75 311 ALA B N 1
ATOM 5752 C CA . ALA B 1 311 ? -4.859 50.469 22.031 1 53.75 311 ALA B CA 1
ATOM 5753 C C . ALA B 1 311 ? -5.309 50.562 20.578 1 53.75 311 ALA B C 1
ATOM 5755 O O . ALA B 1 311 ? -5.094 51.594 19.938 1 53.75 311 ALA B O 1
ATOM 5756 N N . ALA B 1 312 ? -5.672 49.5 20.031 1 48.72 312 ALA B N 1
ATOM 5757 C CA . ALA B 1 312 ? -6.324 49.562 18.734 1 48.72 312 ALA B CA 1
ATOM 5758 C C . ALA B 1 312 ? -7.539 50.469 18.766 1 48.72 312 ALA B C 1
ATOM 5760 O O . ALA B 1 312 ? -8.203 50.625 19.797 1 48.72 312 ALA B O 1
ATOM 5761 N N . PRO B 1 313 ? -7.723 51.375 17.75 1 44.97 313 PRO B N 1
ATOM 5762 C CA . PRO B 1 313 ? -8.914 52.219 17.719 1 44.97 313 PRO B CA 1
ATOM 5763 C C . PRO B 1 313 ? -10.211 51.438 17.875 1 44.97 313 PRO B C 1
ATOM 5765 O O . PRO B 1 313 ? -10.43 50.469 17.141 1 44.97 313 PRO B O 1
ATOM 5768 N N . ARG B 1 314 ? -10.82 51.438 19.109 1 54.94 314 ARG B N 1
ATOM 5769 C CA . ARG B 1 314 ? -12.102 50.75 19.281 1 54.94 314 ARG B CA 1
ATOM 5770 C C . ARG B 1 314 ? -13.062 51.594 20.109 1 54.94 314 ARG B C 1
ATOM 5772 O O . ARG B 1 314 ? -12.648 52.562 20.781 1 54.94 314 ARG B O 1
ATOM 5779 N N . ASP B 1 315 ? -14.414 51.375 19.953 1 52.47 315 ASP B N 1
ATOM 5780 C CA . ASP B 1 315 ? -15.43 51.938 20.828 1 52.47 315 ASP B CA 1
ATOM 5781 C C . ASP B 1 315 ? -15.273 51.438 22.266 1 52.47 315 ASP B C 1
ATOM 5783 O O . ASP B 1 315 ? -14.852 50.312 22.484 1 52.47 315 ASP B O 1
ATOM 5787 N N . PRO B 1 316 ? -15.422 52.25 23.312 1 57.25 316 PRO B N 1
ATOM 5788 C CA . PRO B 1 316 ? -15.266 51.812 24.703 1 57.25 316 PRO B CA 1
ATOM 5789 C C . PRO B 1 316 ? -16.156 50.625 25.062 1 57.25 316 PRO B C 1
ATOM 5791 O O . PRO B 1 316 ? -17.312 50.594 24.641 1 57.25 316 PRO B O 1
ATOM 5794 N N . THR B 1 317 ? -15.688 49.656 25.734 1 65.31 317 THR B N 1
ATOM 5795 C CA . THR B 1 317 ? -16.438 48.531 26.219 1 65.31 317 THR B CA 1
ATOM 5796 C C . THR B 1 317 ? -17.406 48.938 27.328 1 65.31 317 THR B C 1
ATOM 5798 O O . THR B 1 317 ? -17.25 50.031 27.906 1 65.31 317 THR B O 1
ATOM 5801 N N . PRO B 1 318 ? -18.453 48.188 27.594 1 65.44 318 PRO B N 1
ATOM 5802 C CA . PRO B 1 318 ? -19.375 48.531 28.688 1 65.44 318 PRO B CA 1
ATOM 5803 C C . PRO B 1 318 ? -18.672 48.719 30.016 1 65.44 318 PRO B C 1
ATOM 5805 O O . PRO B 1 318 ? -19.031 49.594 30.797 1 65.44 318 PRO B O 1
ATOM 5808 N N . ASP B 1 319 ? -17.688 48 30.312 1 70.62 319 ASP B N 1
ATOM 5809 C CA . ASP B 1 319 ? -16.938 48.125 31.547 1 70.62 319 ASP B CA 1
ATOM 5810 C C . ASP B 1 319 ? -16.188 49.469 31.594 1 70.62 319 ASP B C 1
ATOM 5812 O O . ASP B 1 319 ? -16.156 50.125 32.625 1 70.62 319 ASP B O 1
ATOM 5816 N N . GLU B 1 320 ? -15.695 49.688 30.453 1 69.06 320 GLU B N 1
ATOM 5817 C CA . GLU B 1 320 ? -15 50.969 30.375 1 69.06 320 GLU B CA 1
ATOM 5818 C C . GLU B 1 320 ? -15.977 52.125 30.531 1 69.06 320 GLU B C 1
ATOM 5820 O O . GLU B 1 320 ? -15.648 53.125 31.172 1 69.06 320 GLU B O 1
ATOM 5825 N N . ALA B 1 321 ? -17.078 51.906 29.984 1 72.44 321 ALA B N 1
ATOM 5826 C CA . ALA B 1 321 ? -18.094 52.938 30.109 1 72.44 321 ALA B CA 1
ATOM 5827 C C . ALA B 1 321 ? -18.484 53.125 31.578 1 72.44 321 ALA B C 1
ATOM 5829 O O . ALA B 1 321 ? -18.688 54.25 32.031 1 72.44 321 ALA B O 1
ATOM 5830 N N . GLU B 1 322 ? -18.594 52.125 32.344 1 78.69 322 GLU B N 1
ATOM 5831 C CA . GLU B 1 322 ? -18.906 52.188 33.781 1 78.69 322 GLU B CA 1
ATOM 5832 C C . GLU B 1 322 ? -17.781 52.906 34.531 1 78.69 322 GLU B C 1
ATOM 5834 O O . GLU B 1 322 ? -18.047 53.719 35.406 1 78.69 322 GLU B O 1
ATOM 5839 N N . GLN B 1 323 ? -16.609 52.531 34.188 1 78.69 323 GLN B N 1
ATOM 5840 C CA . GLN B 1 323 ? -15.477 53.188 34.844 1 78.69 323 GLN B CA 1
ATOM 5841 C C . GLN B 1 323 ? -15.461 54.688 34.562 1 78.69 323 GLN B C 1
ATOM 5843 O O . GLN B 1 323 ? -15.18 55.469 35.438 1 78.69 323 GLN B O 1
ATOM 5848 N N . ILE B 1 324 ? -15.836 54.906 33.344 1 80.94 324 ILE B N 1
ATOM 5849 C CA . ILE B 1 324 ? -15.898 56.312 32.969 1 80.94 324 ILE B CA 1
ATOM 5850 C C . ILE B 1 324 ? -16.984 57 33.781 1 80.94 324 ILE B C 1
ATOM 5852 O O . ILE B 1 324 ? -16.797 58.156 34.219 1 80.94 324 ILE B O 1
ATOM 5856 N N . ARG B 1 325 ? -18.031 56.375 34.062 1 81.31 325 ARG B N 1
ATOM 5857 C CA . ARG B 1 325 ? -19.094 56.938 34.875 1 81.31 325 ARG B CA 1
ATOM 5858 C C . ARG B 1 325 ? -18.609 57.219 36.281 1 81.31 325 ARG B C 1
ATOM 5860 O O . ARG B 1 325 ? -18.922 58.25 36.875 1 81.31 325 ARG B O 1
ATOM 5867 N N . VAL B 1 326 ? -17.875 56.312 36.844 1 82.88 326 VAL B N 1
ATOM 5868 C CA . VAL B 1 326 ? -17.328 56.469 38.188 1 82.88 326 VAL B CA 1
ATOM 5869 C C . VAL B 1 326 ? -16.359 57.656 38.188 1 82.88 326 VAL B C 1
ATOM 5871 O O . VAL B 1 326 ? -16.391 58.5 39.094 1 82.88 326 VAL B O 1
ATOM 5874 N N . ILE B 1 327 ? -15.578 57.656 37.188 1 85.06 327 ILE B N 1
ATOM 5875 C CA . ILE B 1 327 ? -14.633 58.75 37.062 1 85.06 327 ILE B CA 1
ATOM 5876 C C . ILE B 1 327 ? -15.391 60.094 37 1 85.06 327 ILE B C 1
ATOM 5878 O O . ILE B 1 327 ? -15.031 61.062 37.688 1 85.06 327 ILE B O 1
ATOM 5882 N N . ALA B 1 328 ? -16.438 60.094 36.281 1 84.06 328 ALA B N 1
ATOM 5883 C CA . ALA B 1 328 ? -17.25 61.281 36.125 1 84.06 328 ALA B CA 1
ATOM 5884 C C . ALA B 1 328 ? -17.828 61.719 37.469 1 84.06 328 ALA B C 1
ATOM 5886 O O . ALA B 1 328 ? -17.844 62.906 37.781 1 84.06 328 ALA B O 1
ATOM 5887 N N . GLY B 1 329 ? -18.297 60.844 38.188 1 82.12 329 GLY B N 1
ATOM 5888 C CA . GLY B 1 329 ? -18.828 61.125 39.5 1 82.12 329 GLY B CA 1
ATOM 5889 C C . GLY B 1 329 ? -17.797 61.781 40.406 1 82.12 329 GLY B C 1
ATOM 5890 O O . GLY B 1 329 ? -18.109 62.75 41.125 1 82.12 329 GLY B O 1
ATOM 5891 N N . ILE B 1 330 ? -16.688 61.281 40.344 1 84 330 ILE B N 1
ATOM 5892 C CA . ILE B 1 330 ? -15.633 61.781 41.219 1 84 330 ILE B CA 1
ATOM 5893 C C . ILE B 1 330 ? -15.188 63.188 40.75 1 84 330 ILE B C 1
ATOM 5895 O O . ILE B 1 330 ? -14.953 64.062 41.562 1 84 330 ILE B O 1
ATOM 5899 N N . VAL B 1 331 ? -15.117 63.344 39.5 1 82.62 331 VAL B N 1
ATOM 5900 C CA . VAL B 1 331 ? -14.758 64.625 38.938 1 82.62 331 VAL B CA 1
ATOM 5901 C C . VAL B 1 331 ? -15.805 65.688 39.344 1 82.62 331 VAL B C 1
ATOM 5903 O O . VAL B 1 331 ? -15.453 66.812 39.688 1 82.62 331 VAL B O 1
ATOM 5906 N N . HIS B 1 332 ? -16.969 65.25 39.312 1 81.56 332 HIS B N 1
ATOM 5907 C CA . HIS B 1 332 ? -18.031 66.188 39.719 1 81.56 332 HIS B CA 1
ATOM 5908 C C . HIS B 1 332 ? -17.906 66.562 41.188 1 81.56 332 HIS B C 1
ATOM 5910 O O . HIS B 1 332 ? -18.141 67.688 41.562 1 81.56 332 HIS B O 1
ATOM 5916 N N . SER B 1 333 ? -17.469 65.688 41.906 1 80 333 SER B N 1
ATOM 5917 C CA . SER B 1 333 ? -17.266 65.938 43.344 1 80 333 SER B CA 1
ATOM 5918 C C . SER B 1 333 ? -16.109 66.938 43.562 1 80 333 SER B C 1
ATOM 5920 O O . SER B 1 333 ? -16.094 67.688 44.531 1 80 333 SER B O 1
ATOM 5922 N N . CYS B 1 334 ? -15.203 66.938 42.656 1 79 334 CYS B N 1
ATOM 5923 C CA . CYS B 1 334 ? -14.062 67.812 42.781 1 79 334 CYS B CA 1
ATOM 5924 C C . CYS B 1 334 ? -14.438 69.25 42.375 1 79 334 CYS B C 1
ATOM 5926 O O . CYS B 1 334 ? -13.719 70.188 42.688 1 79 334 CYS B O 1
ATOM 5928 N N . ARG B 1 335 ? -15.5 69.438 41.719 1 73.88 335 ARG B N 1
ATOM 5929 C CA . ARG B 1 335 ? -15.914 70.75 41.219 1 73.88 335 ARG B CA 1
ATOM 5930 C C . ARG B 1 335 ? -16.297 71.688 42.375 1 73.88 335 ARG B C 1
ATOM 5932 O O . ARG B 1 335 ? -16.375 72.875 42.188 1 73.88 335 ARG B O 1
ATOM 5939 N N . SER B 1 336 ? -16.516 71.062 43.406 1 67.56 336 SER B N 1
ATOM 5940 C CA . SER B 1 336 ? -16.875 71.875 44.562 1 67.56 336 SER B CA 1
ATOM 5941 C C . SER B 1 336 ? -15.68 72.688 45.031 1 67.56 336 SER B C 1
ATOM 5943 O O . SER B 1 336 ? -15.812 73.562 45.906 1 67.56 336 SER B O 1
ATOM 5945 N N . VAL B 1 337 ? -14.609 72.5 44.469 1 62.53 337 VAL B N 1
ATOM 5946 C CA . VAL B 1 337 ? -13.43 73.312 44.781 1 62.53 337 VAL B CA 1
ATOM 5947 C C . VAL B 1 337 ? -13.555 74.688 44.219 1 62.53 337 VAL B C 1
ATOM 5949 O O . VAL B 1 337 ? -13.562 74.875 43 1 62.53 337 VAL B O 1
ATOM 5952 N N . GLN B 1 338 ? -14.078 75.688 44.969 1 59 338 GLN B N 1
ATOM 5953 C CA . GLN B 1 338 ? -14.391 77.062 44.531 1 59 338 GLN B CA 1
ATOM 5954 C C . GLN B 1 338 ? -13.234 78 44.812 1 59 338 GLN B C 1
ATOM 5956 O O . GLN B 1 338 ? -13.219 79.188 44.312 1 59 338 GLN B O 1
ATOM 5961 N N . VAL B 1 339 ? -12.219 77.562 45.562 1 65 339 VAL B N 1
ATOM 5962 C CA . VAL B 1 339 ? -11.148 78.438 45.969 1 65 339 VAL B CA 1
ATOM 5963 C C . VAL B 1 339 ? -9.805 77.938 45.469 1 65 339 VAL B C 1
ATOM 5965 O O . VAL B 1 339 ? -9.68 76.75 45.219 1 65 339 VAL B O 1
ATOM 5968 N N . ASP B 1 340 ? -8.883 78.812 45.25 1 77.19 340 ASP B N 1
ATOM 5969 C CA . ASP B 1 340 ? -7.527 78.438 44.844 1 77.19 340 ASP B CA 1
ATOM 5970 C C . ASP B 1 340 ? -6.836 77.562 45.875 1 77.19 340 ASP B C 1
ATOM 5972 O O . ASP B 1 340 ? -6.812 77.875 47.062 1 77.19 340 ASP B O 1
ATOM 5976 N N . VAL B 1 341 ? -6.531 76.375 45.438 1 83.44 341 VAL B N 1
ATOM 5977 C CA . VAL B 1 341 ? -5.895 75.438 46.312 1 83.44 341 VAL B CA 1
ATOM 5978 C C . VAL B 1 341 ? -4.383 75.438 46.094 1 83.44 341 VAL B C 1
ATOM 5980 O O . VAL B 1 341 ? -3.904 75.375 44.969 1 83.44 341 VAL B O 1
ATOM 5983 N N . VAL B 1 342 ? -3.725 75.688 47.219 1 85.75 342 VAL B N 1
ATOM 5984 C CA . VAL B 1 342 ? -2.266 75.688 47.188 1 85.75 342 VAL B CA 1
ATOM 5985 C C . VAL B 1 342 ? -1.752 74.438 47.844 1 85.75 342 VAL B C 1
ATOM 5987 O O . VAL B 1 342 ? -2.115 74.125 48.969 1 85.75 342 VAL B O 1
ATOM 5990 N N . LEU B 1 343 ? -1.038 73.625 47.094 1 85.38 343 LEU B N 1
ATOM 5991 C CA . LEU B 1 343 ? -0.55 72.375 47.594 1 85.38 343 LEU B CA 1
ATOM 5992 C C . LEU B 1 343 ? 0.962 72.375 47.781 1 85.38 343 LEU B C 1
ATOM 5994 O O . LEU B 1 343 ? 1.66 73.188 47.125 1 85.38 343 LEU B O 1
ATOM 5998 N N . SER B 1 344 ? 1.376 71.562 48.781 1 86.81 344 SER B N 1
ATOM 5999 C CA . SER B 1 344 ? 2.816 71.312 48.906 1 86.81 344 SER B CA 1
ATOM 6000 C C . SER B 1 344 ? 3.398 70.75 47.656 1 86.81 344 SER B C 1
ATOM 6002 O O . SER B 1 344 ? 2.688 70.062 46.875 1 86.81 344 SER B O 1
ATOM 6004 N N . PRO B 1 345 ? 4.66 71 47.312 1 83.31 345 PRO B N 1
ATOM 6005 C CA . PRO B 1 345 ? 5.262 70.562 46.062 1 83.31 345 PRO B CA 1
ATOM 6006 C C . PRO B 1 345 ? 5.133 69.062 45.875 1 83.31 345 PRO B C 1
ATOM 6008 O O . PRO B 1 345 ? 4.887 68.562 44.75 1 83.31 345 PRO B O 1
ATOM 6011 N N . ASP B 1 346 ? 5.227 68.312 46.906 1 82 346 ASP B N 1
ATOM 6012 C CA . ASP B 1 346 ? 5.137 66.875 46.781 1 82 346 ASP B CA 1
ATOM 6013 C C . ASP B 1 346 ? 3.711 66.438 46.469 1 82 346 ASP B C 1
ATOM 6015 O O . ASP B 1 346 ? 3.494 65.562 45.594 1 82 346 ASP B O 1
ATOM 6019 N N . VAL B 1 347 ? 2.844 67.062 47.219 1 83.19 347 VAL B N 1
ATOM 6020 C CA . VAL B 1 347 ? 1.436 66.75 47 1 83.19 347 VAL B CA 1
ATOM 6021 C C . VAL B 1 347 ? 1.002 67.188 45.594 1 83.19 347 VAL B C 1
ATOM 6023 O O . VAL B 1 347 ? 0.241 66.562 44.906 1 83.19 347 VAL B O 1
ATOM 6026 N N . PHE B 1 348 ? 1.553 68.312 45.219 1 86.56 348 PHE B N 1
ATOM 6027 C CA . PHE B 1 348 ? 1.267 68.875 43.875 1 86.56 348 PHE B CA 1
ATOM 6028 C C . PHE B 1 348 ? 1.732 67.938 42.781 1 86.56 348 PHE B C 1
ATOM 6030 O O . PHE B 1 348 ? 0.992 67.625 41.844 1 86.56 348 PHE B O 1
ATOM 6037 N N . ALA B 1 349 ? 2.916 67.438 42.938 1 83.81 349 ALA B N 1
ATOM 6038 C CA . ALA B 1 349 ? 3.469 66.5 41.938 1 83.81 349 ALA B CA 1
ATOM 6039 C C . ALA B 1 349 ? 2.631 65.25 41.812 1 83.81 349 ALA B C 1
ATOM 6041 O O . ALA B 1 349 ? 2.344 64.75 40.719 1 83.81 349 ALA B O 1
ATOM 6042 N N . THR B 1 350 ? 2.246 64.75 42.906 1 83.94 350 THR B N 1
ATOM 6043 C CA . THR B 1 350 ? 1.439 63.531 42.906 1 83.94 350 THR B CA 1
ATOM 6044 C C . THR B 1 350 ? 0.052 63.781 42.344 1 83.94 350 THR B C 1
ATOM 6046 O O . THR B 1 350 ? -0.451 63 41.531 1 83.94 350 THR B O 1
ATOM 6049 N N . ALA B 1 351 ? -0.532 64.812 42.75 1 84.5 351 ALA B N 1
ATOM 6050 C CA . ALA B 1 351 ? -1.844 65.188 42.25 1 84.5 351 ALA B CA 1
ATOM 6051 C C . ALA B 1 351 ? -1.782 65.5 40.75 1 84.5 351 ALA B C 1
ATOM 6053 O O . ALA B 1 351 ? -2.684 65.062 40 1 84.5 351 ALA B O 1
ATOM 6054 N N . ALA B 1 352 ? -0.739 66.062 40.312 1 84.69 352 ALA B N 1
ATOM 6055 C CA . ALA B 1 352 ? -0.56 66.312 38.875 1 84.69 352 ALA B CA 1
ATOM 6056 C C . ALA B 1 352 ? -0.504 65.062 38.094 1 84.69 352 ALA B C 1
ATOM 6058 O O . ALA B 1 352 ? -1.123 64.938 37.031 1 84.69 352 ALA B O 1
ATOM 6059 N N . THR B 1 353 ? 0.217 64.125 38.625 1 82.69 353 THR B N 1
ATOM 6060 C CA . THR B 1 353 ? 0.306 62.812 37.969 1 82.69 353 THR B CA 1
ATOM 6061 C C . THR B 1 353 ? -1.064 62.156 37.906 1 82.69 353 THR B C 1
ATOM 6063 O O . THR B 1 353 ? -1.428 61.562 36.875 1 82.69 353 THR B O 1
ATOM 6066 N N . ALA B 1 354 ? -1.792 62.219 38.969 1 85.06 354 ALA B N 1
ATOM 6067 C CA . ALA B 1 354 ? -3.139 61.656 39 1 85.06 354 ALA B CA 1
ATOM 6068 C C . ALA B 1 354 ? -4.039 62.344 37.969 1 85.06 354 ALA B C 1
ATOM 6070 O O . ALA B 1 354 ? -4.727 61.656 37.188 1 85.06 354 ALA B O 1
ATOM 6071 N N . PHE B 1 355 ? -3.988 63.625 37.875 1 85.38 355 PHE B N 1
ATOM 6072 C CA . PHE B 1 355 ? -4.754 64.375 36.906 1 85.38 355 PHE B CA 1
ATOM 6073 C C . PHE B 1 355 ? -4.383 63.938 35.5 1 85.38 355 PHE B C 1
ATOM 6075 O O . PHE B 1 355 ? -5.258 63.688 34.656 1 85.38 355 PHE B O 1
ATOM 6082 N N . ARG B 1 356 ? -3.162 63.781 35.281 1 81.5 356 ARG B N 1
ATOM 6083 C CA . ARG B 1 356 ? -2.67 63.406 33.938 1 81.5 356 ARG B CA 1
ATOM 6084 C C . ARG B 1 356 ? -3.201 62.062 33.531 1 81.5 356 ARG B C 1
ATOM 6086 O O . ARG B 1 356 ? -3.662 61.875 32.406 1 81.5 356 ARG B O 1
ATOM 6093 N N . LEU B 1 357 ? -3.111 61.156 34.344 1 80.06 357 LEU B N 1
ATOM 6094 C CA . LEU B 1 357 ? -3.568 59.781 34.062 1 80.06 357 LEU B CA 1
ATOM 6095 C C . LEU B 1 357 ? -5.07 59.781 33.781 1 80.06 357 LEU B C 1
ATOM 6097 O O . LEU B 1 357 ? -5.527 59.094 32.844 1 80.06 357 LEU B O 1
ATOM 6101 N N . VAL B 1 358 ? -5.809 60.562 34.594 1 83.88 358 VAL B N 1
ATOM 6102 C CA . VAL B 1 358 ? -7.258 60.594 34.438 1 83.88 358 VAL B CA 1
ATOM 6103 C C . VAL B 1 358 ? -7.602 61.312 33.125 1 83.88 358 VAL B C 1
ATOM 6105 O O . VAL B 1 358 ? -8.43 60.812 32.344 1 83.88 358 VAL B O 1
ATOM 6108 N N . VAL B 1 359 ? -6.922 62.312 32.844 1 81.19 359 VAL B N 1
ATOM 6109 C CA . VAL B 1 359 ? -7.156 63.062 31.594 1 81.19 359 VAL B CA 1
ATOM 6110 C C . VAL B 1 359 ? -6.812 62.156 30.406 1 81.19 359 VAL B C 1
ATOM 6112 O O . VAL B 1 359 ? -7.574 62.094 29.438 1 81.19 359 VAL B O 1
ATOM 6115 N N . ALA B 1 360 ? -5.773 61.5 30.5 1 75.62 360 ALA B N 1
ATOM 6116 C CA . ALA B 1 360 ? -5.355 60.594 29.422 1 75.62 360 ALA B CA 1
ATOM 6117 C C . ALA B 1 360 ? -6.402 59.531 29.156 1 75.62 360 ALA B C 1
ATOM 6119 O O . ALA B 1 360 ? -6.73 59.219 28.016 1 75.62 360 ALA B O 1
ATOM 6120 N N . ALA B 1 361 ? -6.867 58.938 30.188 1 76 361 ALA B N 1
ATOM 6121 C CA . ALA B 1 361 ? -7.883 57.906 30.078 1 76 361 ALA B CA 1
ATOM 6122 C C . ALA B 1 361 ? -9.156 58.469 29.438 1 76 361 ALA B C 1
ATOM 6124 O O . ALA B 1 361 ? -9.766 57.812 28.578 1 76 361 ALA B O 1
ATOM 6125 N N . LEU B 1 362 ? -9.508 59.688 29.875 1 77.75 362 LEU B N 1
ATOM 6126 C CA . LEU B 1 362 ? -10.734 60.312 29.375 1 77.75 362 LEU B CA 1
ATOM 6127 C C . LEU B 1 362 ? -10.562 60.75 27.922 1 77.75 362 LEU B C 1
ATOM 6129 O O . LEU B 1 362 ? -11.508 60.656 27.141 1 77.75 362 LEU B O 1
ATOM 6133 N N . LEU B 1 363 ? -9.414 61.062 27.578 1 72.19 363 LEU B N 1
ATOM 6134 C CA . LEU B 1 363 ? -9.148 61.438 26.203 1 72.19 363 LEU B CA 1
ATOM 6135 C C . LEU B 1 363 ? -9.219 60.219 25.281 1 72.19 363 LEU B C 1
ATOM 6137 O O . LEU B 1 363 ? -9.773 60.281 24.188 1 72.19 363 LEU B O 1
ATOM 6141 N N . GLU B 1 364 ? -8.781 59.188 25.75 1 69.38 364 GLU B N 1
ATOM 6142 C CA . GLU B 1 364 ? -8.805 57.938 24.969 1 69.38 364 GLU B CA 1
ATOM 6143 C C . GLU B 1 364 ? -10.234 57.469 24.719 1 69.38 364 GLU B C 1
ATOM 6145 O O . GLU B 1 364 ? -10.516 56.844 23.703 1 69.38 364 GLU B O 1
ATOM 6150 N N . SER B 1 365 ? -11.062 57.812 25.672 1 68.44 365 SER B N 1
ATOM 6151 C CA . SER B 1 365 ? -12.461 57.406 25.547 1 68.44 365 SER B CA 1
ATOM 6152 C C . SER B 1 365 ? -13.32 58.531 24.969 1 68.44 365 SER B C 1
ATOM 6154 O O . SER B 1 365 ? -14.547 58.469 25 1 68.44 365 SER B O 1
ATOM 6156 N N . ASN B 1 366 ? -12.688 59.594 24.5 1 70.94 366 ASN B N 1
ATOM 6157 C CA . ASN B 1 366 ? -13.32 60.75 23.875 1 70.94 366 ASN B CA 1
ATOM 6158 C C . ASN B 1 366 ? -14.344 61.406 24.812 1 70.94 366 ASN B C 1
ATOM 6160 O O . ASN B 1 366 ? -15.422 61.812 24.375 1 70.94 366 ASN B O 1
ATOM 6164 N N . GLN B 1 367 ? -14.047 61.438 26.094 1 77.88 367 GLN B N 1
ATOM 6165 C CA . GLN B 1 367 ? -14.898 62.094 27.062 1 77.88 367 GLN B CA 1
ATOM 6166 C C . GLN B 1 367 ? -14.461 63.531 27.297 1 77.88 367 GLN B C 1
ATOM 6168 O O . GLN B 1 367 ? -14.039 63.906 28.391 1 77.88 367 GLN B O 1
ATOM 6173 N N . PHE B 1 368 ? -14.766 64.375 26.328 1 78.94 368 PHE B N 1
ATOM 6174 C CA . PHE B 1 368 ? -14.18 65.688 26.281 1 78.94 368 PHE B CA 1
ATOM 6175 C C . PHE B 1 368 ? -14.805 66.562 27.328 1 78.94 368 PHE B C 1
ATOM 6177 O O . PHE B 1 368 ? -14.109 67.375 27.984 1 78.94 368 PHE B O 1
ATOM 6184 N N . PRO B 1 369 ? -16.141 66.5 27.594 1 80.56 369 PRO B N 1
ATOM 6185 C CA . PRO B 1 369 ? -16.703 67.375 28.641 1 80.56 369 PRO B CA 1
ATOM 6186 C C . PRO B 1 369 ? -16.078 67.125 30.016 1 80.56 369 PRO B C 1
ATOM 6188 O O . PRO B 1 369 ? -15.836 68.062 30.766 1 80.56 369 PRO B O 1
ATOM 6191 N N . LEU B 1 370 ? -15.789 65.938 30.297 1 82.94 370 LEU B N 1
ATOM 6192 C CA . LEU B 1 370 ? -15.188 65.625 31.578 1 82.94 370 LEU B CA 1
ATOM 6193 C C . LEU B 1 370 ? -13.75 66.125 31.656 1 82.94 370 LEU B C 1
ATOM 6195 O O . LEU B 1 370 ? -13.273 66.5 32.719 1 82.94 370 LEU B O 1
ATOM 6199 N N . VAL B 1 371 ? -13.156 66.062 30.516 1 83.56 371 VAL B N 1
ATOM 6200 C CA . VAL B 1 371 ? -11.797 66.562 30.453 1 83.56 371 VAL B CA 1
ATOM 6201 C C . VAL B 1 371 ? -11.805 68.062 30.75 1 83.56 371 VAL B C 1
ATOM 6203 O O . VAL B 1 371 ? -10.969 68.562 31.516 1 83.56 371 VAL B O 1
ATOM 6206 N N . ALA B 1 372 ? -12.719 68.75 30.172 1 80.94 372 ALA B N 1
ATOM 6207 C CA . ALA B 1 372 ? -12.852 70.188 30.406 1 80.94 372 ALA B CA 1
ATOM 6208 C C . ALA B 1 372 ? -13.055 70.438 31.891 1 80.94 372 ALA B C 1
ATOM 6210 O O . ALA B 1 372 ? -12.438 71.375 32.438 1 80.94 372 ALA B O 1
ATOM 6211 N N . ASP B 1 373 ? -13.883 69.75 32.531 1 82.25 373 ASP B N 1
ATOM 6212 C CA . ASP B 1 373 ? -14.141 69.875 33.969 1 82.25 373 ASP B CA 1
ATOM 6213 C C . ASP B 1 373 ? -12.859 69.688 34.781 1 82.25 373 ASP B C 1
ATOM 6215 O O . ASP B 1 373 ? -12.562 70.5 35.656 1 82.25 373 ASP B O 1
ATOM 6219 N N . LEU B 1 374 ? -12.164 68.75 34.406 1 85.19 374 LEU B N 1
ATOM 6220 C CA . LEU B 1 374 ? -10.945 68.438 35.125 1 85.19 374 LEU B CA 1
ATOM 6221 C C . LEU B 1 374 ? -9.898 69.5 34.969 1 85.19 374 LEU B C 1
ATOM 6223 O O . LEU B 1 374 ? -9.188 69.875 35.906 1 85.19 374 LEU B O 1
ATOM 6227 N N . LEU B 1 375 ? -9.875 70 33.812 1 81.5 375 LEU B N 1
ATOM 6228 C CA . LEU B 1 375 ? -8.914 71.062 33.562 1 81.5 375 LEU B CA 1
ATOM 6229 C C . LEU B 1 375 ? -9.305 72.312 34.312 1 81.5 375 LEU B C 1
ATOM 6231 O O . LEU B 1 375 ? -8.438 73.062 34.781 1 81.5 375 LEU B O 1
ATOM 6235 N N . ASP B 1 376 ? -10.602 72.562 34.406 1 81.94 376 ASP B N 1
ATOM 6236 C CA . ASP B 1 376 ? -11.078 73.688 35.188 1 81.94 376 ASP B CA 1
ATOM 6237 C C . ASP B 1 376 ? -10.672 73.562 36.656 1 81.94 376 ASP B C 1
ATOM 6239 O O . ASP B 1 376 ? -10.266 74.5 37.281 1 81.94 376 ASP B O 1
ATOM 6243 N N . ILE B 1 377 ? -10.758 72.438 37.094 1 83.56 377 ILE B N 1
ATOM 6244 C CA . ILE B 1 377 ? -10.359 72.125 38.469 1 83.56 377 ILE B CA 1
ATOM 6245 C C . ILE B 1 377 ? -8.852 72.312 38.625 1 83.56 377 ILE B C 1
ATOM 6247 O O . ILE B 1 377 ? -8.383 73 39.562 1 83.56 377 ILE B O 1
ATOM 6251 N N . ALA B 1 378 ? -8.18 71.75 37.719 1 84.5 378 ALA B N 1
ATOM 6252 C CA . ALA B 1 378 ? -6.723 71.812 37.75 1 84.5 378 ALA B CA 1
ATOM 6253 C C . ALA B 1 378 ? -6.234 73.312 37.656 1 84.5 378 ALA B C 1
ATOM 6255 O O . ALA B 1 378 ? -5.18 73.625 38.188 1 84.5 378 ALA B O 1
ATOM 6256 N N . ALA B 1 379 ? -6.992 74.125 37.031 1 81.75 379 ALA B N 1
ATOM 6257 C CA . ALA B 1 379 ? -6.633 75.562 36.875 1 81.75 379 ALA B CA 1
ATOM 6258 C C . ALA B 1 379 ? -6.625 76.25 38.219 1 81.75 379 ALA B C 1
ATOM 6260 O O . ALA B 1 379 ? -5.992 77.312 38.344 1 81.75 379 ALA B O 1
ATOM 6261 N N . ARG B 1 380 ? -7.254 75.688 39.156 1 83.75 380 ARG B N 1
ATOM 6262 C CA . ARG B 1 380 ? -7.383 76.312 40.469 1 83.75 380 ARG B CA 1
ATOM 6263 C C . ARG B 1 380 ? -6.375 75.75 41.438 1 83.75 380 ARG B C 1
ATOM 6265 O O . ARG B 1 380 ? -6.363 76.125 42.625 1 83.75 380 ARG B O 1
ATOM 6272 N N . VAL B 1 381 ? -5.637 74.938 40.969 1 83.62 381 VAL B N 1
ATOM 6273 C CA . VAL B 1 381 ? -4.684 74.25 41.844 1 83.62 381 VAL B CA 1
ATOM 6274 C C . VAL B 1 381 ? -3.271 74.75 41.562 1 83.62 381 VAL B C 1
ATOM 6276 O O . VAL B 1 381 ? -2.861 74.812 40.375 1 83.62 381 VAL B O 1
ATOM 6279 N N . ARG B 1 382 ? -2.613 75.188 42.656 1 83.75 382 ARG B N 1
ATOM 6280 C CA . ARG B 1 382 ? -1.248 75.688 42.531 1 83.75 382 ARG B CA 1
ATOM 6281 C C . ARG B 1 382 ? -0.321 75 43.562 1 83.75 382 ARG B C 1
ATOM 6283 O O . ARG B 1 382 ? -0.783 74.438 44.531 1 83.75 382 ARG B O 1
ATOM 6290 N N . ALA B 1 383 ? 0.903 75 43.25 1 83.81 383 ALA B N 1
ATOM 6291 C CA . ALA B 1 383 ? 1.913 74.562 44.188 1 83.81 383 ALA B CA 1
ATOM 6292 C C . ALA B 1 383 ? 2.33 75.688 45.125 1 83.81 383 ALA B C 1
ATOM 6294 O O . ALA B 1 383 ? 2.355 76.875 44.75 1 83.81 383 ALA B O 1
ATOM 6295 N N . GLN B 1 384 ? 2.652 75.375 46.375 1 80.5 384 GLN B N 1
ATOM 6296 C CA . GLN B 1 384 ? 3.055 76.375 47.375 1 80.5 384 GLN B CA 1
ATOM 6297 C C . GLN B 1 384 ? 4.277 77.125 46.906 1 80.5 384 GLN B C 1
ATOM 6299 O O . GLN B 1 384 ? 4.414 78.312 47.219 1 80.5 384 GLN B O 1
ATOM 6304 N N . ASP B 1 385 ? 5.074 76.375 46.188 1 75.5 385 ASP B N 1
ATOM 6305 C CA . ASP B 1 385 ? 6.34 77 45.812 1 75.5 385 ASP B CA 1
ATOM 6306 C C . ASP B 1 385 ? 6.195 77.75 44.5 1 75.5 385 ASP B C 1
ATOM 6308 O O . ASP B 1 385 ? 7.102 78.5 44.094 1 75.5 385 ASP B O 1
ATOM 6312 N N . ASP B 1 386 ? 5.098 77.562 43.781 1 71.38 386 ASP B N 1
ATOM 6313 C CA . ASP B 1 386 ? 4.828 78.25 42.531 1 71.38 386 ASP B CA 1
ATOM 6314 C C . ASP B 1 386 ? 3.365 78.688 42.438 1 71.38 386 ASP B C 1
ATOM 6316 O O . ASP B 1 386 ? 2.535 78 41.875 1 71.38 386 ASP B O 1
ATOM 6320 N N . ALA B 1 387 ? 3.021 79.812 43.031 1 67.94 387 ALA B N 1
ATOM 6321 C CA . ALA B 1 387 ? 1.645 80.312 43.125 1 67.94 387 ALA B CA 1
ATOM 6322 C C . ALA B 1 387 ? 1.148 80.812 41.781 1 67.94 387 ALA B C 1
ATOM 6324 O O . ALA B 1 387 ? -0.05 81.062 41.594 1 67.94 387 ALA B O 1
ATOM 6325 N N . ARG B 1 388 ? 1.933 80.938 40.781 1 72.31 388 ARG B N 1
ATOM 6326 C CA . ARG B 1 388 ? 1.528 81.562 39.531 1 72.31 388 ARG B CA 1
ATOM 6327 C C . ARG B 1 388 ? 1.135 80.5 38.5 1 72.31 388 ARG B C 1
ATOM 6329 O O . ARG B 1 388 ? 0.315 80.75 37.625 1 72.31 388 ARG B O 1
ATOM 6336 N N . THR B 1 389 ? 1.608 79.312 38.688 1 73.69 389 THR B N 1
ATOM 6337 C CA . THR B 1 389 ? 1.378 78.312 37.656 1 73.69 389 THR B CA 1
ATOM 6338 C C . THR B 1 389 ? 0.325 77.312 38.125 1 73.69 389 THR B C 1
ATOM 6340 O O . THR B 1 389 ? 0.526 76.562 39.094 1 73.69 389 THR B O 1
ATOM 6343 N N . PRO B 1 390 ? -0.731 77.312 37.312 1 81.5 390 PRO B N 1
ATOM 6344 C CA . PRO B 1 390 ? -1.756 76.375 37.688 1 81.5 390 PRO B CA 1
ATOM 6345 C C . PRO B 1 390 ? -1.396 74.938 37.281 1 81.5 390 PRO B C 1
ATOM 6347 O O . PRO B 1 390 ? -0.512 74.75 36.438 1 81.5 390 PRO B O 1
ATOM 6350 N N . MET B 1 391 ? -1.989 74 37.812 1 82.38 391 MET B N 1
ATOM 6351 C CA . MET B 1 391 ? -1.766 72.562 37.562 1 82.38 391 MET B CA 1
ATOM 6352 C C . MET B 1 391 ? -2.08 72.25 36.094 1 82.38 391 MET B C 1
ATOM 6354 O O . MET B 1 391 ? -1.549 71.25 35.562 1 82.38 391 MET B O 1
ATOM 6358 N N . THR B 1 392 ? -2.949 72.938 35.5 1 80.19 392 THR B N 1
ATOM 6359 C CA . THR B 1 392 ? -3.316 72.75 34.094 1 80.19 392 THR B CA 1
ATOM 6360 C C . THR B 1 392 ? -2.076 72.688 33.219 1 80.19 392 THR B C 1
ATOM 6362 O O . THR B 1 392 ? -2.025 71.938 32.25 1 80.19 392 THR B O 1
ATOM 6365 N N . THR B 1 393 ? -1.188 73.375 33.594 1 74.5 393 THR B N 1
ATOM 6366 C CA . THR B 1 393 ? 0.039 73.438 32.812 1 74.5 393 THR B CA 1
ATOM 6367 C C . THR B 1 393 ? 0.764 72.125 32.875 1 74.5 393 THR B C 1
ATOM 6369 O O . THR B 1 393 ? 1.23 71.562 31.875 1 74.5 393 THR B O 1
ATOM 6372 N N . ALA B 1 394 ? 0.761 71.562 34.031 1 74.5 394 ALA B N 1
ATOM 6373 C CA . ALA B 1 394 ? 1.403 70.25 34.25 1 74.5 394 ALA B CA 1
ATOM 6374 C C . ALA B 1 394 ? 0.671 69.188 33.469 1 74.5 394 ALA B C 1
ATOM 6376 O O . ALA B 1 394 ? 1.287 68.188 33.031 1 74.5 394 ALA B O 1
ATOM 6377 N N . ILE B 1 395 ? -0.589 69.312 33.344 1 77.12 395 ILE B N 1
ATOM 6378 C CA . ILE B 1 395 ? -1.41 68.312 32.656 1 77.12 395 ILE B CA 1
ATOM 6379 C C . ILE B 1 395 ? -1.239 68.438 31.141 1 77.12 395 ILE B C 1
ATOM 6381 O O . ILE B 1 395 ? -0.975 67.438 30.469 1 77.12 395 ILE B O 1
ATOM 6385 N N . VAL B 1 396 ? -1.434 69.625 30.656 1 67.12 396 VAL B N 1
ATOM 6386 C CA . VAL B 1 396 ? -1.435 69.875 29.219 1 67.12 396 VAL B CA 1
ATOM 6387 C C . VAL B 1 396 ? -0.055 69.562 28.641 1 67.12 396 VAL B C 1
ATOM 6389 O O . VAL B 1 396 ? 0.058 69.062 27.516 1 67.12 396 VAL B O 1
ATOM 6392 N N . GLU B 1 397 ? 0.752 69.75 29.469 1 61.12 397 GLU B N 1
ATOM 6393 C CA . GLU B 1 397 ? 2.113 69.562 28.969 1 61.12 397 GLU B CA 1
ATOM 6394 C C . GLU B 1 397 ? 2.627 68.188 29.188 1 61.12 397 GLU B C 1
ATOM 6396 O O . GLU B 1 397 ? 3.748 67.812 28.797 1 61.12 397 GLU B O 1
ATOM 6401 N N . SER B 1 398 ? 1.75 67.438 29.812 1 63.66 398 SER B N 1
ATOM 6402 C CA . SER B 1 398 ? 2.17 66.062 30.125 1 63.66 398 SER B CA 1
ATOM 6403 C C . SER B 1 398 ? 2.117 65.188 28.906 1 63.66 398 SER B C 1
ATOM 6405 O O . SER B 1 398 ? 1.329 65.438 27.984 1 63.66 398 SER B O 1
ATOM 6407 N N . ASP B 1 399 ? 2.855 64.125 29.031 1 58.81 399 ASP B N 1
ATOM 6408 C CA . ASP B 1 399 ? 2.959 63.188 27.953 1 58.81 399 ASP B CA 1
ATOM 6409 C C . ASP B 1 399 ? 1.683 62.344 27.844 1 58.81 399 ASP B C 1
ATOM 6411 O O . ASP B 1 399 ? 1.29 61.938 26.75 1 58.81 399 ASP B O 1
ATOM 6415 N N . GLU B 1 400 ? 1.056 62.188 29.047 1 61.16 400 GLU B N 1
ATOM 6416 C CA . GLU B 1 400 ? -0.145 61.344 29.125 1 61.16 400 GLU B CA 1
ATOM 6417 C C . GLU B 1 400 ? -1.293 61.969 28.328 1 61.16 400 GLU B C 1
ATOM 6419 O O . GLU B 1 400 ? -2.09 61.25 27.719 1 61.16 400 GLU B O 1
ATOM 6424 N N . CYS B 1 401 ? -1.361 63.281 28.406 1 61.91 401 CYS B N 1
ATOM 6425 C CA . CYS B 1 401 ? -2.535 64 27.922 1 61.91 401 CYS B CA 1
ATOM 6426 C C . CYS B 1 401 ? -2.221 64.75 26.625 1 61.91 401 CYS B C 1
ATOM 6428 O O . CYS B 1 401 ? -3.121 65.062 25.844 1 61.91 401 CYS B O 1
ATOM 6430 N N . GLY B 1 402 ? -1.1 65.062 26.438 1 53.53 402 GLY B N 1
ATOM 6431 C CA . GLY B 1 402 ? -0.769 66.062 25.469 1 53.53 402 GLY B CA 1
ATOM 6432 C C . GLY B 1 402 ? -1.376 65.812 24.094 1 53.53 402 GLY B C 1
ATOM 6433 O O . GLY B 1 402 ? -2.043 66.688 23.531 1 53.53 402 GLY B O 1
ATOM 6434 N N . ARG B 1 403 ? -1.062 64.75 23.453 1 53 403 ARG B N 1
ATOM 6435 C CA . ARG B 1 403 ? -1.521 64.562 22.078 1 53 403 ARG B CA 1
ATOM 6436 C C . ARG B 1 403 ? -3.039 64.438 22.016 1 53 403 ARG B C 1
ATOM 6438 O O . ARG B 1 403 ? -3.674 64.875 21.062 1 53 403 ARG B O 1
ATOM 6445 N N . ARG B 1 404 ? -3.594 63.969 23.016 1 58.06 404 ARG B N 1
ATOM 6446 C CA . ARG B 1 404 ? -5.023 63.688 23.016 1 58.06 404 ARG B CA 1
ATOM 6447 C C . ARG B 1 404 ? -5.836 64.938 23.312 1 58.06 404 ARG B C 1
ATOM 6449 O O . ARG B 1 404 ? -7.035 65 23.016 1 58.06 404 ARG B O 1
ATOM 6456 N N . LEU B 1 405 ? -4.918 65.812 23.641 1 59.97 405 LEU B N 1
ATOM 6457 C CA . LEU B 1 405 ? -5.598 67.062 24.016 1 59.97 405 LEU B CA 1
ATOM 6458 C C . LEU B 1 405 ? -5.965 67.875 22.781 1 59.97 405 LEU B C 1
ATOM 6460 O O . LEU B 1 405 ? -6.848 68.75 22.844 1 59.97 405 LEU B O 1
ATOM 6464 N N . ASP B 1 406 ? -5.309 67.5 21.641 1 57.06 406 ASP B N 1
ATOM 6465 C CA . ASP B 1 406 ? -5.664 68.188 20.438 1 57.06 406 ASP B CA 1
ATOM 6466 C C . ASP B 1 406 ? -7.137 68 20.078 1 57.06 406 ASP B C 1
ATOM 6468 O O . ASP B 1 406 ? -7.832 68.938 19.703 1 57.06 406 ASP B O 1
ATOM 6472 N N . LEU B 1 407 ? -7.5 66.75 20.141 1 58.56 407 LEU B N 1
ATOM 6473 C CA . LEU B 1 407 ? -8.906 66.5 19.875 1 58.56 407 LEU B CA 1
ATOM 6474 C C . LEU B 1 407 ? -9.797 67.25 20.844 1 58.56 407 LEU B C 1
ATOM 6476 O O . LEU B 1 407 ? -10.859 67.75 20.453 1 58.56 407 LEU B O 1
ATOM 6480 N N . PHE B 1 408 ? -9.234 67.375 21.984 1 65.81 408 PHE B N 1
ATOM 6481 C CA . PHE B 1 408 ? -9.977 68.125 23 1 65.81 408 PHE B CA 1
ATOM 6482 C C . PHE B 1 408 ? -10.023 69.625 22.656 1 65.81 408 PHE B C 1
ATOM 6484 O O . PHE B 1 408 ? -11.07 70.25 22.781 1 65.81 408 PHE B O 1
ATOM 6491 N N . ARG B 1 409 ? -8.906 70.062 22.078 1 62.34 409 ARG B N 1
ATOM 6492 C CA . ARG B 1 409 ? -8.867 71.5 21.688 1 62.34 409 ARG B CA 1
ATOM 6493 C C . ARG B 1 409 ? -9.836 71.75 20.547 1 62.34 409 ARG B C 1
ATOM 6495 O O . ARG B 1 409 ? -10.508 72.812 20.547 1 62.34 409 ARG B O 1
ATOM 6502 N N . VAL B 1 410 ? -9.898 70.875 19.734 1 56.84 410 VAL B N 1
ATOM 6503 C CA . VAL B 1 410 ? -10.844 71 18.641 1 56.84 410 VAL B CA 1
ATOM 6504 C C . VAL B 1 410 ? -12.273 70.938 19.172 1 56.84 410 VAL B C 1
ATOM 6506 O O . VAL B 1 410 ? -13.109 71.812 18.781 1 56.84 410 VAL B O 1
ATOM 6509 N N . TRP B 1 411 ? -12.484 70.125 19.984 1 59.81 411 TRP B N 1
ATOM 6510 C CA . TRP B 1 411 ? -13.805 70 20.609 1 59.81 411 TRP B CA 1
ATOM 6511 C C . TRP B 1 411 ? -14.125 71.312 21.375 1 59.81 411 TRP B C 1
ATOM 6513 O O . TRP B 1 411 ? -15.227 71.812 21.266 1 59.81 411 TRP B O 1
ATOM 6523 N N . GLN B 1 412 ? -13.133 71.812 21.984 1 61.91 412 GLN B N 1
ATOM 6524 C CA . GLN B 1 412 ? -13.328 73.062 22.766 1 61.91 412 GLN B CA 1
ATOM 6525 C C . GLN B 1 412 ? -13.617 74.25 21.859 1 61.91 412 GLN B C 1
ATOM 6527 O O . GLN B 1 412 ? -14.492 75.062 22.172 1 61.91 412 GLN B O 1
ATOM 6532 N N . ALA B 1 413 ? -12.859 74.125 20.891 1 56.5 413 ALA B N 1
ATOM 6533 C CA . ALA B 1 413 ? -13.078 75.25 19.922 1 56.5 413 ALA B CA 1
ATOM 6534 C C . ALA B 1 413 ? -14.469 75.125 19.312 1 56.5 413 ALA B C 1
ATOM 6536 O O . ALA B 1 413 ? -15.117 76.188 19.094 1 56.5 413 ALA B O 1
ATOM 6537 N N . THR B 1 414 ? -14.914 74.062 19.156 1 56.5 414 THR B N 1
ATOM 6538 C CA . THR B 1 414 ? -16.234 73.875 18.578 1 56.5 414 THR B CA 1
ATOM 6539 C C . THR B 1 414 ? -17.328 74.312 19.578 1 56.5 414 THR B C 1
ATOM 6541 O O . THR B 1 414 ? -18.312 74.938 19.203 1 56.5 414 THR B O 1
ATOM 6544 N N . VAL B 1 415 ? -17.062 74 20.766 1 57.78 415 VAL B N 1
ATOM 6545 C CA . VAL B 1 415 ? -18.031 74.375 21.797 1 57.78 415 VAL B CA 1
ATOM 6546 C C . VAL B 1 415 ? -18.016 75.875 22.031 1 57.78 415 VAL B C 1
ATOM 6548 O O . VAL B 1 415 ? -19.078 76.5 22.219 1 57.78 415 VAL B O 1
ATOM 6551 N N . ASP B 1 416 ? -16.812 76.5 21.984 1 53.31 416 ASP B N 1
ATOM 6552 C CA . ASP B 1 416 ? -16.688 77.938 22.172 1 53.31 416 ASP B CA 1
ATOM 6553 C C . ASP B 1 416 ? -17.391 78.688 21.031 1 53.31 416 ASP B C 1
ATOM 6555 O O . ASP B 1 416 ? -18 79.75 21.266 1 53.31 416 ASP B O 1
ATOM 6559 N N . VAL B 1 417 ? -17.234 78.25 19.953 1 46.88 417 VAL B N 1
ATOM 6560 C CA . VAL B 1 417 ? -17.891 78.875 18.812 1 46.88 417 VAL B CA 1
ATOM 6561 C C . VAL B 1 417 ? -19.406 78.75 18.953 1 46.88 417 VAL B C 1
ATOM 6563 O O . VAL B 1 417 ? -20.141 79.688 18.672 1 46.88 417 VAL B O 1
ATOM 6566 N N . VAL B 1 418 ? -19.75 77.75 19.453 1 47.56 418 VAL B N 1
ATOM 6567 C CA . VAL B 1 418 ? -21.188 77.562 19.578 1 47.56 418 VAL B CA 1
ATOM 6568 C C . VAL B 1 418 ? -21.719 78.438 20.75 1 47.56 418 VAL B C 1
ATOM 6570 O O . VAL B 1 418 ? -22.812 79 20.688 1 47.56 418 VAL B O 1
ATOM 6573 N N . THR B 1 419 ? -20.906 78.688 21.719 1 46 419 THR B N 1
ATOM 6574 C CA . THR B 1 419 ? -21.391 79.375 22.891 1 46 419 THR B CA 1
ATOM 6575 C C . THR B 1 419 ? -21.062 80.875 22.766 1 46 419 THR B C 1
ATOM 6577 O O . THR B 1 419 ? -21.453 81.688 23.625 1 46 419 THR B O 1
ATOM 6580 N N . ARG B 1 420 ? -20.25 81.438 21.891 1 47.06 420 ARG B N 1
ATOM 6581 C CA . ARG B 1 420 ? -20.047 82.875 21.734 1 47.06 420 ARG B CA 1
ATOM 6582 C C . ARG B 1 420 ? -21.359 83.625 21.375 1 47.06 420 ARG B C 1
ATOM 6584 O O . ARG B 1 420 ? -22.031 83.188 20.422 1 47.06 420 ARG B O 1
ATOM 6591 N N . PRO B 1 421 ? -21.781 84.375 22.266 1 41.09 421 PRO B N 1
ATOM 6592 C CA . PRO B 1 421 ? -22.922 85.25 21.953 1 41.09 421 PRO B CA 1
ATOM 6593 C C . PRO B 1 421 ? -22.656 86.188 20.75 1 41.09 421 PRO B C 1
ATOM 6595 O O . PRO B 1 421 ? -21.5 86.5 20.453 1 41.09 421 PRO B O 1
ATOM 6598 N N . SER B 1 422 ? -23.469 86.312 19.766 1 37.53 422 SER B N 1
ATOM 6599 C CA . SER B 1 422 ? -23.547 87.188 18.594 1 37.53 422 SER B CA 1
ATOM 6600 C C . SER B 1 422 ? -23.422 88.688 18.984 1 37.53 422 SER B C 1
ATOM 6602 O O . SER B 1 422 ? -24.344 89.25 19.578 1 37.53 422 SER B O 1
ATOM 6604 N N . SER B 1 423 ? -22.359 89.188 19.578 1 37.12 423 SER B N 1
ATOM 6605 C CA . SER B 1 423 ? -22.312 90.625 19.859 1 37.12 423 SER B CA 1
ATOM 6606 C C . SER B 1 423 ? -22.531 91.438 18.594 1 37.12 423 SER B C 1
ATOM 6608 O O . SER B 1 423 ? -21.578 92 18.031 1 37.12 423 SER B O 1
ATOM 6610 N N . GLY B 1 424 ? -23.438 91.25 17.656 1 32.81 424 GLY B N 1
ATOM 6611 C CA . GLY B 1 424 ? -23.734 92.125 16.516 1 32.81 424 GLY B CA 1
ATOM 6612 C C . GLY B 1 424 ? -24.156 93.5 16.938 1 32.81 424 GLY B C 1
ATOM 6613 O O . GLY B 1 424 ? -24.797 94.25 16.156 1 32.81 424 GLY B O 1
ATOM 6614 N N . GLY B 1 425 ? -23.984 94.125 18.172 1 29.89 425 GLY B N 1
ATOM 6615 C CA . GLY B 1 425 ? -24.516 95.438 18.266 1 29.89 425 GLY B CA 1
ATOM 6616 C C . GLY B 1 425 ? -23.719 96.5 17.484 1 29.89 425 GLY B C 1
ATOM 6617 O O . GLY B 1 425 ? -22.672 96.938 17.953 1 29.89 425 GLY B O 1
ATOM 6618 N N . ASP B 1 426 ? -23.359 96.438 16.219 1 30.77 426 ASP B N 1
ATOM 6619 C CA . ASP B 1 426 ? -22.828 97.5 15.391 1 30.77 426 ASP B CA 1
ATOM 6620 C C . ASP B 1 426 ? -23.703 98.75 15.461 1 30.77 426 ASP B C 1
ATOM 6622 O O . ASP B 1 426 ? -24.859 98.688 15.016 1 30.77 426 ASP B O 1
ATOM 6626 N N . ASP B 1 427 ? -23.859 99.5 16.594 1 28.41 427 ASP B N 1
ATOM 6627 C CA . ASP B 1 427 ? -24.609 100.75 16.438 1 28.41 427 ASP B CA 1
ATOM 6628 C C . ASP B 1 427 ? -24.047 101.562 15.297 1 28.41 427 ASP B C 1
ATOM 6630 O O . ASP B 1 427 ? -22.828 101.688 15.164 1 28.41 427 ASP B O 1
ATOM 6634 N N . VAL B 1 428 ? -24.797 101.812 14.164 1 31.3 428 VAL B N 1
ATOM 6635 C CA . VAL B 1 428 ? -24.953 102.812 13.102 1 31.3 428 VAL B CA 1
ATOM 6636 C C . VAL B 1 428 ? -24.969 104.188 13.695 1 31.3 428 VAL B C 1
ATOM 6638 O O . VAL B 1 428 ? -25.953 104.625 14.32 1 31.3 428 VAL B O 1
ATOM 6641 N N . ALA B 1 429 ? -23.953 104.5 14.508 1 27.2 429 ALA B N 1
ATOM 6642 C CA . ALA B 1 429 ? -23.766 105.875 15.047 1 27.2 429 ALA B CA 1
ATOM 6643 C C . ALA B 1 429 ? -23.875 106.938 13.938 1 27.2 429 ALA B C 1
ATOM 6645 O O . ALA B 1 429 ? -23.625 106.625 12.766 1 27.2 429 ALA B O 1
ATOM 6646 N N . SER B 1 430 ? -24.641 108.062 14.219 1 27.16 430 SER B N 1
ATOM 6647 C CA . SER B 1 430 ? -25.234 109.312 13.75 1 27.16 430 SER B CA 1
ATOM 6648 C C . SER B 1 430 ? -24.172 110.25 13.18 1 27.16 430 SER B C 1
ATOM 6650 O O . SER B 1 430 ? -23.422 110.875 13.93 1 27.16 430 SER B O 1
ATOM 6652 N N . SER B 1 431 ? -23.312 109.812 12.258 1 21.73 431 SER B N 1
ATOM 6653 C CA . SER B 1 431 ? -22.391 110.812 11.711 1 21.73 431 SER B CA 1
ATOM 6654 C C . SER B 1 431 ? -23.109 112.062 11.203 1 21.73 431 SER B C 1
ATOM 6656 O O . SER B 1 431 ? -22.516 112.938 10.555 1 21.73 431 SER B O 1
ATOM 6658 N N . ALA B 1 432 ? -24.484 112 10.969 1 26.77 432 ALA B N 1
ATOM 6659 C CA . ALA B 1 432 ? -24.906 113.062 10.125 1 26.77 432 ALA B CA 1
ATOM 6660 C C . ALA B 1 432 ? -24.781 114.438 10.867 1 26.77 432 ALA B C 1
ATOM 6662 O O . ALA B 1 432 ? -25.594 114.688 11.75 1 26.77 432 ALA B O 1
ATOM 6663 N N . ALA B 1 433 ? -23.578 114.875 11.406 1 24.22 433 ALA B N 1
ATOM 6664 C CA . ALA B 1 433 ? -23.266 116.188 11.977 1 24.22 433 ALA B CA 1
ATOM 6665 C C . ALA B 1 433 ? -23.859 117.312 11.133 1 24.22 433 ALA B C 1
ATOM 6667 O O . ALA B 1 433 ? -24.422 118.25 11.664 1 24.22 433 ALA B O 1
ATOM 6668 N N . VAL B 1 434 ? -23.484 117.5 9.852 1 25.45 434 VAL B N 1
ATOM 6669 C CA . VAL B 1 434 ? -22.719 118.688 9.602 1 25.45 434 VAL B CA 1
ATOM 6670 C C . VAL B 1 434 ? -23.641 119.875 9.609 1 25.45 434 VAL B C 1
ATOM 6672 O O . VAL B 1 434 ? -23.328 120.938 10.188 1 25.45 434 VAL B O 1
ATOM 6675 N N . SER B 1 435 ? -24.719 119.938 8.797 1 24.45 435 SER B N 1
ATOM 6676 C CA . SER B 1 435 ? -24.859 121.25 8.172 1 24.45 435 SER B CA 1
ATOM 6677 C C . SER B 1 435 ? -25.531 122.188 9.102 1 24.45 435 SER B C 1
ATOM 6679 O O . SER B 1 435 ? -26.344 123.062 8.672 1 24.45 435 SER B O 1
ATOM 6681 N N . ASP B 1 436 ? -25.516 122.125 10.414 1 21.52 436 ASP B N 1
ATOM 6682 C CA . ASP B 1 436 ? -26.172 123.312 11.008 1 21.52 436 ASP B CA 1
ATOM 6683 C C . ASP B 1 436 ? -25.531 124.625 10.523 1 21.52 436 ASP B C 1
ATOM 6685 O O . ASP B 1 436 ? -24.312 124.75 10.57 1 21.52 436 ASP B O 1
ATOM 6689 N N . GLN B 1 437 ? -26.266 125.375 9.594 1 22.7 437 GLN B N 1
ATOM 6690 C CA . GLN B 1 437 ? -26.547 126.75 9.164 1 22.7 437 GLN B CA 1
ATOM 6691 C C . GLN B 1 437 ? -26.75 127.688 10.367 1 22.7 437 GLN B C 1
ATOM 6693 O O . GLN B 1 437 ? -27.141 128.875 10.211 1 22.7 437 GLN B O 1
ATOM 6698 N N . GLY B 1 438 ? -26.188 127.688 11.539 1 18.81 438 GLY B N 1
ATOM 6699 C CA . GLY B 1 438 ? -26.203 129 12.164 1 18.81 438 GLY B CA 1
ATOM 6700 C C . GLY B 1 438 ? -25.656 130.125 11.266 1 18.81 438 GLY B C 1
ATOM 6701 O O . GLY B 1 438 ? -24.516 130 10.812 1 18.81 438 GLY B O 1
ATOM 6702 N N . THR B 1 439 ? -26.688 130.625 10.383 1 20.34 439 THR B N 1
ATOM 6703 C CA . THR B 1 439 ? -27.344 131.875 10.57 1 20.34 439 THR B CA 1
ATOM 6704 C C . THR B 1 439 ? -27.812 132.125 12.016 1 20.34 439 THR B C 1
ATOM 6706 O O . THR B 1 439 ? -28.297 131.125 12.625 1 20.34 439 THR B O 1
#

Organism: Plasmodiophora brassicae (NCBI:txid37360)

Radius of gyration: 61.88 Å; Cα contacts (8 Å, |Δi|>4): 864; chains: 2; bounding box: 70×260×105 Å

Secondary structure (DSSP, 8-state):
----------------HHHH-TT-HHHHHHHHHHHHHHHHHHHHHHHHHHHHHHHHHHHHHHHHTS--STT--HHHHHHHHHHHHHHHHHHHHHHHHHHHIIIIIHHHHHHHHHHHHHHHHHHHHHHHHHHHHHHHHHHHHHHHHHHHHHHHHH--STTHHHHHHHS---S-THHHHHHHHHHHHHHHHHHHHHHHHHHHHHHHHHHHHHHHHHHHHHHHHHHHHHHHHHHHHHHHHHHHHHT--HHHHHHHHHHHHHHHHHHS-----HHHHHHHHHTHHHHHHHHS---HHHHHHHHHHHHHHHTPPPPPS-PPPHHHHHHHHHHHHHHHHHTT--S-EEE-HHHHHHHHHHHHHHHHHHHHTT-HHHHHHHHHHHTTEEETTEEEEEHHHHHHTSTTTTTTHHHHHHHHHHHHHHHS-------------------/----------------HHHH-TT-HHHHHHHHHHHHHHHHHHHHHHHHHHHHHHHHHHHHHHHHTS--STT--HHHHHHHHHHHHHHHHHHHHHHHHHHHIIIIIHHHHHHHHHHHHHHHHHHHHHHHHHHHHHHHHHHHHHHHHHHHHHHHHH--STTHHHHHHHS---STTHHHHHHHHHHHHHHHHHHHHHHHHHHHHHHHHHHHHHHHHHHHHHHHHHHHHHHHHHHHHHHHHHHHHHT--HHHHHHHHHHHHHHHHHHS-----HHHHHHHHHTHHHHHHHHS---HHHHHHHHHHHHHHHTPPPPPS-PPPHHHHHHHHHHHHHHHHHTT--S-EEE-HHHHHHHHHHHHHHHHHHHHTT-HHHHHHHHHHHTTEEETTEEEEEHHHHHHTSTTTTTHHHHHHHHHHHHHHHHS-------------TT----

Foldseek 3Di:
DDPPPPPPPPPPPPDACVVPVVVPLVVLLVVLVVLLVVLVVVLVVLVVVLVVLLVQLVVLVVVLPDDDCVPFFDLVSVLRNLVSVLSNVLSVLSNVLSVCCVPPQNVLSVVLSVCSCVQLVVLSVLLVVLVVQLVVLVVVLVVVVVVVVVVVVVPPDDPPVVCVPPDPPPCVVCVNVVSVVSNVVSVVVNSVSSSVSRVSSVVSVVVSVVSVVVSVVSSVVSVVVSVVVSVVSVVVSVVSVVPDDPVRRVVRVVVVVVVVVVVPPPLDQLLRLLLLLLLQQQVCQVVLDGDPVSLVSLVVSLVSVVVDDDDDLDAQDPVSVVSVVSSLVSLVVLLVNPAQGEHAPVSLVSNLSSLQSNLLSCLSNVVLVSNVSSLVSQQRYHYNVGSPDGSNVSNCVDPSHPVSCVVSVVVVVVVVVVPDDPPPPPPPPPPPPDDPPPD/DDPPPPPPPPPPPPDACVVPVVVPLVVLLVVLVVLLVVLVVVLVVLVVVLVVLLVQLVVLVVVLPDDDCVPFFDLVSVLGNLVSVLSNVLSVLSNVLSVCCVPPQNVLSVVLSVVSCVQLVVLSVLLVVLVVQLVVLVVVLVVVVVVVVVVVVVPPDDPPVVCVPPPDPPVVVCVNVVSVVSNVVSVVVNSVSSSVSRVSSVVSVVVSVVSVVVSVVSSVVSVVVSVVVSVVSVVVSVVSVVPDDPVRRVVRVVVVVVVVVVVPPPLDQLLRLLLLLLQQQQVCQVVLDGDPVSLVSLVVSLVSVVVDDDDDDDADDPVSVVSVVSSLVSLVSLLVNPAQGEHAPSSLVSNLSSLQSNLLSCLSNVVLVSNVSSLVSQQRYHYPVGSPDGSNVSNCPDPSHPVSCVVSVVVVVVVCVVPDDPPPPPPPDDPPPDDPPPD